Protein 7F5O (pdb70)

Radius of gyration: 40.48 Å; Cα contacts (8 Å, |Δi|>4): 1714; chains: 3; bounding box: 106×109×73 Å

GO terms:
  GO:0004725 protein tyrosine phosphatase activity (F, IDA)
  GO:0005783 endoplasmic reticulum (C, IDA)
  GO:0005515 protein binding (F, IPI)
  GO:0005793 endoplasmic reticulum-Golgi intermediate compartment (C, IDA)
  GO:0005886 plasma membrane (C, IDA)
  GO:0004725 protein tyrosine phosphatase activity (F, IMP)
  GO:0035335 peptidyl-tyrosine dephosphorylation (P, IMP)
  GO:0042059 negative regulation of epidermal growth factor receptor signaling pathway (P, IMP)
  GO:1902202 regulation of hepatocyte growth factor receptor signaling pathway (P, IMP)
  GO:1902206 negative regulation of interleukin-2-mediated signaling pathway (P, IMP)
  GO:0060336 negative regulation of type II interferon-mediated signaling pathway (P, IMP)
  GO:0060339 negative regulation of type I interferon-mediated signaling pathway (P, IMP)
  GO:0008285 negative regulation of cell population proliferation (P, IMP)
  GO:0005178 integrin binding (F, IPI)
  GO:0030971 receptor tyrosine kinase binding (F, IPI)
  GO:0019901 protein kinase binding (F, IPI)
  GO:0019905 syntaxin binding (F, IPI)
  GO:0004725 protein tyrosine phosphatase activity (F, EXP)
  GO:0004725 protein tyrosine phosphatase activity (F, TAS)
  GO:0005654 nucleoplasm (C, TAS)

Sequence (845 aa):
SNAMPTTIEREFEELDTQRRWQPLYLEIRNESHDYPHRVAKFPENRNRNRYRDVSPYDHSRVKLQNAENDYINASLVDIEEAQRSYILTQGPLPNTCCHFWLMVWQQKTKAVVMLNRIVEKESVKCAQYWPTDDQEMLFKETGFSVKLLSEDVKSYYTVHLLQLENINSGETRTISHFHYTTWPDFGVPESPASFLNFLFKVRESGSLNPDHGPAVIHCSAGIGRSGTFSLVDTCLVLMINIKQVLLNMRKYRMGLIQTPDQLRFSYMAIIEGAKIQKRWKELSKEDLSPAFDTTIEREFEELDTQRRWQPLYLEIRNESHDYPHRVAKFPENRNRNRYRDVSPYDHSRVKLQNAENDYINASLVDIEEAQRSYILTQGPLPNTCCHFWLMVWQQKTKAVVMLNRIVEKESVKCAQYWPTDDQEMLFKETGFSVKLLSEDVKSYYTVHLLQLENINSGETRTISHFHYTTWPDFGVPESPASFLNFLFKVRESGSLNPDHGPAVIHCSAGIGRSGTFSLVDTCLVLMDDINIKQVLLNMRKYRMGLIQTPDQLRFSYMAIIEGAPTTIEREFEELDTQRRWQPLYLEIRNESHDYPHRVAKFPENRNRNRYRDVSPYDHSRVKLQNAENDYINASLVDIEEAQRSYILTQGPLPNTCCHFWLMVWQQKTKAVVMLNRIVEKESVKCAQYWPTDDQEMLFKETGFSVKLLSEDVKSYYTVHLLQLENINSGETRTISHFHYTTWPDFGVPESPASFLNFLFKVRESGSLNPDHGPAVIHCSAGIGRSGTFSLVDTCLVLMINIKQVLLNMRKYRMGLIQTPDQLRFSYMAIIEGAKQKRWKELSKE

Structure (mmCIF, N/CA/C/O backbone):
data_7F5O
#
_entry.id   7F5O
#
_cell.length_a   55.094
_cell.length_b   68.187
_cell.length_c   72.683
_cell.angle_alpha   111.540
_cell.angle_beta   102.659
_cell.angle_gamma   92.337
#
_symmetry.space_group_name_H-M   'P 1'
#
loop_
_entity.id
_entity.type
_entity.pdbx_description
1 polymer 'Tyrosine-protein phosphatase non-receptor type 2'
2 non-polymer 'IODIDE ION'
3 water water
#
loop_
_atom_site.group_PDB
_atom_site.id
_atom_site.type_symbol
_atom_site.label_atom_id
_atom_site.label_alt_id
_atom_site.label_comp_id
_atom_site.label_asym_id
_atom_site.label_entity_id
_atom_site.label_seq_id
_atom_site.pdbx_PDB_ins_code
_atom_site.Cartn_x
_atom_site.Cartn_y
_atom_site.Cartn_z
_atom_site.occupancy
_atom_site.B_iso_or_equiv
_atom_site.auth_seq_id
_atom_site.auth_comp_id
_atom_site.auth_asym_id
_atom_site.auth_atom_id
_atom_site.pdbx_PDB_model_num
ATOM 1 N N . SER A 1 1 ? -9.466 -20.274 23.878 1.000 35.008 -2 SER A N 1
ATOM 2 C CA . SER A 1 1 ? -10.656 -19.759 23.123 1.000 31.441 -2 SER A CA 1
ATOM 3 C C . SER A 1 1 ? -11.713 -19.250 24.112 1.000 29.650 -2 SER A C 1
ATOM 4 O O . SER A 1 1 ? -11.947 -19.940 25.104 1.000 26.987 -2 SER A O 1
ATOM 7 N N . ASN A 1 2 ? -12.315 -18.092 23.819 1.000 28.362 -1 ASN A N 1
ATOM 8 C CA . ASN A 1 2 ? -13.388 -17.427 24.608 1.000 28.363 -1 ASN A CA 1
ATOM 9 C C . ASN A 1 2 ? -14.729 -17.571 23.884 1.000 25.191 -1 ASN A C 1
ATOM 10 O O . ASN A 1 2 ? -14.770 -17.400 22.622 1.000 23.655 -1 ASN A O 1
ATOM 15 N N . ALA A 1 3 ? -15.786 -17.864 24.640 1.000 22.686 0 ALA A N 1
ATOM 16 C CA . ALA A 1 3 ? -17.179 -17.814 24.160 1.000 24.256 0 ALA A CA 1
ATOM 17 C C . ALA A 1 3 ? -17.602 -16.353 23.978 1.000 27.518 0 ALA A C 1
ATOM 18 O O . ALA A 1 3 ? -18.358 -16.074 23.026 1.000 29.137 0 ALA A O 1
ATOM 20 N N . MET A 1 4 ? -17.130 -15.448 24.839 1.000 29.386 1 MET A N 1
ATOM 21 C CA . MET A 1 4 ? -17.557 -14.024 24.823 1.000 32.967 1 MET A CA 1
ATOM 22 C C . MET A 1 4 ? -17.097 -13.420 23.495 1.000 30.041 1 MET A C 1
ATOM 23 O O . MET A 1 4 ? -15.920 -13.503 23.171 1.000 26.843 1 MET A O 1
ATOM 28 N N . PRO A 1 5 ? -17.976 -12.777 22.696 1.000 35.111 2 PRO A N 1
ATOM 29 C CA . PRO A 1 5 ? -17.543 -12.194 21.420 1.000 34.530 2 PRO A CA 1
ATOM 30 C C . PRO A 1 5 ? -16.519 -11.094 21.720 1.000 31.495 2 PRO A C 1
ATOM 31 O O . PRO A 1 5 ? -16.677 -10.445 22.737 1.000 34.456 2 PRO A O 1
ATOM 35 N N . THR A 1 6 ? -15.505 -10.931 20.867 1.000 35.902 3 THR A N 1
ATOM 36 C CA . THR A 1 6 ? -14.462 -9.877 21.020 1.000 35.515 3 THR A CA 1
ATOM 37 C C . THR A 1 6 ? -15.159 -8.510 21.016 1.000 37.186 3 THR A C 1
ATOM 38 O O . THR A 1 6 ? -16.303 -8.413 20.511 1.000 33.392 3 THR A O 1
ATOM 42 N N . THR A 1 7 ? -14.496 -7.493 21.562 1.000 39.744 4 THR A N 1
ATOM 43 C CA . THR A 1 7 ? -14.933 -6.075 21.504 1.000 43.641 4 THR A CA 1
ATOM 44 C C . THR A 1 7 ? -15.235 -5.723 20.038 1.000 40.303 4 THR A C 1
ATOM 45 O O . THR A 1 7 ? -16.273 -5.094 19.789 1.000 45.056 4 THR A O 1
ATOM 49 N N . ILE A 1 8 ? -14.408 -6.190 19.097 1.000 40.175 5 ILE A N 1
ATOM 50 C CA . ILE A 1 8 ? -14.555 -5.911 17.635 1.000 40.835 5 ILE A CA 1
ATOM 51 C C . ILE A 1 8 ? -15.845 -6.569 17.101 1.000 38.600 5 ILE A C 1
ATOM 52 O O . ILE A 1 8 ? -16.636 -5.858 16.463 1.000 36.944 5 ILE A O 1
ATOM 57 N N . GLU A 1 9 ? -16.071 -7.864 17.346 1.000 34.343 6 GLU A N 1
ATOM 58 C CA . GLU A 1 9 ? -17.291 -8.571 16.862 1.000 34.937 6 GLU A CA 1
ATOM 59 C C . GLU A 1 9 ? -18.542 -7.915 17.453 1.000 31.441 6 GLU A C 1
ATOM 60 O O . GLU A 1 9 ? -19.563 -7.849 16.734 1.000 30.839 6 GLU A O 1
ATOM 66 N N . ARG A 1 10 ? -18.475 -7.466 18.711 1.000 31.783 7 ARG A N 1
ATOM 67 C CA . ARG A 1 10 ? -19.591 -6.772 19.413 1.000 35.733 7 ARG A CA 1
ATOM 68 C C . ARG A 1 10 ? -19.914 -5.478 18.653 1.000 34.951 7 ARG A C 1
ATOM 69 O O . ARG A 1 10 ? -21.096 -5.231 18.322 1.000 30.350 7 ARG A O 1
ATOM 77 N N . GLU A 1 11 ? -18.875 -4.681 18.400 1.000 35.013 8 GLU A N 1
ATOM 78 C CA . GLU A 1 11 ? -18.979 -3.391 17.668 1.000 33.951 8 GLU A CA 1
ATOM 79 C C . GLU A 1 11 ? -19.628 -3.647 16.304 1.000 32.299 8 GLU A C 1
ATOM 80 O O . GLU A 1 11 ? -20.611 -2.963 15.999 1.000 32.803 8 GLU A O 1
ATOM 86 N N . PHE A 1 12 ? -19.123 -4.619 15.538 1.000 31.124 9 PHE A N 1
ATOM 87 C CA . PHE A 1 12 ? -19.602 -4.931 14.168 1.000 31.402 9 PHE A CA 1
ATOM 88 C C . PHE A 1 12 ? -21.105 -5.221 14.207 1.000 35.714 9 PHE A C 1
ATOM 89 O O . PHE A 1 12 ? -21.837 -4.663 13.380 1.000 31.287 9 PHE A O 1
ATOM 97 N N . GLU A 1 13 ? -21.565 -6.049 15.152 1.000 36.421 10 GLU A N 1
ATOM 98 C CA . GLU A 1 13 ? -23.007 -6.409 15.234 1.000 35.621 10 GLU A CA 1
ATOM 99 C C . GLU A 1 13 ? -23.844 -5.148 15.475 1.000 29.353 10 GLU A C 1
ATOM 100 O O . GLU A 1 13 ? -24.821 -4.989 14.751 1.000 28.329 10 GLU A O 1
ATOM 106 N N . GLU A 1 14 ? -23.479 -4.290 16.432 1.000 31.250 11 GLU A N 1
ATOM 107 C CA . GLU A 1 14 ? -24.227 -3.043 16.741 1.000 35.519 11 GLU A CA 1
ATOM 108 C C . GLU A 1 14 ? -24.297 -2.197 15.460 1.000 34.312 11 GLU A C 1
ATOM 109 O O . GLU A 1 14 ? -25.407 -1.924 14.976 1.000 37.361 11 GLU A O 1
ATOM 115 N N . LEU A 1 15 ? -23.138 -1.905 14.870 1.000 32.092 12 LEU A N 1
ATOM 116 C CA . LEU A 1 15 ? -22.994 -0.964 13.728 1.000 29.471 12 LEU A CA 1
ATOM 117 C C . LEU A 1 15 ? -23.837 -1.471 12.559 1.000 29.041 12 LEU A C 1
ATOM 118 O O . LEU A 1 15 ? -24.511 -0.646 11.908 1.000 32.549 12 LEU A O 1
ATOM 123 N N . ASP A 1 16 ? -23.822 -2.779 12.289 1.000 32.655 13 ASP A N 1
ATOM 124 C CA . ASP A 1 16 ? -24.646 -3.389 11.211 1.000 32.738 13 ASP A CA 1
ATOM 125 C C . ASP A 1 16 ? -26.135 -3.182 11.533 1.000 39.465 13 ASP A C 1
ATOM 126 O O . ASP A 1 16 ? -26.832 -2.490 10.760 1.000 40.344 13 ASP A O 1
ATOM 131 N N . THR A 1 17 ? -26.614 -3.726 12.653 1.000 40.384 14 THR A N 1
ATOM 132 C CA . THR A 1 17 ? -28.064 -3.725 12.992 1.000 37.994 14 THR A CA 1
ATOM 133 C C . THR A 1 17 ? -28.528 -2.286 13.255 1.000 35.513 14 THR A C 1
ATOM 134 O O . THR A 1 17 ? -29.653 -1.976 12.850 1.000 40.767 14 THR A O 1
ATOM 138 N N . GLN A 1 18 ? -27.686 -1.412 13.820 1.000 35.306 15 GLN A N 1
ATOM 139 C CA . GLN A 1 18 ? -28.035 0.027 14.015 1.000 36.989 15 GLN A CA 1
ATOM 140 C C . GLN A 1 18 ? -27.643 0.884 12.791 1.000 38.114 15 GLN A C 1
ATOM 141 O O . GLN A 1 18 ? -27.872 2.112 12.851 1.000 35.205 15 GLN A O 1
ATOM 147 N N . ARG A 1 19 ? -27.066 0.292 11.733 1.000 36.366 16 ARG A N 1
ATOM 148 C CA . ARG A 1 19 ? -26.742 0.992 10.453 1.000 37.514 16 ARG A CA 1
ATOM 149 C C . ARG A 1 19 ? -25.920 2.262 10.722 1.000 31.573 16 ARG A C 1
ATOM 150 O O . ARG A 1 19 ? -26.293 3.298 10.164 1.000 33.914 16 ARG A O 1
ATOM 158 N N . ARG A 1 20 ? -24.844 2.193 11.516 1.000 28.031 17 ARG A N 1
ATOM 159 C CA . ARG A 1 20 ? -24.089 3.375 12.026 1.000 27.870 17 ARG A CA 1
ATOM 160 C C . ARG A 1 20 ? -22.701 3.509 11.346 1.000 22.872 17 ARG A C 1
ATOM 161 O O . ARG A 1 20 ? -21.843 4.268 11.898 1.000 20.910 17 ARG A O 1
ATOM 169 N N . TRP A 1 21 ? -22.480 2.871 10.190 1.000 23.156 18 TRP A N 1
ATOM 170 C CA . TRP A 1 21 ? -21.136 2.856 9.539 1.000 23.173 18 TRP A CA 1
ATOM 171 C C . TRP A 1 21 ? -20.787 4.266 9.047 1.000 23.913 18 TRP A C 1
ATOM 172 O O . TRP A 1 21 ? -19.657 4.699 9.301 1.000 22.025 18 TRP A O 1
ATOM 183 N N . GLN A 1 22 ? -21.752 4.969 8.443 1.000 25.588 19 GLN A N 1
ATOM 184 C CA . GLN A 1 22 ? -21.587 6.365 7.939 1.000 26.108 19 GLN A CA 1
ATOM 185 C C . GLN A 1 22 ? -21.347 7.292 9.122 1.000 24.527 19 GLN A C 1
ATOM 186 O O . GLN A 1 22 ? -20.357 8.020 9.159 1.000 20.345 19 GLN A O 1
ATOM 192 N N . PRO A 1 23 ? -22.193 7.298 10.180 1.000 26.575 20 PRO A N 1
ATOM 193 C CA . PRO A 1 23 ? -21.871 8.097 11.361 1.000 24.364 20 PRO A CA 1
ATOM 194 C C . PRO A 1 23 ? -20.522 7.780 12.030 1.000 21.609 20 PRO A C 1
ATOM 195 O O . PRO A 1 23 ? -19.855 8.689 12.459 1.000 20.361 20 PRO A O 1
ATOM 199 N N . LEU A 1 24 ? -20.112 6.516 12.096 1.000 21.954 21 LEU A N 1
ATOM 200 C CA . LEU A 1 24 ? -18.808 6.168 12.731 1.000 21.146 21 LEU A CA 1
ATOM 201 C C . LEU A 1 24 ? -17.678 6.773 11.873 1.000 19.932 21 LEU A C 1
ATOM 202 O O . LEU A 1 24 ? -16.718 7.315 12.444 1.000 20.013 21 LEU A O 1
ATOM 207 N N . TYR A 1 25 ? -17.803 6.663 10.553 1.000 18.562 22 TYR A N 1
ATOM 208 C CA . TYR A 1 25 ? -16.794 7.179 9.586 1.000 20.855 22 TYR A CA 1
ATOM 209 C C . TYR A 1 25 ? -16.678 8.698 9.763 1.000 20.551 22 TYR A C 1
ATOM 210 O O . TYR A 1 25 ? -15.555 9.220 9.841 1.000 21.944 22 TYR A O 1
ATOM 219 N N . LEU A 1 26 ? -17.817 9.395 9.875 1.000 21.716 23 LEU A N 1
ATOM 220 C CA . LEU A 1 26 ? -17.896 10.843 10.197 1.000 23.443 23 LEU A CA 1
ATOM 221 C C . LEU A 1 26 ? -17.112 11.149 11.477 1.000 23.118 23 LEU A C 1
ATOM 222 O O . LEU A 1 26 ? -16.381 12.142 11.512 1.000 21.428 23 LEU A O 1
ATOM 227 N N . GLU A 1 27 ? -17.300 10.364 12.534 1.000 23.447 24 GLU A N 1
ATOM 228 C CA . GLU A 1 27 ? -16.571 10.595 13.805 1.000 24.665 24 GLU A CA 1
ATOM 229 C C . GLU A 1 27 ? -15.057 10.545 13.569 1.000 22.382 24 GLU A C 1
ATOM 230 O O . GLU A 1 27 ? -14.366 11.439 14.070 1.000 23.629 24 GLU A O 1
ATOM 236 N N . ILE A 1 28 ? -14.589 9.507 12.874 1.000 22.317 25 ILE A N 1
ATOM 237 C CA . ILE A 1 28 ? -13.146 9.300 12.552 1.000 21.412 25 ILE A CA 1
ATOM 238 C C . ILE A 1 28 ? -12.625 10.522 11.779 1.000 20.310 25 ILE A C 1
ATOM 239 O O . ILE A 1 28 ? -11.553 11.042 12.135 1.000 19.524 25 ILE A O 1
ATOM 244 N N . ARG A 1 29 ? -13.351 11.001 10.765 1.000 23.224 26 ARG A N 1
ATOM 245 C CA . ARG A 1 29 ? -12.966 12.219 9.997 1.000 24.108 26 ARG A CA 1
ATOM 246 C C . ARG A 1 29 ? -12.810 13.419 10.948 1.000 24.187 26 ARG A C 1
ATOM 247 O O . ARG A 1 29 ? -11.784 14.117 10.851 1.000 23.098 26 ARG A O 1
ATOM 255 N N . ASN A 1 30 ? -13.798 13.688 11.816 1.000 26.678 27 ASN A N 1
ATOM 256 C CA . ASN A 1 30 ? -13.782 14.884 12.709 1.000 27.972 27 ASN A CA 1
ATOM 257 C C . ASN A 1 30 ? -12.753 14.734 13.844 1.000 26.253 27 ASN A C 1
ATOM 258 O O . ASN A 1 30 ? -12.243 15.748 14.280 1.000 25.382 27 ASN A O 1
ATOM 263 N N . GLU A 1 31 ? -12.475 13.518 14.308 1.000 25.243 28 GLU A N 1
ATOM 264 C CA . GLU A 1 31 ? -11.519 13.224 15.408 1.000 25.796 28 GLU A CA 1
ATOM 265 C C . GLU A 1 31 ? -10.096 13.073 14.857 1.000 24.566 28 GLU A C 1
ATOM 266 O O . GLU A 1 31 ? -9.177 12.920 15.675 1.000 23.263 28 GLU A O 1
ATOM 272 N N . SER A 1 32 ? -9.893 13.120 13.526 1.000 23.261 29 SER A N 1
ATOM 273 C CA . SER A 1 32 ? -8.553 12.957 12.908 1.000 21.058 29 SER A CA 1
ATOM 274 C C . SER A 1 32 ? -7.687 14.178 13.225 1.000 21.344 29 SER A C 1
ATOM 275 O O . SER A 1 32 ? -8.136 15.323 13.067 1.000 19.798 29 SER A O 1
ATOM 278 N N . HIS A 1 33 ? -6.467 13.937 13.682 1.000 22.990 30 HIS A N 1
ATOM 279 C CA . HIS A 1 33 ? -5.451 14.981 13.955 1.000 25.858 30 HIS A CA 1
ATOM 280 C C . HIS A 1 33 ? -5.009 15.635 12.644 1.000 27.661 30 HIS A C 1
ATOM 281 O O . HIS A 1 33 ? -4.979 14.944 11.605 1.000 29.917 30 HIS A O 1
ATOM 288 N N . ASP A 1 34 ? -4.718 16.929 12.689 1.000 26.427 31 ASP A N 1
ATOM 289 C CA . ASP A 1 34 ? -4.107 17.679 11.562 1.000 28.209 31 ASP A CA 1
ATOM 290 C C . ASP A 1 34 ? -2.674 18.058 11.948 1.000 26.488 31 ASP A C 1
ATOM 291 O O . ASP A 1 34 ? -2.459 18.500 13.099 1.000 27.721 31 ASP A O 1
ATOM 296 N N . TYR A 1 35 ? -1.722 17.842 11.044 1.000 22.991 32 TYR A N 1
ATOM 297 C CA . TYR A 1 35 ? -0.300 18.244 11.207 1.000 22.147 32 TYR A CA 1
ATOM 298 C C . TYR A 1 35 ? 0.150 19.033 9.991 1.000 21.273 32 TYR A C 1
ATOM 299 O O . TYR A 1 35 ? -0.366 18.865 8.898 1.000 19.383 32 TYR A O 1
ATOM 308 N N . PRO A 1 36 ? 1.174 19.894 10.131 1.000 21.209 33 PRO A N 1
ATOM 309 C CA . PRO A 1 36 ? 1.749 20.585 8.983 1.000 19.008 33 PRO A CA 1
ATOM 310 C C . PRO A 1 36 ? 2.241 19.664 7.842 1.000 16.504 33 PRO A C 1
ATOM 311 O O . PRO A 1 36 ? 2.753 18.571 8.084 1.000 16.198 33 PRO A O 1
ATOM 315 N N . HIS A 1 37 ? 2.035 20.148 6.622 1.000 15.282 34 HIS A N 1
ATOM 316 C CA . HIS A 1 37 ? 2.480 19.536 5.345 1.000 15.133 34 HIS A CA 1
ATOM 317 C C . HIS A 1 37 ? 3.027 20.648 4.467 1.000 13.716 34 HIS A C 1
ATOM 318 O O . HIS A 1 37 ? 2.691 20.751 3.272 1.000 12.873 34 HIS A O 1
ATOM 325 N N . ARG A 1 38 ? 3.904 21.492 5.041 1.000 14.216 35 ARG A N 1
ATOM 326 C CA . ARG A 1 38 ? 4.442 22.653 4.300 1.000 14.764 35 ARG A CA 1
ATOM 327 C C . ARG A 1 38 ? 5.311 22.193 3.129 1.000 12.492 35 ARG A C 1
ATOM 328 O O . ARG A 1 38 ? 5.317 22.830 2.085 1.000 11.309 35 ARG A O 1
ATOM 336 N N . VAL A 1 39 ? 6.108 21.149 3.314 1.000 11.821 36 VAL A N 1
ATOM 337 C CA . VAL A 1 39 ? 7.057 20.744 2.261 1.000 11.417 36 VAL A CA 1
ATOM 338 C C . VAL A 1 39 ? 6.241 20.317 1.047 1.000 10.353 36 VAL A C 1
ATOM 339 O O . VAL A 1 39 ? 6.555 20.712 -0.042 1.000 10.626 36 VAL A O 1
ATOM 343 N N . ALA A 1 40 ? 5.220 19.488 1.267 1.000 10.656 37 ALA A N 1
ATOM 344 C CA . ALA A 1 40 ? 4.357 19.036 0.154 1.000 9.843 37 ALA A CA 1
ATOM 345 C C . ALA A 1 40 ? 3.892 20.228 -0.698 1.000 10.582 37 ALA A C 1
ATOM 346 O O . ALA A 1 40 ? 3.693 20.061 -1.890 1.000 9.574 37 ALA A O 1
ATOM 348 N N . LYS A 1 41 ? 3.774 21.418 -0.103 1.000 10.956 38 LYS A N 1
ATOM 349 C CA . LYS A 1 41 ? 3.067 22.569 -0.717 1.000 12.530 38 LYS A CA 1
ATOM 350 C C . LYS A 1 41 ? 4.072 23.634 -1.206 1.000 12.360 38 LYS A C 1
ATOM 351 O O . LYS A 1 41 ? 3.600 24.630 -1.846 1.000 11.431 38 LYS A O 1
ATOM 357 N N . PHE A 1 42 ? 5.385 23.380 -1.102 1.000 13.714 39 PHE A N 1
ATOM 358 C CA . PHE A 1 42 ? 6.393 24.238 -1.786 1.000 13.824 39 PHE A CA 1
ATOM 359 C C . PHE A 1 42 ? 6.062 24.217 -3.268 1.000 13.635 39 PHE A C 1
ATOM 360 O O . PHE A 1 42 ? 5.739 23.155 -3.834 1.000 13.320 39 PHE A O 1
ATOM 368 N N . PRO A 1 43 ? 6.091 25.373 -3.965 1.000 13.047 40 PRO A N 1
ATOM 369 C CA . PRO A 1 43 ? 5.793 25.401 -5.390 1.000 12.805 40 PRO A CA 1
ATOM 370 C C . PRO A 1 43 ? 6.610 24.402 -6.233 1.000 13.227 40 PRO A C 1
ATOM 371 O O . PRO A 1 43 ? 6.128 23.892 -7.224 1.000 13.459 40 PRO A O 1
ATOM 375 N N . GLU A 1 44 ? 7.881 24.189 -5.893 1.000 11.866 41 GLU A N 1
ATOM 376 C CA . GLU A 1 44 ? 8.771 23.296 -6.679 1.000 12.705 41 GLU A CA 1
ATOM 377 C C . GLU A 1 44 ? 8.319 21.836 -6.537 1.000 11.127 41 GLU A C 1
ATOM 378 O O . GLU A 1 44 ? 8.795 21.030 -7.374 1.000 11.916 41 GLU A O 1
ATOM 384 N N . ASN A 1 45 ? 7.385 21.538 -5.620 1.000 11.107 42 ASN A N 1
ATOM 385 C CA . ASN A 1 45 ? 6.896 20.143 -5.421 1.000 10.433 42 ASN A CA 1
ATOM 386 C C . ASN A 1 45 ? 5.541 19.957 -6.093 1.000 10.871 42 ASN A C 1
ATOM 387 O O . ASN A 1 45 ? 5.010 18.835 -6.013 1.000 8.834 42 ASN A O 1
ATOM 392 N N . ARG A 1 46 ? 5.006 20.976 -6.759 1.000 11.526 43 ARG A N 1
ATOM 393 C CA . ARG A 1 46 ? 3.631 20.819 -7.323 1.000 13.290 43 ARG A CA 1
ATOM 394 C C . ARG A 1 46 ? 3.567 19.612 -8.248 1.000 11.968 43 ARG A C 1
ATOM 395 O O . ARG A 1 46 ? 2.575 18.844 -8.173 1.000 11.912 43 ARG A O 1
ATOM 403 N N . ASN A 1 47 ? 4.533 19.466 -9.146 1.000 10.827 44 ASN A N 1
ATOM 404 C CA . ASN A 1 47 ? 4.591 18.367 -10.138 1.000 11.245 44 ASN A CA 1
ATOM 405 C C . ASN A 1 47 ? 5.038 17.053 -9.465 1.000 8.876 44 ASN A C 1
ATOM 406 O O . ASN A 1 47 ? 5.117 16.096 -10.176 1.000 9.388 44 ASN A O 1
ATOM 411 N N . ARG A 1 48 ? 5.220 16.984 -8.146 1.000 8.130 45 ARG A N 1
ATOM 412 C CA . ARG A 1 48 ? 5.586 15.732 -7.424 1.000 7.234 45 ARG A CA 1
ATOM 413 C C . ARG A 1 48 ? 4.343 15.172 -6.718 1.000 6.648 45 ARG A C 1
ATOM 414 O O . ARG A 1 48 ? 4.403 14.070 -6.159 1.000 6.069 45 ARG A O 1
ATOM 422 N N . ASN A 1 49 ? 3.259 15.936 -6.733 1.000 5.889 46 ASN A N 1
ATOM 423 C CA . ASN A 1 49 ? 1.995 15.514 -6.087 1.000 6.332 46 ASN A CA 1
ATOM 424 C C . ASN A 1 49 ? 0.986 15.153 -7.174 1.000 5.502 46 ASN A C 1
ATOM 425 O O . ASN A 1 49 ? 0.720 15.970 -8.114 1.000 5.541 46 ASN A O 1
ATOM 430 N N . ARG A 1 50 ? 0.418 13.964 -7.070 1.000 4.625 47 ARG A N 1
ATOM 431 C CA . ARG A 1 50 ? -0.615 13.525 -8.021 1.000 4.837 47 ARG A CA 1
ATOM 432 C C . ARG A 1 50 ? -1.900 14.330 -7.777 1.000 4.663 47 ARG A C 1
ATOM 433 O O . ARG A 1 50 ? -2.509 14.740 -8.801 1.000 4.481 47 ARG A O 1
ATOM 441 N N . TYR A 1 51 ? -2.324 14.505 -6.533 1.000 4.581 48 TYR A N 1
ATOM 442 C CA . TYR A 1 51 ? -3.593 15.167 -6.136 1.000 4.993 48 TYR A CA 1
ATOM 443 C C . TYR A 1 51 ? -3.312 16.330 -5.178 1.000 5.708 48 TYR A C 1
ATOM 444 O O . TYR A 1 51 ? -2.499 16.211 -4.249 1.000 6.460 48 TYR A O 1
ATOM 453 N N . ARG A 1 52 ? -4.085 17.392 -5.309 1.000 6.306 49 ARG A N 1
ATOM 454 C CA . ARG A 1 52 ? -3.841 18.661 -4.589 1.000 6.651 49 ARG A CA 1
ATOM 455 C C . ARG A 1 52 ? -4.101 18.515 -3.099 1.000 7.265 49 ARG A C 1
ATOM 456 O O . ARG A 1 52 ? -3.445 19.240 -2.328 1.000 7.156 49 ARG A O 1
ATOM 464 N N . ASP A 1 53 ? -4.986 17.607 -2.648 1.000 6.946 50 ASP A N 1
ATOM 465 C CA . ASP A 1 53 ? -5.414 17.530 -1.233 1.000 7.416 50 ASP A CA 1
ATOM 466 C C . ASP A 1 53 ? -5.051 16.195 -0.599 1.000 7.176 50 ASP A C 1
ATOM 467 O O . ASP A 1 53 ? -5.575 15.886 0.450 1.000 8.223 50 ASP A O 1
ATOM 472 N N . VAL A 1 54 ? -4.087 15.477 -1.191 1.000 6.389 51 VAL A N 1
ATOM 473 C CA . VAL A 1 54 ? -3.413 14.349 -0.498 1.000 6.667 51 VAL A CA 1
ATOM 474 C C . VAL A 1 54 ? -1.911 14.658 -0.427 1.000 6.458 51 VAL A C 1
ATOM 475 O O . VAL A 1 54 ? -1.242 14.648 -1.479 1.000 5.677 51 VAL A O 1
ATOM 479 N N . SER A 1 55 ? -1.472 14.929 0.768 1.000 6.605 52 SER A N 1
ATOM 480 C CA . SER A 1 55 ? -0.068 15.337 1.043 1.000 7.431 52 SER A CA 1
ATOM 481 C C . SER A 1 55 ? 0.421 14.567 2.247 1.000 7.445 52 SER A C 1
ATOM 482 O O . SER A 1 55 ? -0.324 14.338 3.199 1.000 8.716 52 SER A O 1
ATOM 485 N N . PRO A 1 56 ? 1.738 14.252 2.294 1.000 7.692 53 PRO A N 1
ATOM 486 C CA . PRO A 1 56 ? 2.328 13.715 3.509 1.000 7.935 53 PRO A CA 1
ATOM 487 C C . PRO A 1 56 ? 2.586 14.815 4.545 1.000 7.980 53 PRO A C 1
ATOM 488 O O . PRO A 1 56 ? 2.873 15.925 4.148 1.000 8.562 53 PRO A O 1
ATOM 492 N N . TYR A 1 57 ? 2.441 14.467 5.804 1.000 9.978 54 TYR A N 1
ATOM 493 C CA . TYR A 1 57 ? 2.815 15.390 6.911 1.000 10.797 54 TYR A CA 1
ATOM 494 C C . TYR A 1 57 ? 4.328 15.574 6.879 1.000 12.360 54 TYR A C 1
ATOM 495 O O . TYR A 1 57 ? 5.039 14.645 6.584 1.000 10.934 54 TYR A O 1
ATOM 504 N N . ASP A 1 58 ? 4.793 16.754 7.263 1.000 12.448 55 ASP A N 1
ATOM 505 C CA . ASP A 1 58 ? 6.236 17.050 7.395 1.000 13.924 55 ASP A CA 1
ATOM 506 C C . ASP A 1 58 ? 6.885 16.059 8.364 1.000 13.317 55 ASP A C 1
ATOM 507 O O . ASP A 1 58 ? 7.996 15.601 8.036 1.000 15.741 55 ASP A O 1
ATOM 512 N N . HIS A 1 59 ? 6.215 15.732 9.461 1.000 13.992 56 HIS A N 1
ATOM 513 C CA . HIS A 1 59 ? 6.774 14.927 10.587 1.000 15.103 56 HIS A CA 1
ATOM 514 C C . HIS A 1 59 ? 7.037 13.477 10.173 1.000 15.803 56 HIS A C 1
ATOM 515 O O . HIS A 1 59 ? 7.987 12.896 10.694 1.000 17.522 56 HIS A O 1
ATOM 522 N N . SER A 1 60 ? 6.282 12.904 9.213 1.000 14.286 57 SER A N 1
ATOM 523 C CA . SER A 1 60 ? 6.365 11.465 8.858 1.000 13.969 57 SER A CA 1
ATOM 524 C C . SER A 1 60 ? 6.733 11.223 7.387 1.000 12.663 57 SER A C 1
ATOM 525 O O . SER A 1 60 ? 6.790 10.011 7.000 1.000 10.545 57 SER A O 1
ATOM 528 N N . ARG A 1 61 ? 6.992 12.277 6.607 1.000 11.263 58 ARG A N 1
ATOM 529 C CA . ARG A 1 61 ? 7.267 12.128 5.151 1.000 10.523 58 ARG A CA 1
ATOM 530 C C . ARG A 1 61 ? 8.596 11.384 4.992 1.000 11.007 58 ARG A C 1
ATOM 531 O O . ARG A 1 61 ? 9.542 11.573 5.825 1.000 9.848 58 ARG A O 1
ATOM 539 N N . VAL A 1 62 ? 8.682 10.566 3.965 1.000 9.994 59 VAL A N 1
ATOM 540 C CA . VAL A 1 62 ? 9.934 9.858 3.608 1.000 9.651 59 VAL A CA 1
ATOM 541 C C . VAL A 1 62 ? 10.782 10.831 2.818 1.000 10.285 59 VAL A C 1
ATOM 542 O O . VAL A 1 62 ? 10.296 11.439 1.847 1.000 9.911 59 VAL A O 1
ATOM 546 N N . LYS A 1 63 ? 12.038 10.990 3.251 1.000 10.178 60 LYS A N 1
ATOM 547 C CA . LYS A 1 63 ? 12.980 11.891 2.570 1.000 11.673 60 LYS A CA 1
ATOM 548 C C . LYS A 1 63 ? 13.843 11.093 1.614 1.000 10.726 60 LYS A C 1
ATOM 549 O O . LYS A 1 63 ? 14.357 10.027 2.004 1.000 12.823 60 LYS A O 1
ATOM 555 N N . LEU A 1 64 ? 14.045 11.616 0.427 1.000 11.274 61 LEU A N 1
ATOM 556 C CA . LEU A 1 64 ? 15.006 11.129 -0.563 1.000 10.944 61 LEU A CA 1
ATOM 557 C C . LEU A 1 64 ? 16.387 11.601 -0.094 1.000 13.881 61 LEU A C 1
ATOM 558 O O . LEU A 1 64 ? 16.698 12.831 -0.251 1.000 16.983 61 LEU A O 1
ATOM 563 N N . GLN A 1 65 ? 17.206 10.674 0.367 1.000 12.179 62 GLN A N 1
ATOM 564 C CA . GLN A 1 65 ? 18.538 11.033 0.910 1.000 13.566 62 GLN A CA 1
ATOM 565 C C . GLN A 1 65 ? 19.441 11.523 -0.228 1.000 12.821 62 GLN A C 1
ATOM 566 O O . GLN A 1 65 ? 19.486 10.928 -1.324 1.000 10.400 62 GLN A O 1
ATOM 572 N N . ASN A 1 66 ? 20.243 12.549 0.058 1.000 13.273 63 ASN A N 1
ATOM 573 C CA . ASN A 1 66 ? 21.343 12.995 -0.825 1.000 14.992 63 ASN A CA 1
ATOM 574 C C . ASN A 1 66 ? 20.783 13.617 -2.122 1.000 14.329 63 ASN A C 1
ATOM 575 O O . ASN A 1 66 ? 21.535 13.710 -3.054 1.000 13.736 63 ASN A O 1
ATOM 580 N N . ALA A 1 67 ? 19.537 14.094 -2.223 1.000 15.207 64 ALA A N 1
ATOM 581 C CA . ALA A 1 67 ? 19.025 14.642 -3.517 1.000 17.054 64 ALA A CA 1
ATOM 582 C C . ALA A 1 67 ? 18.942 16.168 -3.420 1.000 17.714 64 ALA A C 1
ATOM 583 O O . ALA A 1 67 ? 18.655 16.610 -2.309 1.000 15.203 64 ALA A O 1
ATOM 585 N N . GLU A 1 68 ? 19.141 16.938 -4.514 1.000 21.265 65 GLU A N 1
ATOM 586 C CA . GLU A 1 68 ? 18.926 18.419 -4.459 1.000 24.507 65 GLU A CA 1
ATOM 587 C C . GLU A 1 68 ? 17.513 18.713 -3.879 1.000 24.906 65 GLU A C 1
ATOM 588 O O . GLU A 1 68 ? 17.461 19.477 -2.910 1.000 27.055 65 GLU A O 1
ATOM 594 N N . ASN A 1 69 ? 16.425 18.046 -4.330 1.000 20.618 66 ASN A N 1
ATOM 595 C CA . ASN A 1 69 ? 15.045 18.159 -3.735 1.000 17.546 66 ASN A CA 1
ATOM 596 C C . ASN A 1 69 ? 14.646 16.817 -3.060 1.000 12.321 66 ASN A C 1
ATOM 597 O O . ASN A 1 69 ? 14.477 15.907 -3.782 1.000 13.981 66 ASN A O 1
ATOM 602 N N . ASP A 1 70 ? 14.532 16.732 -1.750 1.000 10.650 67 ASP A N 1
ATOM 603 C CA . ASP A 1 70 ? 14.368 15.431 -1.021 1.000 12.219 67 ASP A CA 1
ATOM 604 C C . ASP A 1 70 ? 12.891 14.980 -0.993 1.000 10.335 67 ASP A C 1
ATOM 605 O O . ASP A 1 70 ? 12.553 14.053 -0.211 1.000 10.902 67 ASP A O 1
ATOM 610 N N . TYR A 1 71 ? 12.026 15.670 -1.717 1.000 8.640 68 TYR A N 1
ATOM 611 C CA . TYR A 1 71 ? 10.555 15.458 -1.531 1.000 8.028 68 TYR A CA 1
ATOM 612 C C . TYR A 1 71 ? 10.007 14.334 -2.409 1.000 6.917 68 TYR A C 1
ATOM 613 O O . TYR A 1 71 ? 10.178 14.315 -3.619 1.000 7.089 68 TYR A O 1
ATOM 622 N N . ILE A 1 72 ? 9.250 13.449 -1.762 1.000 7.203 69 ILE A N 1
ATOM 623 C CA . ILE A 1 72 ? 8.367 12.431 -2.432 1.000 6.592 69 ILE A CA 1
ATOM 624 C C . ILE A 1 72 ? 7.055 12.376 -1.623 1.000 5.622 69 ILE A C 1
ATOM 625 O O . ILE A 1 72 ? 7.038 12.520 -0.380 1.000 5.403 69 ILE A O 1
ATOM 630 N N . ASN A 1 73 ? 5.932 12.205 -2.326 1.000 5.430 70 ASN A N 1
ATOM 631 C CA . ASN A 1 73 ? 4.618 12.037 -1.668 1.000 5.641 70 ASN A CA 1
ATOM 632 C C . ASN A 1 73 ? 4.563 10.623 -1.088 1.000 5.759 70 ASN A C 1
ATOM 633 O O . ASN A 1 73 ? 4.046 9.735 -1.731 1.000 5.121 70 ASN A O 1
ATOM 638 N N . ALA A 1 74 ? 5.138 10.428 0.091 1.000 5.704 71 ALA A N 1
ATOM 639 C CA . ALA A 1 74 ? 5.278 9.126 0.753 1.000 5.601 71 ALA A CA 1
ATOM 640 C C . ALA A 1 74 ? 5.373 9.380 2.248 1.000 6.280 71 ALA A C 1
ATOM 641 O O . ALA A 1 74 ? 6.029 10.343 2.638 1.000 6.024 71 ALA A O 1
ATOM 643 N N . SER A 1 75 ? 4.768 8.505 3.035 1.000 7.271 72 SER A N 1
ATOM 644 C CA . SER A 1 75 ? 4.668 8.655 4.504 1.000 8.019 72 SER A CA 1
ATOM 645 C C . SER A 1 75 ? 5.124 7.360 5.168 1.000 9.847 72 SER A C 1
ATOM 646 O O . SER A 1 75 ? 4.706 6.258 4.747 1.000 7.760 72 SER A O 1
ATOM 649 N N . LEU A 1 76 ? 5.957 7.495 6.212 1.000 10.704 73 LEU A N 1
ATOM 650 C CA . LEU A 1 76 ? 6.297 6.341 7.080 1.000 10.931 73 LEU A CA 1
ATOM 651 C C . LEU A 1 76 ? 5.241 6.205 8.163 1.000 11.728 73 LEU A C 1
ATOM 652 O O . LEU A 1 76 ? 5.086 7.148 8.992 1.000 12.272 73 LEU A O 1
ATOM 657 N N . VAL A 1 77 ? 4.483 5.127 8.063 1.000 11.642 74 VAL A N 1
ATOM 658 C CA . VAL A 1 77 ? 3.388 4.776 9.003 1.000 13.717 74 VAL A CA 1
ATOM 659 C C . VAL A 1 77 ? 3.961 3.742 9.985 1.000 15.462 74 VAL A C 1
ATOM 660 O O . VAL A 1 77 ? 4.182 2.592 9.603 1.000 14.840 74 VAL A O 1
ATOM 664 N N . ASP A 1 78 ? 4.202 4.194 11.217 1.000 20.681 75 ASP A N 1
ATOM 665 C CA . ASP A 1 78 ? 4.982 3.450 12.235 1.000 25.111 75 ASP A CA 1
ATOM 666 C C . ASP A 1 78 ? 4.019 3.003 13.350 1.000 25.226 75 ASP A C 1
ATOM 667 O O . ASP A 1 78 ? 3.421 3.876 14.000 1.000 27.566 75 ASP A O 1
ATOM 672 N N . ILE A 1 79 ? 3.818 1.700 13.534 1.000 24.877 76 ILE A N 1
ATOM 673 C CA . ILE A 1 79 ? 2.954 1.170 14.628 1.000 26.520 76 ILE A CA 1
ATOM 674 C C . ILE A 1 79 ? 3.860 0.320 15.543 1.000 30.641 76 ILE A C 1
ATOM 675 O O . ILE A 1 79 ? 3.796 -0.926 15.471 1.000 31.702 76 ILE A O 1
ATOM 680 N N . GLU A 1 80 ? 4.731 0.975 16.307 1.000 38.059 77 GLU A N 1
ATOM 681 C CA . GLU A 1 80 ? 5.683 0.310 17.250 1.000 44.606 77 GLU A CA 1
ATOM 682 C C . GLU A 1 80 ? 4.981 -0.846 17.977 1.000 45.400 77 GLU A C 1
ATOM 683 O O . GLU A 1 80 ? 5.495 -1.989 17.908 1.000 48.662 77 GLU A O 1
ATOM 689 N N . GLU A 1 81 ? 3.822 -0.562 18.586 1.000 44.825 78 GLU A N 1
ATOM 690 C CA . GLU A 1 81 ? 3.025 -1.516 19.411 1.000 44.408 78 GLU A CA 1
ATOM 691 C C . GLU A 1 81 ? 2.838 -2.840 18.653 1.000 41.089 78 GLU A C 1
ATOM 692 O O . GLU A 1 81 ? 2.753 -3.893 19.319 1.000 44.379 78 GLU A O 1
ATOM 698 N N . ALA A 1 82 ? 2.798 -2.811 17.312 1.000 32.548 79 ALA A N 1
ATOM 699 C CA . ALA A 1 82 ? 2.667 -4.002 16.442 1.000 29.347 79 ALA A CA 1
ATOM 700 C C . ALA A 1 82 ? 4.008 -4.426 15.825 1.000 27.134 79 ALA A C 1
ATOM 701 O O . ALA A 1 82 ? 4.008 -5.452 15.102 1.000 31.365 79 ALA A O 1
ATOM 703 N N . GLN A 1 83 ? 5.100 -3.679 16.028 1.000 28.482 80 GLN A N 1
ATOM 704 C CA . GLN A 1 83 ? 6.397 -3.946 15.335 1.000 33.020 80 GLN A CA 1
ATOM 705 C C . GLN A 1 83 ? 6.154 -3.945 13.811 1.000 29.712 80 GLN A C 1
ATOM 706 O O . GLN A 1 83 ? 6.753 -4.767 13.107 1.000 28.320 80 GLN A O 1
ATOM 712 N N . ARG A 1 84 ? 5.250 -3.081 13.331 1.000 26.902 81 ARG A N 1
ATOM 713 C CA . ARG A 1 84 ? 4.956 -2.896 11.880 1.000 24.571 81 ARG A CA 1
ATOM 714 C C . ARG A 1 84 ? 5.300 -1.449 11.511 1.000 20.933 81 ARG A C 1
ATOM 715 O O . ARG A 1 84 ? 4.980 -0.497 12.276 1.000 21.383 81 ARG A O 1
ATOM 723 N N . SER A 1 85 ? 5.997 -1.267 10.400 1.000 19.180 82 SER A N 1
ATOM 724 C CA . SER A 1 85 ? 5.966 0.028 9.689 1.000 17.195 82 SER A CA 1
ATOM 725 C C . SER A 1 85 ? 5.731 -0.233 8.215 1.000 14.250 82 SER A C 1
ATOM 726 O O . SER A 1 85 ? 6.028 -1.306 7.711 1.000 15.924 82 SER A O 1
ATOM 729 N N . TYR A 1 86 ? 5.104 0.749 7.580 1.000 12.408 83 TYR A N 1
ATOM 730 C CA . TYR A 1 86 ? 4.874 0.712 6.127 1.000 11.256 83 TYR A CA 1
ATOM 731 C C . TYR A 1 86 ? 5.230 2.095 5.589 1.000 9.555 83 TYR A C 1
ATOM 732 O O . TYR A 1 86 ? 5.090 3.078 6.296 1.000 9.548 83 TYR A O 1
ATOM 741 N N . ILE A 1 87 ? 5.600 2.143 4.332 1.000 7.544 84 ILE A N 1
ATOM 742 C CA . ILE A 1 87 ? 5.590 3.433 3.585 1.000 7.360 84 ILE A CA 1
ATOM 743 C C . ILE A 1 87 ? 4.325 3.408 2.715 1.000 6.487 84 ILE A C 1
ATOM 744 O O . ILE A 1 87 ? 4.154 2.495 1.907 1.000 7.534 84 ILE A O 1
ATOM 749 N N . LEU A 1 88 ? 3.472 4.387 2.894 1.000 6.236 85 LEU A N 1
ATOM 750 C CA . LEU A 1 88 ? 2.288 4.555 2.013 1.000 6.052 85 LEU A CA 1
ATOM 751 C C . LEU A 1 88 ? 2.557 5.712 1.090 1.000 5.539 85 LEU A C 1
ATOM 752 O O . LEU A 1 88 ? 3.062 6.763 1.571 1.000 6.365 85 LEU A O 1
ATOM 757 N N . THR A 1 89 ? 2.314 5.500 -0.178 1.000 4.775 86 THR A N 1
ATOM 758 C CA . THR A 1 89 ? 2.650 6.477 -1.237 1.000 4.901 86 THR A CA 1
ATOM 759 C C . THR A 1 89 ? 1.554 6.498 -2.286 1.000 4.339 86 THR A C 1
ATOM 760 O O . THR A 1 89 ? 0.752 5.572 -2.355 1.000 3.874 86 THR A O 1
ATOM 764 N N . GLN A 1 90 ? 1.548 7.559 -3.103 1.000 4.255 87 GLN A N 1
ATOM 765 C CA . GLN A 1 90 ? 0.681 7.715 -4.277 1.000 4.211 87 GLN A CA 1
ATOM 766 C C . GLN A 1 90 ? 1.215 6.815 -5.401 1.000 4.065 87 GLN A C 1
ATOM 767 O O . GLN A 1 90 ? 2.431 6.435 -5.399 1.000 4.187 87 GLN A O 1
ATOM 773 N N . GLY A 1 91 ? 0.370 6.573 -6.404 1.000 3.987 88 GLY A N 1
ATOM 774 C CA . GLY A 1 91 ? 0.815 5.968 -7.656 1.000 4.244 88 GLY A CA 1
ATOM 775 C C . GLY A 1 91 ? 1.865 6.894 -8.269 1.000 4.458 88 GLY A C 1
ATOM 776 O O . GLY A 1 91 ? 1.572 8.066 -8.404 1.000 4.163 88 GLY A O 1
ATOM 777 N N . PRO A 1 92 ? 3.103 6.415 -8.554 1.000 5.108 89 PRO A N 1
ATOM 778 C CA . PRO A 1 92 ? 4.133 7.298 -9.089 1.000 5.608 89 PRO A CA 1
ATOM 779 C C . PRO A 1 92 ? 3.660 7.971 -10.389 1.000 5.705 89 PRO A C 1
ATOM 780 O O . PRO A 1 92 ? 2.966 7.372 -11.185 1.000 5.767 89 PRO A O 1
ATOM 784 N N . LEU A 1 93 ? 4.073 9.220 -10.555 1.000 6.432 90 LEU A N 1
ATOM 785 C CA . LEU A 1 93 ? 3.911 10.020 -11.781 1.000 7.214 90 LEU A CA 1
ATOM 786 C C . LEU A 1 93 ? 5.040 9.675 -12.746 1.000 7.643 90 LEU A C 1
ATOM 787 O O . LEU A 1 93 ? 6.084 9.182 -12.324 1.000 7.469 90 LEU A O 1
ATOM 792 N N . PRO A 1 94 ? 4.900 10.034 -14.029 1.000 9.157 91 PRO A N 1
ATOM 793 C CA . PRO A 1 94 ? 5.934 9.724 -15.018 1.000 9.504 91 PRO A CA 1
ATOM 794 C C . PRO A 1 94 ? 7.284 10.312 -14.563 1.000 8.936 91 PRO A C 1
ATOM 795 O O . PRO A 1 94 ? 8.299 9.649 -14.773 1.000 10.157 91 PRO A O 1
ATOM 799 N N . ASN A 1 95 ? 7.256 11.469 -13.917 1.000 8.723 92 ASN A N 1
ATOM 800 C CA . ASN A 1 95 ? 8.440 12.237 -13.440 1.000 9.514 92 ASN A CA 1
ATOM 801 C C . ASN A 1 95 ? 8.905 11.761 -12.053 1.000 9.242 92 ASN A C 1
ATOM 802 O O . ASN A 1 95 ? 9.979 12.237 -11.577 1.000 9.077 92 ASN A O 1
ATOM 807 N N . THR A 1 96 ? 8.159 10.889 -11.348 1.000 7.359 93 THR A N 1
ATOM 808 C CA . THR A 1 96 ? 8.522 10.517 -9.958 1.000 7.141 93 THR A CA 1
ATOM 809 C C . THR A 1 96 ? 8.753 9.007 -9.830 1.000 6.977 93 THR A C 1
ATOM 810 O O . THR A 1 96 ? 9.123 8.601 -8.733 1.000 6.671 93 THR A O 1
ATOM 814 N N . CYS A 1 97 ? 8.631 8.239 -10.909 1.000 7.224 94 CYS A N 1
ATOM 815 C CA . CYS A 1 97 ? 9.030 6.809 -10.918 1.000 8.322 94 CYS A CA 1
ATOM 816 C C . CYS A 1 97 ? 10.500 6.693 -10.500 1.000 9.216 94 CYS A C 1
ATOM 817 O O . CYS A 1 97 ? 10.853 5.779 -9.746 1.000 8.602 94 CYS A O 1
ATOM 820 N N . CYS A 1 98 ? 11.354 7.583 -10.985 1.000 9.700 95 CYS A N 1
ATOM 821 C CA . CYS A 1 98 ? 12.787 7.588 -10.594 1.000 10.600 95 CYS A CA 1
ATOM 822 C C . CYS A 1 98 ? 12.931 7.785 -9.083 1.000 9.311 95 CYS A C 1
ATOM 823 O O . CYS A 1 98 ? 13.794 7.074 -8.470 1.000 9.424 95 CYS A O 1
ATOM 826 N N . HIS A 1 99 ? 12.143 8.670 -8.457 1.000 7.949 96 HIS A N 1
ATOM 827 C CA . HIS A 1 99 ? 12.152 8.960 -7.004 1.000 7.739 96 HIS A CA 1
ATOM 828 C C . HIS A 1 99 ? 11.609 7.761 -6.241 1.000 7.582 96 HIS A C 1
ATOM 829 O O . HIS A 1 99 ? 12.115 7.416 -5.158 1.000 7.057 96 HIS A O 1
ATOM 836 N N . PHE A 1 100 ? 10.574 7.125 -6.796 1.000 7.343 97 PHE A N 1
ATOM 837 C CA . PHE A 1 100 ? 9.981 5.931 -6.160 1.000 6.980 97 PHE A CA 1
ATOM 838 C C . PHE A 1 100 ? 11.045 4.851 -5.976 1.000 6.930 97 PHE A C 1
ATOM 839 O O . PHE A 1 100 ? 11.193 4.321 -4.884 1.000 7.116 97 PHE A O 1
ATOM 847 N N . TRP A 1 101 ? 11.783 4.540 -7.016 1.000 7.276 98 TRP A N 1
ATOM 848 C CA . TRP A 1 101 ? 12.787 3.455 -6.940 1.000 7.557 98 TRP A CA 1
ATOM 849 C C . TRP A 1 101 ? 13.990 3.894 -6.098 1.000 8.005 98 TRP A C 1
ATOM 850 O O . TRP A 1 101 ? 14.559 3.037 -5.414 1.000 8.955 98 TRP A O 1
ATOM 861 N N . LEU A 1 102 ? 14.332 5.171 -6.079 1.000 7.467 99 LEU A N 1
ATOM 862 C CA . LEU A 1 102 ? 15.399 5.634 -5.174 1.000 8.064 99 LEU A CA 1
ATOM 863 C C . LEU A 1 102 ? 14.983 5.398 -3.725 1.000 7.695 99 LEU A C 1
ATOM 864 O O . LEU A 1 102 ? 15.821 4.875 -2.912 1.000 7.389 99 LEU A O 1
ATOM 869 N N . MET A 1 103 ? 13.714 5.705 -3.418 1.000 7.389 100 MET A N 1
ATOM 870 C CA . MET A 1 103 ? 13.127 5.511 -2.079 1.000 7.795 100 MET A CA 1
ATOM 871 C C . MET A 1 103 ? 13.190 4.015 -1.718 1.000 8.130 100 MET A C 1
ATOM 872 O O . MET A 1 103 ? 13.663 3.663 -0.605 1.000 8.011 100 MET A O 1
ATOM 877 N N . VAL A 1 104 ? 12.685 3.137 -2.594 1.000 8.333 101 VAL A N 1
ATOM 878 C CA . VAL A 1 104 ? 12.698 1.657 -2.388 1.000 8.316 101 VAL A CA 1
ATOM 879 C C . VAL A 1 104 ? 14.126 1.229 -2.074 1.000 8.872 101 VAL A C 1
ATOM 880 O O . VAL A 1 104 ? 14.296 0.539 -1.067 1.000 9.176 101 VAL A O 1
ATOM 884 N N . TRP A 1 105 ? 15.094 1.694 -2.850 1.000 8.863 102 TRP A N 1
ATOM 885 C CA . TRP A 1 105 ? 16.522 1.353 -2.596 1.000 10.082 102 TRP A CA 1
ATOM 886 C C . TRP A 1 105 ? 16.949 1.835 -1.202 1.000 10.084 102 TRP A C 1
ATOM 887 O O . TRP A 1 105 ? 17.465 0.993 -0.378 1.000 10.406 102 TRP A O 1
ATOM 898 N N . GLN A 1 106 ? 16.737 3.114 -0.895 1.000 9.427 103 GLN A N 1
ATOM 899 C CA . GLN A 1 106 ? 17.298 3.739 0.315 1.000 9.534 103 GLN A CA 1
ATOM 900 C C . GLN A 1 106 ? 16.667 3.141 1.566 1.000 10.514 103 GLN A C 1
ATOM 901 O O . GLN A 1 106 ? 17.363 2.987 2.593 1.000 11.267 103 GLN A O 1
ATOM 907 N N . GLN A 1 107 ? 15.396 2.750 1.500 1.000 9.885 104 GLN A N 1
ATOM 908 C CA . GLN A 1 107 ? 14.661 2.290 2.691 1.000 10.436 104 GLN A CA 1
ATOM 909 C C . GLN A 1 107 ? 14.817 0.776 2.868 1.000 9.814 104 GLN A C 1
ATOM 910 O O . GLN A 1 107 ? 14.269 0.296 3.875 1.000 12.637 104 GLN A O 1
ATOM 916 N N . LYS A 1 108 ? 15.524 0.097 1.968 1.000 10.902 105 LYS A N 1
ATOM 917 C CA . LYS A 1 108 ? 15.811 -1.378 2.054 1.000 12.400 105 LYS A CA 1
ATOM 918 C C . LYS A 1 108 ? 14.496 -2.139 1.944 1.000 11.330 105 LYS A C 1
ATOM 919 O O . LYS A 1 108 ? 14.340 -3.257 2.540 1.000 11.323 105 LYS A O 1
ATOM 925 N N . THR A 1 109 ? 13.559 -1.575 1.192 1.000 9.595 106 THR A N 1
ATOM 926 C CA . THR A 1 109 ? 12.242 -2.193 0.973 1.000 9.978 106 THR A CA 1
ATOM 927 C C . THR A 1 109 ? 12.426 -3.499 0.202 1.000 10.689 106 THR A C 1
ATOM 928 O O . THR A 1 109 ? 13.193 -3.525 -0.732 1.000 11.918 106 THR A O 1
ATOM 932 N N . LYS A 1 110 ? 11.678 -4.542 0.565 1.000 11.318 107 LYS A N 1
ATOM 933 C CA . LYS A 1 110 ? 11.719 -5.825 -0.162 1.000 13.311 107 LYS A CA 1
ATOM 934 C C . LYS A 1 110 ? 10.426 -6.082 -0.921 1.000 11.365 107 LYS A C 1
ATOM 935 O O . LYS A 1 110 ? 10.481 -6.806 -1.903 1.000 12.389 107 LYS A O 1
ATOM 941 N N . ALA A 1 111 ? 9.323 -5.458 -0.526 1.000 10.574 108 ALA A N 1
ATOM 942 C CA . ALA A 1 111 ? 8.019 -5.637 -1.209 1.000 9.194 108 ALA A CA 1
ATOM 943 C C . ALA A 1 111 ? 7.383 -4.300 -1.547 1.000 7.869 108 ALA A C 1
ATOM 944 O O . ALA A 1 111 ? 7.397 -3.411 -0.727 1.000 6.672 108 ALA A O 1
ATOM 946 N N . VAL A 1 112 ? 6.808 -4.274 -2.744 1.000 6.768 109 VAL A N 1
ATOM 947 C CA . VAL A 1 112 ? 5.843 -3.225 -3.151 1.000 6.133 109 VAL A CA 1
ATOM 948 C C . VAL A 1 112 ? 4.478 -3.906 -3.241 1.000 5.900 109 VAL A C 1
ATOM 949 O O . VAL A 1 112 ? 4.365 -4.920 -3.916 1.000 6.352 109 VAL A O 1
ATOM 953 N N . VAL A 1 113 ? 3.486 -3.269 -2.675 1.000 5.690 110 VAL A N 1
ATOM 954 C CA . VAL A 1 113 ? 2.069 -3.727 -2.759 1.000 5.519 110 VAL A CA 1
ATOM 955 C C . VAL A 1 113 ? 1.321 -2.622 -3.504 1.000 5.103 110 VAL A C 1
ATOM 956 O O . VAL A 1 113 ? 1.249 -1.510 -2.953 1.000 5.489 110 VAL A O 1
ATOM 960 N N . MET A 1 114 ? 0.771 -2.971 -4.639 1.000 5.673 111 MET A N 1
ATOM 961 C CA . MET A 1 114 ? 0.057 -2.059 -5.532 1.000 5.343 111 MET A CA 1
ATOM 962 C C . MET A 1 114 ? -1.402 -2.516 -5.535 1.000 5.341 111 MET A C 1
ATOM 963 O O . MET A 1 114 ? -1.660 -3.699 -5.908 1.000 5.890 111 MET A O 1
ATOM 968 N N . LEU A 1 115 ? -2.308 -1.616 -5.180 1.000 5.189 112 LEU A N 1
ATOM 969 C CA . LEU A 1 115 ? -3.730 -1.988 -4.969 1.000 5.023 112 LEU A CA 1
ATOM 970 C C . LEU A 1 115 ? -4.638 -1.352 -6.029 1.000 5.068 112 LEU A C 1
ATOM 971 O O . LEU A 1 115 ? -5.883 -1.547 -5.919 1.000 5.141 112 LEU A O 1
ATOM 976 N N . ASN A 1 116 ? -4.057 -0.687 -7.014 1.000 5.074 113 ASN A N 1
ATOM 977 C CA . ASN A 1 116 ? -4.850 0.024 -8.053 1.000 5.120 113 ASN A CA 1
ATOM 978 C C . ASN A 1 116 ? -4.543 -0.542 -9.431 1.000 5.776 113 ASN A C 1
ATOM 979 O O . ASN A 1 116 ? -3.509 -1.204 -9.606 1.000 5.946 113 ASN A O 1
ATOM 984 N N . ARG A 1 117 ? -5.407 -0.230 -10.394 1.000 6.521 114 ARG A N 1
ATOM 985 C CA . ARG A 1 117 ? -5.140 -0.398 -11.822 1.000 7.509 114 ARG A CA 1
ATOM 986 C C . ARG A 1 117 ? -4.538 0.915 -12.351 1.000 7.248 114 ARG A C 1
ATOM 987 O O . ARG A 1 117 ? -4.767 2.006 -11.770 1.000 7.086 114 ARG A O 1
ATOM 995 N N . ILE A 1 118 ? -3.795 0.837 -13.432 1.000 7.978 115 ILE A N 1
ATOM 996 C CA . ILE A 1 118 ? -3.105 1.987 -14.049 1.000 8.785 115 ILE A CA 1
ATOM 997 C C . ILE A 1 118 ? -4.151 3.038 -14.466 1.000 8.915 115 ILE A C 1
ATOM 998 O O . ILE A 1 118 ? -3.890 4.237 -14.315 1.000 8.223 115 ILE A O 1
ATOM 1003 N N . VAL A 1 119 ? -5.220 2.605 -15.116 1.000 8.693 116 VAL A N 1
ATOM 1004 C CA . VAL A 1 119 ? -6.339 3.490 -15.536 1.000 9.427 116 VAL A CA 1
ATOM 1005 C C . VAL A 1 119 ? -7.580 2.975 -14.818 1.000 9.313 116 VAL A C 1
ATOM 1006 O O . VAL A 1 119 ? -7.824 1.757 -14.845 1.000 9.652 116 VAL A O 1
ATOM 1010 N N . GLU A 1 120 ? -8.297 3.880 -14.131 1.000 8.490 117 GLU A N 1
ATOM 1011 C CA . GLU A 1 120 ? -9.546 3.635 -13.378 1.000 9.079 117 GLU A CA 1
ATOM 1012 C C . GLU A 1 120 ? -10.553 4.700 -13.781 1.000 10.128 117 GLU A C 1
ATOM 1013 O O . GLU A 1 120 ? -10.239 5.895 -13.677 1.000 10.854 117 GLU A O 1
ATOM 1019 N N . LYS A 1 121 ? -11.714 4.233 -14.214 1.000 14.955 118 LYS A N 1
ATOM 1020 C CA . LYS A 1 121 ? -12.781 5.118 -14.747 1.000 17.537 118 LYS A CA 1
ATOM 1021 C C . LYS A 1 121 ? -12.178 6.123 -15.735 1.000 16.788 118 LYS A C 1
ATOM 1022 O O . LYS A 1 121 ? -12.367 7.347 -15.561 1.000 18.692 118 LYS A O 1
ATOM 1028 N N . GLU A 1 122 ? -11.415 5.623 -16.708 1.000 16.038 119 GLU A N 1
ATOM 1029 C CA . GLU A 1 122 ? -10.798 6.444 -17.790 1.000 18.213 119 GLU A CA 1
ATOM 1030 C C . GLU A 1 122 ? -9.816 7.508 -17.267 1.000 15.551 119 GLU A C 1
ATOM 1031 O O . GLU A 1 122 ? -9.481 8.438 -18.018 1.000 13.951 119 GLU A O 1
ATOM 1037 N N . SER A 1 123 ? -9.351 7.413 -16.021 1.000 13.188 120 SER A N 1
ATOM 1038 C CA . SER A 1 123 ? -8.353 8.363 -15.461 1.000 12.106 120 SER A CA 1
ATOM 1039 C C . SER A 1 123 ? -7.049 7.601 -15.172 1.000 9.921 120 SER A C 1
ATOM 1040 O O . SER A 1 123 ? -7.143 6.508 -14.606 1.000 9.476 120 SER A O 1
ATOM 1043 N N . VAL A 1 124 ? -5.913 8.096 -15.633 1.000 9.230 121 VAL A N 1
ATOM 1044 C CA . VAL A 1 124 ? -4.572 7.527 -15.322 1.000 8.477 121 VAL A CA 1
ATOM 1045 C C . VAL A 1 124 ? -4.335 7.765 -13.829 1.000 7.809 121 VAL A C 1
ATOM 1046 O O . VAL A 1 124 ? -4.347 8.916 -13.438 1.000 8.612 121 VAL A O 1
ATOM 1050 N N . LYS A 1 125 ? -4.060 6.698 -13.108 1.000 6.558 122 LYS A N 1
ATOM 1051 C CA . LYS A 1 125 ? -3.881 6.723 -11.645 1.000 6.582 122 LYS A CA 1
ATOM 1052 C C . LYS A 1 125 ? -2.432 6.462 -11.274 1.000 6.561 122 LYS A C 1
ATOM 1053 O O . LYS A 1 125 ? -2.089 6.651 -10.105 1.000 7.280 122 LYS A O 1
ATOM 1059 N N . CYS A 1 126 ? -1.611 6.002 -12.221 1.000 6.901 123 CYS A N 1
ATOM 1060 C CA . CYS A 1 126 ? -0.275 5.482 -11.894 1.000 7.135 123 CYS A CA 1
ATOM 1061 C C . CYS A 1 126 ? 0.523 5.375 -13.187 1.000 7.609 123 CYS A C 1
ATOM 1062 O O . CYS A 1 126 ? -0.058 4.973 -14.219 1.000 7.789 123 CYS A O 1
ATOM 1065 N N . ALA A 1 127 ? 1.786 5.721 -13.160 1.000 7.393 124 ALA A N 1
ATOM 1066 C CA . ALA A 1 127 ? 2.685 5.426 -14.301 1.000 8.757 124 ALA A CA 1
ATOM 1067 C C . ALA A 1 127 ? 3.055 3.925 -14.315 1.000 9.137 124 ALA A C 1
ATOM 1068 O O . ALA A 1 127 ? 3.022 3.266 -13.246 1.000 8.706 124 ALA A O 1
ATOM 1070 N N . GLN A 1 128 ? 3.398 3.382 -15.485 1.000 10.055 125 GLN A N 1
ATOM 1071 C CA . GLN A 1 128 ? 3.910 1.996 -15.609 1.000 9.632 125 GLN A CA 1
ATOM 1072 C C . GLN A 1 128 ? 5.377 2.013 -15.147 1.000 9.104 125 GLN A C 1
ATOM 1073 O O . GLN A 1 128 ? 6.267 2.260 -15.958 1.000 9.782 125 GLN A O 1
ATOM 1079 N N . TYR A 1 129 ? 5.609 1.891 -13.840 1.000 7.922 126 TYR A N 1
ATOM 1080 C CA . TYR A 1 129 ? 6.941 2.085 -13.219 1.000 7.144 126 TYR A CA 1
ATOM 1081 C C . TYR A 1 129 ? 7.723 0.766 -13.127 1.000 7.673 126 TYR A C 1
ATOM 1082 O O . TYR A 1 129 ? 8.861 0.739 -12.579 1.000 8.412 126 TYR A O 1
ATOM 1091 N N . TRP A 1 130 ? 7.179 -0.344 -13.603 1.000 8.627 127 TRP A N 1
ATOM 1092 C CA . TRP A 1 130 ? 7.936 -1.608 -13.727 1.000 8.938 127 TRP A CA 1
ATOM 1093 C C . TRP A 1 130 ? 7.728 -2.173 -15.128 1.000 10.736 127 TRP A C 1
ATOM 1094 O O . TRP A 1 130 ? 6.732 -1.903 -15.787 1.000 9.503 127 TRP A O 1
ATOM 1105 N N . PRO A 1 131 ? 8.654 -3.034 -15.614 1.000 12.316 128 PRO A N 1
ATOM 1106 C CA . PRO A 1 131 ? 8.505 -3.607 -16.950 1.000 14.102 128 PRO A CA 1
ATOM 1107 C C . PRO A 1 131 ? 7.348 -4.582 -17.133 1.000 15.638 128 PRO A C 1
ATOM 1108 O O . PRO A 1 131 ? 7.068 -5.290 -16.231 1.000 15.462 128 PRO A O 1
ATOM 1112 N N . THR A 1 132 ? 6.799 -4.634 -18.350 1.000 15.885 129 THR A N 1
ATOM 1113 C CA . THR A 1 132 ? 5.682 -5.526 -18.772 1.000 18.067 129 THR A CA 1
ATOM 1114 C C . THR A 1 132 ? 6.241 -6.668 -19.636 1.000 18.874 129 THR A C 1
ATOM 1115 O O . THR A 1 132 ? 5.475 -7.550 -20.038 1.000 20.504 129 THR A O 1
ATOM 1119 N N . ASP A 1 133 ? 7.523 -6.625 -19.950 1.000 19.742 130 ASP A N 1
ATOM 1120 C CA . ASP A 1 133 ? 8.151 -7.666 -20.798 1.000 20.060 130 ASP A CA 1
ATOM 1121 C C . ASP A 1 133 ? 9.624 -7.758 -20.407 1.000 21.700 130 ASP A C 1
ATOM 1122 O O . ASP A 1 133 ? 10.006 -7.232 -19.340 1.000 20.943 130 ASP A O 1
ATOM 1127 N N . ASP A 1 134 ? 10.436 -8.379 -21.257 1.000 23.407 131 ASP A N 1
ATOM 1128 C CA . ASP A 1 134 ? 11.849 -8.695 -20.942 1.000 24.869 131 ASP A CA 1
ATOM 1129 C C . ASP A 1 134 ? 12.717 -7.438 -21.085 1.000 23.163 131 ASP A C 1
ATOM 1130 O O . ASP A 1 134 ? 13.923 -7.536 -20.822 1.000 23.826 131 ASP A O 1
ATOM 1135 N N . GLN A 1 135 ? 12.153 -6.280 -21.441 1.000 21.411 132 GLN A N 1
ATOM 1136 C CA . GLN A 1 135 ? 12.945 -5.036 -21.606 1.000 22.214 132 GLN A CA 1
ATOM 1137 C C . GLN A 1 135 ? 13.273 -4.443 -20.236 1.000 24.571 132 GLN A C 1
ATOM 1138 O O . GLN A 1 135 ? 12.342 -4.333 -19.409 1.000 24.567 132 GLN A O 1
ATOM 1144 N N . GLU A 1 136 ? 14.547 -4.098 -20.038 1.000 24.557 133 GLU A N 1
ATOM 1145 C CA . GLU A 1 136 ? 15.096 -3.353 -18.875 1.000 24.505 133 GLU A CA 1
ATOM 1146 C C . GLU A 1 136 ? 14.466 -1.955 -18.861 1.000 24.043 133 GLU A C 1
ATOM 1147 O O . GLU A 1 136 ? 14.519 -1.272 -19.891 1.000 25.476 133 GLU A O 1
ATOM 1153 N N . MET A 1 137 ? 13.855 -1.552 -17.748 1.000 19.674 134 MET A N 1
ATOM 1154 C CA . MET A 1 137 ? 13.286 -0.186 -17.596 1.000 18.870 134 MET A CA 1
ATOM 1155 C C . MET A 1 137 ? 14.326 0.665 -16.867 1.000 17.646 134 MET A C 1
ATOM 1156 O O . MET A 1 137 ? 14.712 0.277 -15.755 1.000 16.485 134 MET A O 1
ATOM 1161 N N . LEU A 1 138 ? 14.769 1.745 -17.506 1.000 18.616 135 LEU A N 1
ATOM 1162 C CA . LEU A 1 138 ? 15.844 2.646 -17.018 1.000 20.396 135 LEU A CA 1
ATOM 1163 C C . LEU A 1 138 ? 15.212 3.885 -16.383 1.000 17.972 135 LEU A C 1
ATOM 1164 O O . LEU A 1 138 ? 14.246 4.430 -16.960 1.000 18.692 135 LEU A O 1
ATOM 1169 N N . PHE A 1 139 ? 15.747 4.290 -15.243 1.000 15.810 136 PHE A N 1
ATOM 1170 C CA . PHE A 1 139 ? 15.405 5.538 -14.532 1.000 14.597 136 PHE A CA 1
ATOM 1171 C C . PHE A 1 139 ? 16.705 6.328 -14.406 1.000 14.744 136 PHE A C 1
ATOM 1172 O O . PHE A 1 139 ? 17.363 6.301 -13.357 1.000 15.122 136 PHE A O 1
ATOM 1180 N N . LYS A 1 140 ? 17.055 7.004 -15.494 1.000 16.941 137 LYS A N 1
ATOM 1181 C CA . LYS A 1 140 ? 18.325 7.781 -15.636 1.000 18.734 137 LYS A CA 1
ATOM 1182 C C . LYS A 1 140 ? 18.446 8.867 -14.554 1.000 18.017 137 LYS A C 1
ATOM 1183 O O . LYS A 1 140 ? 19.579 9.142 -14.112 1.000 17.715 137 LYS A O 1
ATOM 1189 N N . GLU A 1 141 ? 17.339 9.484 -14.127 1.000 16.404 138 GLU A N 1
ATOM 1190 C CA . GLU A 1 141 ? 17.351 10.669 -13.244 1.000 16.021 138 GLU A CA 1
ATOM 1191 C C . GLU A 1 141 ? 17.939 10.269 -11.900 1.000 15.733 138 GLU A C 1
ATOM 1192 O O . GLU A 1 141 ? 18.576 11.118 -11.292 1.000 17.931 138 GLU A O 1
ATOM 1198 N N . THR A 1 142 ? 17.757 9.020 -11.460 1.000 13.492 139 THR A N 1
ATOM 1199 C CA . THR A 1 142 ? 18.207 8.549 -10.118 1.000 13.138 139 THR A CA 1
ATOM 1200 C C . THR A 1 142 ? 19.209 7.389 -10.225 1.000 12.390 139 THR A C 1
ATOM 1201 O O . THR A 1 142 ? 19.747 7.022 -9.186 1.000 13.263 139 THR A O 1
ATOM 1205 N N . GLY A 1 143 ? 19.432 6.848 -11.416 1.000 14.932 140 GLY A N 1
ATOM 1206 C CA . GLY A 1 143 ? 20.451 5.809 -11.672 1.000 15.128 140 GLY A CA 1
ATOM 1207 C C . GLY A 1 143 ? 19.976 4.438 -11.221 1.000 14.816 140 GLY A C 1
ATOM 1208 O O . GLY A 1 143 ? 20.712 3.755 -10.535 1.000 14.701 140 GLY A O 1
ATOM 1209 N N . PHE A 1 144 ? 18.736 4.074 -11.558 1.000 13.780 141 PHE A N 1
ATOM 1210 C CA . PHE A 1 144 ? 18.213 2.724 -11.291 1.000 13.133 141 PHE A CA 1
ATOM 1211 C C . PHE A 1 144 ? 17.706 2.126 -12.594 1.000 13.942 141 PHE A C 1
ATOM 1212 O O . PHE A 1 144 ? 17.274 2.838 -13.524 1.000 16.498 141 PHE A O 1
ATOM 1220 N N . SER A 1 145 ? 17.737 0.814 -12.644 1.000 14.823 142 SER A N 1
ATOM 1221 C CA . SER A 1 145 ? 17.020 0.049 -13.690 1.000 15.635 142 SER A CA 1
ATOM 1222 C C . SER A 1 145 ? 16.224 -1.081 -13.035 1.000 13.781 142 SER A C 1
ATOM 1223 O O . SER A 1 145 ? 16.575 -1.556 -11.945 1.000 14.786 142 SER A O 1
ATOM 1226 N N . VAL A 1 146 ? 15.132 -1.471 -13.674 1.000 12.952 143 VAL A N 1
ATOM 1227 C CA . VAL A 1 146 ? 14.267 -2.567 -13.163 1.000 12.725 143 VAL A CA 1
ATOM 1228 C C . VAL A 1 146 ? 14.066 -3.580 -14.288 1.000 13.291 143 VAL A C 1
ATOM 1229 O O . VAL A 1 146 ? 13.872 -3.147 -15.446 1.000 14.805 143 VAL A O 1
ATOM 1233 N N . LYS A 1 147 ? 14.234 -4.863 -13.953 1.000 13.873 144 LYS A N 1
ATOM 1234 C CA . LYS A 1 147 ? 13.986 -5.977 -14.899 1.000 16.421 144 LYS A CA 1
ATOM 1235 C C . LYS A 1 147 ? 12.856 -6.822 -14.317 1.000 14.381 144 LYS A C 1
ATOM 1236 O O . LYS A 1 147 ? 12.853 -7.069 -13.110 1.000 15.193 144 LYS A O 1
ATOM 1242 N N . LEU A 1 148 ? 11.961 -7.288 -15.170 1.000 14.500 145 LEU A N 1
ATOM 1243 C CA . LEU A 1 148 ? 10.946 -8.296 -14.787 1.000 15.684 145 LEU A CA 1
ATOM 1244 C C . LEU A 1 148 ? 11.620 -9.675 -14.871 1.000 17.493 145 LEU A C 1
ATOM 1245 O O . LEU A 1 148 ? 12.037 -10.046 -15.981 1.000 19.208 145 LEU A O 1
ATOM 1250 N N . LEU A 1 149 ? 11.734 -10.383 -13.760 1.000 18.254 146 LEU A N 1
ATOM 1251 C CA . LEU A 1 149 ? 12.434 -11.685 -13.685 1.000 20.063 146 LEU A CA 1
ATOM 1252 C C . LEU A 1 149 ? 11.449 -12.787 -14.048 1.000 22.890 146 LEU A C 1
ATOM 1253 O O . LEU A 1 149 ? 11.802 -13.678 -14.850 1.000 22.970 146 LEU A O 1
ATOM 1258 N N . SER A 1 150 ? 10.247 -12.705 -13.483 1.000 20.538 147 SER A N 1
ATOM 1259 C CA . SER A 1 150 ? 9.206 -13.744 -13.605 1.000 21.797 147 SER A CA 1
ATOM 1260 C C . SER A 1 150 ? 7.904 -13.152 -13.084 1.000 22.044 147 SER A C 1
ATOM 1261 O O . SER A 1 150 ? 7.949 -12.091 -12.419 1.000 19.773 147 SER A O 1
ATOM 1264 N N . GLU A 1 151 ? 6.778 -13.762 -13.415 1.000 22.328 148 GLU A N 1
ATOM 1265 C CA . GLU A 1 151 ? 5.506 -13.306 -12.839 1.000 22.505 148 GLU A CA 1
ATOM 1266 C C . GLU A 1 151 ? 4.623 -14.514 -12.573 1.000 21.928 148 GLU A C 1
ATOM 1267 O O . GLU A 1 151 ? 4.720 -15.495 -13.332 1.000 21.307 148 GLU A O 1
ATOM 1273 N N . ASP A 1 152 ? 3.871 -14.418 -11.483 1.000 21.491 149 ASP A N 1
ATOM 1274 C CA . ASP A 1 152 ? 2.880 -15.404 -10.984 1.000 21.014 149 ASP A CA 1
ATOM 1275 C C . ASP A 1 152 ? 1.512 -14.751 -11.190 1.000 20.705 149 ASP A C 1
ATOM 1276 O O . ASP A 1 152 ? 1.123 -13.920 -10.336 1.000 18.882 149 ASP A O 1
ATOM 1281 N N . VAL A 1 153 ? 0.821 -15.086 -12.282 1.000 18.978 150 VAL A N 1
ATOM 1282 C CA . VAL A 1 153 ? -0.480 -14.465 -12.669 1.000 18.491 150 VAL A CA 1
ATOM 1283 C C . VAL A 1 153 ? -1.617 -15.270 -12.047 1.000 19.495 150 VAL A C 1
ATOM 1284 O O . VAL A 1 153 ? -1.771 -16.460 -12.383 1.000 19.360 150 VAL A O 1
ATOM 1288 N N . LYS A 1 154 ? -2.355 -14.657 -11.123 1.000 16.739 151 LYS A N 1
ATOM 1289 C CA . LYS A 1 154 ? -3.588 -15.243 -10.539 1.000 18.609 151 LYS A CA 1
ATOM 1290 C C . LYS A 1 154 ? -4.780 -14.485 -11.133 1.000 17.114 151 LYS A C 1
ATOM 1291 O O . LYS A 1 154 ? -4.591 -13.550 -11.947 1.000 18.404 151 LYS A O 1
ATOM 1297 N N . SER A 1 155 ? -5.979 -14.955 -10.855 1.000 17.894 152 SER A N 1
ATOM 1298 C CA . SER A 1 155 ? -7.207 -14.433 -11.490 1.000 16.202 152 SER A CA 1
ATOM 1299 C C . SER A 1 155 ? -7.499 -12.990 -11.046 1.000 17.041 152 SER A C 1
ATOM 1300 O O . SER A 1 155 ? -8.232 -12.311 -11.745 1.000 18.098 152 SER A O 1
ATOM 1303 N N . TYR A 1 156 ? -7.027 -12.560 -9.884 1.000 15.541 153 TYR A N 1
ATOM 1304 C CA . TYR A 1 156 ? -7.347 -11.197 -9.380 1.000 14.350 153 TYR A CA 1
ATOM 1305 C C . TYR A 1 156 ? -6.119 -10.471 -8.841 1.000 14.545 153 TYR A C 1
ATOM 1306 O O . TYR A 1 156 ? -6.283 -9.352 -8.230 1.000 14.006 153 TYR A O 1
ATOM 1315 N N . TYR A 1 157 ? -4.968 -11.094 -8.981 1.000 12.594 154 TYR A N 1
ATOM 1316 C CA . TYR A 1 157 ? -3.679 -10.451 -8.625 1.000 13.720 154 TYR A CA 1
ATOM 1317 C C . TYR A 1 157 ? -2.561 -11.131 -9.397 1.000 15.516 154 TYR A C 1
ATOM 1318 O O . TYR A 1 157 ? -2.782 -12.244 -9.985 1.000 16.189 154 TYR A O 1
ATOM 1327 N N . THR A 1 158 ? -1.416 -10.431 -9.437 1.000 14.910 155 THR A N 1
ATOM 1328 C CA . THR A 1 158 ? -0.172 -10.891 -10.061 1.000 14.152 155 THR A CA 1
ATOM 1329 C C . THR A 1 158 ? 0.972 -10.617 -9.086 1.000 14.659 155 THR A C 1
ATOM 1330 O O . THR A 1 158 ? 0.953 -9.596 -8.379 1.000 14.522 155 THR A O 1
ATOM 1334 N N . VAL A 1 159 ? 1.892 -11.559 -8.943 1.000 13.925 156 VAL A N 1
ATOM 1335 C CA . VAL A 1 159 ? 3.173 -11.292 -8.230 1.000 13.443 156 VAL A CA 1
ATOM 1336 C C . VAL A 1 159 ? 4.240 -11.152 -9.310 1.000 14.288 156 VAL A C 1
ATOM 1337 O O . VAL A 1 159 ? 4.451 -12.104 -10.092 1.000 15.733 156 VAL A O 1
ATOM 1341 N N . HIS A 1 160 ? 4.868 -9.983 -9.392 1.000 13.359 157 HIS A N 1
ATOM 1342 C CA . HIS A 1 160 ? 5.992 -9.726 -10.312 1.000 13.082 157 HIS A CA 1
ATOM 1343 C C . HIS A 1 160 ? 7.255 -9.828 -9.478 1.000 13.329 157 HIS A C 1
ATOM 1344 O O . HIS A 1 160 ? 7.349 -9.215 -8.401 1.000 11.398 157 HIS A O 1
ATOM 1351 N N . LEU A 1 161 ? 8.198 -10.626 -9.941 1.000 14.081 158 LEU A N 1
ATOM 1352 C CA . LEU A 1 161 ? 9.522 -10.639 -9.293 1.000 14.507 158 LEU A CA 1
ATOM 1353 C C . LEU A 1 161 ? 10.435 -9.746 -10.108 1.000 13.512 158 LEU A C 1
ATOM 1354 O O . LEU A 1 161 ? 10.535 -9.948 -11.315 1.000 12.626 158 LEU A O 1
ATOM 1359 N N . LEU A 1 162 ? 10.931 -8.698 -9.468 1.000 11.925 159 LEU A N 1
ATOM 1360 C CA . LEU A 1 162 ? 11.683 -7.613 -10.127 1.000 11.527 159 LEU A CA 1
ATOM 1361 C C . LEU A 1 162 ? 13.122 -7.649 -9.622 1.000 12.219 159 LEU A C 1
ATOM 1362 O O . LEU A 1 162 ? 13.342 -7.938 -8.412 1.000 15.400 159 LEU A O 1
ATOM 1367 N N . GLN A 1 163 ? 14.046 -7.233 -10.463 1.000 12.439 160 GLN A N 1
ATOM 1368 C CA . GLN A 1 163 ? 15.454 -6.981 -10.086 1.000 11.989 160 GLN A CA 1
ATOM 1369 C C . GLN A 1 163 ? 15.676 -5.491 -10.173 1.000 11.745 160 GLN A C 1
ATOM 1370 O O . GLN A 1 163 ? 15.563 -4.918 -11.259 1.000 10.683 160 GLN A O 1
ATOM 1376 N N . LEU A 1 164 ? 15.917 -4.879 -9.031 1.000 12.325 161 LEU A N 1
ATOM 1377 C CA . LEU A 1 164 ? 16.239 -3.443 -9.000 1.000 12.007 161 LEU A CA 1
ATOM 1378 C C . LEU A 1 164 ? 17.775 -3.326 -8.976 1.000 13.185 161 LEU A C 1
ATOM 1379 O O . LEU A 1 164 ? 18.383 -3.884 -8.031 1.000 12.045 161 LEU A O 1
ATOM 1384 N N . GLU A 1 165 ? 18.348 -2.608 -9.938 1.000 13.819 162 GLU A N 1
ATOM 1385 C CA . GLU A 1 165 ? 19.813 -2.397 -10.014 1.000 15.966 162 GLU A CA 1
ATOM 1386 C C . GLU A 1 165 ? 20.135 -0.929 -9.752 1.000 15.397 162 GLU A C 1
ATOM 1387 O O . GLU A 1 165 ? 19.582 -0.064 -10.432 1.000 13.483 162 GLU A O 1
ATOM 1393 N N . ASN A 1 166 ? 20.963 -0.682 -8.735 1.000 16.149 163 ASN A N 1
ATOM 1394 C CA . ASN A 1 166 ? 21.642 0.610 -8.508 1.000 18.254 163 ASN A CA 1
ATOM 1395 C C . ASN A 1 166 ? 22.772 0.680 -9.544 1.000 19.554 163 ASN A C 1
ATOM 1396 O O . ASN A 1 166 ? 23.782 -0.070 -9.346 1.000 23.281 163 ASN A O 1
ATOM 1401 N N . ILE A 1 167 ? 22.583 1.426 -10.631 1.000 20.577 164 ILE A N 1
ATOM 1402 C CA . ILE A 1 167 ? 23.451 1.283 -11.830 1.000 24.672 164 ILE A CA 1
ATOM 1403 C C . ILE A 1 167 ? 24.815 1.918 -11.499 1.000 27.303 164 ILE A C 1
ATOM 1404 O O . ILE A 1 167 ? 25.768 1.645 -12.232 1.000 26.992 164 ILE A O 1
ATOM 1409 N N . ASN A 1 168 ? 24.891 2.749 -10.455 1.000 27.617 165 ASN A N 1
ATOM 1410 C CA . ASN A 1 168 ? 26.158 3.390 -10.014 1.000 29.187 165 ASN A CA 1
ATOM 1411 C C . ASN A 1 168 ? 26.997 2.373 -9.233 1.000 32.533 165 ASN A C 1
ATOM 1412 O O . ASN A 1 168 ? 28.182 2.209 -9.591 1.000 35.708 165 ASN A O 1
ATOM 1417 N N . SER A 1 169 ? 26.428 1.706 -8.224 1.000 29.989 166 SER A N 1
ATOM 1418 C CA . SER A 1 169 ? 27.150 0.728 -7.367 1.000 29.767 166 SER A CA 1
ATOM 1419 C C . SER A 1 169 ? 27.191 -0.655 -8.017 1.000 30.879 166 SER A C 1
ATOM 1420 O O . SER A 1 169 ? 27.951 -1.514 -7.535 1.000 32.771 166 SER A O 1
ATOM 1423 N N . GLY A 1 170 ? 26.410 -0.888 -9.068 1.000 28.901 167 GLY A N 1
ATOM 1424 C CA . GLY A 1 170 ? 26.264 -2.226 -9.672 1.000 26.567 167 GLY A CA 1
ATOM 1425 C C . GLY A 1 170 ? 25.497 -3.197 -8.783 1.000 24.929 167 GLY A C 1
ATOM 1426 O O . GLY A 1 170 ? 25.303 -4.371 -9.232 1.000 27.995 167 GLY A O 1
ATOM 1427 N N . GLU A 1 171 ? 25.054 -2.791 -7.574 1.000 23.080 168 GLU A N 1
ATOM 1428 C CA . GLU A 1 171 ? 24.371 -3.727 -6.651 1.000 21.708 168 GLU A CA 1
ATOM 1429 C C . GLU A 1 171 ? 22.944 -3.972 -7.175 1.000 19.626 168 GLU A C 1
ATOM 1430 O O . GLU A 1 171 ? 22.377 -3.042 -7.809 1.000 17.987 168 GLU A O 1
ATOM 1436 N N . THR A 1 172 ? 22.393 -5.145 -6.864 1.000 20.295 169 THR A N 1
ATOM 1437 C CA . THR A 1 172 ? 21.010 -5.561 -7.222 1.000 19.335 169 THR A CA 1
ATOM 1438 C C . THR A 1 172 ? 20.254 -6.064 -5.989 1.000 20.515 169 THR A C 1
ATOM 1439 O O . THR A 1 172 ? 20.850 -6.537 -5.007 1.000 18.396 169 THR A O 1
ATOM 1443 N N . ARG A 1 173 ? 18.935 -5.937 -6.015 1.000 17.901 170 ARG A N 1
ATOM 1444 C CA . ARG A 1 173 ? 18.045 -6.533 -5.001 1.000 18.289 170 ARG A CA 1
ATOM 1445 C C . ARG A 1 173 ? 16.802 -6.993 -5.710 1.000 17.065 170 ARG A C 1
ATOM 1446 O O . ARG A 1 173 ? 16.388 -6.319 -6.654 1.000 15.783 170 ARG A O 1
ATOM 1454 N N . THR A 1 174 ? 16.281 -8.133 -5.295 1.000 15.636 171 THR A N 1
ATOM 1455 C CA . THR A 1 174 ? 15.062 -8.671 -5.934 1.000 16.215 171 THR A CA 1
ATOM 1456 C C . THR A 1 174 ? 13.911 -8.126 -5.110 1.000 14.879 171 THR A C 1
ATOM 1457 O O . THR A 1 174 ? 14.002 -8.102 -3.849 1.000 14.755 171 THR A O 1
ATOM 1461 N N . ILE A 1 175 ? 12.919 -7.608 -5.808 1.000 12.365 172 ILE A N 1
ATOM 1462 C CA . ILE A 1 175 ? 11.768 -6.933 -5.159 1.000 11.957 172 ILE A CA 1
ATOM 1463 C C . ILE A 1 175 ? 10.523 -7.720 -5.536 1.000 10.267 172 ILE A C 1
ATOM 1464 O O . ILE A 1 175 ? 10.394 -8.030 -6.710 1.000 11.133 172 ILE A O 1
ATOM 1469 N N . SER A 1 176 ? 9.698 -8.075 -4.545 1.000 10.618 173 SER A N 1
ATOM 1470 C CA . SER A 1 176 ? 8.405 -8.728 -4.793 1.000 11.275 173 SER A CA 1
ATOM 1471 C C . SER A 1 176 ? 7.386 -7.606 -4.981 1.000 10.180 173 SER A C 1
ATOM 1472 O O . SER A 1 176 ? 7.234 -6.804 -4.021 1.000 11.215 173 SER A O 1
ATOM 1475 N N . HIS A 1 177 ? 6.713 -7.612 -6.124 1.000 9.809 174 HIS A N 1
ATOM 1476 C CA . HIS A 1 177 ? 5.682 -6.600 -6.501 1.000 8.948 174 HIS A CA 1
ATOM 1477 C C . HIS A 1 177 ? 4.323 -7.322 -6.549 1.000 8.524 174 HIS A C 1
ATOM 1478 O O . HIS A 1 177 ? 4.112 -8.130 -7.491 1.000 9.350 174 HIS A O 1
ATOM 1485 N N . PHE A 1 178 ? 3.510 -7.088 -5.541 1.000 8.594 175 PHE A N 1
ATOM 1486 C CA . PHE A 1 178 ? 2.197 -7.741 -5.334 1.000 8.626 175 PHE A CA 1
ATOM 1487 C C . PHE A 1 178 ? 1.120 -6.794 -5.855 1.000 8.372 175 PHE A C 1
ATOM 1488 O O . PHE A 1 178 ? 0.882 -5.764 -5.198 1.000 8.172 175 PHE A O 1
ATOM 1496 N N . HIS A 1 179 ? 0.568 -7.138 -6.998 1.000 7.770 176 HIS A N 1
ATOM 1497 C CA . HIS A 1 179 ? -0.380 -6.288 -7.754 1.000 7.494 176 HIS A CA 1
ATOM 1498 C C . HIS A 1 179 ? -1.773 -6.892 -7.618 1.000 7.924 176 HIS A C 1
ATOM 1499 O O . HIS A 1 179 ? -2.045 -7.891 -8.340 1.000 8.643 176 HIS A O 1
ATOM 1506 N N . TYR A 1 180 ? -2.625 -6.226 -6.844 1.000 7.695 177 TYR A N 1
ATOM 1507 C CA . TYR A 1 180 ? -4.078 -6.537 -6.703 1.000 8.778 177 TYR A CA 1
ATOM 1508 C C . TYR A 1 180 ? -4.789 -5.795 -7.835 1.000 9.475 177 TYR A C 1
ATOM 1509 O O . TYR A 1 180 ? -4.737 -4.556 -7.866 1.000 7.742 177 TYR A O 1
ATOM 1518 N N . THR A 1 181 ? -5.350 -6.528 -8.785 1.000 10.832 178 THR A N 1
ATOM 1519 C CA . THR A 1 181 ? -5.845 -5.945 -10.050 1.000 11.951 178 THR A CA 1
ATOM 1520 C C . THR A 1 181 ? -7.368 -5.786 -10.054 1.000 12.063 178 THR A C 1
ATOM 1521 O O . THR A 1 181 ? -7.864 -5.220 -11.037 1.000 15.789 178 THR A O 1
ATOM 1525 N N . THR A 1 182 ? -8.093 -6.220 -9.036 1.000 12.992 179 THR A N 1
ATOM 1526 C CA . THR A 1 182 ? -9.583 -6.166 -9.073 1.000 12.766 179 THR A CA 1
ATOM 1527 C C . THR A 1 182 ? -10.121 -5.391 -7.880 1.000 12.878 179 THR A C 1
ATOM 1528 O O . THR A 1 182 ? -11.296 -5.651 -7.467 1.000 17.927 179 THR A O 1
ATOM 1532 N N . TRP A 1 183 ? -9.351 -4.460 -7.310 1.000 10.599 180 TRP A N 1
ATOM 1533 C CA . TRP A 1 183 ? -9.868 -3.683 -6.168 1.000 8.887 180 TRP A CA 1
ATOM 1534 C C . TRP A 1 183 ? -10.263 -2.311 -6.697 1.000 9.767 180 TRP A C 1
ATOM 1535 O O . TRP A 1 183 ? -9.374 -1.491 -6.912 1.000 9.081 180 TRP A O 1
ATOM 1546 N N . PRO A 1 184 ? -11.566 -2.032 -6.844 1.000 9.171 181 PRO A N 1
ATOM 1547 C CA . PRO A 1 184 ? -12.032 -0.808 -7.509 1.000 9.773 181 PRO A CA 1
ATOM 1548 C C . PRO A 1 184 ? -11.635 0.446 -6.725 1.000 8.569 181 PRO A C 1
ATOM 1549 O O . PRO A 1 184 ? -11.536 0.435 -5.492 1.000 8.307 181 PRO A O 1
ATOM 1553 N N . ASP A 1 185 ? -11.412 1.531 -7.469 1.000 9.337 182 ASP A N 1
ATOM 1554 C CA . ASP A 1 185 ? -11.276 2.872 -6.859 1.000 10.075 182 ASP A CA 1
ATOM 1555 C C . ASP A 1 185 ? -12.521 3.134 -6.013 1.000 9.426 182 ASP A C 1
ATOM 1556 O O . ASP A 1 185 ? -13.666 2.843 -6.488 1.000 10.114 182 ASP A O 1
ATOM 1561 N N . PHE A 1 186 ? -12.306 3.620 -4.805 1.000 7.974 183 PHE A N 1
ATOM 1562 C CA . PHE A 1 186 ? -13.309 3.985 -3.795 1.000 8.090 183 PHE A CA 1
ATOM 1563 C C . PHE A 1 186 ? -14.186 2.760 -3.515 1.000 8.438 183 PHE A C 1
ATOM 1564 O O . PHE A 1 186 ? -15.257 2.944 -2.985 1.000 9.745 183 PHE A O 1
ATOM 1572 N N . GLY A 1 187 ? -13.617 1.566 -3.695 1.000 8.560 184 GLY A N 1
ATOM 1573 C CA . GLY A 1 187 ? -14.342 0.291 -3.549 1.000 8.712 184 GLY A CA 1
ATOM 1574 C C . GLY A 1 187 ? -13.687 -0.617 -2.540 1.000 8.944 184 GLY A C 1
ATOM 1575 O O . GLY A 1 187 ? -12.774 -0.179 -1.771 1.000 8.116 184 GLY A O 1
ATOM 1576 N N . VAL A 1 188 ? -14.213 -1.841 -2.489 1.000 9.279 185 VAL A N 1
ATOM 1577 C CA . VAL A 1 188 ? -13.747 -2.880 -1.523 1.000 9.475 185 VAL A CA 1
ATOM 1578 C C . VAL A 1 188 ? -13.419 -4.144 -2.299 1.000 9.102 185 VAL A C 1
ATOM 1579 O O . VAL A 1 188 ? -13.886 -4.341 -3.436 1.000 8.615 185 VAL A O 1
ATOM 1583 N N . PRO A 1 189 ? -12.562 -5.038 -1.737 1.000 9.425 186 PRO A N 1
ATOM 1584 C CA . PRO A 1 189 ? -12.266 -6.316 -2.368 1.000 10.446 186 PRO A CA 1
ATOM 1585 C C . PRO A 1 189 ? -13.551 -7.161 -2.472 1.000 11.811 186 PRO A C 1
ATOM 1586 O O . PRO A 1 189 ? -14.479 -6.816 -1.796 1.000 14.309 186 PRO A O 1
ATOM 1590 N N . GLU A 1 190 ? -13.526 -8.191 -3.307 1.000 14.602 187 GLU A N 1
ATOM 1591 C CA . GLU A 1 190 ? -14.711 -9.032 -3.655 1.000 18.310 187 GLU A CA 1
ATOM 1592 C C . GLU A 1 190 ? -15.226 -9.678 -2.368 1.000 17.012 187 GLU A C 1
ATOM 1593 O O . GLU A 1 190 ? -16.427 -9.853 -2.233 1.000 17.911 187 GLU A O 1
ATOM 1599 N N . SER A 1 191 ? -14.329 -10.049 -1.459 1.000 16.692 188 SER A N 1
ATOM 1600 C CA . SER A 1 191 ? -14.666 -10.719 -0.187 1.000 17.684 188 SER A CA 1
ATOM 1601 C C . SER A 1 191 ? -13.508 -10.644 0.780 1.000 17.367 188 SER A C 1
ATOM 1602 O O . SER A 1 191 ? -12.346 -10.454 0.394 1.000 15.727 188 SER A O 1
ATOM 1605 N N . PRO A 1 192 ? -13.796 -10.824 2.078 1.000 17.490 189 PRO A N 1
ATOM 1606 C CA . PRO A 1 192 ? -12.733 -11.013 3.067 1.000 18.535 189 PRO A CA 1
ATOM 1607 C C . PRO A 1 192 ? -11.704 -12.086 2.675 1.000 16.996 189 PRO A C 1
ATOM 1608 O O . PRO A 1 192 ? -10.500 -11.810 2.810 1.000 14.123 189 PRO A O 1
ATOM 1612 N N . ALA A 1 193 ? -12.146 -13.249 2.161 1.000 16.433 190 ALA A N 1
ATOM 1613 C CA . ALA A 1 193 ? -11.255 -14.345 1.687 1.000 17.100 190 ALA A CA 1
ATOM 1614 C C . ALA A 1 193 ? -10.275 -13.833 0.622 1.000 17.087 190 ALA A C 1
ATOM 1615 O O . ALA A 1 193 ? -9.083 -14.165 0.700 1.000 16.485 190 ALA A O 1
ATOM 1617 N N . SER A 1 194 ? -10.766 -13.075 -0.355 1.000 16.012 191 SER A N 1
ATOM 1618 C CA . SER A 1 194 ? -9.956 -12.601 -1.504 1.000 15.682 191 SER A CA 1
ATOM 1619 C C . SER A 1 194 ? -8.867 -11.671 -0.963 1.000 13.682 191 SER A C 1
ATOM 1620 O O . SER A 1 194 ? -7.719 -11.819 -1.342 1.000 12.777 191 SER A O 1
ATOM 1623 N N . PHE A 1 195 ? -9.221 -10.783 -0.055 1.000 13.070 192 PHE A N 1
ATOM 1624 C CA . PHE A 1 195 ? -8.270 -9.815 0.530 1.000 12.608 192 PHE A CA 1
ATOM 1625 C C . PHE A 1 195 ? -7.283 -10.581 1.404 1.000 13.618 192 PHE A C 1
ATOM 1626 O O . PHE A 1 195 ? -6.107 -10.348 1.297 1.000 11.789 192 PHE A O 1
ATOM 1634 N N . LEU A 1 196 ? -7.781 -11.503 2.245 1.000 13.084 193 LEU A N 1
ATOM 1635 C CA . LEU A 1 196 ? -6.906 -12.227 3.220 1.000 15.129 193 LEU A CA 1
ATOM 1636 C C . LEU A 1 196 ? -5.979 -13.199 2.469 1.000 13.709 193 LEU A C 1
ATOM 1637 O O . LEU A 1 196 ? -4.787 -13.303 2.805 1.000 16.024 193 LEU A O 1
ATOM 1642 N N . ASN A 1 197 ? -6.463 -13.889 1.457 1.000 13.905 194 ASN A N 1
ATOM 1643 C CA . ASN A 1 197 ? -5.612 -14.751 0.612 1.000 12.970 194 ASN A CA 1
ATOM 1644 C C . ASN A 1 197 ? -4.418 -13.890 0.145 1.000 14.588 194 ASN A C 1
ATOM 1645 O O . ASN A 1 197 ? -3.268 -14.314 0.302 1.000 14.981 194 ASN A O 1
ATOM 1650 N N . PHE A 1 198 ? -4.685 -12.647 -0.274 1.000 12.130 195 PHE A N 1
ATOM 1651 C CA . PHE A 1 198 ? -3.636 -11.714 -0.804 1.000 10.450 195 PHE A CA 1
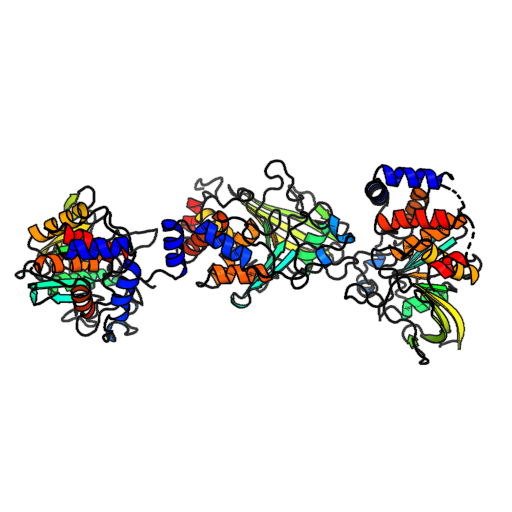ATOM 1652 C C . PHE A 1 198 ? -2.657 -11.282 0.302 1.000 9.753 195 PHE A C 1
ATOM 1653 O O . PHE A 1 198 ? -1.375 -11.389 0.086 1.000 13.987 195 PHE A O 1
ATOM 1661 N N . LEU A 1 199 ? -3.149 -10.793 1.427 1.000 10.954 196 LEU A N 1
ATOM 1662 C CA . LEU A 1 199 ? -2.358 -10.269 2.551 1.000 11.513 196 LEU A CA 1
ATOM 1663 C C . LEU A 1 199 ? -1.431 -11.388 3.034 1.000 13.150 196 LEU A C 1
ATOM 1664 O O . LEU A 1 199 ? -0.236 -11.176 3.184 1.000 12.519 196 LEU A O 1
ATOM 1669 N N . PHE A 1 200 ? -1.955 -12.603 3.150 1.000 15.592 197 PHE A N 1
ATOM 1670 C CA . PHE A 1 200 ? -1.121 -13.735 3.651 1.000 16.349 197 PHE A CA 1
ATOM 1671 C C . PHE A 1 200 ? -0.122 -14.178 2.571 1.000 16.242 197 PHE A C 1
ATOM 1672 O O . PHE A 1 200 ? 0.961 -14.637 2.917 1.000 18.691 197 PHE A O 1
ATOM 1680 N N . LYS A 1 201 ? -0.382 -13.970 1.288 1.000 17.564 198 LYS A N 1
ATOM 1681 C CA . LYS A 1 201 ? 0.616 -14.210 0.216 1.000 18.402 198 LYS A CA 1
ATOM 1682 C C . LYS A 1 201 ? 1.763 -13.217 0.423 1.000 19.607 198 LYS A C 1
ATOM 1683 O O . LYS A 1 201 ? 2.957 -13.610 0.261 1.000 18.610 198 LYS A O 1
ATOM 1689 N N . VAL A 1 202 ? 1.426 -11.968 0.788 1.000 16.426 199 VAL A N 1
ATOM 1690 C CA . VAL A 1 202 ? 2.461 -10.935 1.061 1.000 15.783 199 VAL A CA 1
ATOM 1691 C C . VAL A 1 202 ? 3.231 -11.356 2.315 1.000 16.607 199 VAL A C 1
ATOM 1692 O O . VAL A 1 202 ? 4.463 -11.415 2.281 1.000 18.899 199 VAL A O 1
ATOM 1696 N N . ARG A 1 203 ? 2.524 -11.639 3.392 1.000 18.033 200 ARG A N 1
ATOM 1697 C CA . ARG A 1 203 ? 3.149 -12.073 4.663 1.000 21.474 200 ARG A CA 1
ATOM 1698 C C . ARG A 1 203 ? 4.092 -13.267 4.466 1.000 22.197 200 ARG A C 1
ATOM 1699 O O . ARG A 1 203 ? 5.153 -13.237 5.097 1.000 22.186 200 ARG A O 1
ATOM 1707 N N . GLU A 1 204 ? 3.706 -14.253 3.644 1.000 28.295 201 GLU A N 1
ATOM 1708 C CA . GLU A 1 204 ? 4.359 -15.589 3.483 1.000 29.457 201 GLU A CA 1
ATOM 1709 C C . GLU A 1 204 ? 5.667 -15.427 2.708 1.000 31.598 201 GLU A C 1
ATOM 1710 O O . GLU A 1 204 ? 6.468 -16.386 2.671 1.000 31.286 201 GLU A O 1
ATOM 1716 N N . SER A 1 205 ? 5.867 -14.266 2.085 1.000 28.206 202 SER A N 1
ATOM 1717 C CA . SER A 1 205 ? 7.121 -13.898 1.387 1.000 28.334 202 SER A CA 1
ATOM 1718 C C . SER A 1 205 ? 8.179 -13.393 2.387 1.000 27.982 202 SER A C 1
ATOM 1719 O O . SER A 1 205 ? 9.331 -13.316 1.973 1.000 37.180 202 SER A O 1
ATOM 1722 N N . GLY A 1 206 ? 7.800 -12.937 3.592 1.000 29.742 203 GLY A N 1
ATOM 1723 C CA . GLY A 1 206 ? 8.698 -12.332 4.608 1.000 30.302 203 GLY A CA 1
ATOM 1724 C C . GLY A 1 206 ? 8.845 -10.807 4.498 1.000 33.349 203 GLY A C 1
ATOM 1725 O O . GLY A 1 206 ? 9.440 -10.173 5.403 1.000 31.205 203 GLY A O 1
ATOM 1726 N N . SER A 1 207 ? 8.299 -10.191 3.445 1.000 29.894 204 SER A N 1
ATOM 1727 C CA . SER A 1 207 ? 8.557 -8.766 3.118 1.000 28.418 204 SER A CA 1
ATOM 1728 C C . SER A 1 207 ? 8.034 -7.808 4.210 1.000 29.366 204 SER A C 1
ATOM 1729 O O . SER A 1 207 ? 8.398 -6.589 4.174 1.000 30.130 204 SER A O 1
ATOM 1732 N N . LEU A 1 208 ? 7.168 -8.252 5.122 1.000 26.864 205 LEU A N 1
ATOM 1733 C CA . LEU A 1 208 ? 6.588 -7.369 6.172 1.000 27.845 205 LEU A CA 1
ATOM 1734 C C . LEU A 1 208 ? 7.342 -7.568 7.505 1.000 29.542 205 LEU A C 1
ATOM 1735 O O . LEU A 1 208 ? 7.024 -6.843 8.493 1.000 28.519 205 LEU A O 1
ATOM 1740 N N . ASN A 1 209 ? 8.324 -8.470 7.520 1.000 31.933 206 ASN A N 1
ATOM 1741 C CA . ASN A 1 209 ? 9.108 -8.846 8.732 1.000 39.058 206 ASN A CA 1
ATOM 1742 C C . ASN A 1 209 ? 10.243 -7.841 8.957 1.000 41.495 206 ASN A C 1
ATOM 1743 O O . ASN A 1 209 ? 10.743 -7.221 8.013 1.000 36.405 206 ASN A O 1
ATOM 1748 N N . PRO A 1 210 ? 10.728 -7.704 10.214 1.000 42.773 207 PRO A N 1
ATOM 1749 C CA . PRO A 1 210 ? 11.541 -6.556 10.618 1.000 40.922 207 PRO A CA 1
ATOM 1750 C C . PRO A 1 210 ? 12.999 -6.612 10.135 1.000 40.345 207 PRO A C 1
ATOM 1751 O O . PRO A 1 210 ? 13.670 -5.611 10.212 1.000 43.402 207 PRO A O 1
ATOM 1755 N N . ASP A 1 211 ? 13.446 -7.762 9.631 1.000 39.185 208 ASP A N 1
ATOM 1756 C CA . ASP A 1 211 ? 14.774 -7.924 8.973 1.000 43.690 208 ASP A CA 1
ATOM 1757 C C . ASP A 1 211 ? 14.843 -7.085 7.685 1.000 41.393 208 ASP A C 1
ATOM 1758 O O . ASP A 1 211 ? 15.965 -6.911 7.150 1.000 40.635 208 ASP A O 1
ATOM 1763 N N . HIS A 1 212 ? 13.698 -6.611 7.174 1.000 33.106 209 HIS A N 1
ATOM 1764 C CA . HIS A 1 212 ? 13.637 -5.792 5.934 1.000 28.392 209 HIS A CA 1
ATOM 1765 C C . HIS A 1 212 ? 13.188 -4.370 6.264 1.000 20.396 209 HIS A C 1
ATOM 1766 O O . HIS A 1 212 ? 12.564 -4.122 7.307 1.000 19.850 209 HIS A O 1
ATOM 1773 N N . GLY A 1 213 ? 13.500 -3.440 5.369 1.000 18.514 210 GLY A N 1
ATOM 1774 C CA . GLY A 1 213 ? 12.925 -2.098 5.473 1.000 15.553 210 GLY A CA 1
ATOM 1775 C C . GLY A 1 213 ? 11.411 -2.199 5.351 1.000 14.793 210 GLY A C 1
ATOM 1776 O O . GLY A 1 213 ? 10.872 -3.282 5.158 1.000 15.464 210 GLY A O 1
ATOM 1777 N N . PRO A 1 214 ? 10.702 -1.071 5.491 1.000 12.942 211 PRO A N 1
ATOM 1778 C CA . PRO A 1 214 ? 9.243 -1.068 5.377 1.000 12.029 211 PRO A CA 1
ATOM 1779 C C . PRO A 1 214 ? 8.807 -1.451 3.958 1.000 10.418 211 PRO A C 1
ATOM 1780 O O . PRO A 1 214 ? 9.378 -0.947 3.008 1.000 10.651 211 PRO A O 1
ATOM 1784 N N . ALA A 1 215 ? 7.723 -2.237 3.847 1.000 9.028 212 ALA A N 1
ATOM 1785 C CA . ALA A 1 215 ? 7.023 -2.461 2.573 1.000 8.167 212 ALA A CA 1
ATOM 1786 C C . ALA A 1 215 ? 6.466 -1.113 2.095 1.000 7.420 212 ALA A C 1
ATOM 1787 O O . ALA A 1 215 ? 6.052 -0.289 2.926 1.000 6.958 212 ALA A O 1
ATOM 1789 N N . VAL A 1 216 ? 6.496 -0.906 0.796 1.000 6.919 213 VAL A N 1
ATOM 1790 C CA . VAL A 1 216 ? 5.857 0.271 0.129 1.000 7.029 213 VAL A CA 1
ATOM 1791 C C . VAL A 1 216 ? 4.471 -0.175 -0.327 1.000 6.929 213 VAL A C 1
ATOM 1792 O O . VAL A 1 216 ? 4.409 -1.148 -1.130 1.000 8.037 213 VAL A O 1
ATOM 1796 N N . ILE A 1 217 ? 3.450 0.455 0.221 1.000 6.517 214 ILE A N 1
ATOM 1797 C CA . ILE A 1 217 ? 2.023 0.206 -0.106 1.000 6.288 214 ILE A CA 1
ATOM 1798 C C . ILE A 1 217 ? 1.555 1.405 -0.920 1.000 5.436 214 ILE A C 1
ATOM 1799 O O . ILE A 1 217 ? 1.713 2.525 -0.438 1.000 4.521 214 ILE A O 1
ATOM 1804 N N . HIS A 1 218 ? 0.999 1.157 -2.094 1.000 4.520 215 HIS A N 1
ATOM 1805 C CA . HIS A 1 218 ? 0.337 2.268 -2.803 1.000 4.564 215 HIS A CA 1
ATOM 1806 C C . HIS A 1 218 ? -0.950 1.838 -3.477 1.000 4.340 215 HIS A C 1
ATOM 1807 O O . HIS A 1 218 ? -1.143 0.674 -3.797 1.000 4.118 215 HIS A O 1
ATOM 1814 N N . CYS A 1 219 ? -1.726 2.858 -3.813 1.000 4.294 216 CYS A N 1
ATOM 1815 C CA . CYS A 1 219 ? -2.845 2.759 -4.729 1.000 4.533 216 CYS A CA 1
ATOM 1816 C C . CYS A 1 219 ? -2.790 3.977 -5.637 1.000 4.415 216 CYS A C 1
ATOM 1817 O O . CYS A 1 219 ? -1.682 4.290 -6.179 1.000 4.013 216 CYS A O 1
ATOM 1820 N N . SER A 1 220 ? -3.914 4.623 -5.834 1.000 4.497 217 SER A N 1
ATOM 1821 C CA . SER A 1 220 ? -3.963 5.895 -6.578 1.000 4.346 217 SER A CA 1
ATOM 1822 C C . SER A 1 220 ? -3.412 7.022 -5.680 1.000 4.311 217 SER A C 1
ATOM 1823 O O . SER A 1 220 ? -2.298 7.497 -5.961 1.000 4.384 217 SER A O 1
ATOM 1826 N N . ALA A 1 221 ? -4.108 7.414 -4.611 1.000 4.328 218 ALA A N 1
ATOM 1827 C CA . ALA A 1 221 ? -3.633 8.508 -3.721 1.000 4.324 218 ALA A CA 1
ATOM 1828 C C . ALA A 1 221 ? -2.804 7.987 -2.534 1.000 4.727 218 ALA A C 1
ATOM 1829 O O . ALA A 1 221 ? -2.179 8.789 -1.819 1.000 4.909 218 ALA A O 1
ATOM 1831 N N . GLY A 1 222 ? -2.836 6.682 -2.276 1.000 4.644 219 GLY A N 1
ATOM 1832 C CA . GLY A 1 222 ? -2.066 6.055 -1.205 1.000 5.094 219 GLY A CA 1
ATOM 1833 C C . GLY A 1 222 ? -2.756 6.237 0.140 1.000 5.629 219 GLY A C 1
ATOM 1834 O O . GLY A 1 222 ? -2.040 6.234 1.158 1.000 6.888 219 GLY A O 1
ATOM 1835 N N . ILE A 1 223 ? -4.085 6.315 0.174 1.000 6.159 220 ILE A N 1
ATOM 1836 C CA . ILE A 1 223 ? -4.830 6.492 1.460 1.000 6.863 220 ILE A CA 1
ATOM 1837 C C . ILE A 1 223 ? -6.039 5.557 1.582 1.000 7.404 220 ILE A C 1
ATOM 1838 O O . ILE A 1 223 ? -6.281 5.133 2.673 1.000 7.409 220 ILE A O 1
ATOM 1843 N N . GLY A 1 224 ? -6.809 5.303 0.526 1.000 6.813 221 GLY A N 1
ATOM 1844 C CA . GLY A 1 224 ? -8.084 4.544 0.617 1.000 6.363 221 GLY A CA 1
ATOM 1845 C C . GLY A 1 224 ? -7.816 3.053 0.713 1.000 5.926 221 GLY A C 1
ATOM 1846 O O . GLY A 1 224 ? -7.830 2.448 1.828 1.000 7.606 221 GLY A O 1
ATOM 1847 N N . ARG A 1 225 ? -7.503 2.429 -0.404 1.000 5.588 222 ARG A N 1
ATOM 1848 C CA . ARG A 1 225 ? -7.129 1.007 -0.478 1.000 5.415 222 ARG A CA 1
ATOM 1849 C C . ARG A 1 225 ? -5.836 0.768 0.339 1.000 5.690 222 ARG A C 1
ATOM 1850 O O . ARG A 1 225 ? -5.746 -0.252 1.098 1.000 6.232 222 ARG A O 1
ATOM 1858 N N . SER A 1 226 ? -4.834 1.632 0.220 1.000 5.486 223 SER A N 1
ATOM 1859 C CA . SER A 1 226 ? -3.559 1.440 0.964 1.000 5.703 223 SER A CA 1
ATOM 1860 C C . SER A 1 226 ? -3.864 1.469 2.465 1.000 6.359 223 SER A C 1
ATOM 1861 O O . SER A 1 226 ? -3.247 0.710 3.251 1.000 6.989 223 SER A O 1
ATOM 1864 N N . GLY A 1 227 ? -4.760 2.340 2.871 1.000 7.391 224 GLY A N 1
ATOM 1865 C CA . GLY A 1 227 ? -5.071 2.463 4.311 1.000 8.668 224 GLY A CA 1
ATOM 1866 C C . GLY A 1 227 ? -5.833 1.234 4.777 1.000 9.608 224 GLY A C 1
ATOM 1867 O O . GLY A 1 227 ? -5.592 0.769 5.951 1.000 10.832 224 GLY A O 1
ATOM 1868 N N . THR A 1 228 ? -6.705 0.685 3.930 1.000 9.791 225 THR A N 1
ATOM 1869 C CA . THR A 1 228 ? -7.477 -0.543 4.257 1.000 10.400 225 THR A CA 1
ATOM 1870 C C . THR A 1 228 ? -6.482 -1.674 4.527 1.000 11.658 225 THR A C 1
ATOM 1871 O O . THR A 1 228 ? -6.571 -2.310 5.613 1.000 12.588 225 THR A O 1
ATOM 1875 N N . PHE A 1 229 ? -5.580 -1.917 3.571 1.000 9.336 226 PHE A N 1
ATOM 1876 C CA . PHE A 1 229 ? -4.574 -2.998 3.605 1.000 10.883 226 PHE A CA 1
ATOM 1877 C C . PHE A 1 229 ? -3.777 -2.885 4.920 1.000 11.458 226 PHE A C 1
ATOM 1878 O O . PHE A 1 229 ? -3.673 -3.902 5.649 1.000 11.290 226 PHE A O 1
ATOM 1886 N N . SER A 1 230 ? -3.260 -1.700 5.232 1.000 11.858 227 SER A N 1
ATOM 1887 C CA . SER A 1 230 ? -2.349 -1.473 6.380 1.000 13.123 227 SER A CA 1
ATOM 1888 C C . SER A 1 230 ? -3.150 -1.641 7.669 1.000 14.745 227 SER A C 1
ATOM 1889 O O . SER A 1 230 ? -2.618 -2.304 8.602 1.000 14.857 227 SER A O 1
ATOM 1892 N N . LEU A 1 231 ? -4.359 -1.071 7.734 1.000 13.978 228 LEU A N 1
ATOM 1893 C CA . LEU A 1 231 ? -5.228 -1.137 8.950 1.000 15.948 228 LEU A CA 1
ATOM 1894 C C . LEU A 1 231 ? -5.477 -2.618 9.269 1.000 15.473 228 LEU A C 1
ATOM 1895 O O . LEU A 1 231 ? -5.224 -3.024 10.480 1.000 17.237 228 LEU A O 1
ATOM 1900 N N . VAL A 1 232 ? -5.904 -3.408 8.285 1.000 14.695 229 VAL A N 1
ATOM 1901 C CA . VAL A 1 232 ? -6.222 -4.857 8.489 1.000 15.974 229 VAL A CA 1
ATOM 1902 C C . VAL A 1 232 ? -4.958 -5.583 8.946 1.000 17.581 229 VAL A C 1
ATOM 1903 O O . VAL A 1 232 ? -5.029 -6.388 9.939 1.000 16.298 229 VAL A O 1
ATOM 1907 N N . ASP A 1 233 ? -3.835 -5.345 8.263 1.000 16.945 230 ASP A N 1
ATOM 1908 C CA . ASP A 1 233 ? -2.590 -6.074 8.610 1.000 19.020 230 ASP A CA 1
ATOM 1909 C C . ASP A 1 233 ? -2.179 -5.697 10.033 1.000 20.089 230 ASP A C 1
ATOM 1910 O O . ASP A 1 233 ? -1.882 -6.645 10.852 1.000 21.474 230 ASP A O 1
ATOM 1915 N N . THR A 1 234 ? -2.216 -4.412 10.363 1.000 18.608 231 THR A N 1
ATOM 1916 C CA . THR A 1 234 ? -1.786 -3.903 11.691 1.000 20.656 231 THR A CA 1
ATOM 1917 C C . THR A 1 234 ? -2.693 -4.494 12.783 1.000 23.494 231 THR A C 1
ATOM 1918 O O . THR A 1 234 ? -2.152 -4.979 13.832 1.000 22.577 231 THR A O 1
ATOM 1922 N N . CYS A 1 235 ? -4.001 -4.550 12.550 1.000 20.790 232 CYS A N 1
ATOM 1923 C CA . CYS A 1 235 ? -4.940 -5.055 13.594 1.000 24.062 232 CYS A CA 1
ATOM 1924 C C . CYS A 1 235 ? -4.747 -6.561 13.811 1.000 24.226 232 CYS A C 1
ATOM 1925 O O . CYS A 1 235 ? -4.845 -6.980 14.989 1.000 25.249 232 CYS A O 1
ATOM 1928 N N . LEU A 1 236 ? -4.533 -7.344 12.751 1.000 23.168 233 LEU A N 1
ATOM 1929 C CA . LEU A 1 236 ? -4.299 -8.809 12.811 1.000 25.663 233 LEU A CA 1
ATOM 1930 C C . LEU A 1 236 ? -3.047 -9.051 13.656 1.000 30.088 233 LEU A C 1
ATOM 1931 O O . LEU A 1 236 ? -3.109 -9.926 14.557 1.000 33.764 233 LEU A O 1
ATOM 1936 N N . VAL A 1 237 ? -1.985 -8.273 13.428 1.000 28.881 234 VAL A N 1
ATOM 1937 C CA . VAL A 1 237 ? -0.726 -8.369 14.230 1.000 31.514 234 VAL A CA 1
ATOM 1938 C C . VAL A 1 237 ? -1.061 -8.092 15.696 1.000 35.180 234 VAL A C 1
ATOM 1939 O O . VAL A 1 237 ? -0.701 -8.946 16.536 1.000 37.778 234 VAL A O 1
ATOM 1943 N N . LEU A 1 238 ? -1.724 -6.970 16.000 1.000 33.495 235 LEU A N 1
ATOM 1944 C CA . LEU A 1 238 ? -2.081 -6.591 17.396 1.000 35.879 235 LEU A CA 1
ATOM 1945 C C . LEU A 1 238 ? -2.922 -7.706 18.037 1.000 36.146 235 LEU A C 1
ATOM 1946 O O . LEU A 1 238 ? -2.744 -7.940 19.249 1.000 42.369 235 LEU A O 1
ATOM 1951 N N . MET A 1 239 ? -3.777 -8.396 17.274 1.000 39.941 236 MET A N 1
ATOM 1952 C CA . MET A 1 239 ? -4.573 -9.555 17.770 1.000 44.754 236 MET A CA 1
ATOM 1953 C C . MET A 1 239 ? -3.668 -10.791 17.863 1.000 46.637 236 MET A C 1
ATOM 1954 O O . MET A 1 239 ? -3.975 -11.631 18.739 1.000 46.382 236 MET A O 1
ATOM 1959 N N . ILE A 1 245 ? -8.822 -5.112 20.986 1.000 40.617 242 ILE A N 1
ATOM 1960 C CA . ILE A 1 245 ? -8.267 -3.977 20.186 1.000 39.988 242 ILE A CA 1
ATOM 1961 C C . ILE A 1 245 ? -9.391 -2.989 19.866 1.000 35.050 242 ILE A C 1
ATOM 1962 O O . ILE A 1 245 ? -10.522 -3.442 19.602 1.000 35.059 242 ILE A O 1
ATOM 1967 N N . ASN A 1 246 ? -9.077 -1.695 19.917 1.000 32.262 243 ASN A N 1
ATOM 1968 C CA . ASN A 1 246 ? -9.977 -0.587 19.499 1.000 31.110 243 ASN A CA 1
ATOM 1969 C C . ASN A 1 246 ? -9.637 -0.189 18.046 1.000 24.907 243 ASN A C 1
ATOM 1970 O O . ASN A 1 246 ? -8.713 0.571 17.861 1.000 23.898 243 ASN A O 1
ATOM 1975 N N . ILE A 1 247 ? -10.366 -0.704 17.063 1.000 26.603 244 ILE A N 1
ATOM 1976 C CA . ILE A 1 247 ? -10.057 -0.447 15.620 1.000 25.496 244 ILE A CA 1
ATOM 1977 C C . ILE A 1 247 ? -10.158 1.062 15.362 1.000 24.628 244 ILE A C 1
ATOM 1978 O O . ILE A 1 247 ? -9.250 1.622 14.721 1.000 25.253 244 ILE A O 1
ATOM 1983 N N . LYS A 1 248 ? -11.188 1.727 15.873 1.000 22.681 245 LYS A N 1
ATOM 1984 C CA . LYS A 1 248 ? -11.323 3.193 15.696 1.000 23.006 245 LYS A CA 1
ATOM 1985 C C . LYS A 1 248 ? -10.071 3.932 16.186 1.000 24.699 245 LYS A C 1
ATOM 1986 O O . LYS A 1 248 ? -9.635 4.885 15.518 1.000 21.368 245 LYS A O 1
ATOM 1992 N N . GLN A 1 249 ? -9.520 3.560 17.338 1.000 23.921 246 GLN A N 1
ATOM 1993 C CA . GLN A 1 249 ? -8.312 4.208 17.892 1.000 25.794 246 GLN A CA 1
ATOM 1994 C C . GLN A 1 249 ? -7.082 3.858 17.042 1.000 20.278 246 GLN A C 1
ATOM 1995 O O . GLN A 1 249 ? -6.214 4.727 16.896 1.000 20.715 246 GLN A O 1
ATOM 2001 N N . VAL A 1 250 ? -6.966 2.606 16.597 1.000 20.618 247 VAL A N 1
ATOM 2002 C CA . VAL A 1 250 ? -5.821 2.126 15.766 1.000 20.212 247 VAL A CA 1
ATOM 2003 C C . VAL A 1 250 ? -5.831 2.976 14.491 1.000 19.922 247 VAL A C 1
ATOM 2004 O O . VAL A 1 250 ? -4.805 3.550 14.168 1.000 19.658 247 VAL A O 1
ATOM 2008 N N . LEU A 1 251 ? -6.999 3.140 13.878 1.000 18.789 248 LEU A N 1
ATOM 2009 C CA . LEU A 1 251 ? -7.085 3.926 12.616 1.000 17.153 248 LEU A CA 1
ATOM 2010 C C . LEU A 1 251 ? -6.701 5.380 12.899 1.000 16.752 248 LEU A C 1
ATOM 2011 O O . LEU A 1 251 ? -5.919 5.963 12.133 1.000 16.000 248 LEU A O 1
ATOM 2016 N N . LEU A 1 252 ? -7.203 5.989 13.978 1.000 17.994 249 LEU A N 1
ATOM 2017 C CA . LEU A 1 252 ? -6.867 7.404 14.270 1.000 18.021 249 LEU A CA 1
ATOM 2018 C C . LEU A 1 252 ? -5.365 7.545 14.532 1.000 17.209 249 LEU A C 1
ATOM 2019 O O . LEU A 1 252 ? -4.756 8.553 14.127 1.000 17.074 249 LEU A O 1
ATOM 2024 N N . ASN A 1 253 ? -4.755 6.572 15.202 1.000 18.517 250 ASN A N 1
ATOM 2025 C CA . ASN A 1 253 ? -3.290 6.594 15.418 1.000 20.186 250 ASN A CA 1
ATOM 2026 C C . ASN A 1 253 ? -2.572 6.494 14.066 1.000 16.834 250 ASN A C 1
ATOM 2027 O O . ASN A 1 253 ? -1.593 7.202 13.892 1.000 21.382 250 ASN A O 1
ATOM 2032 N N . MET A 1 254 ? -3.000 5.601 13.182 1.000 19.532 251 MET A N 1
ATOM 2033 C CA . MET A 1 254 ? -2.315 5.434 11.864 1.000 17.419 251 MET A CA 1
ATOM 2034 C C . MET A 1 254 ? -2.481 6.713 11.039 1.000 15.837 251 MET A C 1
ATOM 2035 O O . MET A 1 254 ? -1.535 7.119 10.316 1.000 13.897 251 MET A O 1
ATOM 2040 N N . ARG A 1 255 ? -3.613 7.383 11.173 1.000 14.421 252 ARG A N 1
ATOM 2041 C CA . ARG A 1 255 ? -3.872 8.662 10.465 1.000 14.704 252 ARG A CA 1
ATOM 2042 C C . ARG A 1 255 ? -2.978 9.802 10.948 1.000 13.805 252 ARG A C 1
ATOM 2043 O O . ARG A 1 255 ? -2.851 10.785 10.239 1.000 15.451 252 ARG A O 1
ATOM 2051 N N . LYS A 1 256 ? -2.396 9.711 12.148 1.000 15.093 253 LYS A N 1
ATOM 2052 C CA . LYS A 1 256 ? -1.383 10.684 12.604 1.000 15.551 253 LYS A CA 1
ATOM 2053 C C . LYS A 1 256 ? -0.163 10.678 11.667 1.000 14.052 253 LYS A C 1
ATOM 2054 O O . LYS A 1 256 ? 0.508 11.693 11.582 1.000 13.709 253 LYS A O 1
ATOM 2060 N N . TYR A 1 257 ? 0.081 9.573 10.957 1.000 13.973 254 TYR A N 1
ATOM 2061 C CA . TYR A 1 257 ? 1.293 9.378 10.118 1.000 13.301 254 TYR A CA 1
ATOM 2062 C C . TYR A 1 257 ? 0.977 9.682 8.648 1.000 11.260 254 TYR A C 1
ATOM 2063 O O . TYR A 1 257 ? 1.860 10.110 7.913 1.000 12.358 254 TYR A O 1
ATOM 2072 N N . ARG A 1 258 ? -0.271 9.478 8.237 1.000 9.796 255 ARG A N 1
ATOM 2073 C CA . ARG A 1 258 ? -0.716 9.836 6.860 1.000 8.651 255 ARG A CA 1
ATOM 2074 C C . ARG A 1 258 ? -2.221 10.134 6.867 1.000 8.257 255 ARG A C 1
ATOM 2075 O O . ARG A 1 258 ? -3.010 9.270 7.309 1.000 9.556 255 ARG A O 1
ATOM 2083 N N . MET A 1 259 ? -2.575 11.306 6.351 1.000 8.811 256 MET A N 1
ATOM 2084 C CA . MET A 1 259 ? -3.955 11.849 6.299 1.000 9.375 256 MET A CA 1
ATOM 2085 C C . MET A 1 259 ? -4.908 10.891 5.563 1.000 8.793 256 MET A C 1
ATOM 2086 O O . MET A 1 259 ? -4.505 10.221 4.603 1.000 7.971 256 MET A O 1
ATOM 2091 N N . GLY A 1 260 ? -6.137 10.758 6.040 1.000 8.722 257 GLY A N 1
ATOM 2092 C CA . GLY A 1 260 ? -7.242 10.228 5.218 1.000 9.002 257 GLY A CA 1
ATOM 2093 C C . GLY A 1 260 ? -7.253 8.721 5.034 1.000 9.085 257 GLY A C 1
ATOM 2094 O O . GLY A 1 260 ? -8.011 8.267 4.178 1.000 9.389 257 GLY A O 1
ATOM 2095 N N . LEU A 1 261 ? -6.484 7.920 5.775 1.000 8.257 258 LEU A N 1
ATOM 2096 C CA . LEU A 1 261 ? -6.497 6.447 5.651 1.000 9.292 258 LEU A CA 1
ATOM 2097 C C . LEU A 1 261 ? -7.909 5.901 5.835 1.000 9.748 258 LEU A C 1
ATOM 2098 O O . LEU A 1 261 ? -8.567 6.259 6.832 1.000 10.217 258 LEU A O 1
ATOM 2103 N N . ILE A 1 262 ? -8.361 5.153 4.827 1.000 8.832 259 ILE A N 1
ATOM 2104 C CA . ILE A 1 262 ? -9.751 4.671 4.658 1.000 10.233 259 ILE A CA 1
ATOM 2105 C C . ILE A 1 262 ? -10.593 5.832 4.155 1.000 9.390 259 ILE A C 1
ATOM 2106 O O . ILE A 1 262 ? -10.789 6.776 4.900 1.000 10.851 259 ILE A O 1
ATOM 2111 N N . GLN A 1 263 ? -11.118 5.700 2.958 1.000 9.348 260 GLN A N 1
ATOM 2112 C CA . GLN A 1 263 ? -11.770 6.807 2.228 1.000 10.603 260 GLN A CA 1
ATOM 2113 C C . GLN A 1 263 ? -13.284 6.642 2.172 1.000 11.303 260 GLN A C 1
ATOM 2114 O O . GLN A 1 263 ? -13.912 7.538 1.640 1.000 11.779 260 GLN A O 1
ATOM 2120 N N . THR A 1 264 ? -13.859 5.528 2.626 1.000 11.722 261 THR A N 1
ATOM 2121 C CA . THR A 1 264 ? -15.348 5.336 2.542 1.000 11.805 261 THR A CA 1
ATOM 2122 C C . THR A 1 264 ? -15.830 4.531 3.735 1.000 12.689 261 THR A C 1
ATOM 2123 O O . THR A 1 264 ? -15.099 3.727 4.293 1.000 12.339 261 THR A O 1
ATOM 2127 N N . PRO A 1 265 ? -17.095 4.726 4.148 1.000 13.126 262 PRO A N 1
ATOM 2128 C CA . PRO A 1 265 ? -17.689 3.874 5.180 1.000 13.244 262 PRO A CA 1
ATOM 2129 C C . PRO A 1 265 ? -17.619 2.375 4.867 1.000 14.422 262 PRO A C 1
ATOM 2130 O O . PRO A 1 265 ? -17.350 1.592 5.836 1.000 13.604 262 PRO A O 1
ATOM 2134 N N . ASP A 1 266 ? -17.836 1.983 3.607 1.000 12.690 263 ASP A N 1
ATOM 2135 C CA . ASP A 1 266 ? -17.743 0.574 3.158 1.000 15.598 263 ASP A CA 1
ATOM 2136 C C . ASP A 1 266 ? -16.312 0.037 3.327 1.000 13.119 263 ASP A C 1
ATOM 2137 O O . ASP A 1 266 ? -16.150 -1.149 3.717 1.000 13.746 263 ASP A O 1
ATOM 2142 N N . GLN A 1 267 ? -15.271 0.819 3.011 1.000 11.552 264 GLN A N 1
ATOM 2143 C CA . GLN A 1 267 ? -13.876 0.399 3.326 1.000 11.096 264 GLN A CA 1
ATOM 2144 C C . GLN A 1 267 ? -13.699 0.156 4.830 1.000 10.778 264 GLN A C 1
ATOM 2145 O O . GLN A 1 267 ? -12.979 -0.791 5.159 1.000 11.527 264 GLN A O 1
ATOM 2151 N N . LEU A 1 268 ? -14.294 0.971 5.697 1.000 11.863 265 LEU A N 1
ATOM 2152 C CA . LEU A 1 268 ? -14.190 0.774 7.171 1.000 14.261 265 LEU A CA 1
ATOM 2153 C C . LEU A 1 268 ? -14.913 -0.508 7.579 1.000 14.191 265 LEU A C 1
ATOM 2154 O O . LEU A 1 268 ? -14.306 -1.323 8.343 1.000 14.624 265 LEU A O 1
ATOM 2159 N N . ARG A 1 269 ? -16.131 -0.690 7.092 1.000 15.605 266 ARG A N 1
ATOM 2160 C CA . ARG A 1 269 ? -16.892 -1.951 7.349 1.000 16.031 266 ARG A CA 1
ATOM 2161 C C . ARG A 1 269 ? -16.091 -3.160 6.815 1.000 16.320 266 ARG A C 1
ATOM 2162 O O . ARG A 1 269 ? -15.978 -4.190 7.522 1.000 15.291 266 ARG A O 1
ATOM 2170 N N . PHE A 1 270 ? -15.573 -3.086 5.590 1.000 13.380 267 PHE A N 1
ATOM 2171 C CA . PHE A 1 270 ? -14.750 -4.171 5.031 1.000 14.651 267 PHE A CA 1
ATOM 2172 C C . PHE A 1 270 ? -13.572 -4.489 5.983 1.000 15.265 267 PHE A C 1
ATOM 2173 O O . PHE A 1 270 ? -13.293 -5.703 6.208 1.000 13.455 267 PHE A O 1
ATOM 2181 N N . SER A 1 271 ? -12.893 -3.456 6.499 1.000 14.554 268 SER A N 1
ATOM 2182 C CA . SER A 1 271 ? -11.732 -3.596 7.413 1.000 15.316 268 SER A CA 1
ATOM 2183 C C . SER A 1 271 ? -12.158 -4.431 8.639 1.000 17.753 268 SER A C 1
ATOM 2184 O O . SER A 1 271 ? -11.432 -5.352 9.042 1.000 17.036 268 SER A O 1
ATOM 2187 N N . TYR A 1 272 ? -13.305 -4.101 9.220 1.000 20.714 269 TYR A N 1
ATOM 2188 C CA . TYR A 1 272 ? -13.880 -4.887 10.347 1.000 20.215 269 TYR A CA 1
ATOM 2189 C C . TYR A 1 272 ? -14.008 -6.338 9.926 1.000 19.933 269 TYR A C 1
ATOM 2190 O O . TYR A 1 272 ? -13.483 -7.187 10.679 1.000 21.943 269 TYR A O 1
ATOM 2199 N N . MET A 1 273 ? -14.676 -6.607 8.805 1.000 20.426 270 MET A N 1
ATOM 2200 C CA . MET A 1 273 ? -15.017 -7.978 8.343 1.000 20.736 270 MET A CA 1
ATOM 2201 C C . MET A 1 273 ? -13.724 -8.786 8.090 1.000 23.211 270 MET A C 1
ATOM 2202 O O . MET A 1 273 ? -13.643 -9.977 8.479 1.000 19.344 270 MET A O 1
ATOM 2207 N N . ALA A 1 274 ? -12.724 -8.174 7.448 1.000 17.733 271 ALA A N 1
ATOM 2208 C CA . ALA A 1 274 ? -11.430 -8.821 7.144 1.000 17.411 271 ALA A CA 1
ATOM 2209 C C . ALA A 1 274 ? -10.691 -9.175 8.439 1.000 17.697 271 ALA A C 1
ATOM 2210 O O . ALA A 1 274 ? -10.038 -10.252 8.506 1.000 20.655 271 ALA A O 1
ATOM 2212 N N . ILE A 1 275 ? -10.746 -8.299 9.422 1.000 17.226 272 ILE A N 1
ATOM 2213 C CA . ILE A 1 275 ? -10.016 -8.477 10.705 1.000 20.440 272 ILE A CA 1
ATOM 2214 C C . ILE A 1 275 ? -10.684 -9.662 11.424 1.000 21.619 272 ILE A C 1
ATOM 2215 O O . ILE A 1 275 ? -9.954 -10.540 11.892 1.000 20.562 272 ILE A O 1
ATOM 2220 N N . ILE A 1 276 ? -12.021 -9.705 11.444 1.000 24.038 273 ILE A N 1
ATOM 2221 C CA . ILE A 1 276 ? -12.803 -10.792 12.118 1.000 23.328 273 ILE A CA 1
ATOM 2222 C C . ILE A 1 276 ? -12.587 -12.131 11.400 1.000 25.344 273 ILE A C 1
ATOM 2223 O O . ILE A 1 276 ? -12.404 -13.173 12.098 1.000 29.069 273 ILE A O 1
ATOM 2228 N N . GLU A 1 277 ? -12.546 -12.154 10.075 1.000 22.551 274 GLU A N 1
ATOM 2229 C CA . GLU A 1 277 ? -12.231 -13.391 9.324 1.000 24.352 274 GLU A CA 1
ATOM 2230 C C . GLU A 1 277 ? -10.757 -13.744 9.590 1.000 25.706 274 GLU A C 1
ATOM 2231 O O . GLU A 1 277 ? -10.498 -14.900 10.008 1.000 28.001 274 GLU A O 1
ATOM 2237 N N . GLY A 1 278 ? -9.829 -12.785 9.436 1.000 22.569 275 GLY A N 1
ATOM 2238 C CA . GLY A 1 278 ? -8.375 -12.996 9.606 1.000 23.335 275 GLY A CA 1
ATOM 2239 C C . GLY A 1 278 ? -8.006 -13.505 10.994 1.000 26.223 275 GLY A C 1
ATOM 2240 O O . GLY A 1 278 ? -7.164 -14.402 11.062 1.000 27.024 275 GLY A O 1
ATOM 2241 N N . ALA A 1 279 ? -8.645 -12.987 12.051 1.000 30.675 276 ALA A N 1
ATOM 2242 C CA . ALA A 1 279 ? -8.322 -13.236 13.482 1.000 32.640 276 ALA A CA 1
ATOM 2243 C C . ALA A 1 279 ? -8.520 -14.712 13.859 1.000 34.829 276 ALA A C 1
ATOM 2244 O O . ALA A 1 279 ? -8.021 -15.106 14.925 1.000 37.876 276 ALA A O 1
ATOM 2246 N N . LYS A 1 280 ? -9.181 -15.507 13.014 1.000 36.484 277 LYS A N 1
ATOM 2247 C CA . LYS A 1 280 ? -9.334 -16.978 13.181 1.000 39.290 277 LYS A CA 1
ATOM 2248 C C . LYS A 1 280 ? -8.010 -17.692 12.862 1.000 42.799 277 LYS A C 1
ATOM 2249 O O . LYS A 1 280 ? -7.344 -17.289 11.877 1.000 42.644 277 LYS A O 1
ATOM 2255 N N . ILE A 1 288 ? -7.431 -22.974 7.191 1.000 24.939 285 ILE A N 1
ATOM 2256 C CA . ILE A 1 288 ? -8.286 -21.791 6.861 1.000 28.805 285 ILE A CA 1
ATOM 2257 C C . ILE A 1 288 ? -7.694 -21.004 5.680 1.000 25.768 285 ILE A C 1
ATOM 2258 O O . ILE A 1 288 ? -8.479 -20.476 4.906 1.000 26.728 285 ILE A O 1
ATOM 2263 N N . GLN A 1 289 ? -6.373 -20.940 5.521 1.000 25.130 286 GLN A N 1
ATOM 2264 C CA . GLN A 1 289 ? -5.753 -20.250 4.361 1.000 24.146 286 GLN A CA 1
ATOM 2265 C C . GLN A 1 289 ? -6.095 -21.078 3.131 1.000 25.136 286 GLN A C 1
ATOM 2266 O O . GLN A 1 289 ? -6.215 -20.515 2.038 1.000 20.685 286 GLN A O 1
ATOM 2272 N N . LYS A 1 290 ? -6.329 -22.388 3.294 1.000 20.079 287 LYS A N 1
ATOM 2273 C CA . LYS A 1 290 ? -6.747 -23.167 2.110 1.000 20.791 287 LYS A CA 1
ATOM 2274 C C . LYS A 1 290 ? -8.187 -22.806 1.759 1.000 17.512 287 LYS A C 1
ATOM 2275 O O . LYS A 1 290 ? -8.514 -22.918 0.588 1.000 18.889 287 LYS A O 1
ATOM 2281 N N . ARG A 1 291 ? -9.040 -22.432 2.710 1.000 18.519 288 ARG A N 1
ATOM 2282 C CA . ARG A 1 291 ? -10.445 -22.030 2.396 1.000 16.759 288 ARG A CA 1
ATOM 2283 C C . ARG A 1 291 ? -10.418 -20.694 1.617 1.000 15.724 288 ARG A C 1
ATOM 2284 O O . ARG A 1 291 ? -11.046 -20.558 0.585 1.000 15.686 288 ARG A O 1
ATOM 2292 N N . TRP A 1 292 ? -9.622 -19.760 2.097 1.000 17.726 289 TRP A N 1
ATOM 2293 C CA . TRP A 1 292 ? -9.436 -18.433 1.423 1.000 16.786 289 TRP A CA 1
ATOM 2294 C C . TRP A 1 292 ? -8.977 -18.621 -0.017 1.000 19.385 289 TRP A C 1
ATOM 2295 O O . TRP A 1 292 ? -9.488 -17.920 -0.917 1.000 18.000 289 TRP A O 1
ATOM 2306 N N . LYS A 1 293 ? -8.026 -19.533 -0.240 1.000 19.085 290 LYS A N 1
ATOM 2307 C CA . LYS A 1 293 ? -7.407 -19.712 -1.557 1.000 20.783 290 LYS A CA 1
ATOM 2308 C C . LYS A 1 293 ? -8.486 -20.224 -2.504 1.000 19.344 290 LYS A C 1
ATOM 2309 O O . LYS A 1 293 ? -8.594 -19.699 -3.624 1.000 20.597 290 LYS A O 1
ATOM 2315 N N . GLU A 1 294 ? -9.263 -21.234 -2.078 1.000 17.984 291 GLU A N 1
ATOM 2316 C CA . GLU A 1 294 ? -10.303 -21.808 -2.975 1.000 18.565 291 GLU A CA 1
ATOM 2317 C C . GLU A 1 294 ? -11.399 -20.758 -3.183 1.000 16.086 291 GLU A C 1
ATOM 2318 O O . GLU A 1 294 ? -11.755 -20.518 -4.376 1.000 18.319 291 GLU A O 1
ATOM 2324 N N . LEU A 1 295 ? -11.868 -20.128 -2.115 1.000 17.402 292 LEU A N 1
ATOM 2325 C CA . LEU A 1 295 ? -13.000 -19.145 -2.157 1.000 18.654 292 LEU A CA 1
ATOM 2326 C C . LEU A 1 295 ? -12.606 -17.922 -2.999 1.000 19.534 292 LEU A C 1
ATOM 2327 O O . LEU A 1 295 ? -13.476 -17.418 -3.721 1.000 18.848 292 LEU A O 1
ATOM 2332 N N . SER A 1 296 ? -11.310 -17.561 -3.038 1.000 19.040 293 SER A N 1
ATOM 2333 C CA . SER A 1 296 ? -10.754 -16.442 -3.835 1.000 17.754 293 SER A CA 1
ATOM 2334 C C . SER A 1 296 ? -10.736 -16.791 -5.316 1.000 19.011 293 SER A C 1
ATOM 2335 O O . SER A 1 296 ? -10.684 -15.858 -6.121 1.000 18.391 293 SER A O 1
ATOM 2338 N N . LYS A 1 297 ? -10.798 -18.093 -5.672 1.000 20.006 294 LYS A N 1
ATOM 2339 C CA . LYS A 1 297 ? -10.694 -18.580 -7.064 1.000 21.157 294 LYS A CA 1
ATOM 2340 C C . LYS A 1 297 ? -9.436 -17.956 -7.692 1.000 19.444 294 LYS A C 1
ATOM 2341 O O . LYS A 1 297 ? -9.450 -17.629 -8.898 1.000 19.069 294 LYS A O 1
ATOM 2347 N N . GLU A 1 298 ? -8.338 -17.937 -6.927 1.000 21.212 295 GLU A N 1
ATOM 2348 C CA . GLU A 1 298 ? -7.065 -17.327 -7.377 1.000 21.738 295 GLU A CA 1
ATOM 2349 C C . GLU A 1 298 ? -6.528 -18.079 -8.598 1.000 22.120 295 GLU A C 1
ATOM 2350 O O . GLU A 1 298 ? -5.944 -17.450 -9.489 1.000 18.553 295 GLU A O 1
ATOM 2356 N N . ASP A 1 299 ? -6.767 -19.394 -8.701 1.000 22.577 296 ASP A N 1
ATOM 2357 C CA . ASP A 1 299 ? -6.030 -20.231 -9.675 1.000 24.101 296 ASP A CA 1
ATOM 2358 C C . ASP A 1 299 ? -6.676 -20.107 -11.064 1.000 25.357 296 ASP A C 1
ATOM 2359 O O . ASP A 1 299 ? -7.873 -20.455 -11.197 1.000 27.211 296 ASP A O 1
ATOM 2364 N N . LEU A 1 300 ? -5.883 -19.716 -12.073 1.000 26.976 297 LEU A N 1
ATOM 2365 C CA . LEU A 1 300 ? -6.310 -19.593 -13.498 1.000 29.694 297 LEU A CA 1
ATOM 2366 C C . LEU A 1 300 ? -6.415 -20.972 -14.159 1.000 27.198 297 LEU A C 1
ATOM 2367 O O . LEU A 1 300 ? -7.197 -21.084 -15.118 1.000 28.434 297 LEU A O 1
ATOM 2372 N N . SER A 1 301 ? -5.643 -21.957 -13.685 1.000 27.283 298 SER A N 1
ATOM 2373 C CA . SER A 1 301 ? -5.643 -23.357 -14.185 1.000 29.030 298 SER A CA 1
ATOM 2374 C C . SER A 1 301 ? -5.766 -24.305 -12.998 1.000 27.398 298 SER A C 1
ATOM 2375 O O . SER A 1 301 ? -4.811 -24.987 -12.632 1.000 30.015 298 SER A O 1
ATOM 2378 N N . PRO A 1 302 ? -6.960 -24.385 -12.380 1.000 25.927 299 PRO A N 1
ATOM 2379 C CA . PRO A 1 302 ? -7.144 -25.187 -11.166 1.000 22.603 299 PRO A CA 1
ATOM 2380 C C . PRO A 1 302 ? -7.140 -26.701 -11.436 1.000 21.924 299 PRO A C 1
ATOM 2381 O O . PRO A 1 302 ? -7.199 -27.442 -10.479 1.000 18.871 299 PRO A O 1
ATOM 2385 N N . ALA A 1 303 ? -7.020 -27.118 -12.700 1.000 20.416 300 ALA A N 1
ATOM 2386 C CA . ALA A 1 303 ? -6.974 -28.549 -13.076 1.000 20.532 300 ALA A CA 1
ATOM 2387 C C . ALA A 1 303 ? -5.829 -29.248 -12.340 1.000 21.498 300 ALA A C 1
ATOM 2388 O O . ALA A 1 303 ? -4.715 -28.744 -12.306 1.000 22.182 300 ALA A O 1
ATOM 2390 N N . PHE A 1 304 ? -6.115 -30.395 -11.731 1.000 21.300 301 PHE A N 1
ATOM 2391 C CA . PHE A 1 304 ? -5.111 -31.275 -11.109 1.000 23.121 301 PHE A CA 1
ATOM 2392 C C . PHE A 1 304 ? -4.266 -31.906 -12.216 1.000 25.737 301 PHE A C 1
ATOM 2393 O O . PHE A 1 304 ? -4.838 -32.318 -13.235 1.000 30.148 301 PHE A O 1
ATOM 2401 N N . ASP A 1 305 ? -2.960 -31.966 -11.981 1.000 30.608 302 ASP A N 1
ATOM 2402 C CA . ASP A 1 305 ? -1.906 -32.378 -12.948 1.000 37.821 302 ASP A CA 1
ATOM 2403 C C . ASP A 1 305 ? -2.419 -33.553 -13.791 1.000 40.556 302 ASP A C 1
ATOM 2404 O O . ASP A 1 305 ? -1.679 -34.337 -14.412 1.000 43.289 302 ASP A O 1
ATOM 2409 N N . THR B 1 6 ? -51.509 -8.861 30.805 1.000 52.066 3 THR B N 1
ATOM 2410 C CA . THR B 1 6 ? -50.770 -9.349 32.007 1.000 48.362 3 THR B CA 1
ATOM 2411 C C . THR B 1 6 ? -49.678 -8.339 32.360 1.000 46.738 3 THR B C 1
ATOM 2412 O O . THR B 1 6 ? -49.450 -7.404 31.552 1.000 46.539 3 THR B O 1
ATOM 2416 N N . THR B 1 7 ? -49.016 -8.555 33.503 1.000 45.286 4 THR B N 1
ATOM 2417 C CA . THR B 1 7 ? -47.965 -7.663 34.072 1.000 43.589 4 THR B CA 1
ATOM 2418 C C . THR B 1 7 ? -46.634 -7.905 33.346 1.000 41.653 4 THR B C 1
ATOM 2419 O O . THR B 1 7 ? -45.811 -6.960 33.316 1.000 41.320 4 THR B O 1
ATOM 2423 N N . ILE B 1 8 ? -46.424 -9.108 32.791 1.000 43.132 5 ILE B N 1
ATOM 2424 C CA . ILE B 1 8 ? -45.235 -9.432 31.940 1.000 41.443 5 ILE B CA 1
ATOM 2425 C C . ILE B 1 8 ? -45.360 -8.581 30.665 1.000 37.705 5 ILE B C 1
ATOM 2426 O O . ILE B 1 8 ? -44.391 -7.889 30.306 1.000 34.150 5 ILE B O 1
ATOM 2431 N N . GLU B 1 9 ? -46.544 -8.585 30.047 1.000 41.364 6 GLU B N 1
ATOM 2432 C CA . GLU B 1 9 ? -46.851 -7.797 28.821 1.000 41.930 6 GLU B CA 1
ATOM 2433 C C . GLU B 1 9 ? -46.519 -6.318 29.051 1.000 41.278 6 GLU B C 1
ATOM 2434 O O . GLU B 1 9 ? -45.845 -5.752 28.176 1.000 41.318 6 GLU B O 1
ATOM 2440 N N . ARG B 1 10 ? -46.909 -5.747 30.202 1.000 44.866 7 ARG B N 1
ATOM 2441 C CA . ARG B 1 10 ? -46.679 -4.313 30.551 1.000 45.966 7 ARG B CA 1
ATOM 2442 C C . ARG B 1 10 ? -45.171 -4.034 30.649 1.000 41.092 7 ARG B C 1
ATOM 2443 O O . ARG B 1 10 ? -44.707 -3.044 30.028 1.000 42.534 7 ARG B O 1
ATOM 2451 N N . GLU B 1 11 ? -44.427 -4.845 31.414 1.000 38.077 8 GLU B N 1
ATOM 2452 C CA . GLU B 1 11 ? -42.951 -4.713 31.540 1.000 36.192 8 GLU B CA 1
ATOM 2453 C C . GLU B 1 11 ? -42.323 -4.733 30.142 1.000 31.125 8 GLU B C 1
ATOM 2454 O O . GLU B 1 11 ? -41.449 -3.874 29.868 1.000 33.455 8 GLU B O 1
ATOM 2460 N N . PHE B 1 12 ? -42.723 -5.693 29.301 1.000 32.002 9 PHE B N 1
ATOM 2461 C CA . PHE B 1 12 ? -42.186 -5.875 27.923 1.000 32.376 9 PHE B CA 1
ATOM 2462 C C . PHE B 1 12 ? -42.481 -4.594 27.120 1.000 32.108 9 PHE B C 1
ATOM 2463 O O . PHE B 1 12 ? -41.532 -3.941 26.591 1.000 30.871 9 PHE B O 1
ATOM 2471 N N . GLU B 1 13 ? -43.744 -4.165 27.132 1.000 34.093 10 GLU B N 1
ATOM 2472 C CA . GLU B 1 13 ? -44.162 -2.895 26.460 1.000 36.713 10 GLU B CA 1
ATOM 2473 C C . GLU B 1 13 ? -43.304 -1.734 26.991 1.000 34.681 10 GLU B C 1
ATOM 2474 O O . GLU B 1 13 ? -42.784 -0.980 26.166 1.000 32.096 10 GLU B O 1
ATOM 2480 N N . GLU B 1 14 ? -43.107 -1.624 28.312 1.000 38.871 11 GLU B N 1
ATOM 2481 C CA . GLU B 1 14 ? -42.278 -0.553 28.943 1.000 38.665 11 GLU B CA 1
ATOM 2482 C C . GLU B 1 14 ? -40.813 -0.692 28.520 1.000 37.206 11 GLU B C 1
ATOM 2483 O O . GLU B 1 14 ? -40.144 0.338 28.302 1.000 35.888 11 GLU B O 1
ATOM 2489 N N . LEU B 1 15 ? -40.292 -1.921 28.513 1.000 36.038 12 LEU B N 1
ATOM 2490 C CA . LEU B 1 15 ? -38.866 -2.192 28.202 1.000 34.052 12 LEU B CA 1
ATOM 2491 C C . LEU B 1 15 ? -38.611 -1.805 26.742 1.000 34.461 12 LEU B C 1
ATOM 2492 O O . LEU B 1 15 ? -37.599 -1.128 26.477 1.000 36.651 12 LEU B O 1
ATOM 2497 N N . ASP B 1 16 ? -39.543 -2.167 25.855 1.000 39.209 13 ASP B N 1
ATOM 2498 C CA . ASP B 1 16 ? -39.470 -1.914 24.388 1.000 41.136 13 ASP B CA 1
ATOM 2499 C C . ASP B 1 16 ? -39.527 -0.412 24.106 1.000 40.639 13 ASP B C 1
ATOM 2500 O O . ASP B 1 16 ? -38.670 0.069 23.342 1.000 42.034 13 ASP B O 1
ATOM 2505 N N . THR B 1 17 ? -40.485 0.293 24.714 1.000 43.743 14 THR B N 1
ATOM 2506 C CA . THR B 1 17 ? -40.778 1.722 24.412 1.000 47.752 14 THR B CA 1
ATOM 2507 C C . THR B 1 17 ? -39.644 2.595 24.977 1.000 50.253 14 THR B C 1
ATOM 2508 O O . THR B 1 17 ? -39.246 3.550 24.271 1.000 53.046 14 THR B O 1
ATOM 2512 N N . GLN B 1 18 ? -39.097 2.258 26.155 1.000 51.483 15 GLN B N 1
ATOM 2513 C CA . GLN B 1 18 ? -38.007 3.035 26.815 1.000 50.016 15 GLN B CA 1
ATOM 2514 C C . GLN B 1 18 ? -36.620 2.535 26.376 1.000 48.777 15 GLN B C 1
ATOM 2515 O O . GLN B 1 18 ? -35.626 3.079 26.901 1.000 45.298 15 GLN B O 1
ATOM 2521 N N . ARG B 1 19 ? -36.543 1.574 25.440 1.000 47.786 16 ARG B N 1
ATOM 2522 C CA . ARG B 1 19 ? -35.278 0.984 24.904 1.000 49.922 16 ARG B CA 1
ATOM 2523 C C . ARG B 1 19 ? -34.346 0.582 26.062 1.000 44.965 16 ARG B C 1
ATOM 2524 O O . ARG B 1 19 ? -33.167 1.007 26.057 1.000 46.592 16 ARG B O 1
ATOM 2532 N N . ARG B 1 20 ? -34.845 -0.239 26.993 1.000 44.363 17 ARG B N 1
ATOM 2533 C CA . ARG B 1 20 ? -34.175 -0.556 28.292 1.000 41.814 17 ARG B CA 1
ATOM 2534 C C . ARG B 1 20 ? -33.691 -2.017 28.359 1.000 37.486 17 ARG B C 1
ATOM 2535 O O . ARG B 1 20 ? -33.405 -2.489 29.471 1.000 32.660 17 ARG B O 1
ATOM 2543 N N . TRP B 1 21 ? -33.561 -2.720 27.234 1.000 32.958 18 TRP B N 1
ATOM 2544 C CA . TRP B 1 21 ? -33.127 -4.144 27.265 1.000 31.369 18 TRP B CA 1
ATOM 2545 C C . TRP B 1 21 ? -31.649 -4.231 27.631 1.000 31.351 18 TRP B C 1
ATOM 2546 O O . TRP B 1 21 ? -31.327 -5.085 28.472 1.000 35.142 18 TRP B O 1
ATOM 2557 N N . GLN B 1 22 ? -30.805 -3.387 27.040 1.000 35.030 19 GLN B N 1
ATOM 2558 C CA . GLN B 1 22 ? -29.330 -3.399 27.245 1.000 38.273 19 GLN B CA 1
ATOM 2559 C C . GLN B 1 22 ? -28.979 -2.970 28.676 1.000 39.822 19 GLN B C 1
ATOM 2560 O O . GLN B 1 22 ? -28.096 -3.576 29.286 1.000 35.983 19 GLN B O 1
ATOM 2566 N N . PRO B 1 23 ? -29.571 -1.881 29.233 1.000 38.758 20 PRO B N 1
ATOM 2567 C CA . PRO B 1 23 ? -29.471 -1.607 30.675 1.000 37.034 20 PRO B CA 1
ATOM 2568 C C . PRO B 1 23 ? -30.033 -2.688 31.620 1.000 31.257 20 PRO B C 1
ATOM 2569 O O . PRO B 1 23 ? -29.419 -2.888 32.647 1.000 33.371 20 PRO B O 1
ATOM 2573 N N . LEU B 1 24 ? -31.155 -3.338 31.299 1.000 27.968 21 LEU B N 1
ATOM 2574 C CA . LEU B 1 24 ? -31.724 -4.444 32.120 1.000 29.882 21 LEU B CA 1
ATOM 2575 C C . LEU B 1 24 ? -30.741 -5.627 32.102 1.000 32.549 21 LEU B C 1
ATOM 2576 O O . LEU B 1 24 ? -30.469 -6.216 33.202 1.000 25.887 21 LEU B O 1
ATOM 2581 N N . TYR B 1 25 ? -30.213 -5.948 30.916 1.000 28.375 22 TYR B N 1
ATOM 2582 C CA . TYR B 1 25 ? -29.244 -7.058 30.747 1.000 30.322 22 TYR B CA 1
ATOM 2583 C C . TYR B 1 25 ? -27.994 -6.745 31.556 1.000 32.793 22 TYR B C 1
ATOM 2584 O O . TYR B 1 25 ? -27.474 -7.682 32.202 1.000 30.703 22 TYR B O 1
ATOM 2593 N N . LEU B 1 26 ? -27.539 -5.485 31.515 1.000 33.267 23 LEU B N 1
ATOM 2594 C CA . LEU B 1 26 ? -26.361 -5.012 32.284 1.000 36.184 23 LEU B CA 1
ATOM 2595 C C . LEU B 1 26 ? -26.627 -5.206 33.781 1.000 36.166 23 LEU B C 1
ATOM 2596 O O . LEU B 1 26 ? -25.673 -5.586 34.497 1.000 38.833 23 LEU B O 1
ATOM 2601 N N . GLU B 1 27 ? -27.871 -5.003 34.230 1.000 33.812 24 GLU B N 1
ATOM 2602 C CA . GLU B 1 27 ? -28.240 -5.112 35.669 1.000 34.013 24 GLU B CA 1
ATOM 2603 C C . GLU B 1 27 ? -28.024 -6.560 36.115 1.000 35.675 24 GLU B C 1
ATOM 2604 O O . GLU B 1 27 ? -27.284 -6.758 37.103 1.000 31.847 24 GLU B O 1
ATOM 2610 N N . ILE B 1 28 ? -28.627 -7.501 35.377 1.000 31.798 25 ILE B N 1
ATOM 2611 C CA . ILE B 1 28 ? -28.520 -8.981 35.555 1.000 31.587 25 ILE B CA 1
ATOM 2612 C C . ILE B 1 28 ? -27.038 -9.355 35.667 1.000 32.987 25 ILE B C 1
ATOM 2613 O O . ILE B 1 28 ? -26.689 -10.006 36.680 1.000 29.488 25 ILE B O 1
ATOM 2618 N N . ARG B 1 29 ? -26.200 -8.940 34.704 1.000 32.583 26 ARG B N 1
ATOM 2619 C CA . ARG B 1 29 ? -24.733 -9.234 34.689 1.000 35.955 26 ARG B CA 1
ATOM 2620 C C . ARG B 1 29 ? -24.088 -8.677 35.965 1.000 38.802 26 ARG B C 1
ATOM 2621 O O . ARG B 1 29 ? -23.336 -9.417 36.640 1.000 37.344 26 ARG B O 1
ATOM 2629 N N . ASN B 1 30 ? -24.378 -7.421 36.292 1.000 35.152 27 ASN B N 1
ATOM 2630 C CA . ASN B 1 30 ? -23.769 -6.735 37.457 1.000 35.085 27 ASN B CA 1
ATOM 2631 C C . ASN B 1 30 ? -24.159 -7.474 38.745 1.000 31.022 27 ASN B C 1
ATOM 2632 O O . ASN B 1 30 ? -23.311 -7.539 39.636 1.000 34.429 27 ASN B O 1
ATOM 2637 N N . GLU B 1 31 ? -25.373 -8.020 38.829 1.000 28.846 28 GLU B N 1
ATOM 2638 C CA . GLU B 1 31 ? -25.970 -8.592 40.069 1.000 29.931 28 GLU B CA 1
ATOM 2639 C C . GLU B 1 31 ? -25.737 -10.109 40.183 1.000 26.530 28 GLU B C 1
ATOM 2640 O O . GLU B 1 31 ? -26.069 -10.657 41.237 1.000 22.552 28 GLU B O 1
ATOM 2646 N N . SER B 1 32 ? -25.228 -10.775 39.139 1.000 25.309 29 SER B N 1
ATOM 2647 C CA . SER B 1 32 ? -24.906 -12.232 39.151 1.000 24.963 29 SER B CA 1
ATOM 2648 C C . SER B 1 32 ? -23.801 -12.545 40.173 1.000 24.727 29 SER B C 1
ATOM 2649 O O . SER B 1 32 ? -22.716 -11.941 40.092 1.000 29.464 29 SER B O 1
ATOM 2652 N N . HIS B 1 33 ? -24.031 -13.512 41.055 1.000 30.887 30 HIS B N 1
ATOM 2653 C CA . HIS B 1 33 ? -23.068 -13.926 42.113 1.000 33.079 30 HIS B CA 1
ATOM 2654 C C . HIS B 1 33 ? -21.935 -14.722 41.455 1.000 29.763 30 HIS B C 1
ATOM 2655 O O . HIS B 1 33 ? -22.238 -15.501 40.563 1.000 29.131 30 HIS B O 1
ATOM 2662 N N . ASP B 1 34 ? -20.680 -14.494 41.832 1.000 30.988 31 ASP B N 1
ATOM 2663 C CA . ASP B 1 34 ? -19.537 -15.328 41.373 1.000 30.115 31 ASP B CA 1
ATOM 2664 C C . ASP B 1 34 ? -19.347 -16.437 42.418 1.000 25.695 31 ASP B C 1
ATOM 2665 O O . ASP B 1 34 ? -19.535 -16.177 43.623 1.000 25.027 31 ASP B O 1
ATOM 2670 N N . TYR B 1 35 ? -19.199 -17.679 41.975 1.000 19.564 32 TYR B N 1
ATOM 2671 C CA . TYR B 1 35 ? -18.978 -18.852 42.858 1.000 16.474 32 TYR B CA 1
ATOM 2672 C C . TYR B 1 35 ? -17.650 -19.434 42.412 1.000 16.717 32 TYR B C 1
ATOM 2673 O O . TYR B 1 35 ? -17.296 -19.308 41.232 1.000 14.302 32 TYR B O 1
ATOM 2682 N N . PRO B 1 36 ? -16.933 -20.146 43.302 1.000 13.585 33 PRO B N 1
ATOM 2683 C CA . PRO B 1 36 ? -15.720 -20.837 42.920 1.000 12.833 33 PRO B CA 1
ATOM 2684 C C . PRO B 1 36 ? -15.912 -21.831 41.758 1.000 12.431 33 PRO B C 1
ATOM 2685 O O . PRO B 1 36 ? -16.904 -22.545 41.721 1.000 11.324 33 PRO B O 1
ATOM 2689 N N . HIS B 1 37 ? -14.896 -21.903 40.917 1.000 13.346 34 HIS B N 1
ATOM 2690 C CA . HIS B 1 37 ? -14.772 -22.898 39.818 1.000 14.812 34 HIS B CA 1
ATOM 2691 C C . HIS B 1 37 ? -13.318 -23.364 39.722 1.000 15.901 34 HIS B C 1
ATOM 2692 O O . HIS B 1 37 ? -12.702 -23.265 38.629 1.000 15.234 34 HIS B O 1
ATOM 2699 N N . ARG B 1 38 ? -12.754 -23.849 40.830 1.000 14.973 35 ARG B N 1
ATOM 2700 C CA . ARG B 1 38 ? -11.316 -24.222 40.909 1.000 16.438 35 ARG B CA 1
ATOM 2701 C C . ARG B 1 38 ? -11.080 -25.469 40.040 1.000 14.153 35 ARG B C 1
ATOM 2702 O O . ARG B 1 38 ? -10.058 -25.499 39.369 1.000 14.709 35 ARG B O 1
ATOM 2710 N N . VAL B 1 39 ? -11.983 -26.441 40.065 1.000 13.885 36 VAL B N 1
ATOM 2711 C CA . VAL B 1 39 ? -11.798 -27.744 39.350 1.000 14.794 36 VAL B CA 1
ATOM 2712 C C . VAL B 1 39 ? -11.697 -27.451 37.855 1.000 14.468 36 VAL B C 1
ATOM 2713 O O . VAL B 1 39 ? -10.764 -28.005 37.211 1.000 15.124 36 VAL B O 1
ATOM 2717 N N . ALA B 1 40 ? -12.550 -26.573 37.337 1.000 14.508 37 ALA B N 1
ATOM 2718 C CA . ALA B 1 40 ? -12.568 -26.225 35.894 1.000 14.056 37 ALA B CA 1
ATOM 2719 C C . ALA B 1 40 ? -11.200 -25.671 35.471 1.000 16.937 37 ALA B C 1
ATOM 2720 O O . ALA B 1 40 ? -10.797 -25.881 34.310 1.000 15.544 37 ALA B O 1
ATOM 2722 N N . LYS B 1 41 ? -10.473 -25.033 36.394 1.000 17.359 38 LYS B N 1
ATOM 2723 C CA . LYS B 1 41 ? -9.227 -24.289 36.119 1.000 17.345 38 LYS B CA 1
ATOM 2724 C C . LYS B 1 41 ? -7.970 -25.119 36.399 1.000 17.711 38 LYS B C 1
ATOM 2725 O O . LYS B 1 41 ? -6.871 -24.579 36.155 1.000 20.064 38 LYS B O 1
ATOM 2731 N N . PHE B 1 42 ? -8.090 -26.365 36.849 1.000 18.466 39 PHE B N 1
ATOM 2732 C CA . PHE B 1 42 ? -6.931 -27.270 37.048 1.000 19.010 39 PHE B CA 1
ATOM 2733 C C . PHE B 1 42 ? -6.239 -27.406 35.692 1.000 22.390 39 PHE B C 1
ATOM 2734 O O . PHE B 1 42 ? -6.906 -27.727 34.710 1.000 19.455 39 PHE B O 1
ATOM 2742 N N . PRO B 1 43 ? -4.913 -27.158 35.578 1.000 24.595 40 PRO B N 1
ATOM 2743 C CA . PRO B 1 43 ? -4.219 -27.276 34.296 1.000 25.653 40 PRO B CA 1
ATOM 2744 C C . PRO B 1 43 ? -4.616 -28.552 33.535 1.000 25.746 40 PRO B C 1
ATOM 2745 O O . PRO B 1 43 ? -4.739 -28.467 32.304 1.000 24.176 40 PRO B O 1
ATOM 2749 N N . GLU B 1 44 ? -4.871 -29.656 34.252 1.000 22.322 41 GLU B N 1
ATOM 2750 C CA . GLU B 1 44 ? -5.151 -30.983 33.641 1.000 23.868 41 GLU B CA 1
ATOM 2751 C C . GLU B 1 44 ? -6.514 -30.968 32.937 1.000 22.967 41 GLU B C 1
ATOM 2752 O O . GLU B 1 44 ? -6.806 -31.927 32.205 1.000 21.780 41 GLU B O 1
ATOM 2758 N N . ASN B 1 45 ? -7.326 -29.932 33.140 1.000 18.850 42 ASN B N 1
ATOM 2759 C CA . ASN B 1 45 ? -8.709 -29.905 32.602 1.000 17.556 42 ASN B CA 1
ATOM 2760 C C . ASN B 1 45 ? -8.793 -28.878 31.482 1.000 18.003 42 ASN B C 1
ATOM 2761 O O . ASN B 1 45 ? -9.914 -28.647 31.009 1.000 18.316 42 ASN B O 1
ATOM 2766 N N . ARG B 1 46 ? -7.661 -28.300 31.055 1.000 18.447 43 ARG B N 1
ATOM 2767 C CA . ARG B 1 46 ? -7.632 -27.249 30.014 1.000 21.867 43 ARG B CA 1
ATOM 2768 C C . ARG B 1 46 ? -8.243 -27.848 28.737 1.000 20.519 43 ARG B C 1
ATOM 2769 O O . ARG B 1 46 ? -9.019 -27.141 28.034 1.000 20.662 43 ARG B O 1
ATOM 2777 N N . ASN B 1 47 ? -7.924 -29.110 28.454 1.000 18.168 44 ASN B N 1
ATOM 2778 C CA . ASN B 1 47 ? -8.346 -29.780 27.195 1.000 18.089 44 ASN B CA 1
ATOM 2779 C C . ASN B 1 47 ? -9.770 -30.340 27.351 1.000 16.970 44 ASN B C 1
ATOM 2780 O O . ASN B 1 47 ? -10.285 -30.883 26.361 1.000 16.127 44 ASN B O 1
ATOM 2785 N N . ARG B 1 48 ? -10.437 -30.132 28.497 1.000 15.079 45 ARG B N 1
ATOM 2786 C CA . ARG B 1 48 ? -11.833 -30.574 28.721 1.000 13.853 45 ARG B CA 1
ATOM 2787 C C . ARG B 1 48 ? -12.794 -29.393 28.615 1.000 13.529 45 ARG B C 1
ATOM 2788 O O . ARG B 1 48 ? -14.011 -29.645 28.663 1.000 12.987 45 ARG B O 1
ATOM 2796 N N . ASN B 1 49 ? -12.266 -28.172 28.480 1.000 12.743 46 ASN B N 1
ATOM 2797 C CA . ASN B 1 49 ? -13.073 -26.937 28.383 1.000 12.712 46 ASN B CA 1
ATOM 2798 C C . ASN B 1 49 ? -12.990 -26.405 26.948 1.000 12.181 46 ASN B C 1
ATOM 2799 O O . ASN B 1 49 ? -11.882 -26.121 26.448 1.000 13.363 46 ASN B O 1
ATOM 2804 N N . ARG B 1 50 ? -14.145 -26.242 26.324 1.000 12.222 47 ARG B N 1
ATOM 2805 C CA . ARG B 1 50 ? -14.239 -25.633 24.983 1.000 12.279 47 ARG B CA 1
ATOM 2806 C C . ARG B 1 50 ? -13.773 -24.182 25.074 1.000 14.093 47 ARG B C 1
ATOM 2807 O O . ARG B 1 50 ? -12.973 -23.743 24.226 1.000 14.603 47 ARG B O 1
ATOM 2815 N N . TYR B 1 51 ? -14.262 -23.440 26.072 1.000 14.091 48 TYR B N 1
ATOM 2816 C CA . TYR B 1 51 ? -13.996 -21.988 26.218 1.000 15.474 48 TYR B CA 1
ATOM 2817 C C . TYR B 1 51 ? -13.396 -21.703 27.601 1.000 17.074 48 TYR B C 1
ATOM 2818 O O . TYR B 1 51 ? -13.918 -22.199 28.597 1.000 15.803 48 TYR B O 1
ATOM 2827 N N . ARG B 1 52 ? -12.332 -20.902 27.630 1.000 19.111 49 ARG B N 1
ATOM 2828 C CA . ARG B 1 52 ? -11.625 -20.476 28.862 1.000 21.030 49 ARG B CA 1
ATOM 2829 C C . ARG B 1 52 ? -12.539 -19.641 29.771 1.000 19.599 49 ARG B C 1
ATOM 2830 O O . ARG B 1 52 ? -12.250 -19.634 30.996 1.000 20.538 49 ARG B O 1
ATOM 2838 N N . ASP B 1 53 ? -13.558 -18.950 29.241 1.000 17.672 50 ASP B N 1
ATOM 2839 C CA . ASP B 1 53 ? -14.407 -17.997 30.016 1.000 17.914 50 ASP B CA 1
ATOM 2840 C C . ASP B 1 53 ? -15.740 -18.638 30.408 1.000 16.980 50 ASP B C 1
ATOM 2841 O O . ASP B 1 53 ? -16.628 -17.925 30.955 1.000 16.877 50 ASP B O 1
ATOM 2846 N N . VAL B 1 54 ? -15.929 -19.929 30.134 1.000 15.538 51 VAL B N 1
ATOM 2847 C CA . VAL B 1 54 ? -17.183 -20.629 30.499 1.000 15.489 51 VAL B CA 1
ATOM 2848 C C . VAL B 1 54 ? -16.786 -21.877 31.275 1.000 14.982 51 VAL B C 1
ATOM 2849 O O . VAL B 1 54 ? -16.246 -22.811 30.660 1.000 15.634 51 VAL B O 1
ATOM 2853 N N . SER B 1 55 ? -17.057 -21.865 32.587 1.000 14.028 52 SER B N 1
ATOM 2854 C CA . SER B 1 55 ? -16.663 -22.920 33.565 1.000 14.749 52 SER B CA 1
ATOM 2855 C C . SER B 1 55 ? -17.842 -23.242 34.479 1.000 13.060 52 SER B C 1
ATOM 2856 O O . SER B 1 55 ? -18.574 -22.326 34.877 1.000 12.498 52 SER B O 1
ATOM 2859 N N . PRO B 1 56 ? -18.062 -24.521 34.844 1.000 12.123 53 PRO B N 1
ATOM 2860 C CA . PRO B 1 56 ? -19.055 -24.867 35.852 1.000 11.751 53 PRO B CA 1
ATOM 2861 C C . PRO B 1 56 ? -18.493 -24.462 37.221 1.000 11.237 53 PRO B C 1
ATOM 2862 O O . PRO B 1 56 ? -17.320 -24.481 37.409 1.000 11.459 53 PRO B O 1
ATOM 2866 N N . TYR B 1 57 ? -19.361 -24.021 38.105 1.000 11.326 54 TYR B N 1
ATOM 2867 C CA . TYR B 1 57 ? -19.013 -23.817 39.532 1.000 11.099 54 TYR B CA 1
ATOM 2868 C C . TYR B 1 57 ? -18.776 -25.170 40.203 1.000 11.685 54 TYR B C 1
ATOM 2869 O O . TYR B 1 57 ? -19.469 -26.152 39.894 1.000 12.555 54 TYR B O 1
ATOM 2878 N N . ASP B 1 58 ? -17.893 -25.185 41.195 1.000 12.592 55 ASP B N 1
ATOM 2879 C CA . ASP B 1 58 ? -17.648 -26.404 42.019 1.000 12.760 55 ASP B CA 1
ATOM 2880 C C . ASP B 1 58 ? -18.954 -26.940 42.599 1.000 12.214 55 ASP B C 1
ATOM 2881 O O . ASP B 1 58 ? -19.188 -28.195 42.599 1.000 11.409 55 ASP B O 1
ATOM 2886 N N . HIS B 1 59 ? -19.816 -26.080 43.172 1.000 12.122 56 HIS B N 1
ATOM 2887 C CA . HIS B 1 59 ? -20.965 -26.548 43.972 1.000 12.650 56 HIS B CA 1
ATOM 2888 C C . HIS B 1 59 ? -22.004 -27.257 43.122 1.000 14.043 56 HIS B C 1
ATOM 2889 O O . HIS B 1 59 ? -22.735 -28.095 43.680 1.000 15.934 56 HIS B O 1
ATOM 2896 N N . SER B 1 60 ? -22.082 -26.942 41.808 1.000 11.758 57 SER B N 1
ATOM 2897 C CA . SER B 1 60 ? -23.168 -27.423 40.938 1.000 11.958 57 SER B CA 1
ATOM 2898 C C . SER B 1 60 ? -22.602 -28.277 39.797 1.000 11.315 57 SER B C 1
ATOM 2899 O O . SER B 1 60 ? -23.393 -28.731 39.009 1.000 12.720 57 SER B O 1
ATOM 2902 N N . ARG B 1 61 ? -21.304 -28.501 39.726 1.000 11.358 58 ARG B N 1
ATOM 2903 C CA . ARG B 1 61 ? -20.747 -29.198 38.527 1.000 11.472 58 ARG B CA 1
ATOM 2904 C C . ARG B 1 61 ? -21.223 -30.655 38.566 1.000 12.971 58 ARG B C 1
ATOM 2905 O O . ARG B 1 61 ? -21.412 -31.234 39.681 1.000 12.020 58 ARG B O 1
ATOM 2913 N N . VAL B 1 62 ? -21.458 -31.267 37.398 1.000 12.477 59 VAL B N 1
ATOM 2914 C CA . VAL B 1 62 ? -21.784 -32.717 37.375 1.000 12.889 59 VAL B CA 1
ATOM 2915 C C . VAL B 1 62 ? -20.470 -33.487 37.433 1.000 12.946 59 VAL B C 1
ATOM 2916 O O . VAL B 1 62 ? -19.610 -33.283 36.597 1.000 13.112 59 VAL B O 1
ATOM 2920 N N . LYS B 1 63 ? -20.312 -34.363 38.417 1.000 14.804 60 LYS B N 1
ATOM 2921 C CA . LYS B 1 63 ? -19.088 -35.192 38.533 1.000 16.232 60 LYS B CA 1
ATOM 2922 C C . LYS B 1 63 ? -19.270 -36.498 37.755 1.000 15.447 60 LYS B C 1
ATOM 2923 O O . LYS B 1 63 ? -20.347 -37.110 37.834 1.000 16.156 60 LYS B O 1
ATOM 2929 N N . LEU B 1 64 ? -18.218 -36.919 37.069 1.000 15.293 61 LEU B N 1
ATOM 2930 C CA . LEU B 1 64 ? -18.165 -38.299 36.525 1.000 16.872 61 LEU B CA 1
ATOM 2931 C C . LEU B 1 64 ? -17.839 -39.270 37.669 1.000 18.346 61 LEU B C 1
ATOM 2932 O O . LEU B 1 64 ? -16.702 -39.213 38.156 1.000 20.651 61 LEU B O 1
ATOM 2937 N N . GLN B 1 65 ? -18.777 -40.132 38.044 1.000 21.912 62 GLN B N 1
ATOM 2938 C CA . GLN B 1 65 ? -18.607 -41.078 39.187 1.000 26.639 62 GLN B CA 1
ATOM 2939 C C . GLN B 1 65 ? -17.609 -42.180 38.801 1.000 29.011 62 GLN B C 1
ATOM 2940 O O . GLN B 1 65 ? -17.605 -42.641 37.634 1.000 26.050 62 GLN B O 1
ATOM 2946 N N . ASN B 1 66 ? -16.792 -42.606 39.765 1.000 33.083 63 ASN B N 1
ATOM 2947 C CA . ASN B 1 66 ? -15.905 -43.794 39.630 1.000 33.622 63 ASN B CA 1
ATOM 2948 C C . ASN B 1 66 ? -14.995 -43.607 38.417 1.000 36.174 63 ASN B C 1
ATOM 2949 O O . ASN B 1 66 ? -14.786 -44.605 37.688 1.000 37.882 63 ASN B O 1
ATOM 2954 N N . ALA B 1 67 ? -14.496 -42.379 38.226 1.000 32.728 64 ALA B N 1
ATOM 2955 C CA . ALA B 1 67 ? -13.529 -41.986 37.181 1.000 30.662 64 ALA B CA 1
ATOM 2956 C C . ALA B 1 67 ? -12.301 -41.382 37.854 1.000 30.436 64 ALA B C 1
ATOM 2957 O O . ALA B 1 67 ? -12.471 -40.628 38.833 1.000 28.983 64 ALA B O 1
ATOM 2959 N N . GLU B 1 68 ? -11.122 -41.653 37.298 1.000 31.232 65 GLU B N 1
ATOM 2960 C CA . GLU B 1 68 ? -9.825 -41.093 37.758 1.000 32.668 65 GLU B CA 1
ATOM 2961 C C . GLU B 1 68 ? -9.934 -39.568 37.736 1.000 27.357 65 GLU B C 1
ATOM 2962 O O . GLU B 1 68 ? -9.659 -38.942 38.764 1.000 24.957 65 GLU B O 1
ATOM 2968 N N . ASN B 1 69 ? -10.309 -38.991 36.587 1.000 23.708 66 ASN B N 1
ATOM 2969 C CA . ASN B 1 69 ? -10.616 -37.545 36.480 1.000 19.653 66 ASN B CA 1
ATOM 2970 C C . ASN B 1 69 ? -12.131 -37.388 36.404 1.000 19.250 66 ASN B C 1
ATOM 2971 O O . ASN B 1 69 ? -12.676 -37.736 35.339 1.000 20.549 66 ASN B O 1
ATOM 2976 N N . ASP B 1 70 ? -12.762 -36.809 37.436 1.000 15.954 67 ASP B N 1
ATOM 2977 C CA . ASP B 1 70 ? -14.239 -36.701 37.518 1.000 15.867 67 ASP B CA 1
ATOM 2978 C C . ASP B 1 70 ? -14.770 -35.441 36.822 1.000 13.814 67 ASP B C 1
ATOM 2979 O O . ASP B 1 70 ? -15.963 -35.191 36.960 1.000 14.080 67 ASP B O 1
ATOM 2984 N N . TYR B 1 71 ? -13.948 -34.704 36.080 1.000 13.845 68 TYR B N 1
ATOM 2985 C CA . TYR B 1 71 ? -14.358 -33.401 35.514 1.000 12.932 68 TYR B CA 1
ATOM 2986 C C . TYR B 1 71 ? -15.036 -33.498 34.126 1.000 12.803 68 TYR B C 1
ATOM 2987 O O . TYR B 1 71 ? -14.458 -34.017 33.186 1.000 15.301 68 TYR B O 1
ATOM 2996 N N . ILE B 1 72 ? -16.215 -32.912 34.015 1.000 11.176 69 ILE B N 1
ATOM 2997 C CA . ILE B 1 72 ? -16.835 -32.505 32.728 1.000 10.951 69 ILE B CA 1
ATOM 2998 C C . ILE B 1 72 ? -17.346 -31.074 32.866 1.000 10.507 69 ILE B C 1
ATOM 2999 O O . ILE B 1 72 ? -17.729 -30.650 33.986 1.000 10.465 69 ILE B O 1
ATOM 3004 N N . ASN B 1 73 ? -17.262 -30.301 31.803 1.000 10.000 70 ASN B N 1
ATOM 3005 C CA . ASN B 1 73 ? -17.801 -28.923 31.798 1.000 9.938 70 ASN B CA 1
ATOM 3006 C C . ASN B 1 73 ? -19.338 -29.032 31.685 1.000 10.221 70 ASN B C 1
ATOM 3007 O O . ASN B 1 73 ? -19.916 -28.892 30.576 1.000 9.756 70 ASN B O 1
ATOM 3012 N N . ALA B 1 74 ? -20.018 -29.223 32.819 1.000 8.908 71 ALA B N 1
ATOM 3013 C CA . ALA B 1 74 ? -21.466 -29.487 32.907 1.000 8.729 71 ALA B CA 1
ATOM 3014 C C . ALA B 1 74 ? -21.973 -29.081 34.297 1.000 9.232 71 ALA B C 1
ATOM 3015 O O . ALA B 1 74 ? -21.269 -29.351 35.275 1.000 9.989 71 ALA B O 1
ATOM 3017 N N . SER B 1 75 ? -23.140 -28.470 34.344 1.000 8.730 72 SER B N 1
ATOM 3018 C CA . SER B 1 75 ? -23.719 -27.911 35.593 1.000 9.762 72 SER B CA 1
ATOM 3019 C C . SER B 1 75 ? -25.090 -28.526 35.810 1.000 10.373 72 SER B C 1
ATOM 3020 O O . SER B 1 75 ? -25.882 -28.563 34.881 1.000 10.933 72 SER B O 1
ATOM 3023 N N . LEU B 1 76 ? -25.437 -28.879 37.045 1.000 11.595 73 LEU B N 1
ATOM 3024 C CA . LEU B 1 76 ? -26.823 -29.263 37.357 1.000 13.667 73 LEU B CA 1
ATOM 3025 C C . LEU B 1 76 ? -27.562 -28.001 37.801 1.000 15.254 73 LEU B C 1
ATOM 3026 O O . LEU B 1 76 ? -27.255 -27.458 38.876 1.000 15.100 73 LEU B O 1
ATOM 3031 N N . VAL B 1 77 ? -28.501 -27.545 36.986 1.000 16.240 74 VAL B N 1
ATOM 3032 C CA . VAL B 1 77 ? -29.307 -26.337 37.281 1.000 16.847 74 VAL B CA 1
ATOM 3033 C C . VAL B 1 77 ? -30.591 -26.855 37.904 1.000 19.391 74 VAL B C 1
ATOM 3034 O O . VAL B 1 77 ? -31.400 -27.519 37.218 1.000 18.359 74 VAL B O 1
ATOM 3038 N N . ASP B 1 78 ? -30.725 -26.643 39.219 1.000 24.153 75 ASP B N 1
ATOM 3039 C CA . ASP B 1 78 ? -31.835 -27.209 40.014 1.000 29.261 75 ASP B CA 1
ATOM 3040 C C . ASP B 1 78 ? -32.750 -26.051 40.420 1.000 29.937 75 ASP B C 1
ATOM 3041 O O . ASP B 1 78 ? -32.235 -25.039 40.947 1.000 32.721 75 ASP B O 1
ATOM 3046 N N . ILE B 1 79 ? -34.029 -26.169 40.067 1.000 29.012 76 ILE B N 1
ATOM 3047 C CA . ILE B 1 79 ? -35.117 -25.255 40.510 1.000 31.624 76 ILE B CA 1
ATOM 3048 C C . ILE B 1 79 ? -36.131 -26.133 41.260 1.000 31.327 76 ILE B C 1
ATOM 3049 O O . ILE B 1 79 ? -37.074 -26.670 40.645 1.000 27.700 76 ILE B O 1
ATOM 3054 N N . GLU B 1 80 ? -35.837 -26.346 42.545 1.000 35.673 77 GLU B N 1
ATOM 3055 C CA . GLU B 1 80 ? -36.694 -27.007 43.565 1.000 40.472 77 GLU B CA 1
ATOM 3056 C C . GLU B 1 80 ? -38.167 -26.643 43.335 1.000 38.222 77 GLU B C 1
ATOM 3057 O O . GLU B 1 80 ? -39.004 -27.564 43.141 1.000 34.821 77 GLU B O 1
ATOM 3063 N N . GLU B 1 81 ? -38.474 -25.346 43.334 1.000 37.049 78 GLU B N 1
ATOM 3064 C CA . GLU B 1 81 ? -39.874 -24.835 43.359 1.000 41.252 78 GLU B CA 1
ATOM 3065 C C . GLU B 1 81 ? -40.606 -25.139 42.045 1.000 39.763 78 GLU B C 1
ATOM 3066 O O . GLU B 1 81 ? -41.832 -25.056 42.061 1.000 41.558 78 GLU B O 1
ATOM 3072 N N . ALA B 1 82 ? -39.907 -25.493 40.955 1.000 41.105 79 ALA B N 1
ATOM 3073 C CA . ALA B 1 82 ? -40.532 -25.870 39.662 1.000 37.281 79 ALA B CA 1
ATOM 3074 C C . ALA B 1 82 ? -40.487 -27.388 39.459 1.000 35.426 79 ALA B C 1
ATOM 3075 O O . ALA B 1 82 ? -40.987 -27.854 38.418 1.000 34.180 79 ALA B O 1
ATOM 3077 N N . GLN B 1 83 ? -39.893 -28.132 40.399 1.000 32.768 80 GLN B N 1
ATOM 3078 C CA . GLN B 1 83 ? -39.533 -29.574 40.261 1.000 32.117 80 GLN B CA 1
ATOM 3079 C C . GLN B 1 83 ? -38.896 -29.797 38.873 1.000 27.307 80 GLN B C 1
ATOM 3080 O O . GLN B 1 83 ? -39.097 -30.861 38.280 1.000 27.899 80 GLN B O 1
ATOM 3086 N N . ARG B 1 84 ? -38.089 -28.840 38.412 1.000 26.341 81 ARG B N 1
ATOM 3087 C CA . ARG B 1 84 ? -37.257 -29.005 37.186 1.000 25.055 81 ARG B CA 1
ATOM 3088 C C . ARG B 1 84 ? -35.785 -29.094 37.577 1.000 21.239 81 ARG B C 1
ATOM 3089 O O . ARG B 1 84 ? -35.310 -28.272 38.415 1.000 20.617 81 ARG B O 1
ATOM 3097 N N . SER B 1 85 ? -35.063 -30.023 36.952 1.000 21.507 82 SER B N 1
ATOM 3098 C CA . SER B 1 85 ? -33.584 -29.949 36.954 1.000 20.708 82 SER B CA 1
ATOM 3099 C C . SER B 1 85 ? -33.116 -30.182 35.524 1.000 18.515 82 SER B C 1
ATOM 3100 O O . SER B 1 85 ? -33.746 -30.977 34.822 1.000 21.524 82 SER B O 1
ATOM 3103 N N . TYR B 1 86 ? -32.089 -29.453 35.120 1.000 16.096 83 TYR B N 1
ATOM 3104 C CA . TYR B 1 86 ? -31.436 -29.647 33.802 1.000 15.800 83 TYR B CA 1
ATOM 3105 C C . TYR B 1 86 ? -29.947 -29.824 34.023 1.000 14.382 83 TYR B C 1
ATOM 3106 O O . TYR B 1 86 ? -29.395 -29.257 34.966 1.000 15.647 83 TYR B O 1
ATOM 3115 N N . ILE B 1 87 ? -29.287 -30.559 33.126 1.000 12.387 84 ILE B N 1
ATOM 3116 C CA . ILE B 1 87 ? -27.810 -30.470 33.033 1.000 11.620 84 ILE B CA 1
ATOM 3117 C C . ILE B 1 87 ? -27.524 -29.549 31.857 1.000 11.247 84 ILE B C 1
ATOM 3118 O O . ILE B 1 87 ? -27.983 -29.858 30.763 1.000 13.436 84 ILE B O 1
ATOM 3123 N N . LEU B 1 88 ? -26.866 -28.439 32.098 1.000 9.710 85 LEU B N 1
ATOM 3124 C CA . LEU B 1 88 ? -26.393 -27.538 31.015 1.000 10.339 85 LEU B CA 1
ATOM 3125 C C . LEU B 1 88 ? -24.912 -27.818 30.799 1.000 10.279 85 LEU B C 1
ATOM 3126 O O . LEU B 1 88 ? -24.135 -27.762 31.731 1.000 9.647 85 LEU B O 1
ATOM 3131 N N . THR B 1 89 ? -24.513 -28.047 29.538 1.000 8.741 86 THR B N 1
ATOM 3132 C CA . THR B 1 89 ? -23.147 -28.479 29.197 1.000 9.094 86 THR B CA 1
ATOM 3133 C C . THR B 1 89 ? -22.758 -27.838 27.859 1.000 9.097 86 THR B C 1
ATOM 3134 O O . THR B 1 89 ? -23.633 -27.297 27.149 1.000 8.777 86 THR B O 1
ATOM 3138 N N . GLN B 1 90 ? -21.454 -27.763 27.654 1.000 9.797 87 GLN B N 1
ATOM 3139 C CA . GLN B 1 90 ? -20.793 -27.246 26.436 1.000 9.513 87 GLN B CA 1
ATOM 3140 C C . GLN B 1 90 ? -21.012 -28.307 25.348 1.000 9.224 87 GLN B C 1
ATOM 3141 O O . GLN B 1 90 ? -21.323 -29.477 25.684 1.000 8.746 87 GLN B O 1
ATOM 3147 N N . GLY B 1 91 ? -20.912 -27.928 24.089 1.000 9.583 88 GLY B N 1
ATOM 3148 C CA . GLY B 1 91 ? -20.818 -28.931 23.026 1.000 9.093 88 GLY B CA 1
ATOM 3149 C C . GLY B 1 91 ? -19.583 -29.789 23.263 1.000 8.999 88 GLY B C 1
ATOM 3150 O O . GLY B 1 91 ? -18.468 -29.265 23.390 1.000 9.543 88 GLY B O 1
ATOM 3151 N N . PRO B 1 92 ? -19.688 -31.141 23.364 1.000 9.046 89 PRO B N 1
ATOM 3152 C CA . PRO B 1 92 ? -18.500 -31.921 23.663 1.000 9.265 89 PRO B CA 1
ATOM 3153 C C . PRO B 1 92 ? -17.410 -31.791 22.592 1.000 9.394 89 PRO B C 1
ATOM 3154 O O . PRO B 1 92 ? -17.730 -31.525 21.461 1.000 8.950 89 PRO B O 1
ATOM 3158 N N . LEU B 1 93 ? -16.175 -31.801 23.075 1.000 10.152 90 LEU B N 1
ATOM 3159 C CA . LEU B 1 93 ? -14.924 -31.854 22.286 1.000 11.382 90 LEU B CA 1
ATOM 3160 C C . LEU B 1 93 ? -14.683 -33.301 21.869 1.000 10.681 90 LEU B C 1
ATOM 3161 O O . LEU B 1 93 ? -15.173 -34.232 22.501 1.000 10.987 90 LEU B O 1
ATOM 3166 N N . PRO B 1 94 ? -13.892 -33.537 20.801 1.000 11.863 91 PRO B N 1
ATOM 3167 C CA . PRO B 1 94 ? -13.633 -34.911 20.382 1.000 12.504 91 PRO B CA 1
ATOM 3168 C C . PRO B 1 94 ? -13.197 -35.805 21.559 1.000 13.229 91 PRO B C 1
ATOM 3169 O O . PRO B 1 94 ? -13.681 -36.893 21.689 1.000 14.769 91 PRO B O 1
ATOM 3173 N N . ASN B 1 95 ? -12.359 -35.293 22.470 1.000 12.283 92 ASN B N 1
ATOM 3174 C CA . ASN B 1 95 ? -11.840 -36.068 23.616 1.000 13.438 92 ASN B CA 1
ATOM 3175 C C . ASN B 1 95 ? -12.818 -36.111 24.799 1.000 13.377 92 ASN B C 1
ATOM 3176 O O . ASN B 1 95 ? -12.504 -36.817 25.789 1.000 14.028 92 ASN B O 1
ATOM 3181 N N . THR B 1 96 ? -13.901 -35.339 24.796 1.000 11.554 93 THR B N 1
ATOM 3182 C CA . THR B 1 96 ? -14.864 -35.378 25.914 1.000 11.057 93 THR B CA 1
ATOM 3183 C C . THR B 1 96 ? -16.164 -36.050 25.500 1.000 12.076 93 THR B C 1
ATOM 3184 O O . THR B 1 96 ? -17.052 -36.150 26.330 1.000 11.823 93 THR B O 1
ATOM 3188 N N . CYS B 1 97 ? -16.333 -36.503 24.251 1.000 12.295 94 CYS B N 1
ATOM 3189 C CA . CYS B 1 97 ? -17.593 -37.173 23.862 1.000 11.029 94 CYS B CA 1
ATOM 3190 C C . CYS B 1 97 ? -17.810 -38.398 24.773 1.000 10.250 94 CYS B C 1
ATOM 3191 O O . CYS B 1 97 ? -18.968 -38.727 25.150 1.000 9.080 94 CYS B O 1
ATOM 3194 N N . CYS B 1 98 ? -16.733 -39.104 25.101 1.000 10.542 95 CYS B N 1
ATOM 3195 C CA . CYS B 1 98 ? -16.801 -40.299 25.968 1.000 12.462 95 CYS B CA 1
ATOM 3196 C C . CYS B 1 98 ? -17.365 -39.903 27.333 1.000 12.212 95 CYS B C 1
ATOM 3197 O O . CYS B 1 98 ? -18.125 -40.654 27.905 1.000 14.120 95 CYS B O 1
ATOM 3200 N N . HIS B 1 99 ? -16.950 -38.737 27.826 1.000 12.136 96 HIS B N 1
ATOM 3201 C CA . HIS B 1 99 ? -17.367 -38.251 29.161 1.000 11.174 96 HIS B CA 1
ATOM 3202 C C . HIS B 1 99 ? -18.821 -37.850 29.122 1.000 10.548 96 HIS B C 1
ATOM 3203 O O . HIS B 1 99 ? -19.572 -38.136 30.082 1.000 10.364 96 HIS B O 1
ATOM 3210 N N . PHE B 1 100 ? -19.212 -37.215 28.022 1.000 9.300 97 PHE B N 1
ATOM 3211 C CA . PHE B 1 100 ? -20.599 -36.781 27.786 1.000 9.405 97 PHE B CA 1
ATOM 3212 C C . PHE B 1 100 ? -21.531 -37.984 27.893 1.000 9.852 97 PHE B C 1
ATOM 3213 O O . PHE B 1 100 ? -22.514 -37.890 28.631 1.000 9.858 97 PHE B O 1
ATOM 3221 N N . TRP B 1 101 ? -21.224 -39.102 27.215 1.000 10.483 98 TRP B N 1
ATOM 3222 C CA . TRP B 1 101 ? -22.128 -40.276 27.221 1.000 11.166 98 TRP B CA 1
ATOM 3223 C C . TRP B 1 101 ? -22.069 -40.998 28.580 1.000 11.921 98 TRP B C 1
ATOM 3224 O O . TRP B 1 101 ? -23.125 -41.484 29.022 1.000 12.112 98 TRP B O 1
ATOM 3235 N N . LEU B 1 102 ? -20.914 -40.995 29.236 1.000 13.773 99 LEU B N 1
ATOM 3236 C CA . LEU B 1 102 ? -20.759 -41.547 30.616 1.000 14.035 99 LEU B CA 1
ATOM 3237 C C . LEU B 1 102 ? -21.718 -40.765 31.525 1.000 13.952 99 LEU B C 1
ATOM 3238 O O . LEU B 1 102 ? -22.528 -41.388 32.233 1.000 14.270 99 LEU B O 1
ATOM 3243 N N . MET B 1 103 ? -21.717 -39.432 31.410 1.000 13.920 100 MET B N 1
ATOM 3244 C CA . MET B 1 103 ? -22.598 -38.563 32.222 1.000 13.330 100 MET B CA 1
ATOM 3245 C C . MET B 1 103 ? -24.066 -38.868 31.907 1.000 13.057 100 MET B C 1
ATOM 3246 O O . MET B 1 103 ? -24.843 -39.075 32.839 1.000 15.065 100 MET B O 1
ATOM 3251 N N . VAL B 1 104 ? -24.456 -38.941 30.624 1.000 11.405 101 VAL B N 1
ATOM 3252 C CA . VAL B 1 104 ? -25.859 -39.254 30.240 1.000 12.436 101 VAL B CA 1
ATOM 3253 C C . VAL B 1 104 ? -26.265 -40.567 30.920 1.000 13.462 101 VAL B C 1
ATOM 3254 O O . VAL B 1 104 ? -27.402 -40.636 31.445 1.000 15.199 101 VAL B O 1
ATOM 3258 N N . TRP B 1 105 ? -25.382 -41.564 30.887 1.000 14.696 102 TRP B N 1
ATOM 3259 C CA . TRP B 1 105 ? -25.652 -42.912 31.456 1.000 16.404 102 TRP B CA 1
ATOM 3260 C C . TRP B 1 105 ? -25.864 -42.788 32.971 1.000 16.762 102 TRP B C 1
ATOM 3261 O O . TRP B 1 105 ? -26.938 -43.182 33.461 1.000 17.450 102 TRP B O 1
ATOM 3272 N N . GLN B 1 106 ? -24.877 -42.246 33.654 1.000 15.906 103 GLN B N 1
ATOM 3273 C CA . GLN B 1 106 ? -24.867 -42.168 35.144 1.000 16.239 103 GLN B CA 1
ATOM 3274 C C . GLN B 1 106 ? -26.077 -41.379 35.621 1.000 18.763 103 GLN B C 1
ATOM 3275 O O . GLN B 1 106 ? -26.580 -41.706 36.749 1.000 18.242 103 GLN B O 1
ATOM 3281 N N . GLN B 1 107 ? -26.495 -40.331 34.883 1.000 16.311 104 GLN B N 1
ATOM 3282 C CA . GLN B 1 107 ? -27.495 -39.352 35.396 1.000 17.628 104 GLN B CA 1
ATOM 3283 C C . GLN B 1 107 ? -28.905 -39.799 35.010 1.000 18.845 104 GLN B C 1
ATOM 3284 O O . GLN B 1 107 ? -29.826 -39.096 35.405 1.000 19.453 104 GLN B O 1
ATOM 3290 N N . LYS B 1 108 ? -29.035 -40.917 34.282 1.000 20.200 105 LYS B N 1
ATOM 3291 C CA . LYS B 1 108 ? -30.329 -41.515 33.849 1.000 22.257 105 LYS B CA 1
ATOM 3292 C C . LYS B 1 108 ? -31.113 -40.532 32.989 1.000 19.945 105 LYS B C 1
ATOM 3293 O O . LYS B 1 108 ? -32.346 -40.593 32.931 1.000 22.259 105 LYS B O 1
ATOM 3299 N N . THR B 1 109 ? -30.390 -39.680 32.281 1.000 17.756 106 THR B N 1
ATOM 3300 C CA . THR B 1 109 ? -30.936 -38.755 31.270 1.000 17.254 106 THR B CA 1
ATOM 3301 C C . THR B 1 109 ? -31.723 -39.525 30.204 1.000 16.848 106 THR B C 1
ATOM 3302 O O . THR B 1 109 ? -31.224 -40.540 29.736 1.000 18.592 106 THR B O 1
ATOM 3306 N N . LYS B 1 110 ? -32.882 -39.018 29.795 1.000 17.344 107 LYS B N 1
ATOM 3307 C CA . LYS B 1 110 ? -33.652 -39.631 28.682 1.000 19.034 107 LYS B CA 1
ATOM 3308 C C . LYS B 1 110 ? -33.458 -38.797 27.415 1.000 17.712 107 LYS B C 1
ATOM 3309 O O . LYS B 1 110 ? -33.613 -39.353 26.314 1.000 19.538 107 LYS B O 1
ATOM 3315 N N . ALA B 1 111 ? -33.287 -37.484 27.546 1.000 17.643 108 ALA B N 1
ATOM 3316 C CA . ALA B 1 111 ? -33.275 -36.578 26.376 1.000 16.473 108 ALA B CA 1
ATOM 3317 C C . ALA B 1 111 ? -32.021 -35.726 26.382 1.000 16.095 108 ALA B C 1
ATOM 3318 O O . ALA B 1 111 ? -31.659 -35.173 27.428 1.000 14.205 108 ALA B O 1
ATOM 3320 N N . VAL B 1 112 ? -31.484 -35.510 25.182 1.000 14.279 109 VAL B N 1
ATOM 3321 C CA . VAL B 1 112 ? -30.469 -34.458 24.914 1.000 13.724 109 VAL B CA 1
ATOM 3322 C C . VAL B 1 112 ? -31.128 -33.401 24.038 1.000 13.774 109 VAL B C 1
ATOM 3323 O O . VAL B 1 112 ? -31.760 -33.776 23.045 1.000 13.031 109 VAL B O 1
ATOM 3327 N N . VAL B 1 113 ? -30.994 -32.125 24.424 1.000 12.007 110 VAL B N 1
ATOM 3328 C CA . VAL B 1 113 ? -31.506 -30.954 23.676 1.000 12.531 110 VAL B CA 1
ATOM 3329 C C . VAL B 1 113 ? -30.305 -30.201 23.154 1.000 12.245 110 VAL B C 1
ATOM 3330 O O . VAL B 1 113 ? -29.537 -29.690 23.938 1.000 11.081 110 VAL B O 1
ATOM 3334 N N . MET B 1 114 ? -30.119 -30.245 21.840 1.000 11.578 111 MET B N 1
ATOM 3335 C CA . MET B 1 114 ? -28.993 -29.582 21.178 1.000 11.066 111 MET B CA 1
ATOM 3336 C C . MET B 1 114 ? -29.538 -28.370 20.418 1.000 11.104 111 MET B C 1
ATOM 3337 O O . MET B 1 114 ? -30.438 -28.521 19.546 1.000 11.287 111 MET B O 1
ATOM 3342 N N . LEU B 1 115 ? -29.031 -27.190 20.719 1.000 11.604 112 LEU B N 1
ATOM 3343 C CA . LEU B 1 115 ? -29.614 -25.929 20.213 1.000 11.701 112 LEU B CA 1
ATOM 3344 C C . LEU B 1 115 ? -28.704 -25.311 19.161 1.000 12.459 112 LEU B C 1
ATOM 3345 O O . LEU B 1 115 ? -29.014 -24.187 18.717 1.000 13.897 112 LEU B O 1
ATOM 3350 N N . ASN B 1 116 ? -27.624 -26.000 18.762 1.000 11.597 113 ASN B N 1
ATOM 3351 C CA . ASN B 1 116 ? -26.596 -25.403 17.872 1.000 12.421 113 ASN B CA 1
ATOM 3352 C C . ASN B 1 116 ? -26.438 -26.358 16.682 1.000 10.715 113 ASN B C 1
ATOM 3353 O O . ASN B 1 116 ? -26.742 -27.531 16.821 1.000 10.189 113 ASN B O 1
ATOM 3358 N N . ARG B 1 117 ? -25.904 -25.838 15.591 1.000 12.285 114 ARG B N 1
ATOM 3359 C CA . ARG B 1 117 ? -25.325 -26.648 14.497 1.000 12.299 114 ARG B CA 1
ATOM 3360 C C . ARG B 1 117 ? -23.916 -27.044 14.879 1.000 10.195 114 ARG B C 1
ATOM 3361 O O . ARG B 1 117 ? -23.200 -26.305 15.580 1.000 10.102 114 ARG B O 1
ATOM 3369 N N . ILE B 1 118 ? -23.426 -28.122 14.295 1.000 9.862 115 ILE B N 1
ATOM 3370 C CA . ILE B 1 118 ? -22.017 -28.517 14.505 1.000 10.226 115 ILE B CA 1
ATOM 3371 C C . ILE B 1 118 ? -21.071 -27.389 14.071 1.000 10.574 115 ILE B C 1
ATOM 3372 O O . ILE B 1 118 ? -20.001 -27.240 14.708 1.000 10.536 115 ILE B O 1
ATOM 3377 N N . VAL B 1 119 ? -21.360 -26.771 12.918 1.000 10.654 116 VAL B N 1
ATOM 3378 C CA . VAL B 1 119 ? -20.589 -25.627 12.348 1.000 11.720 116 VAL B CA 1
ATOM 3379 C C . VAL B 1 119 ? -21.495 -24.406 12.259 1.000 11.011 116 VAL B C 1
ATOM 3380 O O . VAL B 1 119 ? -22.544 -24.511 11.646 1.000 9.880 116 VAL B O 1
ATOM 3384 N N . GLU B 1 120 ? -21.026 -23.281 12.819 1.000 12.687 117 GLU B N 1
ATOM 3385 C CA . GLU B 1 120 ? -21.669 -21.938 12.754 1.000 14.344 117 GLU B CA 1
ATOM 3386 C C . GLU B 1 120 ? -20.583 -20.911 12.380 1.000 14.848 117 GLU B C 1
ATOM 3387 O O . GLU B 1 120 ? -19.570 -20.878 13.037 1.000 15.174 117 GLU B O 1
ATOM 3393 N N . LYS B 1 121 ? -20.817 -20.142 11.326 1.000 17.040 118 LYS B N 1
ATOM 3394 C CA . LYS B 1 121 ? -19.894 -19.091 10.792 1.000 19.766 118 LYS B CA 1
ATOM 3395 C C . LYS B 1 121 ? -18.481 -19.663 10.684 1.000 18.543 118 LYS B C 1
ATOM 3396 O O . LYS B 1 121 ? -17.504 -19.085 11.276 1.000 15.538 118 LYS B O 1
ATOM 3402 N N . GLU B 1 122 ? -18.375 -20.837 10.027 1.000 16.855 119 GLU B N 1
ATOM 3403 C CA . GLU B 1 122 ? -17.080 -21.480 9.680 1.000 18.043 119 GLU B CA 1
ATOM 3404 C C . GLU B 1 122 ? -16.280 -21.867 10.929 1.000 19.162 119 GLU B C 1
ATOM 3405 O O . GLU B 1 122 ? -15.048 -22.053 10.850 1.000 20.976 119 GLU B O 1
ATOM 3411 N N . SER B 1 123 ? -16.932 -22.017 12.071 1.000 18.092 120 SER B N 1
ATOM 3412 C CA . SER B 1 123 ? -16.239 -22.447 13.301 1.000 17.530 120 SER B CA 1
ATOM 3413 C C . SER B 1 123 ? -16.970 -23.674 13.848 1.000 13.642 120 SER B C 1
ATOM 3414 O O . SER B 1 123 ? -18.195 -23.642 13.891 1.000 14.768 120 SER B O 1
ATOM 3417 N N . VAL B 1 124 ? -16.232 -24.720 14.217 1.000 13.469 121 VAL B N 1
ATOM 3418 C CA . VAL B 1 124 ? -16.817 -25.947 14.814 1.000 11.876 121 VAL B CA 1
ATOM 3419 C C . VAL B 1 124 ? -17.226 -25.612 16.253 1.000 12.132 121 VAL B C 1
ATOM 3420 O O . VAL B 1 124 ? -16.358 -25.136 17.013 1.000 13.656 121 VAL B O 1
ATOM 3424 N N . LYS B 1 125 ? -18.504 -25.817 16.576 1.000 11.531 122 LYS B N 1
ATOM 3425 C CA . LYS B 1 125 ? -19.122 -25.473 17.875 1.000 12.243 122 LYS B CA 1
ATOM 3426 C C . LYS B 1 125 ? -19.286 -26.708 18.746 1.000 11.249 122 LYS B C 1
ATOM 3427 O O . LYS B 1 125 ? -19.583 -26.573 19.942 1.000 9.939 122 LYS B O 1
ATOM 3433 N N . CYS B 1 126 ? -19.130 -27.911 18.179 1.000 10.453 123 CYS B N 1
ATOM 3434 C CA . CYS B 1 126 ? -19.512 -29.157 18.845 1.000 9.760 123 CYS B CA 1
ATOM 3435 C C . CYS B 1 126 ? -18.914 -30.296 18.052 1.000 10.394 123 CYS B C 1
ATOM 3436 O O . CYS B 1 126 ? -18.948 -30.168 16.792 1.000 11.012 123 CYS B O 1
ATOM 3439 N N . ALA B 1 127 ? -18.382 -31.326 18.707 1.000 9.777 124 ALA B N 1
ATOM 3440 C CA . ALA B 1 127 ? -17.943 -32.555 17.996 1.000 9.865 124 ALA B CA 1
ATOM 3441 C C . ALA B 1 127 ? -19.167 -33.368 17.536 1.000 9.752 124 ALA B C 1
ATOM 3442 O O . ALA B 1 127 ? -20.247 -33.252 18.084 1.000 9.191 124 ALA B O 1
ATOM 3444 N N . GLN B 1 128 ? -19.012 -34.167 16.467 1.000 8.545 125 GLN B N 1
ATOM 3445 C CA . GLN B 1 128 ? -20.082 -35.089 16.045 1.000 8.655 125 GLN B CA 1
ATOM 3446 C C . GLN B 1 128 ? -20.139 -36.290 17.002 1.000 9.356 125 GLN B C 1
ATOM 3447 O O . GLN B 1 128 ? -19.434 -37.277 16.815 1.000 9.312 125 GLN B O 1
ATOM 3453 N N . TYR B 1 129 ? -20.941 -36.183 18.060 1.000 9.184 126 TYR B N 1
ATOM 3454 C CA . TYR B 1 129 ? -20.934 -37.108 19.204 1.000 9.234 126 TYR B CA 1
ATOM 3455 C C . TYR B 1 129 ? -22.005 -38.190 19.052 1.000 9.315 126 TYR B C 1
ATOM 3456 O O . TYR B 1 129 ? -22.067 -39.078 19.946 1.000 8.816 126 TYR B O 1
ATOM 3465 N N . TRP B 1 130 ? -22.764 -38.184 17.955 1.000 10.037 127 TRP B N 1
ATOM 3466 C CA . TRP B 1 130 ? -23.723 -39.250 17.611 1.000 9.528 127 TRP B CA 1
ATOM 3467 C C . TRP B 1 130 ? -23.497 -39.597 16.142 1.000 9.883 127 TRP B C 1
ATOM 3468 O O . TRP B 1 130 ? -23.129 -38.728 15.355 1.000 9.828 127 TRP B O 1
ATOM 3479 N N . PRO B 1 131 ? -23.798 -40.831 15.733 1.000 10.471 128 PRO B N 1
ATOM 3480 C CA . PRO B 1 131 ? -23.695 -41.187 14.321 1.000 10.555 128 PRO B CA 1
ATOM 3481 C C . PRO B 1 131 ? -24.858 -40.676 13.466 1.000 10.507 128 PRO B C 1
ATOM 3482 O O . PRO B 1 131 ? -26.034 -40.764 13.865 1.000 9.620 128 PRO B O 1
ATOM 3486 N N . THR B 1 132 ? -24.516 -40.218 12.255 1.000 9.488 129 THR B N 1
ATOM 3487 C CA . THR B 1 132 ? -25.458 -39.692 11.257 1.000 9.882 129 THR B CA 1
ATOM 3488 C C . THR B 1 132 ? -25.959 -40.861 10.384 1.000 9.597 129 THR B C 1
ATOM 3489 O O . THR B 1 132 ? -27.001 -40.722 9.769 1.000 10.761 129 THR B O 1
ATOM 3493 N N . ASP B 1 133 ? -25.256 -41.981 10.368 1.000 10.034 130 ASP B N 1
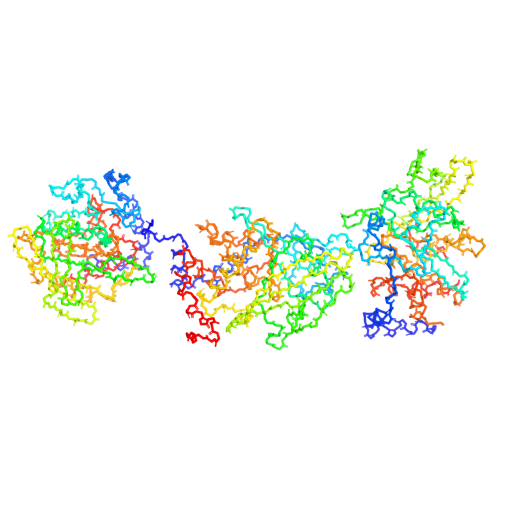ATOM 3494 C CA . ASP B 1 133 ? -25.642 -43.108 9.478 1.000 10.153 130 ASP B CA 1
ATOM 3495 C C . ASP B 1 133 ? -25.848 -44.368 10.328 1.000 11.345 130 ASP B C 1
ATOM 3496 O O . ASP B 1 133 ? -26.168 -44.248 11.534 1.000 12.121 130 ASP B O 1
ATOM 3501 N N . ASP B 1 134 ? -25.624 -45.550 9.760 1.000 12.092 131 ASP B N 1
ATOM 3502 C CA . ASP B 1 134 ? -25.868 -46.838 10.458 1.000 13.786 131 ASP B CA 1
ATOM 3503 C C . ASP B 1 134 ? -24.608 -47.389 11.112 1.000 14.918 131 ASP B C 1
ATOM 3504 O O . ASP B 1 134 ? -24.650 -48.542 11.556 1.000 17.628 131 ASP B O 1
ATOM 3509 N N . GLN B 1 135 ? -23.522 -46.628 11.234 1.000 13.885 132 GLN B N 1
ATOM 3510 C CA . GLN B 1 135 ? -22.290 -47.194 11.805 1.000 14.251 132 GLN B CA 1
ATOM 3511 C C . GLN B 1 135 ? -22.357 -46.957 13.313 1.000 15.131 132 GLN B C 1
ATOM 3512 O O . GLN B 1 135 ? -22.825 -45.886 13.709 1.000 16.071 132 GLN B O 1
ATOM 3518 N N . GLU B 1 136 ? -21.945 -47.940 14.094 1.000 17.715 133 GLU B N 1
ATOM 3519 C CA . GLU B 1 136 ? -21.874 -47.804 15.571 1.000 17.624 133 GLU B CA 1
ATOM 3520 C C . GLU B 1 136 ? -20.746 -46.826 15.890 1.000 16.823 133 GLU B C 1
ATOM 3521 O O . GLU B 1 136 ? -19.664 -46.996 15.356 1.000 15.825 133 GLU B O 1
ATOM 3527 N N . MET B 1 137 ? -20.994 -45.839 16.750 1.000 17.198 134 MET B N 1
ATOM 3528 C CA . MET B 1 137 ? -19.952 -44.917 17.243 1.000 16.568 134 MET B CA 1
ATOM 3529 C C . MET B 1 137 ? -19.484 -45.447 18.597 1.000 16.265 134 MET B C 1
ATOM 3530 O O . MET B 1 137 ? -20.329 -45.530 19.463 1.000 14.373 134 MET B O 1
ATOM 3535 N N . LEU B 1 138 ? -18.188 -45.761 18.733 1.000 17.588 135 LEU B N 1
ATOM 3536 C CA . LEU B 1 138 ? -17.522 -46.378 19.920 1.000 20.396 135 LEU B CA 1
ATOM 3537 C C . LEU B 1 138 ? -16.804 -45.294 20.730 1.000 18.820 135 LEU B C 1
ATOM 3538 O O . LEU B 1 138 ? -16.032 -44.511 20.131 1.000 18.249 135 LEU B O 1
ATOM 3543 N N . PHE B 1 139 ? -17.064 -45.256 22.036 1.000 19.471 136 PHE B N 1
ATOM 3544 C CA . PHE B 1 139 ? -16.351 -44.395 23.004 1.000 17.210 136 PHE B CA 1
ATOM 3545 C C . PHE B 1 139 ? -15.595 -45.317 23.960 1.000 19.087 136 PHE B C 1
ATOM 3546 O O . PHE B 1 139 ? -16.136 -45.681 25.009 1.000 18.899 136 PHE B O 1
ATOM 3554 N N . LYS B 1 140 ? -14.408 -45.748 23.540 1.000 21.342 137 LYS B N 1
ATOM 3555 C CA . LYS B 1 140 ? -13.642 -46.844 24.200 1.000 23.039 137 LYS B CA 1
ATOM 3556 C C . LYS B 1 140 ? -13.162 -46.371 25.575 1.000 21.709 137 LYS B C 1
ATOM 3557 O O . LYS B 1 140 ? -13.065 -47.216 26.455 1.000 20.399 137 LYS B O 1
ATOM 3563 N N . GLU B 1 141 ? -12.945 -45.071 25.758 1.000 22.151 138 GLU B N 1
ATOM 3564 C CA . GLU B 1 141 ? -12.362 -44.480 26.992 1.000 22.836 138 GLU B CA 1
ATOM 3565 C C . GLU B 1 141 ? -13.317 -44.709 28.170 1.000 22.858 138 GLU B C 1
ATOM 3566 O O . GLU B 1 141 ? -12.843 -44.932 29.297 1.000 23.832 138 GLU B O 1
ATOM 3572 N N . THR B 1 142 ? -14.626 -44.678 27.931 1.000 19.659 139 THR B N 1
ATOM 3573 C CA . THR B 1 142 ? -15.653 -44.834 28.986 1.000 19.029 139 THR B CA 1
ATOM 3574 C C . THR B 1 142 ? -16.500 -46.077 28.767 1.000 19.370 139 THR B C 1
ATOM 3575 O O . THR B 1 142 ? -17.283 -46.399 29.669 1.000 19.150 139 THR B O 1
ATOM 3579 N N . GLY B 1 143 ? -16.384 -46.749 27.615 1.000 19.736 140 GLY B N 1
ATOM 3580 C CA . GLY B 1 143 ? -17.094 -48.026 27.384 1.000 19.800 140 GLY B CA 1
ATOM 3581 C C . GLY B 1 143 ? -18.557 -47.851 27.004 1.000 20.768 140 GLY B C 1
ATOM 3582 O O . GLY B 1 143 ? -19.458 -48.545 27.590 1.000 21.385 140 GLY B O 1
ATOM 3583 N N . PHE B 1 144 ? -18.828 -46.959 26.052 1.000 19.024 141 PHE B N 1
ATOM 3584 C CA . PHE B 1 144 ? -20.194 -46.716 25.530 1.000 17.053 141 PHE B CA 1
ATOM 3585 C C . PHE B 1 144 ? -20.173 -46.829 24.018 1.000 16.451 141 PHE B C 1
ATOM 3586 O O . PHE B 1 144 ? -19.161 -46.498 23.433 1.000 15.516 141 PHE B O 1
ATOM 3594 N N . SER B 1 145 ? -21.274 -47.264 23.437 1.000 16.879 142 SER B N 1
ATOM 3595 C CA . SER B 1 145 ? -21.489 -47.154 21.979 1.000 18.194 142 SER B CA 1
ATOM 3596 C C . SER B 1 145 ? -22.825 -46.463 21.767 1.000 17.322 142 SER B C 1
ATOM 3597 O O . SER B 1 145 ? -23.678 -46.495 22.679 1.000 17.713 142 SER B O 1
ATOM 3600 N N . VAL B 1 146 ? -22.963 -45.793 20.630 1.000 15.282 143 VAL B N 1
ATOM 3601 C CA . VAL B 1 146 ? -24.204 -45.088 20.240 1.000 13.902 143 VAL B CA 1
ATOM 3602 C C . VAL B 1 146 ? -24.527 -45.499 18.808 1.000 14.278 143 VAL B C 1
ATOM 3603 O O . VAL B 1 146 ? -23.618 -45.512 17.978 1.000 14.026 143 VAL B O 1
ATOM 3607 N N . LYS B 1 147 ? -25.784 -45.839 18.560 1.000 15.869 144 LYS B N 1
ATOM 3608 C CA . LYS B 1 147 ? -26.317 -46.209 17.234 1.000 16.662 144 LYS B CA 1
ATOM 3609 C C . LYS B 1 147 ? -27.505 -45.309 16.924 1.000 16.025 144 LYS B C 1
ATOM 3610 O O . LYS B 1 147 ? -28.287 -44.969 17.859 1.000 16.918 144 LYS B O 1
ATOM 3616 N N . LEU B 1 148 ? -27.637 -44.892 15.672 1.000 13.579 145 LEU B N 1
ATOM 3617 C CA . LEU B 1 148 ? -28.835 -44.159 15.215 1.000 14.527 145 LEU B CA 1
ATOM 3618 C C . LEU B 1 148 ? -29.966 -45.173 14.959 1.000 15.572 145 LEU B C 1
ATOM 3619 O O . LEU B 1 148 ? -29.775 -46.049 14.138 1.000 16.693 145 LEU B O 1
ATOM 3624 N N . LEU B 1 149 ? -31.117 -45.015 15.610 1.000 16.558 146 LEU B N 1
ATOM 3625 C CA . LEU B 1 149 ? -32.295 -45.906 15.394 1.000 17.437 146 LEU B CA 1
ATOM 3626 C C . LEU B 1 149 ? -33.202 -45.308 14.326 1.000 17.981 146 LEU B C 1
ATOM 3627 O O . LEU B 1 149 ? -33.646 -46.057 13.447 1.000 18.334 146 LEU B O 1
ATOM 3632 N N . SER B 1 150 ? -33.458 -44.005 14.404 1.000 16.828 147 SER B N 1
ATOM 3633 C CA . SER B 1 150 ? -34.357 -43.281 13.489 1.000 17.608 147 SER B CA 1
ATOM 3634 C C . SER B 1 150 ? -34.159 -41.787 13.665 1.000 17.491 147 SER B C 1
ATOM 3635 O O . SER B 1 150 ? -33.479 -41.360 14.623 1.000 15.493 147 SER B O 1
ATOM 3638 N N . GLU B 1 151 ? -34.763 -41.051 12.743 1.000 18.406 148 GLU B N 1
ATOM 3639 C CA . GLU B 1 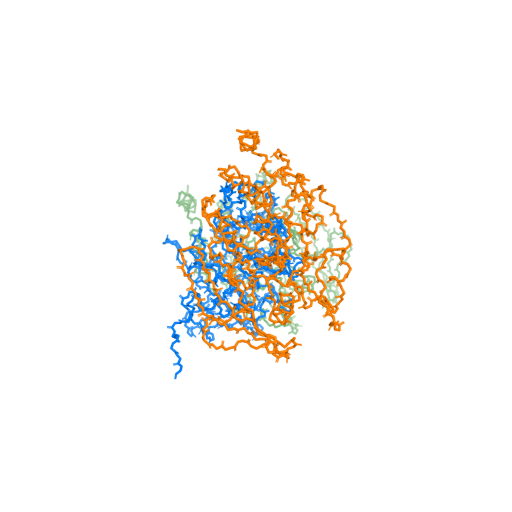151 ? -34.669 -39.600 12.546 1.000 21.215 148 GLU B CA 1
ATOM 3640 C C . GLU B 1 151 ? -36.100 -39.185 12.273 1.000 24.134 148 GLU B C 1
ATOM 3641 O O . GLU B 1 151 ? -36.745 -39.883 11.460 1.000 25.141 148 GLU B O 1
ATOM 3647 N N . ASP B 1 152 ? -36.554 -38.082 12.842 1.000 22.289 149 ASP B N 1
ATOM 3648 C CA . ASP B 1 152 ? -37.776 -37.416 12.345 1.000 24.904 149 ASP B CA 1
ATOM 3649 C C . ASP B 1 152 ? -37.367 -35.991 12.008 1.000 23.416 149 ASP B C 1
ATOM 3650 O O . ASP B 1 152 ? -37.007 -35.235 12.927 1.000 21.494 149 ASP B O 1
ATOM 3655 N N . VAL B 1 153 ? -37.342 -35.659 10.733 1.000 21.780 150 VAL B N 1
ATOM 3656 C CA . VAL B 1 153 ? -36.794 -34.366 10.268 1.000 21.123 150 VAL B CA 1
ATOM 3657 C C . VAL B 1 153 ? -37.964 -33.421 10.048 1.000 24.127 150 VAL B C 1
ATOM 3658 O O . VAL B 1 153 ? -38.816 -33.751 9.226 1.000 23.528 150 VAL B O 1
ATOM 3662 N N . LYS B 1 154 ? -37.968 -32.294 10.754 1.000 22.667 151 LYS B N 1
ATOM 3663 C CA . LYS B 1 154 ? -38.924 -31.185 10.531 1.000 24.795 151 LYS B CA 1
ATOM 3664 C C . LYS B 1 154 ? -38.154 -30.008 9.949 1.000 24.790 151 LYS B C 1
ATOM 3665 O O . LYS B 1 154 ? -36.926 -30.127 9.749 1.000 27.588 151 LYS B O 1
ATOM 3671 N N . SER B 1 155 ? -38.866 -28.921 9.657 1.000 26.003 152 SER B N 1
ATOM 3672 C CA . SER B 1 155 ? -38.360 -27.800 8.841 1.000 26.711 152 SER B CA 1
ATOM 3673 C C . SER B 1 155 ? -37.254 -27.079 9.598 1.000 25.641 152 SER B C 1
ATOM 3674 O O . SER B 1 155 ? -36.332 -26.618 8.945 1.000 31.661 152 SER B O 1
ATOM 3677 N N . TYR B 1 156 ? -37.314 -27.044 10.923 1.000 25.523 153 TYR B N 1
ATOM 3678 C CA . TYR B 1 156 ? -36.346 -26.259 11.727 1.000 27.327 153 TYR B CA 1
ATOM 3679 C C . TYR B 1 156 ? -35.806 -27.056 12.927 1.000 24.103 153 TYR B C 1
ATOM 3680 O O . TYR B 1 156 ? -34.998 -26.516 13.680 1.000 26.633 153 TYR B O 1
ATOM 3689 N N . TYR B 1 157 ? -36.168 -28.318 13.055 1.000 20.783 154 TYR B N 1
ATOM 3690 C CA . TYR B 1 157 ? -35.576 -29.219 14.067 1.000 20.841 154 TYR B CA 1
ATOM 3691 C C . TYR B 1 157 ? -35.698 -30.663 13.598 1.000 19.671 154 TYR B C 1
ATOM 3692 O O . TYR B 1 157 ? -36.504 -30.985 12.709 1.000 20.880 154 TYR B O 1
ATOM 3701 N N . THR B 1 158 ? -34.793 -31.492 14.107 1.000 15.711 155 THR B N 1
ATOM 3702 C CA . THR B 1 158 ? -34.805 -32.937 13.867 1.000 16.775 155 THR B CA 1
ATOM 3703 C C . THR B 1 158 ? -34.797 -33.641 15.203 1.000 16.589 155 THR B C 1
ATOM 3704 O O . THR B 1 158 ? -34.061 -33.212 16.089 1.000 17.941 155 THR B O 1
ATOM 3708 N N . VAL B 1 159 ? -35.531 -34.739 15.305 1.000 16.046 156 VAL B N 1
ATOM 3709 C CA . VAL B 1 159 ? -35.411 -35.644 16.470 1.000 16.761 156 VAL B CA 1
ATOM 3710 C C . VAL B 1 159 ? -34.710 -36.923 16.018 1.000 17.461 156 VAL B C 1
ATOM 3711 O O . VAL B 1 159 ? -35.269 -37.645 15.147 1.000 20.492 156 VAL B O 1
ATOM 3715 N N . HIS B 1 160 ? -33.568 -37.236 16.633 1.000 15.240 157 HIS B N 1
ATOM 3716 C CA . HIS B 1 160 ? -32.883 -38.542 16.481 1.000 15.076 157 HIS B CA 1
ATOM 3717 C C . HIS B 1 160 ? -33.209 -39.458 17.670 1.000 16.650 157 HIS B C 1
ATOM 3718 O O . HIS B 1 160 ? -32.966 -39.083 18.827 1.000 16.120 157 HIS B O 1
ATOM 3725 N N . LEU B 1 161 ? -33.568 -40.696 17.389 1.000 15.098 158 LEU B N 1
ATOM 3726 C CA . LEU B 1 161 ? -33.609 -41.730 18.439 1.000 15.395 158 LEU B CA 1
ATOM 3727 C C . LEU B 1 161 ? -32.286 -42.481 18.420 1.000 15.108 158 LEU B C 1
ATOM 3728 O O . LEU B 1 161 ? -31.930 -43.021 17.350 1.000 16.262 158 LEU B O 1
ATOM 3733 N N . LEU B 1 162 ? -31.564 -42.456 19.528 1.000 13.664 159 LEU B N 1
ATOM 3734 C CA . LEU B 1 162 ? -30.214 -43.036 19.659 1.000 14.452 159 LEU B CA 1
ATOM 3735 C C . LEU B 1 162 ? -30.277 -44.201 20.643 1.000 18.301 159 LEU B C 1
ATOM 3736 O O . LEU B 1 162 ? -30.924 -44.023 21.745 1.000 18.909 159 LEU B O 1
ATOM 3741 N N . GLN B 1 163 ? -29.553 -45.279 20.336 1.000 17.782 160 GLN B N 1
ATOM 3742 C CA . GLN B 1 163 ? -29.376 -46.413 21.265 1.000 19.114 160 GLN B CA 1
ATOM 3743 C C . GLN B 1 163 ? -28.020 -46.267 21.934 1.000 18.340 160 GLN B C 1
ATOM 3744 O O . GLN B 1 163 ? -26.981 -46.318 21.257 1.000 17.027 160 GLN B O 1
ATOM 3750 N N . LEU B 1 164 ? -28.049 -46.017 23.240 1.000 16.811 161 LEU B N 1
ATOM 3751 C CA . LEU B 1 164 ? -26.826 -45.873 24.047 1.000 17.859 161 LEU B CA 1
ATOM 3752 C C . LEU B 1 164 ? -26.622 -47.219 24.736 1.000 18.411 161 LEU B C 1
ATOM 3753 O O . LEU B 1 164 ? -27.572 -47.640 25.411 1.000 19.011 161 LEU B O 1
ATOM 3758 N N . GLU B 1 165 ? -25.478 -47.860 24.525 1.000 18.650 162 GLU B N 1
ATOM 3759 C CA . GLU B 1 165 ? -25.126 -49.167 25.139 1.000 20.768 162 GLU B CA 1
ATOM 3760 C C . GLU B 1 165 ? -23.934 -49.015 26.083 1.000 22.391 162 GLU B C 1
ATOM 3761 O O . GLU B 1 165 ? -22.866 -48.542 25.653 1.000 22.010 162 GLU B O 1
ATOM 3767 N N . ASN B 1 166 ? -24.138 -49.416 27.332 1.000 23.041 163 ASN B N 1
ATOM 3768 C CA . ASN B 1 166 ? -23.066 -49.699 28.301 1.000 25.375 163 ASN B CA 1
ATOM 3769 C C . ASN B 1 166 ? -22.411 -51.012 27.869 1.000 27.732 163 ASN B C 1
ATOM 3770 O O . ASN B 1 166 ? -23.062 -52.060 28.053 1.000 29.197 163 ASN B O 1
ATOM 3775 N N . ILE B 1 167 ? -21.224 -50.983 27.259 1.000 30.877 164 ILE B N 1
ATOM 3776 C CA . ILE B 1 167 ? -20.694 -52.203 26.581 1.000 37.452 164 ILE B CA 1
ATOM 3777 C C . ILE B 1 167 ? -20.130 -53.158 27.641 1.000 39.823 164 ILE B C 1
ATOM 3778 O O . ILE B 1 167 ? -20.033 -54.359 27.341 1.000 41.534 164 ILE B O 1
ATOM 3783 N N . ASN B 1 168 ? -19.826 -52.663 28.845 1.000 40.320 165 ASN B N 1
ATOM 3784 C CA . ASN B 1 168 ? -19.397 -53.509 29.987 1.000 45.172 165 ASN B CA 1
ATOM 3785 C C . ASN B 1 168 ? -20.584 -54.398 30.396 1.000 46.043 165 ASN B C 1
ATOM 3786 O O . ASN B 1 168 ? -20.449 -55.631 30.305 1.000 48.687 165 ASN B O 1
ATOM 3791 N N . SER B 1 169 ? -21.716 -53.791 30.769 1.000 45.959 166 SER B N 1
ATOM 3792 C CA . SER B 1 169 ? -22.937 -54.473 31.278 1.000 41.202 166 SER B CA 1
ATOM 3793 C C . SER B 1 169 ? -23.769 -55.099 30.150 1.000 40.129 166 SER B C 1
ATOM 3794 O O . SER B 1 169 ? -24.503 -56.062 30.432 1.000 45.246 166 SER B O 1
ATOM 3797 N N . GLY B 1 170 ? -23.704 -54.558 28.933 1.000 36.576 167 GLY B N 1
ATOM 3798 C CA . GLY B 1 170 ? -24.609 -54.918 27.823 1.000 32.817 167 GLY B CA 1
ATOM 3799 C C . GLY B 1 170 ? -25.974 -54.243 27.900 1.000 31.136 167 GLY B C 1
ATOM 3800 O O . GLY B 1 170 ? -26.772 -54.466 26.981 1.000 32.403 167 GLY B O 1
ATOM 3801 N N . GLU B 1 171 ? -26.256 -53.426 28.924 1.000 28.679 168 GLU B N 1
ATOM 3802 C CA . GLU B 1 171 ? -27.556 -52.710 29.041 1.000 28.567 168 GLU B CA 1
ATOM 3803 C C . GLU B 1 171 ? -27.596 -51.614 27.971 1.000 25.760 168 GLU B C 1
ATOM 3804 O O . GLU B 1 171 ? -26.507 -51.041 27.677 1.000 24.466 168 GLU B O 1
ATOM 3810 N N . THR B 1 172 ? -28.780 -51.372 27.416 1.000 25.685 169 THR B N 1
ATOM 3811 C CA . THR B 1 172 ? -29.063 -50.376 26.344 1.000 27.599 169 THR B CA 1
ATOM 3812 C C . THR B 1 172 ? -30.194 -49.447 26.791 1.000 28.977 169 THR B C 1
ATOM 3813 O O . THR B 1 172 ? -31.129 -49.927 27.502 1.000 27.072 169 THR B O 1
ATOM 3817 N N . ARG B 1 173 ? -30.134 -48.171 26.398 1.000 25.425 170 ARG B N 1
ATOM 3818 C CA . ARG B 1 173 ? -31.220 -47.193 26.656 1.000 23.836 170 ARG B CA 1
ATOM 3819 C C . ARG B 1 173 ? -31.433 -46.386 25.381 1.000 22.638 170 ARG B C 1
ATOM 3820 O O . ARG B 1 173 ? -30.427 -46.075 24.716 1.000 21.030 170 ARG B O 1
ATOM 3828 N N . THR B 1 174 ? -32.686 -46.080 25.065 1.000 21.005 171 THR B N 1
ATOM 3829 C CA . THR B 1 174 ? -33.077 -45.138 23.986 1.000 21.697 171 THR B CA 1
ATOM 3830 C C . THR B 1 174 ? -33.000 -43.702 24.514 1.000 21.984 171 THR B C 1
ATOM 3831 O O . THR B 1 174 ? -33.680 -43.378 25.508 1.000 18.364 171 THR B O 1
ATOM 3835 N N . ILE B 1 175 ? -32.174 -42.863 23.879 1.000 17.351 172 ILE B N 1
ATOM 3836 C CA . ILE B 1 175 ? -32.050 -41.418 24.200 1.000 17.725 172 ILE B CA 1
ATOM 3837 C C . ILE B 1 175 ? -32.718 -40.642 23.074 1.000 17.645 172 ILE B C 1
ATOM 3838 O O . ILE B 1 175 ? -32.394 -40.941 21.883 1.000 15.196 172 ILE B O 1
ATOM 3843 N N . SER B 1 176 ? -33.599 -39.704 23.410 1.000 16.774 173 SER B N 1
ATOM 3844 C CA . SER B 1 176 ? -34.224 -38.787 22.437 1.000 16.948 173 SER B CA 1
ATOM 3845 C C . SER B 1 176 ? -33.293 -37.590 22.304 1.000 16.004 173 SER B C 1
ATOM 3846 O O . SER B 1 176 ? -33.025 -36.897 23.314 1.000 16.041 173 SER B O 1
ATOM 3849 N N . HIS B 1 177 ? -32.784 -37.385 21.105 1.000 13.579 174 HIS B N 1
ATOM 3850 C CA . HIS B 1 177 ? -31.873 -36.265 20.774 1.000 13.655 174 HIS B CA 1
ATOM 3851 C C . HIS B 1 177 ? -32.670 -35.239 19.976 1.000 14.477 174 HIS B C 1
ATOM 3852 O O . HIS B 1 177 ? -33.065 -35.498 18.796 1.000 14.448 174 HIS B O 1
ATOM 3859 N N . PHE B 1 178 ? -33.041 -34.157 20.633 1.000 14.257 175 PHE B N 1
ATOM 3860 C CA . PHE B 1 178 ? -33.856 -33.067 20.070 1.000 14.096 175 PHE B CA 1
ATOM 3861 C C . PHE B 1 178 ? -32.911 -31.980 19.565 1.000 15.014 175 PHE B C 1
ATOM 3862 O O . PHE B 1 178 ? -32.292 -31.310 20.401 1.000 13.235 175 PHE B O 1
ATOM 3870 N N . HIS B 1 179 ? -32.801 -31.846 18.236 1.000 13.437 176 HIS B N 1
ATOM 3871 C CA . HIS B 1 179 ? -31.804 -30.987 17.543 1.000 13.579 176 HIS B CA 1
ATOM 3872 C C . HIS B 1 179 ? -32.518 -29.820 16.883 1.000 15.657 176 HIS B C 1
ATOM 3873 O O . HIS B 1 179 ? -33.147 -30.026 15.822 1.000 15.961 176 HIS B O 1
ATOM 3880 N N . TYR B 1 180 ? -32.431 -28.651 17.498 1.000 15.487 177 TYR B N 1
ATOM 3881 C CA . TYR B 1 180 ? -32.900 -27.378 16.950 1.000 17.291 177 TYR B CA 1
ATOM 3882 C C . TYR B 1 180 ? -31.817 -26.898 15.995 1.000 17.035 177 TYR B C 1
ATOM 3883 O O . TYR B 1 180 ? -30.716 -26.535 16.445 1.000 13.789 177 TYR B O 1
ATOM 3892 N N . THR B 1 181 ? -32.118 -26.909 14.692 1.000 17.934 178 THR B N 1
ATOM 3893 C CA . THR B 1 181 ? -31.097 -26.729 13.632 1.000 19.844 178 THR B CA 1
ATOM 3894 C C . THR B 1 181 ? -31.123 -25.334 13.007 1.000 21.656 178 THR B C 1
ATOM 3895 O O . THR B 1 181 ? -30.275 -25.117 12.126 1.000 22.973 178 THR B O 1
ATOM 3899 N N . THR B 1 182 ? -31.982 -24.408 13.452 1.000 21.284 179 THR B N 1
ATOM 3900 C CA . THR B 1 182 ? -32.173 -23.076 12.805 1.000 23.584 179 THR B CA 1
ATOM 3901 C C . THR B 1 182 ? -32.059 -21.930 13.826 1.000 25.771 179 THR B C 1
ATOM 3902 O O . THR B 1 182 ? -32.596 -20.847 13.525 1.000 28.939 179 THR B O 1
ATOM 3906 N N . TRP B 1 183 ? -31.354 -22.136 14.952 1.000 21.175 180 TRP B N 1
ATOM 3907 C CA . TRP B 1 183 ? -31.156 -21.134 16.034 1.000 23.096 180 TRP B CA 1
ATOM 3908 C C . TRP B 1 183 ? -29.724 -20.631 16.032 1.000 24.071 180 TRP B C 1
ATOM 3909 O O . TRP B 1 183 ? -28.845 -21.289 16.578 1.000 24.235 180 TRP B O 1
ATOM 3920 N N . PRO B 1 184 ? -29.439 -19.449 15.439 1.000 25.559 181 PRO B N 1
ATOM 3921 C CA . PRO B 1 184 ? -28.056 -18.985 15.283 1.000 27.823 181 PRO B CA 1
ATOM 3922 C C . PRO B 1 184 ? -27.316 -18.746 16.612 1.000 29.428 181 PRO B C 1
ATOM 3923 O O . PRO B 1 184 ? -27.987 -18.499 17.625 1.000 28.581 181 PRO B O 1
ATOM 3927 N N . ASP B 1 185 ? -25.976 -18.830 16.568 1.000 28.726 182 ASP B N 1
ATOM 3928 C CA . ASP B 1 185 ? -25.028 -18.423 17.646 1.000 29.639 182 ASP B CA 1
ATOM 3929 C C . ASP B 1 185 ? -25.289 -16.961 18.059 1.000 29.815 182 ASP B C 1
ATOM 3930 O O . ASP B 1 185 ? -25.413 -16.100 17.160 1.000 25.706 182 ASP B O 1
ATOM 3935 N N . PHE B 1 186 ? -25.389 -16.705 19.376 1.000 33.482 183 PHE B N 1
ATOM 3936 C CA . PHE B 1 186 ? -25.642 -15.382 20.023 1.000 33.759 183 PHE B CA 1
ATOM 3937 C C . PHE B 1 186 ? -26.959 -14.768 19.553 1.000 31.764 183 PHE B C 1
ATOM 3938 O O . PHE B 1 186 ? -27.168 -13.546 19.789 1.000 32.239 183 PHE B O 1
ATOM 3946 N N . GLY B 1 187 ? -27.839 -15.586 18.977 1.000 27.661 184 GLY B N 1
ATOM 3947 C CA . GLY B 1 187 ? -29.035 -15.103 18.268 1.000 27.164 184 GLY B CA 1
ATOM 3948 C C . GLY B 1 187 ? -30.306 -15.652 18.883 1.000 27.232 184 GLY B C 1
ATOM 3949 O O . GLY B 1 187 ? -30.275 -16.230 20.015 1.000 27.323 184 GLY B O 1
ATOM 3950 N N . VAL B 1 188 ? -31.405 -15.499 18.161 1.000 29.380 185 VAL B N 1
ATOM 3951 C CA . VAL B 1 188 ? -32.753 -15.850 18.668 1.000 30.316 185 VAL B CA 1
ATOM 3952 C C . VAL B 1 188 ? -33.438 -16.748 17.651 1.000 29.332 185 VAL B C 1
ATOM 3953 O O . VAL B 1 188 ? -33.068 -16.771 16.476 1.000 26.263 185 VAL B O 1
ATOM 3957 N N . PRO B 1 189 ? -34.463 -17.500 18.094 1.000 26.716 186 PRO B N 1
ATOM 3958 C CA . PRO B 1 189 ? -35.323 -18.264 17.195 1.000 28.872 186 PRO B CA 1
ATOM 3959 C C . PRO B 1 189 ? -36.144 -17.309 16.315 1.000 29.177 186 PRO B C 1
ATOM 3960 O O . PRO B 1 189 ? -36.222 -16.136 16.649 1.000 28.837 186 PRO B O 1
ATOM 3964 N N . GLU B 1 190 ? -36.708 -17.828 15.222 1.000 33.775 187 GLU B N 1
ATOM 3965 C CA . GLU B 1 190 ? -37.478 -17.028 14.223 1.000 36.618 187 GLU B CA 1
ATOM 3966 C C . GLU B 1 190 ? -38.687 -16.377 14.911 1.000 37.205 187 GLU B C 1
ATOM 3967 O O . GLU B 1 190 ? -38.993 -15.194 14.614 1.000 39.432 187 GLU B O 1
ATOM 3973 N N . SER B 1 191 ? -39.325 -17.092 15.841 1.000 38.566 188 SER B N 1
ATOM 3974 C CA . SER B 1 191 ? -40.539 -16.610 16.547 1.000 38.091 188 SER B CA 1
ATOM 3975 C C . SER B 1 191 ? -40.769 -17.377 17.842 1.000 37.374 188 SER B C 1
ATOM 3976 O O . SER B 1 191 ? -40.347 -18.519 18.007 1.000 39.116 188 SER B O 1
ATOM 3979 N N . PRO B 1 192 ? -41.501 -16.768 18.791 1.000 36.716 189 PRO B N 1
ATOM 3980 C CA . PRO B 1 192 ? -42.093 -17.524 19.892 1.000 35.860 189 PRO B CA 1
ATOM 3981 C C . PRO B 1 192 ? -42.634 -18.904 19.460 1.000 36.235 189 PRO B C 1
ATOM 3982 O O . PRO B 1 192 ? -42.167 -19.890 19.984 1.000 36.818 189 PRO B O 1
ATOM 3986 N N . ALA B 1 193 ? -43.561 -18.973 18.496 1.000 33.556 190 ALA B N 1
ATOM 3987 C CA . ALA B 1 193 ? -44.214 -20.239 18.063 1.000 32.968 190 ALA B CA 1
ATOM 3988 C C . ALA B 1 193 ? -43.162 -21.309 17.709 1.000 28.729 190 ALA B C 1
ATOM 3989 O O . ALA B 1 193 ? -43.321 -22.449 18.169 1.000 29.966 190 ALA B O 1
ATOM 3991 N N . SER B 1 194 ? -42.122 -20.954 16.951 1.000 29.391 191 SER B N 1
ATOM 3992 C CA . SER B 1 194 ? -41.041 -21.874 16.503 1.000 29.123 191 SER B CA 1
ATOM 3993 C C . SER B 1 194 ? -40.386 -22.502 17.740 1.000 28.539 191 SER B C 1
ATOM 3994 O O . SER B 1 194 ? -40.365 -23.750 17.874 1.000 26.853 191 SER B O 1
ATOM 3997 N N . PHE B 1 195 ? -39.909 -21.646 18.635 1.000 27.546 192 PHE B N 1
ATOM 3998 C CA . PHE B 1 195 ? -39.278 -22.039 19.920 1.000 29.781 192 PHE B CA 1
ATOM 3999 C C . PHE B 1 195 ? -40.228 -22.914 20.754 1.000 27.069 192 PHE B C 1
ATOM 4000 O O . PHE B 1 195 ? -39.797 -24.003 21.172 1.000 26.279 192 PHE B O 1
ATOM 4008 N N . LEU B 1 196 ? -41.453 -22.436 21.016 1.000 30.376 193 LEU B N 1
ATOM 4009 C CA . LEU B 1 196 ? -42.447 -23.071 21.923 1.000 32.379 193 LEU B CA 1
ATOM 4010 C C . LEU B 1 196 ? -42.870 -24.416 21.333 1.000 30.403 193 LEU B C 1
ATOM 4011 O O . LEU B 1 196 ? -43.070 -25.379 22.097 1.000 28.821 193 LEU B O 1
ATOM 4016 N N . ASN B 1 197 ? -43.035 -24.485 20.006 1.000 28.554 194 ASN B N 1
ATOM 4017 C CA . ASN B 1 197 ? -43.387 -25.761 19.342 1.000 28.173 194 ASN B CA 1
ATOM 4018 C C . ASN B 1 197 ? -42.314 -26.797 19.707 1.000 24.666 194 ASN B C 1
ATOM 4019 O O . ASN B 1 197 ? -42.666 -27.951 20.047 1.000 22.645 194 ASN B O 1
ATOM 4024 N N . PHE B 1 198 ? -41.037 -26.409 19.616 1.000 23.172 195 PHE B N 1
ATOM 4025 C CA . PHE B 1 198 ? -39.898 -27.305 19.951 1.000 20.751 195 PHE B CA 1
ATOM 4026 C C . PHE B 1 198 ? -39.918 -27.653 21.448 1.000 20.561 195 PHE B C 1
ATOM 4027 O O . PHE B 1 198 ? -39.857 -28.837 21.784 1.000 19.271 195 PHE B O 1
ATOM 4035 N N . LEU B 1 199 ? -40.056 -26.653 22.319 1.000 22.247 196 LEU B N 1
ATOM 4036 C CA . LEU B 1 199 ? -40.098 -26.875 23.801 1.000 23.240 196 LEU B CA 1
ATOM 4037 C C . LEU B 1 199 ? -41.218 -27.868 24.150 1.000 23.452 196 LEU B C 1
ATOM 4038 O O . LEU B 1 199 ? -40.980 -28.807 24.950 1.000 21.583 196 LEU B O 1
ATOM 4043 N N . PHE B 1 200 ? -42.415 -27.671 23.590 1.000 26.630 197 PHE B N 1
ATOM 4044 C CA . PHE B 1 200 ? -43.581 -28.540 23.899 1.000 29.118 197 PHE B CA 1
ATOM 4045 C C . PHE B 1 200 ? -43.364 -29.952 23.338 1.000 32.225 197 PHE B C 1
ATOM 4046 O O . PHE B 1 200 ? -43.874 -30.912 23.973 1.000 30.780 197 PHE B O 1
ATOM 4054 N N . LYS B 1 201 ? -42.633 -30.084 22.221 1.000 26.760 198 LYS B N 1
ATOM 4055 C CA . LYS B 1 201 ? -42.214 -31.399 21.666 1.000 28.157 198 LYS B CA 1
ATOM 4056 C C . LYS B 1 201 ? -41.373 -32.132 22.716 1.000 23.480 198 LYS B C 1
ATOM 4057 O O . LYS B 1 201 ? -41.652 -33.302 22.987 1.000 25.781 198 LYS B O 1
ATOM 4063 N N . VAL B 1 202 ? -40.368 -31.500 23.309 1.000 23.128 199 VAL B N 1
ATOM 4064 C CA . VAL B 1 202 ? -39.531 -32.278 24.270 1.000 24.893 199 VAL B CA 1
ATOM 4065 C C . VAL B 1 202 ? -40.331 -32.494 25.565 1.000 23.942 199 VAL B C 1
ATOM 4066 O O . VAL B 1 202 ? -40.244 -33.592 26.115 1.000 27.774 199 VAL B O 1
ATOM 4070 N N . ARG B 1 203 ? -41.165 -31.548 25.980 1.000 25.086 200 ARG B N 1
ATOM 4071 C CA . ARG B 1 203 ? -42.056 -31.751 27.163 1.000 28.192 200 ARG B CA 1
ATOM 4072 C C . ARG B 1 203 ? -42.996 -32.943 26.952 1.000 30.411 200 ARG B C 1
ATOM 4073 O O . ARG B 1 203 ? -43.104 -33.769 27.867 1.000 28.783 200 ARG B O 1
ATOM 4081 N N . GLU B 1 204 ? -43.645 -33.026 25.787 1.000 33.298 201 GLU B N 1
ATOM 4082 C CA . GLU B 1 204 ? -44.598 -34.114 25.430 1.000 38.370 201 GLU B CA 1
ATOM 4083 C C . GLU B 1 204 ? -43.903 -35.474 25.581 1.000 37.475 201 GLU B C 1
ATOM 4084 O O . GLU B 1 204 ? -44.588 -36.451 25.888 1.000 39.549 201 GLU B O 1
ATOM 4090 N N . SER B 1 205 ? -42.585 -35.542 25.363 1.000 38.022 202 SER B N 1
ATOM 4091 C CA . SER B 1 205 ? -41.794 -36.802 25.387 1.000 35.361 202 SER B CA 1
ATOM 4092 C C . SER B 1 205 ? -41.680 -37.341 26.817 1.000 33.764 202 SER B C 1
ATOM 4093 O O . SER B 1 205 ? -41.368 -38.554 26.976 1.000 32.051 202 SER B O 1
ATOM 4096 N N . GLY B 1 206 ? -41.880 -36.471 27.813 1.000 35.167 203 GLY B N 1
ATOM 4097 C CA . GLY B 1 206 ? -41.770 -36.808 29.248 1.000 34.596 203 GLY B CA 1
ATOM 4098 C C . GLY B 1 206 ? -40.342 -36.720 29.769 1.000 34.198 203 GLY B C 1
ATOM 4099 O O . GLY B 1 206 ? -40.134 -37.022 30.973 1.000 33.263 203 GLY B O 1
ATOM 4100 N N . SER B 1 207 ? -39.392 -36.262 28.938 1.000 32.593 204 SER B N 1
ATOM 4101 C CA . SER B 1 207 ? -37.939 -36.257 29.251 1.000 28.213 204 SER B CA 1
ATOM 4102 C C . SER B 1 207 ? -37.592 -35.193 30.300 1.000 31.881 204 SER B C 1
ATOM 4103 O O . SER B 1 207 ? -36.453 -35.240 30.833 1.000 32.794 204 SER B O 1
ATOM 4106 N N . LEU B 1 208 ? -38.509 -34.265 30.591 1.000 29.194 205 LEU B N 1
ATOM 4107 C CA . LEU B 1 208 ? -38.304 -33.211 31.614 1.000 29.021 205 LEU B CA 1
ATOM 4108 C C . LEU B 1 208 ? -38.980 -33.619 32.934 1.000 31.525 205 LEU B C 1
ATOM 4109 O O . LEU B 1 208 ? -38.760 -32.918 33.924 1.000 36.484 205 LEU B O 1
ATOM 4114 N N . ASN B 1 209 ? -39.696 -34.743 32.961 1.000 33.399 206 ASN B N 1
ATOM 4115 C CA . ASN B 1 209 ? -40.459 -35.203 34.160 1.000 37.079 206 ASN B CA 1
ATOM 4116 C C . ASN B 1 209 ? -39.497 -35.699 35.246 1.000 37.903 206 ASN B C 1
ATOM 4117 O O . ASN B 1 209 ? -38.375 -36.132 34.964 1.000 33.543 206 ASN B O 1
ATOM 4122 N N . PRO B 1 210 ? -39.903 -35.635 36.540 1.000 41.834 207 PRO B N 1
ATOM 4123 C CA . PRO B 1 210 ? -39.056 -36.083 37.652 1.000 44.519 207 PRO B CA 1
ATOM 4124 C C . PRO B 1 210 ? -38.635 -37.564 37.692 1.000 41.353 207 PRO B C 1
ATOM 4125 O O . PRO B 1 210 ? -37.642 -37.840 38.327 1.000 41.407 207 PRO B O 1
ATOM 4129 N N . ASP B 1 211 ? -39.353 -38.471 37.024 1.000 42.692 208 ASP B N 1
ATOM 4130 C CA . ASP B 1 211 ? -39.046 -39.931 37.042 1.000 46.439 208 ASP B CA 1
ATOM 4131 C C . ASP B 1 211 ? -37.741 -40.212 36.271 1.000 47.037 208 ASP B C 1
ATOM 4132 O O . ASP B 1 211 ? -37.045 -41.197 36.621 1.000 47.764 208 ASP B O 1
ATOM 4137 N N . HIS B 1 212 ? -37.410 -39.390 35.266 1.000 41.707 209 HIS B N 1
ATOM 4138 C CA . HIS B 1 212 ? -36.149 -39.497 34.483 1.000 33.668 209 HIS B CA 1
ATOM 4139 C C . HIS B 1 212 ? -35.068 -38.634 35.122 1.000 31.824 209 HIS B C 1
ATOM 4140 O O . HIS B 1 212 ? -35.403 -37.636 35.818 1.000 28.452 209 HIS B O 1
ATOM 4147 N N . GLY B 1 213 ? -33.812 -38.996 34.860 1.000 26.291 210 GLY B N 1
ATOM 4148 C CA . GLY B 1 213 ? -32.647 -38.140 35.124 1.000 24.121 210 GLY B CA 1
ATOM 4149 C C . GLY B 1 213 ? -32.850 -36.798 34.439 1.000 20.825 210 GLY B C 1
ATOM 4150 O O . GLY B 1 213 ? -33.790 -36.649 33.660 1.000 19.351 210 GLY B O 1
ATOM 4151 N N . PRO B 1 214 ? -32.028 -35.787 34.771 1.000 18.036 211 PRO B N 1
ATOM 4152 C CA . PRO B 1 214 ? -32.162 -34.460 34.180 1.000 18.763 211 PRO B CA 1
ATOM 4153 C C . PRO B 1 214 ? -31.860 -34.567 32.675 1.000 18.221 211 PRO B C 1
ATOM 4154 O O . PRO B 1 214 ? -30.954 -35.245 32.318 1.000 18.004 211 PRO B O 1
ATOM 4158 N N . ALA B 1 215 ? -32.635 -33.869 31.864 1.000 17.351 212 ALA B N 1
ATOM 4159 C CA . ALA B 1 215 ? -32.341 -33.638 30.438 1.000 15.623 212 ALA B CA 1
ATOM 4160 C C . ALA B 1 215 ? -31.016 -32.903 30.337 1.000 15.124 212 ALA B C 1
ATOM 4161 O O . ALA B 1 215 ? -30.721 -32.017 31.180 1.000 15.321 212 ALA B O 1
ATOM 4163 N N . VAL B 1 216 ? -30.215 -33.255 29.331 1.000 14.189 213 VAL B N 1
ATOM 4164 C CA . VAL B 1 216 ? -28.929 -32.560 29.083 1.000 13.689 213 VAL B CA 1
ATOM 4165 C C . VAL B 1 216 ? -29.217 -31.545 27.973 1.000 15.906 213 VAL B C 1
ATOM 4166 O O . VAL B 1 216 ? -29.726 -31.956 26.892 1.000 16.511 213 VAL B O 1
ATOM 4170 N N . ILE B 1 217 ? -28.957 -30.283 28.247 1.000 13.868 214 ILE B N 1
ATOM 4171 C CA . ILE B 1 217 ? -29.182 -29.135 27.319 1.000 13.645 214 ILE B CA 1
ATOM 4172 C C . ILE B 1 217 ? -27.809 -28.596 26.938 1.000 13.056 214 ILE B C 1
ATOM 4173 O O . ILE B 1 217 ? -26.986 -28.280 27.809 1.000 11.397 214 ILE B O 1
ATOM 4178 N N . HIS B 1 218 ? -27.524 -28.452 25.648 1.000 11.104 215 HIS B N 1
ATOM 4179 C CA . HIS B 1 218 ? -26.277 -27.806 25.236 1.000 11.101 215 HIS B CA 1
ATOM 4180 C C . HIS B 1 218 ? -26.481 -27.017 23.950 1.000 10.871 215 HIS B C 1
ATOM 4181 O O . HIS B 1 218 ? -27.392 -27.318 23.149 1.000 9.802 215 HIS B O 1
ATOM 4188 N N . CYS B 1 219 ? -25.627 -26.038 23.831 1.000 11.997 216 CYS B N 1
ATOM 4189 C CA . CYS B 1 219 ? -25.315 -25.312 22.595 1.000 13.260 216 CYS B CA 1
ATOM 4190 C C . CYS B 1 219 ? -23.808 -25.445 22.400 1.000 13.499 216 CYS B C 1
ATOM 4191 O O . CYS B 1 219 ? -23.296 -26.581 22.526 1.000 15.298 216 CYS B O 1
ATOM 4194 N N . SER B 1 220 ? -23.151 -24.349 22.048 1.000 14.708 217 SER B N 1
ATOM 4195 C CA . SER B 1 220 ? -21.684 -24.155 21.978 1.000 16.882 217 SER B CA 1
ATOM 4196 C C . SER B 1 220 ? -21.078 -24.213 23.396 1.000 15.500 217 SER B C 1
ATOM 4197 O O . SER B 1 220 ? -20.357 -25.141 23.781 1.000 12.319 217 SER B O 1
ATOM 4200 N N . ALA B 1 221 ? -21.420 -23.216 24.188 1.000 15.901 218 ALA B N 1
ATOM 4201 C CA . ALA B 1 221 ? -20.831 -23.011 25.535 1.000 15.041 218 ALA B CA 1
ATOM 4202 C C . ALA B 1 221 ? -21.790 -23.528 26.607 1.000 14.350 218 ALA B C 1
ATOM 4203 O O . ALA B 1 221 ? -21.298 -23.785 27.708 1.000 15.210 218 ALA B O 1
ATOM 4205 N N . GLY B 1 222 ? -23.051 -23.787 26.260 1.000 13.224 219 GLY B N 1
ATOM 4206 C CA . GLY B 1 222 ? -24.102 -24.248 27.187 1.000 13.400 219 GLY B CA 1
ATOM 4207 C C . GLY B 1 222 ? -24.541 -23.145 28.143 1.000 14.016 219 GLY B C 1
ATOM 4208 O O . GLY B 1 222 ? -24.910 -23.514 29.277 1.000 13.608 219 GLY B O 1
ATOM 4209 N N . ILE B 1 223 ? -24.615 -21.879 27.702 1.000 14.411 220 ILE B N 1
ATOM 4210 C CA . ILE B 1 223 ? -25.144 -20.760 28.588 1.000 13.902 220 ILE B CA 1
ATOM 4211 C C . ILE B 1 223 ? -26.123 -19.844 27.865 1.000 15.492 220 ILE B C 1
ATOM 4212 O O . ILE B 1 223 ? -27.064 -19.359 28.512 1.000 17.154 220 ILE B O 1
ATOM 4217 N N . GLY B 1 224 ? -25.931 -19.515 26.577 1.000 15.251 221 GLY B N 1
ATOM 4218 C CA . GLY B 1 224 ? -26.793 -18.510 25.932 1.000 15.560 221 GLY B CA 1
ATOM 4219 C C . GLY B 1 224 ? -28.076 -19.131 25.433 1.000 14.803 221 GLY B C 1
ATOM 4220 O O . GLY B 1 224 ? -29.159 -18.957 26.036 1.000 14.916 221 GLY B O 1
ATOM 4221 N N . ARG B 1 225 ? -28.022 -19.867 24.324 1.000 13.637 222 ARG B N 1
ATOM 4222 C CA . ARG B 1 225 ? -29.221 -20.595 23.876 1.000 13.117 222 ARG B CA 1
ATOM 4223 C C . ARG B 1 225 ? -29.688 -21.580 24.947 1.000 14.352 222 ARG B C 1
ATOM 4224 O O . ARG B 1 225 ? -30.911 -21.727 25.137 1.000 14.486 222 ARG B O 1
ATOM 4232 N N . SER B 1 226 ? -28.774 -22.293 25.597 1.000 14.130 223 SER B N 1
ATOM 4233 C CA . SER B 1 226 ? -29.151 -23.293 26.633 1.000 13.721 223 SER B CA 1
ATOM 4234 C C . SER B 1 226 ? -29.883 -22.580 27.768 1.000 12.999 223 SER B C 1
ATOM 4235 O O . SER B 1 226 ? -30.836 -23.142 28.250 1.000 13.258 223 SER B O 1
ATOM 4238 N N . GLY B 1 227 ? -29.427 -21.395 28.123 1.000 12.910 224 GLY B N 1
ATOM 4239 C CA . GLY B 1 227 ? -30.056 -20.626 29.214 1.000 14.761 224 GLY B CA 1
ATOM 4240 C C . GLY B 1 227 ? -31.429 -20.146 28.793 1.000 15.682 224 GLY B C 1
ATOM 4241 O O . GLY B 1 227 ? -32.338 -20.150 29.617 1.000 16.046 224 GLY B O 1
ATOM 4242 N N . THR B 1 228 ? -31.608 -19.811 27.508 1.000 15.313 225 THR B N 1
ATOM 4243 C CA . THR B 1 228 ? -32.893 -19.321 26.974 1.000 14.948 225 THR B CA 1
ATOM 4244 C C . THR B 1 228 ? -33.915 -20.444 27.062 1.000 14.653 225 THR B C 1
ATOM 4245 O O . THR B 1 228 ? -35.045 -20.253 27.551 1.000 17.417 225 THR B O 1
ATOM 4249 N N . PHE B 1 229 ? -33.551 -21.642 26.623 1.000 15.347 226 PHE B N 1
ATOM 4250 C CA . PHE B 1 229 ? -34.437 -22.801 26.687 1.000 15.854 226 PHE B CA 1
ATOM 4251 C C . PHE B 1 229 ? -34.890 -23.051 28.139 1.000 16.905 226 PHE B C 1
ATOM 4252 O O . PHE B 1 229 ? -36.087 -23.253 28.384 1.000 17.059 226 PHE B O 1
ATOM 4260 N N . SER B 1 230 ? -33.923 -23.141 29.046 1.000 17.600 227 SER B N 1
ATOM 4261 C CA . SER B 1 230 ? -34.139 -23.452 30.477 1.000 19.279 227 SER B CA 1
ATOM 4262 C C . SER B 1 230 ? -34.959 -22.330 31.129 1.000 17.484 227 SER B C 1
ATOM 4263 O O . SER B 1 230 ? -35.929 -22.684 31.791 1.000 17.211 227 SER B O 1
ATOM 4266 N N . LEU B 1 231 ? -34.612 -21.062 30.894 1.000 17.164 228 LEU B N 1
ATOM 4267 C CA . LEU B 1 231 ? -35.294 -19.885 31.508 1.000 18.564 228 LEU B CA 1
ATOM 4268 C C . LEU B 1 231 ? -36.757 -19.864 31.059 1.000 21.024 228 LEU B C 1
ATOM 4269 O O . LEU B 1 231 ? -37.684 -19.783 31.919 1.000 19.880 228 LEU B O 1
ATOM 4274 N N . VAL B 1 232 ? -37.004 -20.006 29.762 1.000 20.301 229 VAL B N 1
ATOM 4275 C CA . VAL B 1 232 ? -38.401 -19.954 29.257 1.000 19.963 229 VAL B CA 1
ATOM 4276 C C . VAL B 1 232 ? -39.148 -21.142 29.863 1.000 19.884 229 VAL B C 1
ATOM 4277 O O . VAL B 1 232 ? -40.242 -20.921 30.464 1.000 20.952 229 VAL B O 1
ATOM 4281 N N . ASP B 1 233 ? -38.563 -22.338 29.853 1.000 19.138 230 ASP B N 1
ATOM 4282 C CA . ASP B 1 233 ? -39.255 -23.566 30.338 1.000 20.160 230 ASP B CA 1
ATOM 4283 C C . ASP B 1 233 ? -39.543 -23.447 31.850 1.000 21.279 230 ASP B C 1
ATOM 4284 O O . ASP B 1 233 ? -40.683 -23.766 32.279 1.000 25.136 230 ASP B O 1
ATOM 4289 N N . THR B 1 234 ? -38.547 -23.059 32.630 1.000 21.869 231 THR B N 1
ATOM 4290 C CA . THR B 1 234 ? -38.725 -22.923 34.100 1.000 21.872 231 THR B CA 1
ATOM 4291 C C . THR B 1 234 ? -39.805 -21.856 34.326 1.000 22.487 231 THR B C 1
ATOM 4292 O O . THR B 1 234 ? -40.777 -22.157 35.062 1.000 25.525 231 THR B O 1
ATOM 4296 N N . CYS B 1 235 ? -39.646 -20.679 33.714 1.000 24.720 232 CYS B N 1
ATOM 4297 C CA . CYS B 1 235 ? -40.521 -19.504 34.007 1.000 25.109 232 CYS B CA 1
ATOM 4298 C C . CYS B 1 235 ? -41.973 -19.865 33.700 1.000 25.973 232 CYS B C 1
ATOM 4299 O O . CYS B 1 235 ? -42.867 -19.377 34.463 1.000 28.593 232 CYS B O 1
ATOM 4302 N N . LEU B 1 236 ? -42.202 -20.709 32.677 1.000 27.515 233 LEU B N 1
ATOM 4303 C CA . LEU B 1 236 ? -43.543 -21.178 32.215 1.000 31.161 233 LEU B CA 1
ATOM 4304 C C . LEU B 1 236 ? -44.164 -22.160 33.224 1.000 35.377 233 LEU B C 1
ATOM 4305 O O . LEU B 1 236 ? -45.396 -22.063 33.459 1.000 35.179 233 LEU B O 1
ATOM 4310 N N . VAL B 1 237 ? -43.375 -23.079 33.790 1.000 33.037 234 VAL B N 1
ATOM 4311 C CA . VAL B 1 237 ? -43.850 -24.049 34.826 1.000 35.821 234 VAL B CA 1
ATOM 4312 C C . VAL B 1 237 ? -44.062 -23.310 36.164 1.000 34.555 234 VAL B C 1
ATOM 4313 O O . VAL B 1 237 ? -44.945 -23.759 36.920 1.000 35.085 234 VAL B O 1
ATOM 4317 N N . LEU B 1 238 ? -43.327 -22.233 36.471 1.000 33.395 235 LEU B N 1
ATOM 4318 C CA . LEU B 1 238 ? -43.537 -21.450 37.729 1.000 33.820 235 LEU B CA 1
ATOM 4319 C C . LEU B 1 238 ? -44.908 -20.746 37.699 1.000 42.158 235 LEU B C 1
ATOM 4320 O O . LEU B 1 238 ? -45.457 -20.479 38.810 1.000 38.125 235 LEU B O 1
ATOM 4325 N N . MET B 1 239 ? -45.460 -20.452 36.513 1.000 41.749 236 MET B N 1
ATOM 4326 C CA . MET B 1 239 ? -46.719 -19.662 36.361 1.000 46.343 236 MET B CA 1
ATOM 4327 C C . MET B 1 239 ? -47.958 -20.558 36.496 1.000 41.932 236 MET B C 1
ATOM 4328 O O . MET B 1 239 ? -47.939 -21.662 35.919 1.000 45.495 236 MET B O 1
ATOM 4333 N N . ASP B 1 243 ? -47.544 -18.723 40.408 1.000 46.682 240 ASP B N 1
ATOM 4334 C CA . ASP B 1 243 ? -48.297 -17.635 39.723 1.000 48.993 240 ASP B CA 1
ATOM 4335 C C . ASP B 1 243 ? -47.329 -16.579 39.160 1.000 46.592 240 ASP B C 1
ATOM 4336 O O . ASP B 1 243 ? -46.948 -16.726 37.998 1.000 42.722 240 ASP B O 1
ATOM 4341 N N . ASP B 1 244 ? -46.971 -15.538 39.925 1.000 39.904 241 ASP B N 1
ATOM 4342 C CA . ASP B 1 244 ? -46.287 -14.334 39.372 1.000 40.531 241 ASP B CA 1
ATOM 4343 C C . ASP B 1 244 ? -44.773 -14.448 39.559 1.000 37.177 241 ASP B C 1
ATOM 4344 O O . ASP B 1 244 ? -44.368 -14.941 40.629 1.000 36.587 241 ASP B O 1
ATOM 4349 N N . ILE B 1 245 ? -43.976 -13.926 38.615 1.000 33.808 242 ILE B N 1
ATOM 4350 C CA . ILE B 1 245 ? -42.494 -14.109 38.606 1.000 34.191 242 ILE B CA 1
ATOM 4351 C C . ILE B 1 245 ? -41.780 -12.821 38.151 1.000 30.307 242 ILE B C 1
ATOM 4352 O O . ILE B 1 245 ? -42.367 -12.049 37.345 1.000 32.120 242 ILE B O 1
ATOM 4357 N N . ASN B 1 246 ? -40.596 -12.546 38.717 1.000 28.311 243 ASN B N 1
ATOM 4358 C CA . ASN B 1 246 ? -39.646 -11.466 38.313 1.000 30.131 243 ASN B CA 1
ATOM 4359 C C . ASN B 1 246 ? -38.530 -12.123 37.480 1.000 33.373 243 ASN B C 1
ATOM 4360 O O . ASN B 1 246 ? -37.628 -12.770 38.069 1.000 32.449 243 ASN B O 1
ATOM 4365 N N . ILE B 1 247 ? -38.610 -12.014 36.148 1.000 30.890 244 ILE B N 1
ATOM 4366 C CA . ILE B 1 247 ? -37.783 -12.842 35.226 1.000 26.159 244 ILE B CA 1
ATOM 4367 C C . ILE B 1 247 ? -36.314 -12.550 35.515 1.000 26.737 244 ILE B C 1
ATOM 4368 O O . ILE B 1 247 ? -35.491 -13.514 35.442 1.000 24.530 244 ILE B O 1
ATOM 4373 N N . LYS B 1 248 ? -35.985 -11.296 35.830 1.000 24.628 245 LYS B N 1
ATOM 4374 C CA . LYS B 1 248 ? -34.643 -10.896 36.305 1.000 29.268 245 LYS B CA 1
ATOM 4375 C C . LYS B 1 248 ? -34.244 -11.824 37.462 1.000 29.302 245 LYS B C 1
ATOM 4376 O O . LYS B 1 248 ? -33.152 -12.409 37.406 1.000 25.013 245 LYS B O 1
ATOM 4382 N N . GLN B 1 249 ? -35.116 -11.955 38.464 1.000 29.249 246 GLN B N 1
ATOM 4383 C CA . GLN B 1 249 ? -34.855 -12.750 39.698 1.000 29.035 246 GLN B CA 1
ATOM 4384 C C . GLN B 1 249 ? -34.635 -14.218 39.342 1.000 27.722 246 GLN B C 1
ATOM 4385 O O . GLN B 1 249 ? -33.601 -14.727 39.771 1.000 25.748 246 GLN B O 1
ATOM 4391 N N . VAL B 1 250 ? -35.587 -14.834 38.615 1.000 26.228 247 VAL B N 1
ATOM 4392 C CA . VAL B 1 250 ? -35.575 -16.270 38.195 1.000 25.220 247 VAL B CA 1
ATOM 4393 C C . VAL B 1 250 ? -34.277 -16.549 37.440 1.000 21.577 247 VAL B C 1
ATOM 4394 O O . VAL B 1 250 ? -33.669 -17.572 37.739 1.000 18.362 247 VAL B O 1
ATOM 4398 N N . LEU B 1 251 ? -33.876 -15.671 36.531 1.000 23.203 248 LEU B N 1
ATOM 4399 C CA . LEU B 1 251 ? -32.621 -15.863 35.759 1.000 22.505 248 LEU B CA 1
ATOM 4400 C C . LEU B 1 251 ? -31.427 -15.729 36.715 1.000 21.663 248 LEU B C 1
ATOM 4401 O O . LEU B 1 251 ? -30.484 -16.545 36.660 1.000 20.627 248 LEU B O 1
ATOM 4406 N N . LEU B 1 252 ? -31.462 -14.759 37.624 1.000 19.220 249 LEU B N 1
ATOM 4407 C CA . LEU B 1 252 ? -30.372 -14.598 38.611 1.000 18.811 249 LEU B CA 1
ATOM 4408 C C . LEU B 1 252 ? -30.252 -15.865 39.474 1.000 17.476 249 LEU B C 1
ATOM 4409 O O . LEU B 1 252 ? -29.088 -16.237 39.771 1.000 17.783 249 LEU B O 1
ATOM 4414 N N . ASN B 1 253 ? -31.366 -16.458 39.901 1.000 17.106 250 ASN B N 1
ATOM 4415 C CA . ASN B 1 253 ? -31.410 -17.726 40.685 1.000 17.171 250 ASN B CA 1
ATOM 4416 C C . ASN B 1 253 ? -30.795 -18.851 39.826 1.000 17.081 250 ASN B C 1
ATOM 4417 O O . ASN B 1 253 ? -29.951 -19.588 40.307 1.000 15.442 250 ASN B O 1
ATOM 4422 N N . MET B 1 254 ? -31.147 -18.918 38.543 1.000 15.282 251 MET B N 1
ATOM 4423 C CA . MET B 1 254 ? -30.610 -19.994 37.666 1.000 15.003 251 MET B CA 1
ATOM 4424 C C . MET B 1 254 ? -29.104 -19.831 37.478 1.000 14.079 251 MET B C 1
ATOM 4425 O O . MET B 1 254 ? -28.399 -20.875 37.444 1.000 12.887 251 MET B O 1
ATOM 4430 N N . ARG B 1 255 ? -28.627 -18.589 37.379 1.000 12.752 252 ARG B N 1
ATOM 4431 C CA . ARG B 1 255 ? -27.206 -18.216 37.223 1.000 13.519 252 ARG B CA 1
ATOM 4432 C C . ARG B 1 255 ? -26.363 -18.607 38.445 1.000 12.852 252 ARG B C 1
ATOM 4433 O O . ARG B 1 255 ? -25.159 -18.585 38.306 1.000 15.690 252 ARG B O 1
ATOM 4441 N N . LYS B 1 256 ? -26.983 -18.856 39.603 1.000 14.352 253 LYS B N 1
ATOM 4442 C CA . LYS B 1 256 ? -26.271 -19.380 40.796 1.000 14.769 253 LYS B CA 1
ATOM 4443 C C . LYS B 1 256 ? -25.733 -20.780 40.486 1.000 14.714 253 LYS B C 1
ATOM 4444 O O . LYS B 1 256 ? -24.759 -21.194 41.159 1.000 13.105 253 LYS B O 1
ATOM 4450 N N . TYR B 1 257 ? -26.294 -21.434 39.459 1.000 14.466 254 TYR B N 1
ATOM 4451 C CA . TYR B 1 257 ? -25.992 -22.847 39.133 1.000 14.583 254 TYR B CA 1
ATOM 4452 C C . TYR B 1 257 ? -25.064 -22.924 37.915 1.000 14.303 254 TYR B C 1
ATOM 4453 O O . TYR B 1 257 ? -24.225 -23.809 37.900 1.000 13.262 254 TYR B O 1
ATOM 4462 N N . ARG B 1 258 ? -25.136 -21.964 36.990 1.000 13.507 255 ARG B N 1
ATOM 4463 C CA . ARG B 1 258 ? -24.184 -21.913 35.858 1.000 13.053 255 ARG B CA 1
ATOM 4464 C C . ARG B 1 258 ? -24.031 -20.474 35.400 1.000 12.654 255 ARG B C 1
ATOM 4465 O O . ARG B 1 258 ? -25.066 -19.838 35.188 1.000 13.446 255 ARG B O 1
ATOM 4473 N N . MET B 1 259 ? -22.795 -20.024 35.269 1.000 12.690 256 MET B N 1
ATOM 4474 C CA . MET B 1 259 ? -22.427 -18.621 34.929 1.000 14.069 256 MET B CA 1
ATOM 4475 C C . MET B 1 259 ? -22.990 -18.245 33.561 1.000 15.284 256 MET B C 1
ATOM 4476 O O . MET B 1 259 ? -23.065 -19.128 32.693 1.000 15.320 256 MET B O 1
ATOM 4481 N N . GLY B 1 260 ? -23.502 -17.010 33.452 1.000 15.485 257 GLY B N 1
ATOM 4482 C CA . GLY B 1 260 ? -23.658 -16.344 32.144 1.000 14.259 257 GLY B CA 1
ATOM 4483 C C . GLY B 1 260 ? -24.862 -16.817 31.368 1.000 14.650 257 GLY B C 1
ATOM 4484 O O . GLY B 1 260 ? -24.920 -16.482 30.145 1.000 16.265 257 GLY B O 1
ATOM 4485 N N . LEU B 1 261 ? -25.829 -17.491 32.000 1.000 14.250 258 LEU B N 1
ATOM 4486 C CA . LEU B 1 261 ? -27.067 -17.956 31.331 1.000 14.883 258 LEU B CA 1
ATOM 4487 C C . LEU B 1 261 ? -27.746 -16.731 30.694 1.000 18.026 258 LEU B C 1
ATOM 4488 O O . LEU B 1 261 ? -28.096 -15.796 31.421 1.000 15.682 258 LEU B O 1
ATOM 4493 N N . ILE B 1 262 ? -27.909 -16.757 29.370 1.000 15.834 259 ILE B N 1
ATOM 4494 C CA . ILE B 1 262 ? -28.485 -15.651 28.538 1.000 18.421 259 ILE B CA 1
ATOM 4495 C C . ILE B 1 262 ? -27.345 -14.712 28.189 1.000 20.295 259 ILE B C 1
ATOM 4496 O O . ILE B 1 262 ? -26.777 -14.106 29.107 1.000 20.705 259 ILE B O 1
ATOM 4501 N N . GLN B 1 263 ? -26.972 -14.662 26.908 1.000 20.775 260 GLN B N 1
ATOM 4502 C CA . GLN B 1 263 ? -25.679 -14.073 26.488 1.000 24.991 260 GLN B CA 1
ATOM 4503 C C . GLN B 1 263 ? -25.839 -12.667 25.886 1.000 23.225 260 GLN B C 1
ATOM 4504 O O . GLN B 1 263 ? -24.813 -11.980 25.801 1.000 23.556 260 GLN B O 1
ATOM 4510 N N . THR B 1 264 ? -27.054 -12.266 25.518 1.000 23.052 261 THR B N 1
ATOM 4511 C CA . THR B 1 264 ? -27.327 -10.985 24.800 1.000 21.769 261 THR B CA 1
ATOM 4512 C C . THR B 1 264 ? -28.643 -10.382 25.263 1.000 22.588 261 THR B C 1
ATOM 4513 O O . THR B 1 264 ? -29.561 -11.112 25.621 1.000 22.398 261 THR B O 1
ATOM 4517 N N . PRO B 1 265 ? -28.800 -9.037 25.239 1.000 23.286 262 PRO B N 1
ATOM 4518 C CA . PRO B 1 265 ? -30.098 -8.437 25.549 1.000 24.267 262 PRO B CA 1
ATOM 4519 C C . PRO B 1 265 ? -31.239 -8.990 24.691 1.000 23.818 262 PRO B C 1
ATOM 4520 O O . PRO B 1 265 ? -32.351 -9.104 25.162 1.000 24.005 262 PRO B O 1
ATOM 4524 N N . ASP B 1 266 ? -30.950 -9.357 23.441 1.000 26.973 263 ASP B N 1
ATOM 4525 C CA . ASP B 1 266 ? -31.992 -9.883 22.531 1.000 27.703 263 ASP B CA 1
ATOM 4526 C C . ASP B 1 266 ? -32.443 -11.271 22.990 1.000 23.859 263 ASP B C 1
ATOM 4527 O O . ASP B 1 266 ? -33.642 -11.556 22.917 1.000 25.013 263 ASP B O 1
ATOM 4532 N N . GLN B 1 267 ? -31.544 -12.098 23.513 1.000 24.090 264 GLN B N 1
ATOM 4533 C CA . GLN B 1 267 ? -31.950 -13.402 24.118 1.000 22.326 264 GLN B CA 1
ATOM 4534 C C . GLN B 1 267 ? -32.866 -13.151 25.322 1.000 20.282 264 GLN B C 1
ATOM 4535 O O . GLN B 1 267 ? -33.853 -13.889 25.475 1.000 20.875 264 GLN B O 1
ATOM 4541 N N . LEU B 1 268 ? -32.558 -12.123 26.114 1.000 23.519 265 LEU B N 1
ATOM 4542 C CA . LEU B 1 268 ? -33.421 -11.693 27.255 1.000 23.952 265 LEU B CA 1
ATOM 4543 C C . LEU B 1 268 ? -34.782 -11.253 26.703 1.000 22.310 265 LEU B C 1
ATOM 4544 O O . LEU B 1 268 ? -35.806 -11.815 27.115 1.000 23.665 265 LEU B O 1
ATOM 4549 N N . ARG B 1 269 ? -34.794 -10.367 25.698 1.000 23.406 266 ARG B N 1
ATOM 4550 C CA . ARG B 1 269 ? -36.060 -9.934 25.043 1.000 24.938 266 ARG B CA 1
ATOM 4551 C C . ARG B 1 269 ? -36.824 -11.155 24.522 1.000 24.874 266 ARG B C 1
ATOM 4552 O O . ARG B 1 269 ? -38.034 -11.281 24.819 1.000 25.068 266 ARG B O 1
ATOM 4560 N N . PHE B 1 270 ? -36.165 -12.062 23.798 1.000 24.022 267 PHE B N 1
ATOM 4561 C CA . PHE B 1 270 ? -36.847 -13.245 23.227 1.000 24.753 267 PHE B CA 1
ATOM 4562 C C . PHE B 1 270 ? -37.414 -14.108 24.357 1.000 23.358 267 PHE B C 1
ATOM 4563 O O . PHE B 1 270 ? -38.549 -14.625 24.252 1.000 21.254 267 PHE B O 1
ATOM 4571 N N . SER B 1 271 ? -36.682 -14.286 25.459 1.000 22.783 268 SER B N 1
ATOM 4572 C CA . SER B 1 271 ? -37.229 -15.148 26.548 1.000 23.162 268 SER B CA 1
ATOM 4573 C C . SER B 1 271 ? -38.571 -14.567 27.039 1.000 21.334 268 SER B C 1
ATOM 4574 O O . SER B 1 271 ? -39.542 -15.333 27.166 1.000 20.658 268 SER B O 1
ATOM 4577 N N . TYR B 1 272 ? -38.649 -13.252 27.207 1.000 24.090 269 TYR B N 1
ATOM 4578 C CA . TYR B 1 272 ? -39.913 -12.556 27.581 1.000 27.161 269 TYR B CA 1
ATOM 4579 C C . TYR B 1 272 ? -40.990 -12.908 26.549 1.000 27.317 269 TYR B C 1
ATOM 4580 O O . TYR B 1 272 ? -42.058 -13.479 26.871 1.000 26.362 269 TYR B O 1
ATOM 4589 N N . MET B 1 273 ? -40.697 -12.619 25.285 1.000 30.763 270 MET B N 1
ATOM 4590 C CA . MET B 1 273 ? -41.687 -12.849 24.204 1.000 31.556 270 MET B CA 1
ATOM 4591 C C . MET B 1 273 ? -42.249 -14.263 24.337 1.000 28.236 270 MET B C 1
ATOM 4592 O O . MET B 1 273 ? -43.466 -14.414 24.343 1.000 32.612 270 MET B O 1
ATOM 4597 N N . ALA B 1 274 ? -41.361 -15.252 24.446 1.000 27.989 271 ALA B N 1
ATOM 4598 C CA . ALA B 1 274 ? -41.650 -16.701 24.495 1.000 27.286 271 ALA B CA 1
ATOM 4599 C C . ALA B 1 274 ? -42.486 -17.070 25.729 1.000 27.273 271 ALA B C 1
ATOM 4600 O O . ALA B 1 274 ? -43.372 -17.941 25.617 1.000 26.826 271 ALA B O 1
ATOM 4602 N N . ILE B 1 275 ? -42.154 -16.493 26.887 1.000 29.206 272 ILE B N 1
ATOM 4603 C CA . ILE B 1 275 ? -42.924 -16.675 28.153 1.000 29.828 272 ILE B CA 1
ATOM 4604 C C . ILE B 1 275 ? -44.292 -16.004 27.953 1.000 30.799 272 ILE B C 1
ATOM 4605 O O . ILE B 1 275 ? -45.282 -16.681 28.192 1.000 26.961 272 ILE B O 1
ATOM 4610 N N . ILE B 1 276 ? -44.316 -14.763 27.439 1.000 35.783 273 ILE B N 1
ATOM 4611 C CA . ILE B 1 276 ? -45.575 -14.009 27.132 1.000 40.799 273 ILE B CA 1
ATOM 4612 C C . ILE B 1 276 ? -46.511 -14.953 26.375 1.000 41.815 273 ILE B C 1
ATOM 4613 O O . ILE B 1 276 ? -47.601 -15.238 26.904 1.000 40.729 273 ILE B O 1
ATOM 4618 N N . GLU B 1 277 ? -46.060 -15.452 25.214 1.000 42.301 274 GLU B N 1
ATOM 4619 C CA . GLU B 1 277 ? -46.854 -16.324 24.298 1.000 45.917 274 GLU B CA 1
ATOM 4620 C C . GLU B 1 277 ? -47.090 -17.694 24.951 1.000 39.942 274 GLU B C 1
ATOM 4621 O O . GLU B 1 277 ? -48.179 -18.241 24.770 1.000 31.651 274 GLU B O 1
ATOM 4627 N N . GLY B 1 278 ? -46.124 -18.240 25.701 1.000 41.609 275 GLY B N 1
ATOM 4628 C CA . GLY B 1 278 ? -46.384 -19.425 26.543 1.000 41.471 275 GLY B CA 1
ATOM 4629 C C . GLY B 1 278 ? -47.531 -19.142 27.501 1.000 42.894 275 GLY B C 1
ATOM 4630 O O . GLY B 1 278 ? -47.295 -18.442 28.500 1.000 43.445 275 GLY B O 1
ATOM 4631 N N . ALA B 1 279 ? -48.742 -19.594 27.141 1.000 51.642 276 ALA B N 1
ATOM 4632 C CA . ALA B 1 279 ? -50.057 -19.190 27.708 1.000 46.329 276 ALA B CA 1
ATOM 4633 C C . ALA B 1 279 ? -51.177 -19.639 26.765 1.000 45.482 276 ALA B C 1
ATOM 4634 O O . ALA B 1 279 ? -51.818 -20.663 26.999 1.000 44.614 276 ALA B O 1
ATOM 4636 N N . PRO C 1 5 ? 9.064 49.494 -27.418 1.000 48.546 2 PRO C N 1
ATOM 4637 C CA . PRO C 1 5 ? 8.729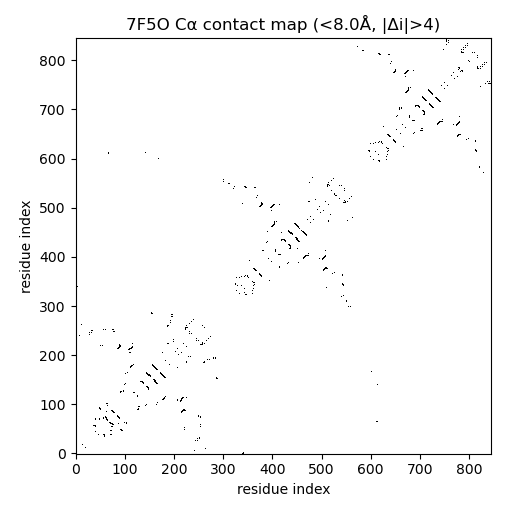 48.112 -26.997 1.000 50.887 2 PRO C CA 1
ATOM 4638 C C . PRO C 1 5 ? 9.647 47.097 -27.710 1.000 49.729 2 PRO C C 1
ATOM 4639 O O . PRO C 1 5 ? 9.324 46.677 -28.825 1.000 45.967 2 PRO C O 1
ATOM 4643 N N . THR C 1 6 ? 10.762 46.725 -27.061 1.000 45.982 3 THR C N 1
ATOM 4644 C CA . THR C 1 6 ? 11.890 45.960 -27.676 1.000 42.016 3 THR C CA 1
ATOM 4645 C C . THR C 1 6 ? 11.438 44.524 -27.986 1.000 40.541 3 THR C C 1
ATOM 4646 O O . THR C 1 6 ? 10.434 44.070 -27.409 1.000 35.781 3 THR C O 1
ATOM 4650 N N . THR C 1 7 ? 12.183 43.823 -28.843 1.000 38.456 4 THR C N 1
ATOM 4651 C CA . THR C 1 7 ? 11.890 42.435 -29.284 1.000 39.252 4 THR C CA 1
ATOM 4652 C C . THR C 1 7 ? 11.594 41.545 -28.063 1.000 36.821 4 THR C C 1
ATOM 4653 O O . THR C 1 7 ? 10.503 40.951 -28.012 1.000 37.330 4 THR C O 1
ATOM 4657 N N . ILE C 1 8 ? 12.506 41.481 -27.082 1.000 40.527 5 ILE C N 1
ATOM 4658 C CA . ILE C 1 8 ? 12.399 40.542 -25.920 1.000 38.127 5 ILE C CA 1
ATOM 4659 C C . ILE C 1 8 ? 11.164 40.930 -25.096 1.000 37.617 5 ILE C C 1
ATOM 4660 O O . ILE C 1 8 ? 10.440 40.014 -24.641 1.000 36.697 5 ILE C O 1
ATOM 4665 N N . GLU C 1 9 ? 10.928 42.238 -24.916 1.000 37.528 6 GLU C N 1
ATOM 4666 C CA . GLU C 1 9 ? 9.724 42.789 -24.236 1.000 37.027 6 GLU C CA 1
ATOM 4667 C C . GLU C 1 9 ? 8.459 42.172 -24.854 1.000 36.308 6 GLU C C 1
ATOM 4668 O O . GLU C 1 9 ? 7.559 41.766 -24.071 1.000 35.083 6 GLU C O 1
ATOM 4674 N N . ARG C 1 10 ? 8.399 42.056 -26.187 1.000 42.596 7 ARG C N 1
ATOM 4675 C CA . ARG C 1 10 ? 7.221 41.505 -26.927 1.000 42.994 7 ARG C CA 1
ATOM 4676 C C . ARG C 1 10 ? 7.110 39.993 -26.696 1.000 40.212 7 ARG C C 1
ATOM 4677 O O . ARG C 1 10 ? 5.970 39.516 -26.499 1.000 40.328 7 ARG C O 1
ATOM 4685 N N . GLU C 1 11 ? 8.234 39.264 -26.737 1.000 40.768 8 GLU C N 1
ATOM 4686 C CA . GLU C 1 11 ? 8.297 37.830 -26.326 1.000 37.402 8 GLU C CA 1
ATOM 4687 C C . GLU C 1 11 ? 7.747 37.730 -24.908 1.000 32.425 8 GLU C C 1
ATOM 4688 O O . GLU C 1 11 ? 6.813 36.949 -24.696 1.000 32.873 8 GLU C O 1
ATOM 4694 N N . PHE C 1 12 ? 8.284 38.528 -23.978 1.000 32.468 9 PHE C N 1
ATOM 4695 C CA . PHE C 1 12 ? 7.862 38.525 -22.552 1.000 32.101 9 PHE C CA 1
ATOM 4696 C C . PHE C 1 12 ? 6.345 38.758 -22.456 1.000 31.240 9 PHE C C 1
ATOM 4697 O O . PHE C 1 12 ? 5.685 38.043 -21.701 1.000 30.384 9 PHE C O 1
ATOM 4705 N N . GLU C 1 13 ? 5.807 39.730 -23.204 1.000 37.449 10 GLU C N 1
ATOM 4706 C CA . GLU C 1 13 ? 4.344 40.031 -23.240 1.000 41.833 10 GLU C CA 1
ATOM 4707 C C . GLU C 1 13 ? 3.561 38.750 -23.600 1.000 39.689 10 GLU C C 1
ATOM 4708 O O . GLU C 1 13 ? 2.581 38.425 -22.895 1.000 34.175 10 GLU C O 1
ATOM 4714 N N . GLU C 1 14 ? 4.020 38.022 -24.620 1.000 38.541 11 GLU C N 1
ATOM 4715 C CA . GLU C 1 14 ? 3.338 36.839 -25.219 1.000 39.608 11 GLU C CA 1
ATOM 4716 C C . GLU C 1 14 ? 3.379 35.618 -24.280 1.000 38.521 11 GLU C C 1
ATOM 4717 O O . GLU C 1 14 ? 2.340 34.896 -24.145 1.000 35.385 11 GLU C O 1
ATOM 4723 N N . LEU C 1 15 ? 4.539 35.337 -23.671 1.000 34.461 12 LEU C N 1
ATOM 4724 C CA . LEU C 1 15 ? 4.659 34.204 -22.720 1.000 31.546 12 LEU C CA 1
ATOM 4725 C C . LEU C 1 15 ? 3.674 34.438 -21.573 1.000 27.585 12 LEU C C 1
ATOM 4726 O O . LEU C 1 15 ? 3.076 33.464 -21.107 1.000 26.580 12 LEU C O 1
ATOM 4731 N N . ASP C 1 16 ? 3.512 35.683 -21.117 1.000 30.662 13 ASP C N 1
ATOM 4732 C CA . ASP C 1 16 ? 2.646 35.986 -19.945 1.000 35.288 13 ASP C CA 1
ATOM 4733 C C . ASP C 1 16 ? 1.183 35.750 -20.315 1.000 36.571 13 ASP C C 1
ATOM 4734 O O . ASP C 1 16 ? 0.474 35.082 -19.542 1.000 35.670 13 ASP C O 1
ATOM 4739 N N . THR C 1 17 ? 0.747 36.321 -21.434 1.000 41.382 14 THR C N 1
ATOM 4740 C CA . THR C 1 17 ? -0.681 36.321 -21.856 1.000 42.237 14 THR C CA 1
ATOM 4741 C C . THR C 1 17 ? -1.117 34.877 -22.143 1.000 41.656 14 THR C C 1
ATOM 4742 O O . THR C 1 17 ? -2.217 34.512 -21.693 1.000 43.633 14 THR C O 1
ATOM 4746 N N . GLN C 1 18 ? -0.269 34.072 -22.797 1.000 43.199 15 GLN C N 1
ATOM 4747 C CA . GLN C 1 18 ? -0.571 32.662 -23.180 1.000 40.675 15 GLN C CA 1
ATOM 4748 C C . GLN C 1 18 ? -0.283 31.680 -22.030 1.000 38.265 15 GLN C C 1
ATOM 4749 O O . GLN C 1 18 ? -0.647 30.520 -22.182 1.000 32.975 15 GLN C O 1
ATOM 4755 N N . ARG C 1 19 ? 0.297 32.123 -20.907 1.000 38.753 16 ARG C N 1
ATOM 4756 C CA . ARG C 1 19 ? 0.670 31.255 -19.753 1.000 42.086 16 ARG C CA 1
ATOM 4757 C C . ARG C 1 19 ? 1.573 30.139 -20.280 1.000 36.680 16 ARG C C 1
ATOM 4758 O O . ARG C 1 19 ? 1.231 28.958 -20.106 1.000 34.270 16 ARG C O 1
ATOM 4766 N N . ARG C 1 20 ? 2.682 30.538 -20.905 1.000 33.066 17 ARG C N 1
ATOM 4767 C CA . ARG C 1 20 ? 3.559 29.652 -21.705 1.000 34.989 17 ARG C CA 1
ATOM 4768 C C . ARG C 1 20 ? 4.922 29.449 -21.013 1.000 31.019 17 ARG C C 1
ATOM 4769 O O . ARG C 1 20 ? 5.793 28.866 -21.665 1.000 28.505 17 ARG C O 1
ATOM 4777 N N . TRP C 1 21 ? 5.091 29.854 -19.744 1.000 31.727 18 TRP C N 1
ATOM 4778 C CA . TRP C 1 21 ? 6.377 29.695 -18.990 1.000 29.111 18 TRP C CA 1
ATOM 4779 C C . TRP C 1 21 ? 6.679 28.220 -18.706 1.000 29.024 18 TRP C C 1
ATOM 4780 O O . TRP C 1 21 ? 7.820 27.773 -19.000 1.000 24.913 18 TRP C O 1
ATOM 4791 N N . GLN C 1 22 ? 5.705 27.500 -18.156 1.000 29.980 19 GLN C N 1
ATOM 4792 C CA . GLN C 1 22 ? 5.811 26.050 -17.849 1.000 31.637 19 GLN C CA 1
ATOM 4793 C C . GLN C 1 22 ? 6.064 25.292 -19.149 1.000 31.294 19 GLN C C 1
ATOM 4794 O O . GLN C 1 22 ? 7.030 24.533 -19.241 1.000 28.494 19 GLN C O 1
ATOM 4800 N N . PRO C 1 23 ? 5.256 25.491 -20.218 1.000 30.279 20 PRO C N 1
ATOM 4801 C CA . PRO C 1 23 ? 5.571 24.935 -21.544 1.000 29.381 20 PRO C CA 1
ATOM 4802 C C . PRO C 1 23 ? 6.966 25.250 -22.127 1.000 26.155 20 PRO C C 1
ATOM 4803 O O . PRO C 1 23 ? 7.635 24.334 -22.611 1.000 30.141 20 PRO C O 1
ATOM 4807 N N . LEU C 1 24 ? 7.427 26.495 -22.052 1.000 25.999 21 LEU C N 1
ATOM 4808 C CA . LEU C 1 24 ? 8.753 26.911 -22.580 1.000 23.792 21 LEU C CA 1
ATOM 4809 C C . LEU C 1 24 ? 9.847 26.222 -21.761 1.000 21.938 21 LEU C C 1
ATOM 4810 O O . LEU C 1 24 ? 10.878 25.818 -22.351 1.000 22.992 21 LEU C O 1
ATOM 4815 N N . TYR C 1 25 ? 9.647 26.134 -20.451 1.000 21.124 22 TYR C N 1
ATOM 4816 C CA . TYR C 1 25 ? 10.621 25.491 -19.533 1.000 23.153 22 TYR C CA 1
ATOM 4817 C C . TYR C 1 25 ? 10.697 23.989 -19.871 1.000 23.074 22 TYR C C 1
ATOM 4818 O O . TYR C 1 25 ? 11.827 23.451 -19.957 1.000 25.665 22 TYR C O 1
ATOM 4827 N N . LEU C 1 26 ? 9.558 23.343 -20.138 1.000 24.031 23 LEU C N 1
ATOM 4828 C CA . LEU C 1 26 ? 9.497 21.900 -20.496 1.000 25.360 23 LEU C CA 1
ATOM 4829 C C . LEU C 1 26 ? 10.246 21.676 -21.813 1.000 26.042 23 LEU C C 1
ATOM 4830 O O . LEU C 1 26 ? 10.889 20.601 -21.959 1.000 29.599 23 LEU C O 1
ATOM 4835 N N . GLU C 1 27 ? 10.160 22.632 -22.742 1.000 27.779 24 GLU C N 1
ATOM 4836 C CA . GLU C 1 27 ? 10.893 22.579 -24.035 1.000 27.701 24 GLU C CA 1
ATOM 4837 C C . GLU C 1 27 ? 12.381 22.497 -23.688 1.000 29.294 24 GLU C C 1
ATOM 4838 O O . GLU C 1 27 ? 13.075 21.577 -24.182 1.000 24.322 24 GLU C O 1
ATOM 4844 N N . ILE C 1 28 ? 12.840 23.453 -22.873 1.000 25.115 25 ILE C N 1
ATOM 4845 C CA . ILE C 1 28 ? 14.275 23.586 -22.506 1.000 22.545 25 ILE C CA 1
ATOM 4846 C C . ILE C 1 28 ? 14.714 22.244 -21.895 1.000 21.643 25 ILE C C 1
ATOM 4847 O O . ILE C 1 28 ? 15.723 21.704 -22.374 1.000 23.407 25 ILE C O 1
ATOM 4852 N N . ARG C 1 29 ? 13.966 21.715 -20.925 1.000 22.375 26 ARG C N 1
ATOM 4853 C CA . ARG C 1 29 ? 14.224 20.386 -20.308 1.000 23.975 26 ARG C CA 1
ATOM 4854 C C . ARG C 1 29 ? 14.387 19.325 -21.410 1.000 25.843 26 ARG C C 1
ATOM 4855 O O . ARG C 1 29 ? 15.393 18.578 -21.401 1.000 21.951 26 ARG C O 1
ATOM 4863 N N . ASN C 1 30 ? 13.459 19.251 -22.361 1.000 24.296 27 ASN C N 1
ATOM 4864 C CA . ASN C 1 30 ? 13.448 18.147 -23.359 1.000 26.093 27 ASN C CA 1
ATOM 4865 C C . ASN C 1 30 ? 14.549 18.321 -24.406 1.000 25.460 27 ASN C C 1
ATOM 4866 O O . ASN C 1 30 ? 14.929 17.285 -24.995 1.000 26.392 27 ASN C O 1
ATOM 4871 N N . GLU C 1 31 ? 14.996 19.555 -24.677 1.000 24.030 28 GLU C N 1
ATOM 4872 C CA . GLU C 1 31 ? 16.035 19.865 -25.683 1.000 24.110 28 GLU C CA 1
ATOM 4873 C C . GLU C 1 31 ? 17.430 19.904 -25.051 1.000 23.604 28 GLU C C 1
ATOM 4874 O O . GLU C 1 31 ? 18.395 20.112 -25.823 1.000 23.574 28 GLU C O 1
ATOM 4880 N N . SER C 1 32 ? 17.525 19.805 -23.716 1.000 24.272 29 SER C N 1
ATOM 4881 C CA . SER C 1 32 ? 18.813 19.688 -22.977 1.000 25.191 29 SER C CA 1
ATOM 4882 C C . SER C 1 32 ? 19.299 18.264 -23.213 1.000 28.553 29 SER C C 1
ATOM 4883 O O . SER C 1 32 ? 18.438 17.375 -23.332 1.000 33.975 29 SER C O 1
ATOM 4886 N N . HIS C 1 33 ? 20.599 18.007 -23.257 1.000 32.617 30 HIS C N 1
ATOM 4887 C CA . HIS C 1 33 ? 21.050 16.613 -23.487 1.000 33.714 30 HIS C CA 1
ATOM 4888 C C . HIS C 1 33 ? 22.049 16.217 -22.417 1.000 28.513 30 HIS C C 1
ATOM 4889 O O . HIS C 1 33 ? 22.840 17.068 -21.996 1.000 32.390 30 HIS C O 1
ATOM 4896 N N . ASP C 1 34 ? 21.937 14.966 -21.992 1.000 25.491 31 ASP C N 1
ATOM 4897 C CA . ASP C 1 34 ? 22.727 14.357 -20.905 1.000 28.132 31 ASP C CA 1
ATOM 4898 C C . ASP C 1 34 ? 24.060 13.889 -21.497 1.000 24.619 31 ASP C C 1
ATOM 4899 O O . ASP C 1 34 ? 24.120 12.860 -22.206 1.000 26.159 31 ASP C O 1
ATOM 4904 N N . TYR C 1 35 ? 25.102 14.647 -21.219 1.000 18.166 32 TYR C N 1
ATOM 4905 C CA . TYR C 1 35 ? 26.494 14.272 -21.519 1.000 15.150 32 TYR C CA 1
ATOM 4906 C C . TYR C 1 35 ? 27.019 13.365 -20.420 1.000 14.900 32 TYR C C 1
ATOM 4907 O O . TYR C 1 35 ? 26.485 13.347 -19.303 1.000 15.298 32 TYR C O 1
ATOM 4916 N N . PRO C 1 36 ? 28.032 12.520 -20.698 1.000 14.437 33 PRO C N 1
ATOM 4917 C CA . PRO C 1 36 ? 28.592 11.652 -19.680 1.000 14.895 33 PRO C CA 1
ATOM 4918 C C . PRO C 1 36 ? 29.105 12.453 -18.463 1.000 12.758 33 PRO C C 1
ATOM 4919 O O . PRO C 1 36 ? 29.590 13.558 -18.673 1.000 12.365 33 PRO C O 1
ATOM 4923 N N . HIS C 1 37 ? 28.987 11.844 -17.299 1.000 11.509 34 HIS C N 1
ATOM 4924 C CA . HIS C 1 37 ? 29.541 12.322 -16.006 1.000 11.408 34 HIS C CA 1
ATOM 4925 C C . HIS C 1 37 ? 30.138 11.127 -15.248 1.000 10.883 34 HIS C C 1
ATOM 4926 O O . HIS C 1 37 ? 29.817 10.891 -14.069 1.000 11.058 34 HIS C O 1
ATOM 4933 N N . ARG C 1 38 ? 30.972 10.340 -15.910 1.000 12.513 35 ARG C N 1
ATOM 4934 C CA . ARG C 1 38 ? 31.518 9.098 -15.319 1.000 13.873 35 ARG C CA 1
ATOM 4935 C C . ARG C 1 38 ? 32.444 9.438 -14.145 1.000 11.006 35 ARG C C 1
ATOM 4936 O O . ARG C 1 38 ? 32.458 8.693 -13.183 1.000 9.066 35 ARG C O 1
ATOM 4944 N N . VAL C 1 39 ? 33.280 10.482 -14.254 1.000 9.031 36 VAL C N 1
ATOM 4945 C CA . VAL C 1 39 ? 34.265 10.708 -13.149 1.000 8.134 36 VAL C CA 1
ATOM 4946 C C . VAL C 1 39 ? 33.530 10.996 -11.842 1.000 7.217 36 VAL C C 1
ATOM 4947 O O . VAL C 1 39 ? 33.909 10.475 -10.778 1.000 5.919 36 VAL C O 1
ATOM 4951 N N . ALA C 1 40 ? 32.468 11.794 -11.932 1.000 6.858 37 ALA C N 1
ATOM 4952 C CA . ALA C 1 40 ? 31.651 12.179 -10.777 1.000 6.958 37 ALA C CA 1
ATOM 4953 C C . ALA C 1 40 ? 31.156 10.906 -10.072 1.000 6.858 37 ALA C C 1
ATOM 4954 O O . ALA C 1 40 ? 30.934 10.957 -8.904 1.000 6.681 37 ALA C O 1
ATOM 4956 N N . LYS C 1 41 ? 30.945 9.809 -10.815 1.000 7.801 38 LYS C N 1
ATOM 4957 C CA . LYS C 1 41 ? 30.387 8.556 -10.252 1.000 9.277 38 LYS C CA 1
ATOM 4958 C C . LYS C 1 41 ? 31.437 7.536 -9.802 1.000 8.382 38 LYS C C 1
ATOM 4959 O O . LYS C 1 41 ? 31.058 6.519 -9.215 1.000 9.549 38 LYS C O 1
ATOM 4965 N N . PHE C 1 42 ? 32.738 7.820 -9.869 1.000 8.441 39 PHE C N 1
ATOM 4966 C CA . PHE C 1 42 ? 33.752 6.923 -9.288 1.000 8.888 39 PHE C CA 1
ATOM 4967 C C . PHE C 1 42 ? 33.462 6.774 -7.810 1.000 8.571 39 PHE C C 1
ATOM 4968 O O . PHE C 1 42 ? 33.157 7.735 -7.121 1.000 8.542 39 PHE C O 1
ATOM 4976 N N . PRO C 1 43 ? 33.592 5.580 -7.215 1.000 8.718 40 PRO C N 1
ATOM 4977 C CA . PRO C 1 43 ? 33.357 5.454 -5.787 1.000 8.679 40 PRO C CA 1
ATOM 4978 C C . PRO C 1 43 ? 34.165 6.422 -4.900 1.000 8.890 40 PRO C C 1
ATOM 4979 O O . PRO C 1 43 ? 33.665 6.827 -3.836 1.000 8.803 40 PRO C O 1
ATOM 4983 N N . GLU C 1 44 ? 35.410 6.699 -5.263 1.000 9.667 41 GLU C N 1
ATOM 4984 C CA . GLU C 1 44 ? 36.266 7.589 -4.436 1.000 10.044 41 GLU C CA 1
ATOM 4985 C C . GLU C 1 44 ? 35.729 9.033 -4.502 1.000 9.348 41 GLU C C 1
ATOM 4986 O O . GLU C 1 44 ? 36.196 9.820 -3.675 1.000 10.973 41 GLU C O 1
ATOM 4992 N N . ASN C 1 45 ? 34.797 9.370 -5.399 1.000 7.453 42 ASN C N 1
ATOM 4993 C CA . ASN C 1 45 ? 34.248 10.744 -5.509 1.000 7.146 42 ASN C CA 1
ATOM 4994 C C . ASN C 1 45 ? 32.923 10.842 -4.768 1.000 8.049 42 ASN C C 1
ATOM 4995 O O . ASN C 1 45 ? 32.380 11.949 -4.665 1.000 7.117 42 ASN C O 1
ATOM 5000 N N . ARG C 1 46 ? 32.384 9.733 -4.214 1.000 8.952 43 ARG C N 1
ATOM 5001 C CA . ARG C 1 46 ? 31.032 9.855 -3.595 1.000 10.261 43 ARG C CA 1
ATOM 5002 C C . ARG C 1 46 ? 30.985 10.975 -2.542 1.000 8.983 43 ARG C C 1
ATOM 5003 O O . ARG C 1 46 ? 29.969 11.734 -2.497 1.000 9.136 43 ARG C O 1
ATOM 5011 N N . ASN C 1 47 ? 32.008 11.107 -1.719 1.000 8.171 44 ASN C N 1
ATOM 5012 C CA . ASN C 1 47 ? 32.017 12.059 -0.591 1.000 8.093 44 ASN C CA 1
ATOM 5013 C C . ASN C 1 47 ? 32.467 13.432 -1.094 1.000 6.240 44 ASN C C 1
ATOM 5014 O O . ASN C 1 47 ? 32.503 14.334 -0.286 1.000 6.786 44 ASN C O 1
ATOM 5019 N N . ARG C 1 48 ? 32.628 13.586 -2.393 1.000 5.180 45 ARG C N 1
ATOM 5020 C CA . ARG C 1 48 ? 32.976 14.941 -2.980 1.000 4.642 45 ARG C CA 1
ATOM 5021 C C . ARG C 1 48 ? 31.743 15.591 -3.590 1.000 4.496 45 ARG C C 1
ATOM 5022 O O . ARG C 1 48 ? 31.830 16.718 -4.085 1.000 4.007 45 ARG C O 1
ATOM 5030 N N . ASN C 1 49 ? 30.636 14.845 -3.695 1.000 4.418 46 ASN C N 1
ATOM 5031 C CA . ASN C 1 49 ? 29.372 15.302 -4.296 1.000 4.691 46 ASN C CA 1
ATOM 5032 C C . ASN C 1 49 ? 28.370 15.600 -3.183 1.000 4.597 46 ASN C C 1
ATOM 5033 O O . ASN C 1 49 ? 28.090 14.724 -2.352 1.000 4.943 46 ASN C O 1
ATOM 5038 N N . ARG C 1 50 ? 27.812 16.782 -3.175 1.000 5.034 47 ARG C N 1
ATOM 5039 C CA . ARG C 1 50 ? 26.755 17.154 -2.209 1.000 5.341 47 ARG C CA 1
ATOM 5040 C C . ARG C 1 50 ? 25.463 16.396 -2.529 1.000 5.953 47 ARG C C 1
ATOM 5041 O O . ARG C 1 50 ? 24.827 15.890 -1.570 1.000 6.162 47 ARG C O 1
ATOM 5049 N N . TYR C 1 51 ? 25.128 16.322 -3.799 1.000 6.048 48 TYR C N 1
ATOM 5050 C CA . TYR C 1 51 ? 23.866 15.716 -4.272 1.000 7.165 48 TYR C CA 1
ATOM 5051 C C . TYR C 1 51 ? 24.165 14.627 -5.296 1.000 7.860 48 TYR C C 1
ATOM 5052 O O . TYR C 1 51 ? 24.906 14.848 -6.258 1.000 8.001 48 TYR C O 1
ATOM 5061 N N . ARG C 1 52 ? 23.465 13.493 -5.131 1.000 9.360 49 ARG C N 1
ATOM 5062 C CA . ARG C 1 52 ? 23.692 12.288 -5.958 1.000 10.702 49 ARG C CA 1
ATOM 5063 C C . ARG C 1 52 ? 23.290 12.607 -7.397 1.000 11.130 49 ARG C C 1
ATOM 5064 O O . ARG C 1 52 ? 23.795 11.920 -8.314 1.000 14.336 49 ARG C O 1
ATOM 5072 N N . ASP C 1 53 ? 22.387 13.557 -7.631 1.000 10.072 50 ASP C N 1
ATOM 5073 C CA . ASP C 1 53 ? 21.816 13.803 -8.976 1.000 10.845 50 ASP C CA 1
ATOM 5074 C C . ASP C 1 53 ? 22.359 15.066 -9.600 1.000 9.279 50 ASP C C 1
ATOM 5075 O O . ASP C 1 53 ? 21.838 15.510 -10.680 1.000 10.647 50 ASP C O 1
ATOM 5080 N N . VAL C 1 54 ? 23.377 15.662 -8.990 1.000 8.372 51 VAL C N 1
ATOM 5081 C CA . VAL C 1 54 ? 23.943 16.897 -9.586 1.000 7.562 51 VAL C CA 1
ATOM 5082 C C . VAL C 1 54 ? 25.458 16.692 -9.734 1.000 6.793 51 VAL C C 1
ATOM 5083 O O . VAL C 1 54 ? 26.139 16.474 -8.746 1.000 6.579 51 VAL C O 1
ATOM 5087 N N . SER C 1 55 ? 25.874 16.503 -10.978 1.000 6.278 52 SER C N 1
ATOM 5088 C CA . SER C 1 55 ? 27.269 16.139 -11.352 1.000 6.283 52 SER C CA 1
ATOM 5089 C C . SER C 1 55 ? 27.759 16.990 -12.512 1.000 6.378 52 SER C C 1
ATOM 5090 O O . SER C 1 55 ? 26.977 17.378 -13.388 1.000 6.666 52 SER C O 1
ATOM 5093 N N . PRO C 1 56 ? 29.076 17.299 -12.534 1.000 5.528 53 PRO C N 1
ATOM 5094 C CA . PRO C 1 56 ? 29.675 17.977 -13.684 1.000 5.720 53 PRO C CA 1
ATOM 5095 C C . PRO C 1 56 ? 29.847 16.992 -14.839 1.000 5.922 53 PRO C C 1
ATOM 5096 O O . PRO C 1 56 ? 30.160 15.837 -14.603 1.000 6.437 53 PRO C O 1
ATOM 5100 N N . TYR C 1 57 ? 29.645 17.455 -16.056 1.000 5.928 54 TYR C N 1
ATOM 5101 C CA . TYR C 1 57 ? 29.985 16.643 -17.247 1.000 6.716 54 TYR C CA 1
ATOM 5102 C C . TYR C 1 57 ? 31.495 16.459 -17.338 1.000 6.984 54 TYR C C 1
ATOM 5103 O O . TYR C 1 57 ? 32.261 17.371 -17.011 1.000 6.694 54 TYR C O 1
ATOM 5112 N N . ASP C 1 58 ? 31.918 15.274 -17.776 1.000 7.135 55 ASP C N 1
ATOM 5113 C CA . ASP C 1 58 ? 33.344 14.951 -17.984 1.000 8.231 55 ASP C CA 1
ATOM 5114 C C . ASP C 1 58 ? 34.002 15.995 -18.899 1.000 7.630 55 ASP C C 1
ATOM 5115 O O . ASP C 1 58 ? 35.165 16.440 -18.587 1.000 8.390 55 ASP C O 1
ATOM 5120 N N . HIS C 1 59 ? 33.357 16.434 -19.978 1.000 8.157 56 HIS C N 1
ATOM 5121 C CA . HIS C 1 59 ? 34.040 17.302 -20.960 1.000 9.309 56 HIS C CA 1
ATOM 5122 C C . HIS C 1 59 ? 34.324 18.692 -20.398 1.000 9.704 56 HIS C C 1
ATOM 5123 O O . HIS C 1 59 ? 35.273 19.317 -20.853 1.000 11.876 56 HIS C O 1
ATOM 5130 N N . SER C 1 60 ? 33.533 19.192 -19.444 1.000 8.489 57 SER C N 1
ATOM 5131 C CA . SER C 1 60 ? 33.614 20.594 -18.983 1.000 8.214 57 SER C CA 1
ATOM 5132 C C . SER C 1 60 ? 34.026 20.671 -17.509 1.000 6.815 57 SER C C 1
ATOM 5133 O O . SER C 1 60 ? 34.067 21.777 -17.008 1.000 7.618 57 SER C O 1
ATOM 5136 N N . ARG C 1 61 ? 34.319 19.553 -16.851 1.000 6.642 58 ARG C N 1
ATOM 5137 C CA . ARG C 1 61 ? 34.601 19.578 -15.395 1.000 5.867 58 ARG C CA 1
ATOM 5138 C C . ARG C 1 61 ? 35.950 20.257 -15.142 1.000 5.664 58 ARG C C 1
ATOM 5139 O O . ARG C 1 61 ? 36.862 20.165 -15.975 1.000 5.447 58 ARG C O 1
ATOM 5147 N N . VAL C 1 62 ? 36.027 20.975 -14.030 1.000 5.594 59 VAL C N 1
ATOM 5148 C CA . VAL C 1 62 ? 37.273 21.677 -13.653 1.000 5.292 59 VAL C CA 1
ATOM 5149 C C . VAL C 1 62 ? 38.158 20.645 -12.960 1.000 5.399 59 VAL C C 1
ATOM 5150 O O . VAL C 1 62 ? 37.691 19.925 -12.043 1.000 5.793 59 VAL C O 1
ATOM 5154 N N . LYS C 1 63 ? 39.422 20.533 -13.360 1.000 5.575 60 LYS C N 1
ATOM 5155 C CA . LYS C 1 63 ? 40.322 19.525 -12.788 1.000 6.218 60 LYS C CA 1
ATOM 5156 C C . LYS C 1 63 ? 41.260 20.193 -11.777 1.000 5.911 60 LYS C C 1
ATOM 5157 O O . LYS C 1 63 ? 41.789 21.266 -12.072 1.000 5.528 60 LYS C O 1
ATOM 5163 N N . LEU C 1 64 ? 41.438 19.564 -10.628 1.000 5.633 61 LEU C N 1
ATOM 5164 C CA . LEU C 1 64 ? 42.444 19.996 -9.650 1.000 5.913 61 LEU C CA 1
ATOM 5165 C C . LEU C 1 64 ? 43.792 19.561 -10.215 1.000 7.139 61 LEU C C 1
ATOM 5166 O O . LEU C 1 64 ? 43.965 18.356 -10.496 1.000 8.436 61 LEU C O 1
ATOM 5171 N N . GLN C 1 65 ? 44.708 20.490 -10.439 1.000 6.443 62 GLN C N 1
ATOM 5172 C CA . GLN C 1 65 ? 46.021 20.152 -11.041 1.000 7.081 62 GLN C CA 1
ATOM 5173 C C . GLN C 1 65 ? 46.991 19.587 -10.007 1.000 6.539 62 GLN C C 1
ATOM 5174 O O . GLN C 1 65 ? 46.981 20.014 -8.857 1.000 5.278 62 GLN C O 1
ATOM 5180 N N . ASN C 1 66 ? 47.845 18.671 -10.453 1.000 7.126 63 ASN C N 1
ATOM 5181 C CA . ASN C 1 66 ? 48.941 18.083 -9.642 1.000 8.282 63 ASN C CA 1
ATOM 5182 C C . ASN C 1 66 ? 48.384 17.281 -8.456 1.000 7.108 63 ASN C C 1
ATOM 5183 O O . ASN C 1 66 ? 49.035 17.159 -7.390 1.000 7.141 63 ASN C O 1
ATOM 5188 N N . ALA C 1 67 ? 47.161 16.777 -8.576 1.000 6.643 64 ALA C N 1
ATOM 5189 C CA . ALA C 1 67 ? 46.458 16.036 -7.510 1.000 6.746 64 ALA C CA 1
ATOM 5190 C C . ALA C 1 67 ? 46.147 14.642 -8.050 1.000 6.515 64 ALA C C 1
ATOM 5191 O O . ALA C 1 67 ? 45.815 14.516 -9.294 1.000 6.330 64 ALA C O 1
ATOM 5193 N N . GLU C 1 68 ? 46.277 13.615 -7.218 1.000 6.119 65 GLU C N 1
ATOM 5194 C CA . GLU C 1 68 ? 46.072 12.241 -7.719 1.000 6.754 65 GLU C CA 1
ATOM 5195 C C . GLU C 1 68 ? 44.592 12.102 -8.062 1.000 6.111 65 GLU C C 1
ATOM 5196 O O . GLU C 1 68 ? 44.268 11.522 -9.114 1.000 6.702 65 GLU C O 1
ATOM 5202 N N . ASN C 1 69 ? 43.735 12.569 -7.169 1.000 6.333 66 ASN C N 1
ATOM 5203 C CA . ASN C 1 69 ? 42.275 12.618 -7.415 1.000 5.990 66 ASN C CA 1
ATOM 5204 C C . ASN C 1 69 ? 41.995 14.068 -7.804 1.000 5.465 66 ASN C C 1
ATOM 5205 O O . ASN C 1 69 ? 41.962 14.950 -6.914 1.000 6.484 66 ASN C O 1
ATOM 5210 N N . ASP C 1 70 ? 41.820 14.284 -9.092 1.000 5.340 67 ASP C N 1
ATOM 5211 C CA . ASP C 1 70 ? 41.656 15.654 -9.636 1.000 5.120 67 ASP C CA 1
ATOM 5212 C C . ASP C 1 70 ? 40.194 16.119 -9.602 1.000 4.377 67 ASP C C 1
ATOM 5213 O O . ASP C 1 70 ? 39.882 17.173 -10.178 1.000 3.841 67 ASP C O 1
ATOM 5218 N N . TYR C 1 71 ? 39.337 15.411 -8.900 1.000 3.661 68 TYR C N 1
ATOM 5219 C CA . TYR C 1 71 ? 37.899 15.687 -9.031 1.000 3.328 68 TYR C CA 1
ATOM 5220 C C . TYR C 1 71 ? 37.382 16.738 -8.058 1.000 3.015 68 TYR C C 1
ATOM 5221 O O . TYR C 1 71 ? 37.541 16.607 -6.886 1.000 2.785 68 TYR C O 1
ATOM 5230 N N . ILE C 1 72 ? 36.630 17.694 -8.628 1.000 3.087 69 ILE C N 1
ATOM 5231 C CA . ILE C 1 72 ? 35.761 18.598 -7.827 1.000 3.144 69 ILE C CA 1
ATOM 5232 C C . ILE C 1 72 ? 34.446 18.722 -8.601 1.000 3.216 69 ILE C C 1
ATOM 5233 O O . ILE C 1 72 ? 34.445 18.660 -9.852 1.000 3.044 69 ILE C O 1
ATOM 5238 N N . ASN C 1 73 ? 33.342 18.876 -7.883 1.000 3.412 70 ASN C N 1
ATOM 5239 C CA . ASN C 1 73 ? 32.009 19.053 -8.481 1.000 3.677 70 ASN C CA 1
ATOM 5240 C C . ASN C 1 73 ? 31.926 20.519 -8.929 1.000 3.684 70 ASN C C 1
ATOM 5241 O O . ASN C 1 73 ? 31.392 21.372 -8.193 1.000 3.447 70 ASN C O 1
ATOM 5246 N N . ALA C 1 74 ? 32.472 20.786 -10.096 1.000 3.541 71 ALA C N 1
ATOM 5247 C CA . ALA C 1 74 ? 32.607 22.129 -10.694 1.000 3.683 71 ALA C CA 1
ATOM 5248 C C . ALA C 1 74 ? 32.722 22.008 -12.203 1.000 4.107 71 ALA C C 1
ATOM 5249 O O . ALA C 1 74 ? 33.435 21.165 -12.676 1.000 4.456 71 ALA C O 1
ATOM 5251 N N . SER C 1 75 ? 32.121 22.943 -12.916 1.000 4.881 72 SER C N 1
ATOM 5252 C CA . SER C 1 75 ? 32.032 22.948 -14.385 1.000 5.259 72 SER C CA 1
ATOM 5253 C C . SER C 1 75 ? 32.551 24.275 -14.925 1.000 5.973 72 SER C C 1
ATOM 5254 O O . SER C 1 75 ? 32.098 25.320 -14.450 1.000 5.669 72 SER C O 1
ATOM 5257 N N . LEU C 1 76 ? 33.352 24.259 -15.973 1.000 7.039 73 LEU C N 1
ATOM 5258 C CA . LEU C 1 76 ? 33.758 25.494 -16.673 1.000 8.304 73 LEU C CA 1
ATOM 5259 C C . LEU C 1 76 ? 32.716 25.812 -17.753 1.000 9.374 73 LEU C C 1
ATOM 5260 O O . LEU C 1 76 ? 32.552 24.981 -18.713 1.000 9.398 73 LEU C O 1
ATOM 5265 N N . VAL C 1 77 ? 31.990 26.922 -17.568 1.000 10.282 74 VAL C N 1
ATOM 5266 C CA . VAL C 1 77 ? 30.873 27.336 -18.456 1.000 11.716 74 VAL C CA 1
ATOM 5267 C C . VAL C 1 77 ? 31.446 28.489 -19.300 1.000 13.336 74 VAL C C 1
ATOM 5268 O O . VAL C 1 77 ? 31.754 29.544 -18.738 1.000 12.419 74 VAL C O 1
ATOM 5272 N N . ASP C 1 78 ? 31.645 28.257 -20.595 1.000 16.230 75 ASP C N 1
ATOM 5273 C CA . ASP C 1 78 ? 32.431 29.124 -21.510 1.000 23.088 75 ASP C CA 1
ATOM 5274 C C . ASP C 1 78 ? 31.489 29.655 -22.582 1.000 23.677 75 ASP C C 1
ATOM 5275 O O . ASP C 1 78 ? 30.909 28.808 -23.277 1.000 24.660 75 ASP C O 1
ATOM 5280 N N . ILE C 1 79 ? 31.312 30.968 -22.668 1.000 24.751 76 ILE C N 1
ATOM 5281 C CA . ILE C 1 79 ? 30.507 31.589 -23.758 1.000 27.239 76 ILE C CA 1
ATOM 5282 C C . ILE C 1 79 ? 31.436 32.512 -24.544 1.000 26.042 76 ILE C C 1
ATOM 5283 O O . ILE C 1 79 ? 31.517 33.690 -24.221 1.000 22.691 76 ILE C O 1
ATOM 5288 N N . GLU C 1 80 ? 32.089 31.956 -25.565 1.000 30.181 77 GLU C N 1
ATOM 5289 C CA . GLU C 1 80 ? 33.120 32.648 -26.382 1.000 32.921 77 GLU C CA 1
ATOM 5290 C C . GLU C 1 80 ? 32.528 33.956 -26.920 1.000 32.226 77 GLU C C 1
ATOM 5291 O O . GLU C 1 80 ? 33.226 34.995 -26.839 1.000 30.089 77 GLU C O 1
ATOM 5297 N N . GLU C 1 81 ? 31.271 33.928 -27.383 1.000 31.203 78 GLU C N 1
ATOM 5298 C CA . GLU C 1 81 ? 30.640 35.095 -28.071 1.000 32.543 78 GLU C CA 1
ATOM 5299 C C . GLU C 1 81 ? 30.507 36.255 -27.073 1.000 32.279 78 GLU C C 1
ATOM 5300 O O . GLU C 1 81 ? 30.515 37.401 -27.527 1.000 31.799 78 GLU C O 1
ATOM 5306 N N . ALA C 1 82 ? 30.402 35.982 -25.764 1.000 27.522 79 ALA C N 1
ATOM 5307 C CA . ALA C 1 82 ? 30.318 37.016 -24.708 1.000 27.113 79 ALA C CA 1
ATOM 5308 C C . ALA C 1 82 ? 31.701 37.273 -24.107 1.000 26.477 79 ALA C C 1
ATOM 5309 O O . ALA C 1 82 ? 31.796 38.136 -23.222 1.000 27.155 79 ALA C O 1
ATOM 5311 N N . GLN C 1 83 ? 32.719 36.551 -24.578 1.000 27.410 80 GLN C N 1
ATOM 5312 C CA . GLN C 1 83 ? 34.058 36.491 -23.936 1.000 29.046 80 GLN C CA 1
ATOM 5313 C C . GLN C 1 83 ? 33.834 36.333 -22.431 1.000 26.620 80 GLN C C 1
ATOM 5314 O O . GLN C 1 83 ? 34.538 36.963 -21.642 1.000 24.559 80 GLN C O 1
ATOM 5320 N N . ARG C 1 84 ? 32.842 35.529 -22.053 1.000 24.269 81 ARG C N 1
ATOM 5321 C CA . ARG C 1 84 ? 32.558 35.245 -20.630 1.000 20.994 81 ARG C CA 1
ATOM 5322 C C . ARG C 1 84 ? 32.924 33.778 -20.383 1.000 19.390 81 ARG C C 1
ATOM 5323 O O . ARG C 1 84 ? 32.637 32.952 -21.244 1.000 17.514 81 ARG C O 1
ATOM 5331 N N . SER C 1 85 ? 33.551 33.485 -19.244 1.000 17.745 82 SER C N 1
ATOM 5332 C CA . SER C 1 85 ? 33.545 32.109 -18.696 1.000 15.877 82 SER C CA 1
ATOM 5333 C C . SER C 1 85 ? 33.355 32.153 -17.181 1.000 13.317 82 SER C C 1
ATOM 5334 O O . SER C 1 85 ? 33.786 33.108 -16.502 1.000 12.887 82 SER C O 1
ATOM 5337 N N . TYR C 1 86 ? 32.752 31.106 -16.661 1.000 10.843 83 TYR C N 1
ATOM 5338 C CA . TYR C 1 86 ? 32.411 31.031 -15.231 1.000 10.348 83 TYR C CA 1
ATOM 5339 C C . TYR C 1 86 ? 32.745 29.611 -14.796 1.000 8.654 83 TYR C C 1
ATOM 5340 O O . TYR C 1 86 ? 32.693 28.722 -15.649 1.000 8.324 83 TYR C O 1
ATOM 5349 N N . ILE C 1 87 ? 33.060 29.438 -13.530 1.000 7.428 84 ILE C N 1
ATOM 5350 C CA . ILE C 1 87 ? 33.055 28.087 -12.943 1.000 6.999 84 ILE C CA 1
ATOM 5351 C C . ILE C 1 87 ? 31.797 28.042 -12.085 1.000 6.279 84 ILE C C 1
ATOM 5352 O O . ILE C 1 87 ? 31.671 28.844 -11.123 1.000 5.668 84 ILE C O 1
ATOM 5357 N N . LEU C 1 88 ? 30.895 27.136 -12.398 1.000 5.651 85 LEU C N 1
ATOM 5358 C CA . LEU C 1 88 ? 29.714 26.879 -11.554 1.000 5.514 85 LEU C CA 1
ATOM 5359 C C . LEU C 1 88 ? 29.961 25.615 -10.715 1.000 4.799 85 LEU C C 1
ATOM 5360 O O . LEU C 1 88 ? 30.364 24.601 -11.265 1.000 4.470 85 LEU C O 1
ATOM 5365 N N . THR C 1 89 ? 29.753 25.713 -9.404 1.000 4.303 86 THR C N 1
ATOM 5366 C CA . THR C 1 89 ? 30.126 24.623 -8.477 1.000 4.439 86 THR C CA 1
ATOM 5367 C C . THR C 1 89 ? 29.054 24.529 -7.394 1.000 4.317 86 THR C C 1
ATOM 5368 O O . THR C 1 89 ? 28.262 25.489 -7.226 1.000 4.192 86 THR C O 1
ATOM 5372 N N . GLN C 1 90 ? 28.984 23.379 -6.749 1.000 4.404 87 GLN C N 1
ATOM 5373 C CA . GLN C 1 90 ? 28.161 23.150 -5.549 1.000 4.269 87 GLN C CA 1
ATOM 5374 C C . GLN C 1 90 ? 28.694 23.985 -4.379 1.000 4.033 87 GLN C C 1
ATOM 5375 O O . GLN C 1 90 ? 29.866 24.386 -4.350 1.000 3.944 87 GLN C O 1
ATOM 5381 N N . GLY C 1 91 ? 27.852 24.198 -3.394 1.000 4.310 88 GLY C N 1
ATOM 5382 C CA . GLY C 1 91 ? 28.348 24.695 -2.111 1.000 4.414 88 GLY C CA 1
ATOM 5383 C C . GLY C 1 91 ? 29.317 23.693 -1.518 1.000 4.535 88 GLY C C 1
ATOM 5384 O O . GLY C 1 91 ? 29.010 22.516 -1.381 1.000 4.499 88 GLY C O 1
ATOM 5385 N N . PRO C 1 92 ? 30.579 24.063 -1.238 1.000 4.947 89 PRO C N 1
ATOM 5386 C CA . PRO C 1 92 ? 31.554 23.065 -0.820 1.000 5.213 89 PRO C CA 1
ATOM 5387 C C . PRO C 1 92 ? 31.117 22.358 0.468 1.000 5.270 89 PRO C C 1
ATOM 5388 O O . PRO C 1 92 ? 30.425 22.916 1.290 1.000 5.025 89 PRO C O 1
ATOM 5392 N N . LEU C 1 93 ? 31.452 21.104 0.551 1.000 5.493 90 LEU C N 1
ATOM 5393 C CA . LEU C 1 93 ? 31.276 20.243 1.734 1.000 6.440 90 LEU C CA 1
ATOM 5394 C C . LEU C 1 93 ? 32.452 20.485 2.678 1.000 6.867 90 LEU C C 1
ATOM 5395 O O . LEU C 1 93 ? 33.530 20.969 2.288 1.000 5.815 90 LEU C O 1
ATOM 5400 N N . PRO C 1 94 ? 32.323 20.113 3.966 1.000 7.507 91 PRO C N 1
ATOM 5401 C CA . PRO C 1 94 ? 33.450 20.278 4.891 1.000 7.603 91 PRO C CA 1
ATOM 5402 C C . PRO C 1 94 ? 34.752 19.643 4.387 1.000 7.760 91 PRO C C 1
ATOM 5403 O O . PRO C 1 94 ? 35.788 20.311 4.512 1.000 9.635 91 PRO C O 1
ATOM 5407 N N . ASN C 1 95 ? 34.676 18.495 3.705 1.000 7.304 92 ASN C N 1
ATOM 5408 C CA . ASN C 1 95 ? 35.865 17.770 3.202 1.000 6.970 92 ASN C CA 1
ATOM 5409 C C . ASN C 1 95 ? 36.291 18.289 1.823 1.000 5.887 92 ASN C C 1
ATOM 5410 O O . ASN C 1 95 ? 37.375 17.804 1.351 1.000 6.314 92 ASN C O 1
ATOM 5415 N N . THR C 1 96 ? 35.524 19.175 1.188 1.000 4.657 93 THR C N 1
ATOM 5416 C CA . THR C 1 96 ? 35.889 19.683 -0.151 1.000 4.576 93 THR C CA 1
ATOM 5417 C C . THR C 1 96 ? 36.194 21.176 -0.103 1.000 4.366 93 THR C C 1
ATOM 5418 O O . THR C 1 96 ? 36.567 21.716 -1.149 1.000 4.315 93 THR C O 1
ATOM 5422 N N . CYS C 1 97 ? 36.086 21.841 1.035 1.000 4.432 94 CYS C N 1
ATOM 5423 C CA . CYS C 1 97 ? 36.563 23.257 1.118 1.000 4.731 94 CYS C CA 1
ATOM 5424 C C . CYS C 1 97 ? 38.027 23.401 0.658 1.000 4.570 94 CYS C C 1
ATOM 5425 O O . CYS C 1 97 ? 38.370 24.431 0.014 1.000 4.214 94 CYS C O 1
ATOM 5428 N N . CYS C 1 98 ? 38.881 22.488 1.063 1.000 4.402 95 CYS C N 1
ATOM 5429 C CA . CYS C 1 98 ? 40.317 22.499 0.707 1.000 4.294 95 CYS C CA 1
ATOM 5430 C C . CYS C 1 98 ? 40.408 22.453 -0.830 1.000 3.795 95 CYS C C 1
ATOM 5431 O O . CYS C 1 98 ? 41.214 23.184 -1.467 1.000 3.370 95 CYS C O 1
ATOM 5434 N N . HIS C 1 99 ? 39.582 21.655 -1.480 1.000 3.206 96 HIS C N 1
ATOM 5435 C CA . HIS C 1 99 ? 39.595 21.552 -2.963 1.000 3.056 96 HIS C CA 1
ATOM 5436 C C . HIS C 1 99 ? 39.088 22.847 -3.600 1.000 2.983 96 HIS C C 1
ATOM 5437 O O . HIS C 1 99 ? 39.572 23.247 -4.701 1.000 2.973 96 HIS C O 1
ATOM 5444 N N . PHE C 1 100 ? 38.036 23.425 -3.022 1.000 2.955 97 PHE C N 1
ATOM 5445 C CA . PHE C 1 100 ? 37.404 24.639 -3.554 1.000 2.986 97 PHE C CA 1
ATOM 5446 C C . PHE C 1 100 ? 38.474 25.714 -3.593 1.000 2.808 97 PHE C C 1
ATOM 5447 O O . PHE C 1 100 ? 38.619 26.406 -4.642 1.000 2.771 97 PHE C O 1
ATOM 5455 N N . TRP C 1 101 ? 39.198 25.891 -2.503 1.000 2.912 98 TRP C N 1
ATOM 5456 C CA . TRP C 1 101 ? 40.201 27.004 -2.486 1.000 2.879 98 TRP C CA 1
ATOM 5457 C C . TRP C 1 101 ? 41.377 26.658 -3.407 1.000 3.025 98 TRP C C 1
ATOM 5458 O O . TRP C 1 101 ? 41.972 27.568 -3.975 1.000 2.818 98 TRP C O 1
ATOM 5469 N N . LEU C 1 102 ? 41.761 25.398 -3.522 1.000 3.002 99 LEU C N 1
ATOM 5470 C CA . LEU C 1 102 ? 42.834 25.027 -4.478 1.000 2.950 99 LEU C CA 1
ATOM 5471 C C . LEU C 1 102 ? 42.365 25.409 -5.863 1.000 3.099 99 LEU C C 1
ATOM 5472 O O . LEU C 1 102 ? 43.176 25.872 -6.644 1.000 3.223 99 LEU C O 1
ATOM 5477 N N . MET C 1 103 ? 41.106 25.136 -6.194 1.000 3.124 100 MET C N 1
ATOM 5478 C CA . MET C 1 103 ? 40.542 25.489 -7.501 1.000 3.338 100 MET C CA 1
ATOM 5479 C C . MET C 1 103 ? 40.624 27.007 -7.705 1.000 3.435 100 MET C C 1
ATOM 5480 O O . MET C 1 103 ? 41.102 27.418 -8.758 1.000 3.534 100 MET C O 1
ATOM 5485 N N . VAL C 1 104 ? 40.140 27.787 -6.751 1.000 3.287 101 VAL C N 1
ATOM 5486 C CA . VAL C 1 104 ? 40.219 29.271 -6.859 1.000 3.346 101 VAL C CA 1
ATOM 5487 C C . VAL C 1 104 ? 41.675 29.644 -7.165 1.000 3.585 101 VAL C C 1
ATOM 5488 O O . VAL C 1 104 ? 41.873 30.479 -8.061 1.000 3.671 101 VAL C O 1
ATOM 5492 N N . TRP C 1 105 ? 42.613 29.067 -6.481 1.000 3.887 102 TRP C N 1
ATOM 5493 C CA . TRP C 1 105 ? 44.038 29.431 -6.644 1.000 4.432 102 TRP C CA 1
ATOM 5494 C C . TRP C 1 105 ? 44.517 29.044 -8.043 1.000 4.638 102 TRP C C 1
ATOM 5495 O O . TRP C 1 105 ? 44.971 29.918 -8.810 1.000 4.802 102 TRP C O 1
ATOM 5506 N N . GLN C 1 106 ? 44.268 27.815 -8.453 1.000 4.385 103 GLN C N 1
ATOM 5507 C CA . GLN C 1 106 ? 44.809 27.320 -9.731 1.000 4.677 103 GLN C CA 1
ATOM 5508 C C . GLN C 1 106 ? 44.171 28.044 -10.921 1.000 5.177 103 GLN C C 1
ATOM 5509 O O . GLN C 1 106 ? 44.895 28.196 -11.946 1.000 5.802 103 GLN C O 1
ATOM 5515 N N . GLN C 1 107 ? 42.891 28.381 -10.840 1.000 5.233 104 GLN C N 1
ATOM 5516 C CA . GLN C 1 107 ? 42.130 28.958 -11.961 1.000 5.928 104 GLN C CA 1
ATOM 5517 C C . GLN C 1 107 ? 42.352 30.475 -11.976 1.000 6.307 104 GLN C C 1
ATOM 5518 O O . GLN C 1 107 ? 41.856 31.049 -12.932 1.000 6.260 104 GLN C O 1
ATOM 5524 N N . LYS C 1 108 ? 43.106 31.034 -11.006 1.000 7.232 105 LYS C N 1
ATOM 5525 C CA . LYS C 1 108 ? 43.361 32.512 -10.956 1.000 7.844 105 LYS C CA 1
ATOM 5526 C C . LYS C 1 108 ? 42.040 33.292 -10.891 1.000 7.295 105 LYS C C 1
ATOM 5527 O O . LYS C 1 108 ? 41.939 34.509 -11.334 1.000 7.782 105 LYS C O 1
ATOM 5533 N N . THR C 1 109 ? 41.047 32.679 -10.272 1.000 6.594 106 THR C N 1
ATOM 5534 C CA . THR C 1 109 ? 39.755 33.293 -9.904 1.000 6.646 106 THR C CA 1
ATOM 5535 C C . THR C 1 109 ? 39.987 34.548 -9.037 1.000 6.386 106 THR C C 1
ATOM 5536 O O . THR C 1 109 ? 40.767 34.494 -8.098 1.000 5.963 106 THR C O 1
ATOM 5540 N N . LYS C 1 110 ? 39.283 35.644 -9.319 1.000 6.678 107 LYS C N 1
ATOM 5541 C CA . LYS C 1 110 ? 39.363 36.884 -8.491 1.000 7.972 107 LYS C CA 1
ATOM 5542 C C . LYS C 1 110 ? 38.128 37.036 -7.603 1.000 7.487 107 LYS C C 1
ATOM 5543 O O . LYS C 1 110 ? 38.191 37.694 -6.561 1.000 8.150 107 LYS C O 1
ATOM 5549 N N . ALA C 1 111 ? 37.005 36.437 -7.981 1.000 7.937 108 ALA C N 1
ATOM 5550 C CA . ALA C 1 111 ? 35.746 36.597 -7.255 1.000 7.948 108 ALA C CA 1
ATOM 5551 C C . ALA C 1 111 ? 35.032 35.255 -7.079 1.000 7.114 108 ALA C C 1
ATOM 5552 O O . ALA C 1 111 ? 35.019 34.442 -7.991 1.000 6.479 108 ALA C O 1
ATOM 5554 N N . VAL C 1 112 ? 34.464 35.117 -5.906 1.000 6.749 109 VAL C N 1
ATOM 5555 C CA . VAL C 1 112 ? 33.425 34.089 -5.637 1.000 6.683 109 VAL C CA 1
ATOM 5556 C C . VAL C 1 112 ? 32.083 34.792 -5.510 1.000 7.352 109 VAL C C 1
ATOM 5557 O O . VAL C 1 112 ? 31.968 35.752 -4.713 1.000 7.429 109 VAL C O 1
ATOM 5561 N N . VAL C 1 113 ? 31.097 34.272 -6.219 1.000 6.887 110 VAL C N 1
ATOM 5562 C CA . VAL C 1 113 ? 29.688 34.744 -6.127 1.000 7.048 110 VAL C CA 1
ATOM 5563 C C . VAL C 1 113 ? 28.896 33.634 -5.458 1.000 7.087 110 VAL C C 1
ATOM 5564 O O . VAL C 1 113 ? 28.834 32.555 -6.026 1.000 7.132 110 VAL C O 1
ATOM 5568 N N . MET C 1 114 ? 28.380 33.919 -4.270 1.000 6.934 111 MET C N 1
ATOM 5569 C CA . MET C 1 114 ? 27.604 32.949 -3.484 1.000 7.831 111 MET C CA 1
ATOM 5570 C C . MET C 1 114 ? 26.137 33.413 -3.486 1.000 8.128 111 MET C C 1
ATOM 5571 O O . MET C 1 114 ? 25.868 34.524 -3.028 1.000 7.445 111 MET C O 1
ATOM 5576 N N . LEU C 1 115 ? 25.201 32.544 -3.850 1.000 7.972 112 LEU C N 1
ATOM 5577 C CA . LEU C 1 115 ? 23.782 32.956 -4.019 1.000 8.341 112 LEU C CA 1
ATOM 5578 C C . LEU C 1 115 ? 22.828 32.257 -3.050 1.000 8.443 112 LEU C C 1
ATOM 5579 O O . LEU C 1 115 ? 21.586 32.489 -3.170 1.000 9.491 112 LEU C O 1
ATOM 5584 N N . ASN C 1 116 ? 23.341 31.542 -2.065 1.000 8.103 113 ASN C N 1
ATOM 5585 C CA . ASN C 1 116 ? 22.612 30.702 -1.115 1.000 8.268 113 ASN C CA 1
ATOM 5586 C C . ASN C 1 116 ? 22.946 31.195 0.274 1.000 9.409 113 ASN C C 1
ATOM 5587 O O . ASN C 1 116 ? 24.015 31.890 0.450 1.000 9.748 113 ASN C O 1
ATOM 5592 N N . ARG C 1 117 ? 22.123 30.823 1.235 1.000 10.372 114 ARG C N 1
ATOM 5593 C CA . ARG C 1 117 ? 22.489 30.808 2.658 1.000 10.828 114 ARG C CA 1
ATOM 5594 C C . ARG C 1 117 ? 23.080 29.447 3.034 1.000 10.055 114 ARG C C 1
ATOM 5595 O O . ARG C 1 117 ? 22.818 28.448 2.353 1.000 9.923 114 ARG C O 1
ATOM 5603 N N . ILE C 1 118 ? 23.798 29.393 4.143 1.000 10.181 115 ILE C N 1
ATOM 5604 C CA . ILE C 1 118 ? 24.421 28.167 4.699 1.000 11.343 115 ILE C CA 1
ATOM 5605 C C . ILE C 1 118 ? 23.306 27.179 5.031 1.000 11.724 115 ILE C C 1
ATOM 5606 O O . ILE C 1 118 ? 23.446 25.996 4.724 1.000 12.516 115 ILE C O 1
ATOM 5611 N N . VAL C 1 119 ? 22.243 27.681 5.654 1.000 12.455 116 VAL C N 1
ATOM 5612 C CA . VAL C 1 119 ? 21.061 26.874 6.059 1.000 11.606 116 VAL C CA 1
ATOM 5613 C C . VAL C 1 119 ? 19.860 27.367 5.255 1.000 11.843 116 VAL C C 1
ATOM 5614 O O . VAL C 1 119 ? 19.536 28.615 5.263 1.000 11.674 116 VAL C O 1
ATOM 5618 N N . GLU C 1 120 ? 19.169 26.433 4.581 1.000 11.558 117 GLU C N 1
ATOM 5619 C CA . GLU C 1 120 ? 17.919 26.723 3.842 1.000 12.174 117 GLU C CA 1
ATOM 5620 C C . GLU C 1 120 ? 16.957 25.537 4.061 1.000 13.409 117 GLU C C 1
ATOM 5621 O O . GLU C 1 120 ? 17.387 24.394 4.000 1.000 11.397 117 GLU C O 1
ATOM 5627 N N . LYS C 1 121 ? 15.688 25.855 4.347 1.000 17.899 118 LYS C N 1
ATOM 5628 C CA . LYS C 1 121 ? 14.580 24.843 4.368 1.000 19.659 118 LYS C CA 1
ATOM 5629 C C . LYS C 1 121 ? 15.023 23.675 5.245 1.000 19.729 118 LYS C C 1
ATOM 5630 O O . LYS C 1 121 ? 14.923 22.516 4.816 1.000 20.455 118 LYS C O 1
ATOM 5636 N N . GLU C 1 122 ? 15.611 23.977 6.409 1.000 19.373 119 GLU C N 1
ATOM 5637 C CA . GLU C 1 122 ? 15.966 22.978 7.449 1.000 21.499 119 GLU C CA 1
ATOM 5638 C C . GLU C 1 122 ? 17.119 22.078 7.003 1.000 20.421 119 GLU C C 1
ATOM 5639 O O . GLU C 1 122 ? 17.323 21.020 7.625 1.000 22.123 119 GLU C O 1
ATOM 5645 N N . SER C 1 123 ? 17.911 22.465 6.004 1.000 16.701 120 SER C N 1
ATOM 5646 C CA . SER C 1 123 ? 19.153 21.702 5.747 1.000 16.001 120 SER C CA 1
ATOM 5647 C C . SER C 1 123 ? 20.316 22.664 5.497 1.000 12.365 120 SER C C 1
ATOM 5648 O O . SER C 1 123 ? 20.075 23.842 5.136 1.000 11.335 120 SER C O 1
ATOM 5651 N N . VAL C 1 124 ? 21.494 22.143 5.776 1.000 12.058 121 VAL C N 1
ATOM 5652 C CA . VAL C 1 124 ? 22.788 22.829 5.477 1.000 12.009 121 VAL C CA 1
ATOM 5653 C C . VAL C 1 124 ? 23.028 22.621 3.972 1.000 12.279 121 VAL C C 1
ATOM 5654 O O . VAL C 1 124 ? 22.950 21.454 3.526 1.000 14.720 121 VAL C O 1
ATOM 5658 N N . LYS C 1 125 ? 23.255 23.702 3.248 1.000 9.339 122 LYS C N 1
ATOM 5659 C CA . LYS C 1 125 ? 23.436 23.710 1.776 1.000 9.666 122 LYS C CA 1
ATOM 5660 C C . LYS C 1 125 ? 24.893 23.982 1.398 1.000 8.968 122 LYS C C 1
ATOM 5661 O O . LYS C 1 125 ? 25.206 23.888 0.220 1.000 9.819 122 LYS C O 1
ATOM 5667 N N . CYS C 1 126 ? 25.705 24.353 2.371 1.000 8.471 123 CYS C N 1
ATOM 5668 C CA . CYS C 1 126 ? 27.079 24.835 2.077 1.000 7.807 123 CYS C CA 1
ATOM 5669 C C . CYS C 1 126 ? 27.864 24.855 3.362 1.000 7.730 123 CYS C C 1
ATOM 5670 O O . CYS C 1 126 ? 27.252 25.266 4.360 1.000 9.177 123 CYS C O 1
ATOM 5673 N N . ALA C 1 127 ? 29.146 24.478 3.322 1.000 7.439 124 ALA C N 1
ATOM 5674 C CA . ALA C 1 127 ? 30.038 24.563 4.481 1.000 6.936 124 ALA C CA 1
ATOM 5675 C C . ALA C 1 127 ? 30.387 26.031 4.690 1.000 6.828 124 ALA C C 1
ATOM 5676 O O . ALA C 1 127 ? 30.370 26.811 3.758 1.000 6.548 124 ALA C O 1
ATOM 5678 N N . GLN C 1 128 ? 30.686 26.386 5.937 1.000 6.483 125 GLN C N 1
ATOM 5679 C CA . GLN C 1 128 ? 31.251 27.726 6.265 1.000 5.968 125 GLN C CA 1
ATOM 5680 C C . GLN C 1 128 ? 32.726 27.766 5.822 1.000 5.831 125 GLN C C 1
ATOM 5681 O O . GLN C 1 128 ? 33.592 27.439 6.608 1.000 6.383 125 GLN C O 1
ATOM 5687 N N . TYR C 1 129 ? 32.971 28.109 4.557 1.000 5.277 126 TYR C N 1
ATOM 5688 C CA . TYR C 1 129 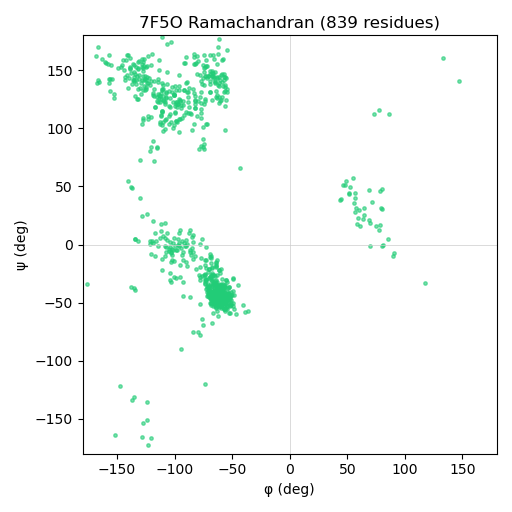? 34.269 27.885 3.882 1.000 4.773 126 TYR C CA 1
ATOM 5689 C C . TYR C 1 129 ? 35.100 29.165 3.940 1.000 4.737 126 TYR C C 1
ATOM 5690 O O . TYR C 1 129 ? 36.214 29.149 3.441 1.000 4.484 126 TYR C O 1
ATOM 5699 N N . TRP C 1 130 ? 34.620 30.200 4.637 1.000 5.077 127 TRP C N 1
ATOM 5700 C CA . TRP C 1 130 ? 35.431 31.424 4.857 1.000 5.028 127 TRP C CA 1
ATOM 5701 C C . TRP C 1 130 ? 35.182 31.825 6.302 1.000 5.851 127 TRP C C 1
ATOM 5702 O O . TRP C 1 130 ? 34.117 31.489 6.822 1.000 5.649 127 TRP C O 1
ATOM 5713 N N . PRO C 1 131 ? 36.149 32.489 6.938 1.000 6.264 128 PRO C N 1
ATOM 5714 C CA . PRO C 1 131 ? 35.975 32.937 8.327 1.000 7.037 128 PRO C CA 1
ATOM 5715 C C . PRO C 1 131 ? 35.072 34.166 8.448 1.000 7.424 128 PRO C C 1
ATOM 5716 O O . PRO C 1 131 ? 35.135 35.078 7.666 1.000 6.447 128 PRO C O 1
ATOM 5720 N N . THR C 1 132 ? 34.211 34.134 9.462 1.000 7.493 129 THR C N 1
ATOM 5721 C CA . THR C 1 132 ? 33.237 35.203 9.743 1.000 8.608 129 THR C CA 1
ATOM 5722 C C . THR C 1 132 ? 33.867 36.222 10.693 1.000 9.050 129 THR C C 1
ATOM 5723 O O . THR C 1 132 ? 33.318 37.316 10.768 1.000 9.371 129 THR C O 1
ATOM 5727 N N . ASP C 1 133 ? 34.972 35.890 11.332 1.000 9.869 130 ASP C N 1
ATOM 5728 C CA . ASP C 1 133 ? 35.613 36.770 12.339 1.000 11.379 130 ASP C CA 1
ATOM 5729 C C . ASP C 1 133 ? 37.079 36.934 11.939 1.000 12.486 130 ASP C C 1
ATOM 5730 O O . ASP C 1 133 ? 37.373 36.779 10.753 1.000 12.260 130 ASP C O 1
ATOM 5735 N N . ASP C 1 134 ? 37.963 37.194 12.899 1.000 12.853 131 ASP C N 1
ATOM 5736 C CA . ASP C 1 134 ? 39.380 37.527 12.638 1.000 14.918 131 ASP C CA 1
ATOM 5737 C C . ASP C 1 134 ? 40.285 36.307 12.755 1.000 13.921 131 ASP C C 1
ATOM 5738 O O . ASP C 1 134 ? 41.528 36.511 12.719 1.000 14.199 131 ASP C O 1
ATOM 5743 N N . GLN C 1 135 ? 39.737 35.084 12.871 1.000 12.235 132 GLN C N 1
ATOM 5744 C CA . GLN C 1 135 ? 40.553 33.864 13.055 1.000 11.358 132 GLN C CA 1
ATOM 5745 C C . GLN C 1 135 ? 40.950 33.342 11.673 1.000 11.638 132 GLN C C 1
ATOM 5746 O O . GLN C 1 135 ? 40.055 33.266 10.823 1.000 12.481 132 GLN C O 1
ATOM 5752 N N . GLU C 1 136 ? 42.212 32.981 11.491 1.000 10.652 133 GLU C N 1
ATOM 5753 C CA . GLU C 1 136 ? 42.648 32.361 10.217 1.000 11.347 133 GLU C CA 1
ATOM 5754 C C . GLU C 1 136 ? 41.942 31.023 10.062 1.000 9.619 133 GLU C C 1
ATOM 5755 O O . GLU C 1 136 ? 41.983 30.180 11.023 1.000 11.599 133 GLU C O 1
ATOM 5761 N N . MET C 1 137 ? 41.373 30.774 8.875 1.000 9.075 134 MET C N 1
ATOM 5762 C CA . MET C 1 137 ? 40.715 29.481 8.543 1.000 7.921 134 MET C CA 1
ATOM 5763 C C . MET C 1 137 ? 41.715 28.654 7.729 1.000 7.875 134 MET C C 1
ATOM 5764 O O . MET C 1 137 ? 42.125 29.096 6.630 1.000 8.270 134 MET C O 1
ATOM 5769 N N . LEU C 1 138 ? 42.150 27.551 8.301 1.000 7.960 135 LEU C N 1
ATOM 5770 C CA . LEU C 1 138 ? 43.228 26.690 7.709 1.000 9.382 135 LEU C CA 1
ATOM 5771 C C . LEU C 1 138 ? 42.598 25.544 6.927 1.000 8.346 135 LEU C C 1
ATOM 5772 O O . LEU C 1 138 ? 41.662 24.887 7.448 1.000 8.319 135 LEU C O 1
ATOM 5777 N N . PHE C 1 139 ? 43.092 25.322 5.718 1.000 7.327 136 PHE C N 1
ATOM 5778 C CA . PHE C 1 139 ? 42.722 24.142 4.909 1.000 7.475 136 PHE C CA 1
ATOM 5779 C C . PHE C 1 139 ? 43.966 23.300 4.721 1.000 7.553 136 PHE C C 1
ATOM 5780 O O . PHE C 1 139 ? 44.613 23.438 3.689 1.000 7.903 136 PHE C O 1
ATOM 5788 N N . LYS C 1 140 ? 44.278 22.461 5.712 1.000 8.788 137 LYS C N 1
ATOM 5789 C CA . LYS C 1 140 ? 45.584 21.768 5.804 1.000 9.505 137 LYS C CA 1
ATOM 5790 C C . LYS C 1 140 ? 45.788 20.811 4.636 1.000 8.261 137 LYS C C 1
ATOM 5791 O O . LYS C 1 140 ? 46.946 20.642 4.240 1.000 8.601 137 LYS C O 1
ATOM 5797 N N . GLU C 1 141 ? 44.727 20.205 4.139 1.000 7.998 138 GLU C N 1
ATOM 5798 C CA . GLU C 1 141 ? 44.757 19.166 3.078 1.000 8.364 138 GLU C CA 1
ATOM 5799 C C . GLU C 1 141 ? 45.394 19.719 1.798 1.000 7.062 138 GLU C C 1
ATOM 5800 O O . GLU C 1 141 ? 46.009 18.921 1.094 1.000 7.701 138 GLU C O 1
ATOM 5806 N N . THR C 1 142 ? 45.205 21.000 1.469 1.000 5.842 139 THR C N 1
ATOM 5807 C CA . THR C 1 142 ? 45.716 21.617 0.224 1.000 5.470 139 THR C CA 1
ATOM 5808 C C . THR C 1 142 ? 46.664 22.763 0.524 1.000 5.436 139 THR C C 1
ATOM 5809 O O . THR C 1 142 ? 47.158 23.349 -0.460 1.000 5.472 139 THR C O 1
ATOM 5813 N N . GLY C 1 143 ? 46.956 23.023 1.788 1.000 6.098 140 GLY C N 1
ATOM 5814 C CA . GLY C 1 143 ? 47.951 24.046 2.160 1.000 6.002 140 GLY C CA 1
ATOM 5815 C C . GLY C 1 143 ? 47.465 25.464 1.837 1.000 6.257 140 GLY C C 1
ATOM 5816 O O . GLY C 1 143 ? 48.288 26.304 1.342 1.000 6.417 140 GLY C O 1
ATOM 5817 N N . PHE C 1 144 ? 46.217 25.808 2.196 1.000 5.840 141 PHE C N 1
ATOM 5818 C CA . PHE C 1 144 ? 45.694 27.192 1.992 1.000 6.012 141 PHE C CA 1
ATOM 5819 C C . PHE C 1 144 ? 45.149 27.694 3.316 1.000 6.264 141 PHE C C 1
ATOM 5820 O O . PHE C 1 144 ? 44.795 26.871 4.160 1.000 6.717 141 PHE C O 1
ATOM 5828 N N . SER C 1 145 ? 45.297 28.988 3.573 1.000 6.543 142 SER C N 1
ATOM 5829 C CA . SER C 1 145 ? 44.578 29.625 4.692 1.000 6.994 142 SER C CA 1
ATOM 5830 C C . SER C 1 145 ? 43.767 30.788 4.151 1.000 6.643 142 SER C C 1
ATOM 5831 O O . SER C 1 145 ? 44.127 31.416 3.126 1.000 6.261 142 SER C O 1
ATOM 5834 N N . VAL C 1 146 ? 42.683 31.113 4.845 1.000 6.085 143 VAL C N 1
ATOM 5835 C CA . VAL C 1 146 ? 41.812 32.237 4.446 1.000 6.430 143 VAL C CA 1
ATOM 5836 C C . VAL C 1 146 ? 41.576 33.138 5.650 1.000 7.014 143 VAL C C 1
ATOM 5837 O O . VAL C 1 146 ? 41.290 32.604 6.721 1.000 7.406 143 VAL C O 1
ATOM 5841 N N . LYS C 1 147 ? 41.790 34.437 5.462 1.000 8.387 144 LYS C N 1
ATOM 5842 C CA . LYS C 1 147 ? 41.591 35.486 6.503 1.000 9.584 144 LYS C CA 1
ATOM 5843 C C . LYS C 1 147 ? 40.606 36.529 5.976 1.000 8.715 144 LYS C C 1
ATOM 5844 O O . LYS C 1 147 ? 40.627 36.900 4.794 1.000 8.952 144 LYS C O 1
ATOM 5850 N N . LEU C 1 148 ? 39.706 36.979 6.839 1.000 7.723 145 LEU C N 1
ATOM 5851 C CA . LEU C 1 148 ? 38.711 38.010 6.497 1.000 8.271 145 LEU C CA 1
ATOM 5852 C C . LEU C 1 148 ? 39.425 39.375 6.501 1.000 8.456 145 LEU C C 1
ATOM 5853 O O . LEU C 1 148 ? 39.926 39.794 7.580 1.000 9.759 145 LEU C O 1
ATOM 5858 N N . LEU C 1 149 ? 39.483 40.043 5.369 1.000 9.527 146 LEU C N 1
ATOM 5859 C CA . LEU C 1 149 ? 40.073 41.413 5.291 1.000 10.791 146 LEU C CA 1
ATOM 5860 C C . LEU C 1 149 ? 39.019 42.496 5.464 1.000 11.014 146 LEU C C 1
ATOM 5861 O O . LEU C 1 149 ? 39.349 43.635 5.907 1.000 10.332 146 LEU C O 1
ATOM 5866 N N . SER C 1 150 ? 37.792 42.254 5.021 1.000 10.824 147 SER C N 1
ATOM 5867 C CA . SER C 1 150 ? 36.770 43.307 4.884 1.000 11.396 147 SER C CA 1
ATOM 5868 C C . SER C 1 150 ? 35.410 42.634 4.926 1.000 12.852 147 SER C C 1
ATOM 5869 O O . SER C 1 150 ? 35.270 41.607 4.240 1.000 11.392 147 SER C O 1
ATOM 5872 N N . GLU C 1 151 ? 34.454 43.285 5.565 1.000 12.729 148 GLU C N 1
ATOM 5873 C CA . GLU C 1 151 ? 33.032 42.929 5.428 1.000 14.958 148 GLU C CA 1
ATOM 5874 C C . GLU C 1 151 ? 32.196 44.193 5.228 1.000 16.065 148 GLU C C 1
ATOM 5875 O O . GLU C 1 151 ? 32.309 45.112 6.082 1.000 19.459 148 GLU C O 1
ATOM 5881 N N . ASP C 1 152 ? 31.373 44.211 4.178 1.000 16.648 149 ASP C N 1
ATOM 5882 C CA . ASP C 1 152 ? 30.451 45.324 3.836 1.000 18.149 149 ASP C CA 1
ATOM 5883 C C . ASP C 1 152 ? 29.041 44.762 3.621 1.000 21.061 149 ASP C C 1
ATOM 5884 O O . ASP C 1 152 ? 28.741 44.201 2.509 1.000 19.144 149 ASP C O 1
ATOM 5889 N N . VAL C 1 153 ? 28.187 44.980 4.626 1.000 22.587 150 VAL C N 1
ATOM 5890 C CA . VAL C 1 153 ? 26.814 44.410 4.706 1.000 25.414 150 VAL C CA 1
ATOM 5891 C C . VAL C 1 153 ? 25.792 45.416 4.155 1.000 30.792 150 VAL C C 1
ATOM 5892 O O . VAL C 1 153 ? 25.746 46.580 4.631 1.000 29.256 150 VAL C O 1
ATOM 5896 N N . LYS C 1 154 ? 25.010 44.987 3.167 1.000 32.579 151 LYS C N 1
ATOM 5897 C CA . LYS C 1 154 ? 23.763 45.654 2.714 1.000 32.224 151 LYS C CA 1
ATOM 5898 C C . LYS C 1 154 ? 22.598 44.833 3.284 1.000 30.621 151 LYS C C 1
ATOM 5899 O O . LYS C 1 154 ? 22.871 43.828 3.966 1.000 32.169 151 LYS C O 1
ATOM 5905 N N . SER C 1 155 ? 21.350 45.273 3.122 1.000 31.581 152 SER C N 1
ATOM 5906 C CA . SER C 1 155 ? 20.155 44.589 3.696 1.000 32.762 152 SER C CA 1
ATOM 5907 C C . SER C 1 155 ? 20.089 43.140 3.203 1.000 32.291 152 SER C C 1
ATOM 5908 O O . SER C 1 155 ? 19.682 42.255 3.988 1.000 35.924 152 SER C O 1
ATOM 5911 N N . TYR C 1 156 ? 20.471 42.908 1.952 1.000 31.775 153 TYR C N 1
ATOM 5912 C CA . TYR C 1 156 ? 20.156 41.642 1.247 1.000 29.804 153 TYR C CA 1
ATOM 5913 C C . TYR C 1 156 ? 21.385 41.043 0.566 1.000 28.475 153 TYR C C 1
ATOM 5914 O O . TYR C 1 156 ? 21.204 40.023 -0.076 1.000 27.011 153 TYR C O 1
ATOM 5923 N N . TYR C 1 157 ? 22.576 41.628 0.703 1.000 24.687 154 TYR C N 1
ATOM 5924 C CA . TYR C 1 157 ? 23.830 41.015 0.186 1.000 21.095 154 TYR C CA 1
ATOM 5925 C C . TYR C 1 157 ? 25.009 41.609 0.946 1.000 21.965 154 TYR C C 1
ATOM 5926 O O . TYR C 1 157 ? 24.898 42.710 1.515 1.000 22.299 154 TYR C O 1
ATOM 5935 N N . THR C 1 158 ? 26.088 40.851 0.995 1.000 17.301 155 THR C N 1
ATOM 5936 C CA . THR C 1 158 ? 27.289 41.226 1.762 1.000 16.351 155 THR C CA 1
ATOM 5937 C C . THR C 1 158 ? 28.475 41.048 0.833 1.000 16.402 155 THR C C 1
ATOM 5938 O O . THR C 1 158 ? 28.443 40.108 0.009 1.000 13.837 155 THR C O 1
ATOM 5942 N N . VAL C 1 159 ? 29.458 41.948 0.928 1.000 13.471 156 VAL C N 1
ATOM 5943 C CA . VAL C 1 159 ? 30.724 41.759 0.169 1.000 13.885 156 VAL C CA 1
ATOM 5944 C C . VAL C 1 159 ? 31.814 41.524 1.190 1.000 13.418 156 VAL C C 1
ATOM 5945 O O . VAL C 1 159 ? 31.997 42.355 2.142 1.000 12.776 156 VAL C O 1
ATOM 5949 N N . HIS C 1 160 ? 32.579 40.453 1.003 1.000 10.565 157 HIS C N 1
ATOM 5950 C CA . HIS C 1 160 ? 33.762 40.159 1.821 1.000 10.034 157 HIS C CA 1
ATOM 5951 C C . HIS C 1 160 ? 34.969 40.260 0.898 1.000 9.335 157 HIS C C 1
ATOM 5952 O O . HIS C 1 160 ? 34.845 39.969 -0.283 1.000 10.384 157 HIS C O 1
ATOM 5959 N N . LEU C 1 161 ? 36.058 40.780 1.437 1.000 8.739 158 LEU C N 1
ATOM 5960 C CA . LEU C 1 161 ? 37.392 40.591 0.859 1.000 7.951 158 LEU C CA 1
ATOM 5961 C C . LEU C 1 161 ? 38.076 39.541 1.706 1.000 7.808 158 LEU C C 1
ATOM 5962 O O . LEU C 1 161 ? 38.093 39.665 2.953 1.000 8.359 158 LEU C O 1
ATOM 5967 N N . LEU C 1 162 ? 38.654 38.541 1.052 1.000 7.181 159 LEU C N 1
ATOM 5968 C CA . LEU C 1 162 ? 39.314 37.420 1.730 1.000 7.278 159 LEU C CA 1
ATOM 5969 C C . LEU C 1 162 ? 40.759 37.367 1.268 1.000 7.336 159 LEU C C 1
ATOM 5970 O O . LEU C 1 162 ? 40.966 37.471 0.054 1.000 9.719 159 LEU C O 1
ATOM 5975 N N . GLN C 1 163 ? 41.660 37.145 2.180 1.000 7.473 160 GLN C N 1
ATOM 5976 C CA . GLN C 1 163 ? 43.094 36.931 1.876 1.000 7.733 160 GLN C CA 1
ATOM 5977 C C . GLN C 1 163 ? 43.283 35.418 1.775 1.000 6.781 160 GLN C C 1
ATOM 5978 O O . GLN C 1 163 ? 43.164 34.743 2.817 1.000 6.323 160 GLN C O 1
ATOM 5984 N N . LEU C 1 164 ? 43.497 34.933 0.555 1.000 5.969 161 LEU C N 1
ATOM 5985 C CA . LEU C 1 164 ? 43.841 33.503 0.329 1.000 6.092 161 LEU C CA 1
ATOM 5986 C C . LEU C 1 164 ? 45.365 33.376 0.301 1.000 6.297 161 LEU C C 1
ATOM 5987 O O . LEU C 1 164 ? 45.985 33.983 -0.568 1.000 7.282 161 LEU C O 1
ATOM 5992 N N . GLU C 1 165 ? 45.929 32.590 1.201 1.000 7.280 162 GLU C N 1
ATOM 5993 C CA . GLU C 1 165 ? 47.394 32.371 1.265 1.000 8.763 162 GLU C CA 1
ATOM 5994 C C . GLU C 1 165 ? 47.710 30.922 0.919 1.000 9.067 162 GLU C C 1
ATOM 5995 O O . GLU C 1 165 ? 47.133 30.025 1.552 1.000 8.948 162 GLU C O 1
ATOM 6001 N N . ASN C 1 166 ? 48.589 30.713 -0.060 1.000 9.693 163 ASN C N 1
ATOM 6002 C CA . ASN C 1 166 ? 49.302 29.421 -0.225 1.000 11.357 163 ASN C CA 1
ATOM 6003 C C . ASN C 1 166 ? 50.331 29.319 0.898 1.000 12.716 163 ASN C C 1
ATOM 6004 O O . ASN C 1 166 ? 51.358 30.014 0.804 1.000 11.875 163 ASN C O 1
ATOM 6009 N N . ILE C 1 167 ? 50.066 28.515 1.927 1.000 13.535 164 ILE C N 1
ATOM 6010 C CA . ILE C 1 167 ? 50.871 28.531 3.187 1.000 17.177 164 ILE C CA 1
ATOM 6011 C C . ILE C 1 167 ? 52.263 27.953 2.922 1.000 19.296 164 ILE C C 1
ATOM 6012 O O . ILE C 1 167 ? 53.181 28.277 3.698 1.000 22.461 164 ILE C O 1
ATOM 6017 N N . ASN C 1 168 ? 52.412 27.175 1.870 1.000 19.106 165 ASN C N 1
ATOM 6018 C CA . ASN C 1 168 ? 53.709 26.541 1.520 1.000 22.885 165 ASN C CA 1
ATOM 6019 C C . ASN C 1 168 ? 54.681 27.605 0.969 1.000 26.132 165 ASN C C 1
ATOM 6020 O O . ASN C 1 168 ? 55.896 27.554 1.327 1.000 26.638 165 ASN C O 1
ATOM 6025 N N . SER C 1 169 ? 54.181 28.563 0.184 1.000 27.022 166 SER C N 1
ATOM 6026 C CA . SER C 1 169 ? 54.992 29.624 -0.481 1.000 26.710 166 SER C CA 1
ATOM 6027 C C . SER C 1 169 ? 54.932 30.962 0.271 1.000 26.567 166 SER C C 1
ATOM 6028 O O . SER C 1 169 ? 55.883 31.763 0.126 1.000 28.232 166 SER C O 1
ATOM 6031 N N . GLY C 1 170 ? 53.843 31.236 0.992 1.000 20.442 167 GLY C N 1
ATOM 6032 C CA . GLY C 1 170 ? 53.537 32.555 1.565 1.000 20.369 167 GLY C CA 1
ATOM 6033 C C . GLY C 1 170 ? 52.928 33.503 0.553 1.000 17.104 167 GLY C C 1
ATOM 6034 O O . GLY C 1 170 ? 52.584 34.642 0.994 1.000 17.812 167 GLY C O 1
ATOM 6035 N N . GLU C 1 171 ? 52.739 33.062 -0.707 1.000 16.624 168 GLU C N 1
ATOM 6036 C CA . GLU C 1 171 ? 52.061 33.863 -1.759 1.000 16.291 168 GLU C CA 1
ATOM 6037 C C . GLU C 1 171 ? 50.625 34.106 -1.282 1.000 14.857 168 GLU C C 1
ATOM 6038 O O . GLU C 1 171 ? 50.052 33.173 -0.707 1.000 10.938 168 GLU C O 1
ATOM 6044 N N . THR C 1 172 ? 50.129 35.329 -1.455 1.000 13.504 169 THR C N 1
ATOM 6045 C CA . THR C 1 172 ? 48.776 35.749 -1.002 1.000 12.507 169 THR C CA 1
ATOM 6046 C C . THR C 1 172 ? 48.045 36.450 -2.138 1.000 10.681 169 THR C C 1
ATOM 6047 O O . THR C 1 172 ? 48.695 37.096 -3.017 1.000 11.487 169 THR C O 1
ATOM 6051 N N . ARG C 1 173 ? 46.720 36.268 -2.183 1.000 9.693 170 ARG C N 1
ATOM 6052 C CA . ARG C 1 173 ? 45.846 36.936 -3.148 1.000 8.457 170 ARG C CA 1
ATOM 6053 C C . ARG C 1 173 ? 44.640 37.437 -2.400 1.000 8.480 170 ARG C C 1
ATOM 6054 O O . ARG C 1 173 ? 44.145 36.703 -1.531 1.000 8.246 170 ARG C O 1
ATOM 6062 N N . THR C 1 174 ? 44.126 38.593 -2.792 1.000 7.360 171 THR C N 1
ATOM 6063 C CA . THR C 1 174 ? 42.849 39.080 -2.280 1.000 7.464 171 THR C CA 1
ATOM 6064 C C . THR C 1 174 ? 41.740 38.623 -3.229 1.000 7.113 171 THR C C 1
ATOM 6065 O O . THR C 1 174 ? 41.781 38.947 -4.434 1.000 7.445 171 THR C O 1
ATOM 606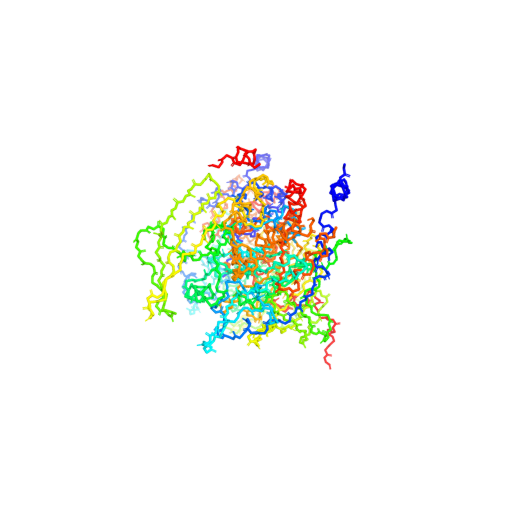9 N N . ILE C 1 175 ? 40.766 37.918 -2.670 1.000 7.137 172 ILE C N 1
ATOM 6070 C CA . ILE C 1 175 ? 39.588 37.396 -3.400 1.000 6.987 172 ILE C CA 1
ATOM 6071 C C . ILE C 1 175 ? 38.351 38.151 -2.932 1.000 6.790 172 ILE C C 1
ATOM 6072 O O . ILE C 1 175 ? 38.180 38.303 -1.690 1.000 7.483 172 ILE C O 1
ATOM 6077 N N . SER C 1 176 ? 37.541 38.604 -3.876 1.000 7.338 173 SER C N 1
ATOM 6078 C CA . SER C 1 176 ? 36.233 39.267 -3.599 1.000 7.952 173 SER C CA 1
ATOM 6079 C C . SER C 1 176 ? 35.191 38.156 -3.414 1.000 8.031 173 SER C C 1
ATOM 6080 O O . SER C 1 176 ? 35.158 37.282 -4.243 1.000 8.672 173 SER C O 1
ATOM 6083 N N . HIS C 1 177 ? 34.377 38.260 -2.392 1.000 8.197 174 HIS C N 1
ATOM 6084 C CA . HIS C 1 177 ? 33.300 37.285 -2.098 1.000 8.389 174 HIS C CA 1
ATOM 6085 C C . HIS C 1 177 ? 31.979 38.057 -2.045 1.000 8.958 174 HIS C C 1
ATOM 6086 O O . HIS C 1 177 ? 31.753 38.834 -1.101 1.000 10.202 174 HIS C O 1
ATOM 6093 N N . PHE C 1 178 ? 31.156 37.868 -3.059 1.000 9.488 175 PHE C N 1
ATOM 6094 C CA . PHE C 1 178 ? 29.852 38.556 -3.224 1.000 10.022 175 PHE C CA 1
ATOM 6095 C C . PHE C 1 178 ? 28.777 37.599 -2.747 1.000 9.788 175 PHE C C 1
ATOM 6096 O O . PHE C 1 178 ? 28.584 36.578 -3.488 1.000 10.518 175 PHE C O 1
ATOM 6104 N N . HIS C 1 179 ? 28.190 37.845 -1.579 1.000 8.995 176 HIS C N 1
ATOM 6105 C CA . HIS C 1 179 ? 27.224 36.921 -0.919 1.000 10.681 176 HIS C CA 1
ATOM 6106 C C . HIS C 1 179 ? 25.815 37.522 -1.006 1.000 12.674 176 HIS C C 1
ATOM 6107 O O . HIS C 1 179 ? 25.494 38.420 -0.202 1.000 13.266 176 HIS C O 1
ATOM 6114 N N . TYR C 1 180 ? 24.975 36.946 -1.868 1.000 14.881 177 TYR C N 1
ATOM 6115 C CA . TYR C 1 180 ? 23.532 37.287 -1.960 1.000 16.305 177 TYR C CA 1
ATOM 6116 C C . TYR C 1 180 ? 22.822 36.501 -0.865 1.000 16.658 177 TYR C C 1
ATOM 6117 O O . TYR C 1 180 ? 22.889 35.232 -0.883 1.000 15.655 177 TYR C O 1
ATOM 6126 N N . THR C 1 181 ? 22.186 37.161 0.126 1.000 15.224 178 THR C N 1
ATOM 6127 C CA . THR C 1 181 ? 21.741 36.462 1.356 1.000 15.426 178 THR C CA 1
ATOM 6128 C C . THR C 1 181 ? 20.221 36.294 1.402 1.000 15.619 178 THR C C 1
ATOM 6129 O O . THR C 1 181 ? 19.774 35.685 2.361 1.000 18.737 178 THR C O 1
ATOM 6133 N N . THR C 1 182 ? 19.509 36.803 0.409 1.000 17.760 179 THR C N 1
ATOM 6134 C CA . THR C 1 182 ? 18.023 36.777 0.368 1.000 22.613 179 THR C CA 1
ATOM 6135 C C . THR C 1 182 ? 17.541 36.245 -0.986 1.000 22.163 179 THR C C 1
ATOM 6136 O O . THR C 1 182 ? 16.590 36.837 -1.571 1.000 25.632 179 THR C O 1
ATOM 6140 N N . TRP C 1 183 ? 18.206 35.223 -1.519 1.000 18.097 180 TRP C N 1
ATOM 6141 C CA . TRP C 1 183 ? 17.713 34.523 -2.730 1.000 15.919 180 TRP C CA 1
ATOM 6142 C C . TRP C 1 183 ? 17.310 33.113 -2.321 1.000 16.011 180 TRP C C 1
ATOM 6143 O O . TRP C 1 183 ? 18.144 32.257 -2.106 1.000 15.555 180 TRP C O 1
ATOM 6154 N N . PRO C 1 184 ? 15.996 32.834 -2.202 1.000 15.398 181 PRO C N 1
ATOM 6155 C CA . PRO C 1 184 ? 15.530 31.553 -1.691 1.000 14.635 181 PRO C CA 1
ATOM 6156 C C . PRO C 1 184 ? 15.878 30.438 -2.697 1.000 13.778 181 PRO C C 1
ATOM 6157 O O . PRO C 1 184 ? 15.927 30.713 -3.906 1.000 13.635 181 PRO C O 1
ATOM 6161 N N . ASP C 1 185 ? 16.133 29.274 -2.131 1.000 14.580 182 ASP C N 1
ATOM 6162 C CA . ASP C 1 185 ? 16.350 27.973 -2.814 1.000 15.957 182 ASP C CA 1
ATOM 6163 C C . ASP C 1 185 ? 15.104 27.734 -3.666 1.000 15.180 182 ASP C C 1
ATOM 6164 O O . ASP C 1 185 ? 13.992 27.957 -3.153 1.000 13.938 182 ASP C O 1
ATOM 6169 N N . PHE C 1 186 ? 15.284 27.373 -4.928 1.000 15.648 183 PHE C N 1
ATOM 6170 C CA . PHE C 1 186 ? 14.195 27.121 -5.910 1.000 14.622 183 PHE C CA 1
ATOM 6171 C C . PHE C 1 186 ? 13.319 28.359 -6.090 1.000 16.023 183 PHE C C 1
ATOM 6172 O O . PHE C 1 186 ? 12.187 28.225 -6.606 1.000 14.787 183 PHE C O 1
ATOM 6180 N N . GLY C 1 187 ? 13.868 29.540 -5.774 1.000 15.027 184 GLY C N 1
ATOM 6181 C CA . GLY C 1 187 ? 13.132 30.802 -5.814 1.000 14.934 184 GLY C CA 1
ATOM 6182 C C . GLY C 1 187 ? 13.850 31.858 -6.620 1.000 13.710 184 GLY C C 1
ATOM 6183 O O . GLY C 1 187 ? 14.788 31.514 -7.394 1.000 12.206 184 GLY C O 1
ATOM 6184 N N . VAL C 1 188 ? 13.407 33.110 -6.472 1.000 14.021 185 VAL C N 1
ATOM 6185 C CA . VAL C 1 188 ? 13.844 34.222 -7.363 1.000 14.721 185 VAL C CA 1
ATOM 6186 C C . VAL C 1 188 ? 14.239 35.370 -6.455 1.000 14.113 185 VAL C C 1
ATOM 6187 O O . VAL C 1 188 ? 13.790 35.414 -5.319 1.000 16.137 185 VAL C O 1
ATOM 6191 N N . PRO C 1 189 ? 15.091 36.300 -6.929 1.000 15.198 186 PRO C N 1
ATOM 6192 C CA . PRO C 1 189 ? 15.377 37.515 -6.160 1.000 18.487 186 PRO C CA 1
ATOM 6193 C C . PRO C 1 189 ? 14.069 38.291 -5.871 1.000 19.808 186 PRO C C 1
ATOM 6194 O O . PRO C 1 189 ? 13.089 38.090 -6.571 1.000 19.862 186 PRO C O 1
ATOM 6198 N N . GLU C 1 190 ? 14.071 39.167 -4.863 1.000 25.133 187 GLU C N 1
ATOM 6199 C CA . GLU C 1 190 ? 12.894 40.024 -4.511 1.000 27.320 187 GLU C CA 1
ATOM 6200 C C . GLU C 1 190 ? 12.468 40.863 -5.729 1.000 28.772 187 GLU C C 1
ATOM 6201 O O . GLU C 1 190 ? 11.246 41.087 -5.897 1.000 29.684 187 GLU C O 1
ATOM 6207 N N . SER C 1 191 ? 13.415 41.334 -6.545 1.000 24.634 188 SER C N 1
ATOM 6208 C CA . SER C 1 191 ? 13.128 42.176 -7.721 1.000 26.653 188 SER C CA 1
ATOM 6209 C C . SER C 1 191 ? 14.294 42.124 -8.687 1.000 26.001 188 SER C C 1
ATOM 6210 O O . SER C 1 191 ? 15.421 41.833 -8.273 1.000 26.052 188 SER C O 1
ATOM 6213 N N . PRO C 1 192 ? 14.026 42.402 -9.980 1.000 25.365 189 PRO C N 1
ATOM 6214 C CA . PRO C 1 192 ? 15.062 42.645 -10.977 1.000 24.779 189 PRO C CA 1
ATOM 6215 C C . PRO C 1 192 ? 16.097 43.648 -10.456 1.000 27.569 189 PRO C C 1
ATOM 6216 O O . PRO C 1 192 ? 17.289 43.417 -10.624 1.000 25.125 189 PRO C O 1
ATOM 6220 N N . ALA C 1 193 ? 15.613 44.718 -9.821 1.000 24.522 190 ALA C N 1
ATOM 6221 C CA . ALA C 1 193 ? 16.442 45.815 -9.285 1.000 26.518 190 ALA C CA 1
ATOM 6222 C C . ALA C 1 193 ? 17.508 45.240 -8.351 1.000 27.059 190 ALA C C 1
ATOM 6223 O O . ALA C 1 193 ? 18.709 45.492 -8.599 1.000 30.098 190 ALA C O 1
ATOM 6225 N N . SER C 1 194 ? 17.070 44.491 -7.348 1.000 26.053 191 SER C N 1
ATOM 6226 C CA . SER C 1 194 ? 17.923 43.898 -6.292 1.000 26.213 191 SER C CA 1
ATOM 6227 C C . SER C 1 194 ? 18.983 43.010 -6.966 1.000 24.937 191 SER C C 1
ATOM 6228 O O . SER C 1 194 ? 20.167 43.161 -6.647 1.000 25.659 191 SER C O 1
ATOM 6231 N N . PHE C 1 195 ? 18.591 42.221 -7.963 1.000 22.878 192 PHE C N 1
ATOM 6232 C CA . PHE C 1 195 ? 19.515 41.285 -8.662 1.000 21.155 192 PHE C CA 1
ATOM 6233 C C . PHE C 1 195 ? 20.521 42.102 -9.471 1.000 23.313 192 PHE C C 1
ATOM 6234 O O . PHE C 1 195 ? 21.726 41.842 -9.442 1.000 24.183 192 PHE C O 1
ATOM 6242 N N . LEU C 1 196 ? 20.018 43.078 -10.231 1.000 21.452 193 LEU C N 1
ATOM 6243 C CA . LEU C 1 196 ? 20.848 43.896 -11.143 1.000 21.454 193 LEU C CA 1
ATOM 6244 C C . LEU C 1 196 ? 21.881 44.698 -10.354 1.000 21.577 193 LEU C C 1
ATOM 6245 O O . LEU C 1 196 ? 23.010 44.795 -10.867 1.000 21.166 193 LEU C O 1
ATOM 6250 N N . ASN C 1 197 ? 21.475 45.287 -9.225 1.000 21.940 194 ASN C N 1
ATOM 6251 C CA . ASN C 1 197 ? 22.345 46.101 -8.329 1.000 23.886 194 ASN C CA 1
ATOM 6252 C C . ASN C 1 197 ? 23.556 45.206 -8.027 1.000 24.570 194 ASN C C 1
ATOM 6253 O O . ASN C 1 197 ? 24.696 45.618 -8.265 1.000 21.976 194 ASN C O 1
ATOM 6258 N N . PHE C 1 198 ? 23.253 43.978 -7.615 1.000 22.686 195 PHE C N 1
ATOM 6259 C CA . PHE C 1 198 ? 24.255 42.970 -7.161 1.000 19.185 195 PHE C CA 1
ATOM 6260 C C . PHE C 1 198 ? 25.172 42.597 -8.321 1.000 19.090 195 PHE C C 1
ATOM 6261 O O . PHE C 1 198 ? 26.430 42.672 -8.205 1.000 18.856 195 PHE C O 1
ATOM 6269 N N . LEU C 1 199 ? 24.585 42.170 -9.427 1.000 18.635 196 LEU C N 1
ATOM 6270 C CA . LEU C 1 199 ? 25.344 41.829 -10.648 1.000 18.344 196 LEU C CA 1
ATOM 6271 C C . LEU C 1 199 ? 26.312 42.963 -11.045 1.000 18.372 196 LEU C C 1
ATOM 6272 O O . LEU C 1 199 ? 27.489 42.690 -11.415 1.000 17.232 196 LEU C O 1
ATOM 6277 N N . PHE C 1 200 ? 25.832 44.214 -11.069 1.000 20.544 197 PHE C N 1
ATOM 6278 C CA . PHE C 1 200 ? 26.669 45.387 -11.419 1.000 23.073 197 PHE C CA 1
ATOM 6279 C C . PHE C 1 200 ? 27.770 45.627 -10.373 1.000 21.724 197 PHE C C 1
ATOM 6280 O O . PHE C 1 200 ? 28.874 46.091 -10.794 1.000 24.595 197 PHE C O 1
ATOM 6288 N N . LYS C 1 201 ? 27.518 45.360 -9.095 1.000 22.305 198 LYS C N 1
ATOM 6289 C CA . LYS C 1 201 ? 28.571 45.409 -8.039 1.000 25.385 198 LYS C CA 1
ATOM 6290 C C . LYS C 1 201 ? 29.677 44.429 -8.449 1.000 23.213 198 LYS C C 1
ATOM 6291 O O . LYS C 1 201 ? 30.870 44.820 -8.440 1.000 21.796 198 LYS C O 1
ATOM 6297 N N . VAL C 1 202 ? 29.300 43.211 -8.862 1.000 20.793 199 VAL C N 1
ATOM 6298 C CA . VAL C 1 202 ? 30.302 42.197 -9.301 1.000 18.137 199 VAL C CA 1
ATOM 6299 C C . VAL C 1 202 ? 31.064 42.707 -10.531 1.000 19.193 199 VAL C C 1
ATOM 6300 O O . VAL C 1 202 ? 32.300 42.627 -10.545 1.000 20.086 199 VAL C O 1
ATOM 6304 N N . ARG C 1 203 ? 30.371 43.229 -11.546 1.000 18.457 200 ARG C N 1
ATOM 6305 C CA . ARG C 1 203 ? 31.016 43.706 -12.793 1.000 21.187 200 ARG C CA 1
ATOM 6306 C C . ARG C 1 203 ? 31.985 44.853 -12.473 1.000 21.896 200 ARG C C 1
ATOM 6307 O O . ARG C 1 203 ? 33.094 44.877 -13.056 1.000 22.642 200 ARG C O 1
ATOM 6315 N N . GLU C 1 204 ? 31.548 45.735 -11.582 1.000 23.330 201 GLU C N 1
ATOM 6316 C CA . GLU C 1 204 ? 32.236 46.997 -11.190 1.000 29.663 201 GLU C CA 1
ATOM 6317 C C . GLU C 1 204 ? 33.609 46.641 -10.608 1.000 28.407 201 GLU C C 1
ATOM 6318 O O . GLU C 1 204 ? 34.587 47.365 -10.880 1.000 27.019 201 GLU C O 1
ATOM 6324 N N . SER C 1 205 ? 33.707 45.509 -9.907 1.000 25.526 202 SER C N 1
ATOM 6325 C CA . SER C 1 205 ? 34.953 45.061 -9.235 1.000 24.093 202 SER C CA 1
ATOM 6326 C C . SER C 1 205 ? 36.036 44.686 -10.260 1.000 25.031 202 SER C C 1
ATOM 6327 O O . SER C 1 205 ? 37.201 44.625 -9.849 1.000 33.152 202 SER C O 1
ATOM 6330 N N . GLY C 1 206 ? 35.689 44.410 -11.519 1.000 21.645 203 GLY C N 1
ATOM 6331 C CA . GLY C 1 206 ? 36.583 43.878 -12.565 1.000 23.576 203 GLY C CA 1
ATOM 6332 C C . GLY C 1 206 ? 36.630 42.344 -12.627 1.000 24.026 203 GLY C C 1
ATOM 6333 O O . GLY C 1 206 ? 37.101 41.803 -13.647 1.000 22.817 203 GLY C O 1
ATOM 6334 N N . SER C 1 207 ? 36.052 41.650 -11.643 1.000 23.290 204 SER C N 1
ATOM 6335 C CA . SER C 1 207 ? 36.228 40.180 -11.441 1.000 23.460 204 SER C CA 1
ATOM 6336 C C . SER C 1 207 ? 35.729 39.334 -12.629 1.000 24.206 204 SER C C 1
ATOM 6337 O O . SER C 1 207 ? 36.136 38.141 -12.739 1.000 24.660 204 SER C O 1
ATOM 6340 N N . LEU C 1 208 ? 34.835 39.854 -13.477 1.000 22.704 205 LEU C N 1
ATOM 6341 C CA . LEU C 1 208 ? 34.237 39.103 -14.618 1.000 24.715 205 LEU C CA 1
ATOM 6342 C C . LEU C 1 208 ? 35.027 39.364 -15.907 1.000 25.574 205 LEU C C 1
ATOM 6343 O O . LEU C 1 208 ? 34.714 38.718 -16.948 1.000 25.755 205 LEU C O 1
ATOM 6348 N N . ASN C 1 209 ? 36.041 40.223 -15.847 1.000 27.619 206 ASN C N 1
ATOM 6349 C CA . ASN C 1 209 ? 36.783 40.664 -17.059 1.000 32.226 206 ASN C CA 1
ATOM 6350 C C . ASN C 1 209 ? 37.651 39.505 -17.541 1.000 31.069 206 ASN C C 1
ATOM 6351 O O . ASN C 1 209 ? 38.147 38.692 -16.755 1.000 27.127 206 ASN C O 1
ATOM 6356 N N . PRO C 1 210 ? 37.809 39.379 -18.873 1.000 32.521 207 PRO C N 1
ATOM 6357 C CA . PRO C 1 210 ? 38.472 38.224 -19.482 1.000 30.762 207 PRO C CA 1
ATOM 6358 C C . PRO C 1 210 ? 39.934 37.986 -19.064 1.000 27.080 207 PRO C C 1
ATOM 6359 O O . PRO C 1 210 ? 40.430 36.918 -19.273 1.000 28.273 207 PRO C O 1
ATOM 6363 N N . ASP C 1 211 ? 40.627 39.002 -18.561 1.000 25.166 208 ASP C N 1
ATOM 6364 C CA . ASP C 1 211 ? 42.049 38.888 -18.147 1.000 24.582 208 ASP C CA 1
ATOM 6365 C C . ASP C 1 211 ? 42.152 38.099 -16.835 1.000 21.508 208 ASP C C 1
ATOM 6366 O O . ASP C 1 211 ? 43.210 37.584 -16.560 1.000 18.476 208 ASP C O 1
ATOM 6371 N N . HIS C 1 212 ? 41.106 38.098 -16.010 1.000 18.919 209 HIS C N 1
ATOM 6372 C CA . HIS C 1 212 ? 41.110 37.309 -14.748 1.000 16.204 209 HIS C CA 1
ATOM 6373 C C . HIS C 1 212 ? 40.784 35.872 -15.097 1.000 13.880 209 HIS C C 1
ATOM 6374 O O . HIS C 1 212 ? 40.268 35.624 -16.180 1.000 12.438 209 HIS C O 1
ATOM 6381 N N . GLY C 1 213 ? 41.083 34.938 -14.181 1.000 11.794 210 GLY C N 1
ATOM 6382 C CA . GLY C 1 213 ? 40.469 33.614 -14.302 1.000 10.266 210 GLY C CA 1
ATOM 6383 C C . GLY C 1 213 ? 38.956 33.710 -14.187 1.000 9.415 210 GLY C C 1
ATOM 6384 O O . GLY C 1 213 ? 38.382 34.747 -13.857 1.000 9.910 210 GLY C O 1
ATOM 6385 N N . PRO C 1 214 ? 38.245 32.611 -14.489 1.000 8.423 211 PRO C N 1
ATOM 6386 C CA . PRO C 1 214 ? 36.799 32.570 -14.354 1.000 8.400 211 PRO C CA 1
ATOM 6387 C C . PRO C 1 214 ? 36.357 32.805 -12.902 1.000 7.988 211 PRO C C 1
ATOM 6388 O O . PRO C 1 214 ? 36.937 32.227 -11.980 1.000 8.456 211 PRO C O 1
ATOM 6392 N N . ALA C 1 215 ? 35.325 33.629 -12.736 1.000 6.988 212 ALA C N 1
ATOM 6393 C CA . ALA C 1 215 ? 34.672 33.824 -11.432 1.000 6.367 212 ALA C CA 1
ATOM 6394 C C . ALA C 1 215 ? 34.017 32.506 -11.047 1.000 6.216 212 ALA C C 1
ATOM 6395 O O . ALA C 1 215 ? 33.472 31.814 -11.916 1.000 6.560 212 ALA C O 1
ATOM 6397 N N . VAL C 1 216 ? 34.044 32.212 -9.774 1.000 5.935 213 VAL C N 1
ATOM 6398 C CA . VAL C 1 216 ? 33.367 30.979 -9.311 1.000 5.972 213 VAL C CA 1
ATOM 6399 C C . VAL C 1 216 ? 31.986 31.394 -8.835 1.000 6.355 213 VAL C C 1
ATOM 6400 O O . VAL C 1 216 ? 31.907 32.189 -7.859 1.000 6.578 213 VAL C O 1
ATOM 6404 N N . ILE C 1 217 ? 30.964 30.758 -9.400 1.000 6.681 214 ILE C N 1
ATOM 6405 C CA . ILE C 1 217 ? 29.550 31.037 -9.044 1.000 6.510 214 ILE C CA 1
ATOM 6406 C C . ILE C 1 217 ? 29.029 29.802 -8.341 1.000 6.245 214 ILE C C 1
ATOM 6407 O O . ILE C 1 217 ? 29.175 28.699 -8.888 1.000 5.852 214 ILE C O 1
ATOM 6412 N N . HIS C 1 218 ? 28.492 29.948 -7.149 1.000 5.263 215 HIS C N 1
ATOM 6413 C CA . HIS C 1 218 ? 27.870 28.777 -6.508 1.000 5.459 215 HIS C CA 1
ATOM 6414 C C . HIS C 1 218 ? 26.575 29.158 -5.810 1.000 5.596 215 HIS C C 1
ATOM 6415 O O . HIS C 1 218 ? 26.389 30.302 -5.379 1.000 6.690 215 HIS C O 1
ATOM 6422 N N . CYS C 1 219 ? 25.773 28.143 -5.570 1.000 6.279 216 CYS C N 1
ATOM 6423 C CA . CYS C 1 219 ? 24.639 28.183 -4.652 1.000 6.434 216 CYS C CA 1
ATOM 6424 C C . CYS C 1 219 ? 24.708 26.904 -3.844 1.000 6.754 216 CYS C C 1
ATOM 6425 O O . CYS C 1 219 ? 25.761 26.581 -3.301 1.000 6.754 216 CYS C O 1
ATOM 6428 N N . SER C 1 220 ? 23.600 26.201 -3.729 1.000 6.421 217 SER C N 1
ATOM 6429 C CA . SER C 1 220 ? 23.550 24.865 -3.103 1.000 7.198 217 SER C CA 1
ATOM 6430 C C . SER C 1 220 ? 24.107 23.781 -4.043 1.000 6.968 217 SER C C 1
ATOM 6431 O O . SER C 1 220 ? 25.208 23.225 -3.807 1.000 6.710 217 SER C O 1
ATOM 6434 N N . ALA C 1 221 ? 23.445 23.565 -5.169 1.000 6.947 218 ALA C N 1
ATOM 6435 C CA . ALA C 1 221 ? 23.865 22.565 -6.165 1.000 6.467 218 ALA C CA 1
ATOM 6436 C C . ALA C 1 221 ? 24.709 23.229 -7.250 1.000 6.674 218 ALA C C 1
ATOM 6437 O O . ALA C 1 221 ? 25.323 22.507 -8.022 1.000 5.955 218 ALA C O 1
ATOM 6439 N N . GLY C 1 222 ? 24.678 24.547 -7.401 1.000 6.595 219 GLY C N 1
ATOM 6440 C CA . GLY C 1 222 ? 25.441 25.206 -8.484 1.000 6.473 219 GLY C CA 1
ATOM 6441 C C . GLY C 1 222 ? 24.747 25.108 -9.827 1.000 6.672 219 GLY C C 1
ATOM 6442 O O . GLY C 1 222 ? 25.492 25.144 -10.865 1.000 6.633 219 GLY C O 1
ATOM 6443 N N . ILE C 1 223 ? 23.382 25.075 -9.859 1.000 7.232 220 ILE C N 1
ATOM 6444 C CA . ILE C 1 223 ? 22.650 24.986 -11.163 1.000 7.906 220 ILE C CA 1
ATOM 6445 C C . ILE C 1 223 ? 21.408 25.912 -11.220 1.000 7.649 220 ILE C C 1
ATOM 6446 O O . ILE C 1 223 ? 21.243 26.518 -12.262 1.000 8.590 220 ILE C O 1
ATOM 6451 N N . GLY C 1 224 ? 20.623 26.131 -10.166 1.000 8.223 221 GLY C N 1
ATOM 6452 C CA . GLY C 1 224 ? 19.414 26.987 -10.277 1.000 8.118 221 GLY C CA 1
ATOM 6453 C C . GLY C 1 224 ? 19.731 28.474 -10.227 1.000 8.624 221 GLY C C 1
ATOM 6454 O O . GLY C 1 224 ? 19.664 29.159 -11.259 1.000 9.225 221 GLY C O 1
ATOM 6455 N N . ARG C 1 225 ? 20.030 28.950 -9.035 1.000 9.056 222 ARG C N 1
ATOM 6456 C CA . ARG C 1 225 ? 20.432 30.351 -8.764 1.000 8.563 222 ARG C CA 1
ATOM 6457 C C . ARG C 1 225 ? 21.691 30.648 -9.554 1.000 8.915 222 ARG C C 1
ATOM 6458 O O . ARG C 1 225 ? 21.723 31.662 -10.257 1.000 8.095 222 ARG C O 1
ATOM 6466 N N . SER C 1 226 ? 22.672 29.743 -9.529 1.000 8.536 223 SER C N 1
ATOM 6467 C CA . SER C 1 226 ? 23.938 29.996 -10.271 1.000 8.778 223 SER C CA 1
ATOM 6468 C C . SER C 1 226 ? 23.658 30.136 -11.774 1.000 8.988 223 SER C C 1
ATOM 6469 O O . SER C 1 226 ? 24.294 30.958 -12.416 1.000 9.582 223 SER C O 1
ATOM 6472 N N . GLY C 1 227 ? 22.725 29.343 -12.321 1.000 9.424 224 GLY C N 1
ATOM 6473 C CA . GLY C 1 227 ? 22.456 29.410 -13.771 1.000 10.102 224 GLY C CA 1
ATOM 6474 C C . GLY C 1 227 ? 21.688 30.665 -14.149 1.000 10.739 224 GLY C C 1
ATOM 6475 O O . GLY C 1 227 ? 21.924 31.172 -15.233 1.000 12.158 224 GLY C O 1
ATOM 6476 N N . THR C 1 228 ? 20.847 31.150 -13.255 1.000 11.709 225 THR C N 1
ATOM 6477 C CA . THR C 1 228 ? 20.062 32.402 -13.423 1.000 12.246 225 THR C CA 1
ATOM 6478 C C . THR C 1 228 ? 21.034 33.570 -13.493 1.000 12.272 225 THR C C 1
ATOM 6479 O O . THR C 1 228 ? 21.011 34.373 -14.470 1.000 13.923 225 THR C O 1
ATOM 6483 N N . PHE C 1 229 ? 21.936 33.618 -12.521 1.000 12.349 226 PHE C N 1
ATOM 6484 C CA . PHE C 1 229 ? 22.990 34.650 -12.469 1.000 12.413 226 PHE C CA 1
ATOM 6485 C C . PHE C 1 229 ? 23.778 34.645 -13.771 1.000 13.692 226 PHE C C 1
ATOM 6486 O O . PHE C 1 229 ? 23.959 35.701 -14.407 1.000 13.058 226 PHE C O 1
ATOM 6494 N N . SER C 1 230 ? 24.258 33.485 -14.210 1.000 12.568 227 SER C N 1
ATOM 6495 C CA . SER C 1 230 ? 25.153 33.398 -15.380 1.000 14.465 227 SER C CA 1
ATOM 6496 C C . SER C 1 230 ? 24.363 33.723 -16.658 1.000 15.752 227 SER C C 1
ATOM 6497 O O . SER C 1 230 ? 24.930 34.406 -17.561 1.000 15.581 227 SER C O 1
ATOM 6500 N N . LEU C 1 231 ? 23.104 33.282 -16.734 1.000 15.129 228 LEU C N 1
ATOM 6501 C CA . LEU C 1 231 ? 22.261 33.495 -17.947 1.000 17.141 228 LEU C CA 1
ATOM 6502 C C . LEU C 1 231 ? 22.005 34.997 -18.095 1.000 16.458 228 LEU C C 1
ATOM 6503 O O . LEU C 1 231 ? 22.171 35.542 -19.212 1.000 19.217 228 LEU C O 1
ATOM 6508 N N . VAL C 1 232 ? 21.655 35.671 -17.016 1.000 17.743 229 VAL C N 1
ATOM 6509 C CA . VAL C 1 232 ? 21.316 37.125 -17.112 1.000 17.529 229 VAL C CA 1
ATOM 6510 C C . VAL C 1 232 ? 22.588 37.902 -17.498 1.000 19.138 229 VAL C C 1
ATOM 6511 O O . VAL C 1 232 ? 22.543 38.731 -18.451 1.000 19.649 229 VAL C O 1
ATOM 6515 N N . ASP C 1 233 ? 23.716 37.637 -16.835 1.000 18.760 230 ASP C N 1
ATOM 6516 C CA . ASP C 1 233 ? 24.998 38.332 -17.118 1.000 19.703 230 ASP C CA 1
ATOM 6517 C C . ASP C 1 233 ? 25.422 38.091 -18.562 1.000 20.998 230 ASP C C 1
ATOM 6518 O O . ASP C 1 233 ? 25.803 39.064 -19.241 1.000 24.384 230 ASP C O 1
ATOM 6523 N N . THR C 1 234 ? 25.409 36.850 -19.043 1.000 19.879 231 THR C N 1
ATOM 6524 C CA . THR C 1 234 ? 25.865 36.541 -20.413 1.000 20.396 231 THR C CA 1
ATOM 6525 C C . THR C 1 234 ? 24.953 37.257 -21.434 1.000 21.814 231 THR C C 1
ATOM 6526 O O . THR C 1 234 ? 25.474 37.848 -22.383 1.000 24.138 231 THR C O 1
ATOM 6530 N N . CYS C 1 235 ? 23.638 37.165 -21.260 1.000 24.362 232 CYS C N 1
ATOM 6531 C CA . CYS C 1 235 ? 22.650 37.729 -22.229 1.000 25.807 232 CYS C CA 1
ATOM 6532 C C . CYS C 1 235 ? 22.781 39.248 -22.327 1.000 28.653 232 CYS C C 1
ATOM 6533 O O . CYS C 1 235 ? 22.711 39.772 -23.468 1.000 29.214 232 CYS C O 1
ATOM 6536 N N . LEU C 1 236 ? 22.935 39.921 -21.191 1.000 28.604 233 LEU C N 1
ATOM 6537 C CA . LEU C 1 236 ? 23.230 41.378 -21.115 1.000 29.497 233 LEU C CA 1
ATOM 6538 C C . LEU C 1 236 ? 24.495 41.676 -21.929 1.000 30.597 233 LEU C C 1
ATOM 6539 O O . LEU C 1 236 ? 24.509 42.683 -22.665 1.000 31.921 233 LEU C O 1
ATOM 6544 N N . VAL C 1 237 ? 25.546 40.865 -21.801 1.000 26.812 234 VAL C N 1
ATOM 6545 C CA . VAL C 1 237 ? 26.817 41.081 -22.550 1.000 26.100 234 VAL C CA 1
ATOM 6546 C C . VAL C 1 237 ? 26.533 40.931 -24.045 1.000 28.782 234 VAL C C 1
ATOM 6547 O O . VAL C 1 237 ? 26.976 41.817 -24.802 1.000 30.538 234 VAL C O 1
ATOM 6551 N N . LEU C 1 238 ? 25.807 39.892 -24.458 1.000 30.390 235 LEU C N 1
ATOM 6552 C CA . LEU C 1 238 ? 25.539 39.612 -25.896 1.000 31.068 235 LEU C CA 1
ATOM 6553 C C . LEU C 1 238 ? 24.754 40.789 -26.506 1.000 36.042 235 LEU C C 1
ATOM 6554 O O . LEU C 1 238 ? 25.065 41.151 -27.651 1.000 40.602 235 LEU C O 1
ATOM 6559 N N . MET C 1 239 ? 23.854 41.428 -25.745 1.000 38.698 236 MET C N 1
ATOM 6560 C CA . MET C 1 239 ? 22.999 42.547 -26.244 1.000 40.796 236 MET C CA 1
ATOM 6561 C C . MET C 1 239 ? 23.813 43.844 -26.428 1.000 41.491 236 MET C C 1
ATOM 6562 O O . MET C 1 239 ? 24.882 43.979 -25.797 1.000 37.612 236 MET C O 1
ATOM 6567 N N . ILE C 1 245 ? 19.058 38.661 -29.929 1.000 45.668 242 ILE C N 1
ATOM 6568 C CA . ILE C 1 245 ? 19.558 37.345 -29.419 1.000 44.414 242 ILE C CA 1
ATOM 6569 C C . ILE C 1 245 ? 18.377 36.481 -28.965 1.000 38.858 242 ILE C C 1
ATOM 6570 O O . ILE C 1 245 ? 17.300 37.038 -28.689 1.000 42.776 242 ILE C O 1
ATOM 6575 N N . ASN C 1 246 ? 18.598 35.168 -28.860 1.000 34.236 243 ASN C N 1
ATOM 6576 C CA . ASN C 1 246 ? 17.578 34.171 -28.462 1.000 31.078 243 ASN C CA 1
ATOM 6577 C C . ASN C 1 246 ? 17.917 33.632 -27.060 1.000 29.723 243 ASN C C 1
ATOM 6578 O O . ASN C 1 246 ? 18.822 32.795 -26.977 1.000 30.254 243 ASN C O 1
ATOM 6583 N N . ILE C 1 247 ? 17.188 34.046 -26.021 1.000 26.636 244 ILE C N 1
ATOM 6584 C CA . ILE C 1 247 ? 17.461 33.658 -24.595 1.000 26.331 244 ILE C CA 1
ATOM 6585 C C . ILE C 1 247 ? 17.409 32.131 -24.446 1.000 26.295 244 ILE C C 1
ATOM 6586 O O . ILE C 1 247 ? 18.253 31.579 -23.688 1.000 26.132 244 ILE C O 1
ATOM 6591 N N . LYS C 1 248 ? 16.462 31.463 -25.110 1.000 24.609 245 LYS C N 1
ATOM 6592 C CA . LYS C 1 248 ? 16.259 29.998 -24.994 1.000 25.811 245 LYS C CA 1
ATOM 6593 C C . LYS C 1 248 ? 17.527 29.309 -25.502 1.000 27.274 245 LYS C C 1
ATOM 6594 O O . LYS C 1 248 ? 17.976 28.339 -24.872 1.000 24.734 245 LYS C O 1
ATOM 6600 N N . GLN C 1 249 ? 18.083 29.801 -26.605 1.000 28.894 246 GLN C N 1
ATOM 6601 C CA . GLN C 1 249 ? 19.254 29.151 -27.238 1.000 30.680 246 GLN C CA 1
ATOM 6602 C C . GLN C 1 249 ? 20.493 29.526 -26.427 1.000 26.260 246 GLN C C 1
ATOM 6603 O O . GLN C 1 249 ? 21.390 28.691 -26.364 1.000 25.945 246 GLN C O 1
ATOM 6609 N N . VAL C 1 250 ? 20.529 30.702 -25.798 1.000 22.511 247 VAL C N 1
ATOM 6610 C CA . VAL C 1 250 ? 21.681 31.039 -24.908 1.000 22.026 247 VAL C CA 1
ATOM 6611 C C . VAL C 1 250 ? 21.700 30.003 -23.782 1.000 19.751 247 VAL C C 1
ATOM 6612 O O . VAL C 1 250 ? 22.761 29.393 -23.543 1.000 21.346 247 VAL C O 1
ATOM 6616 N N . LEU C 1 251 ? 20.552 29.786 -23.142 1.000 18.418 248 LEU C N 1
ATOM 6617 C CA . LEU C 1 251 ? 20.417 28.868 -21.973 1.000 18.298 248 LEU C CA 1
ATOM 6618 C C . LEU C 1 251 ? 20.772 27.435 -22.410 1.000 18.601 248 LEU C C 1
ATOM 6619 O O . LEU C 1 251 ? 21.542 26.759 -21.683 1.000 16.178 248 LEU C O 1
ATOM 6624 N N . LEU C 1 252 ? 20.262 26.967 -23.556 1.000 17.533 249 LEU C N 1
ATOM 6625 C CA . LEU C 1 252 ? 20.550 25.573 -24.025 1.000 18.220 249 LEU C CA 1
ATOM 6626 C C . LEU C 1 252 ? 22.042 25.398 -24.333 1.000 16.954 249 LEU C C 1
ATOM 6627 O O . LEU C 1 252 ? 22.561 24.295 -24.031 1.000 15.202 249 LEU C O 1
ATOM 6632 N N . ASN C 1 253 ? 22.726 26.417 -24.850 1.000 16.911 250 ASN C N 1
ATOM 6633 C CA . ASN C 1 253 ? 24.187 26.333 -25.113 1.000 19.211 250 ASN C CA 1
ATOM 6634 C C . ASN C 1 253 ? 24.916 26.284 -23.766 1.000 18.132 250 ASN C C 1
ATOM 6635 O O . ASN C 1 253 ? 25.816 25.454 -23.622 1.000 18.016 250 ASN C O 1
ATOM 6640 N N . MET C 1 254 ? 24.493 27.089 -22.790 1.000 16.304 251 MET C N 1
ATOM 6641 C CA . MET C 1 254 ? 25.120 27.046 -21.442 1.000 16.654 251 MET C CA 1
ATOM 6642 C C . MET C 1 254 ? 24.874 25.681 -20.797 1.000 14.787 251 MET C C 1
ATOM 6643 O O . MET C 1 254 ? 25.782 25.193 -20.063 1.000 12.536 251 MET C O 1
ATOM 6648 N N . ARG C 1 255 ? 23.712 25.060 -21.031 1.000 13.308 252 ARG C N 1
ATOM 6649 C CA . ARG C 1 255 ? 23.422 23.729 -20.433 1.000 13.461 252 ARG C CA 1
ATOM 6650 C C . ARG C 1 255 ? 24.302 22.659 -21.068 1.000 12.709 252 ARG C C 1
ATOM 6651 O O . ARG C 1 255 ? 24.347 21.545 -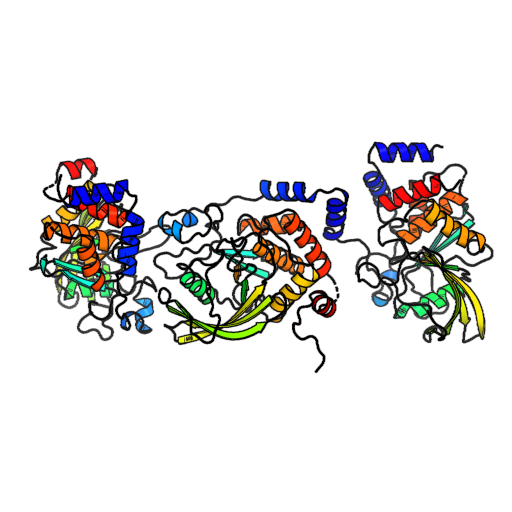20.495 1.000 13.282 252 ARG C O 1
ATOM 6659 N N . LYS C 1 256 ? 25.049 22.986 -22.118 1.000 13.701 253 LYS C N 1
ATOM 6660 C CA . LYS C 1 256 ? 25.994 21.984 -22.661 1.000 13.735 253 LYS C CA 1
ATOM 6661 C C . LYS C 1 256 ? 27.137 21.836 -21.659 1.000 13.046 253 LYS C C 1
ATOM 6662 O O . LYS C 1 256 ? 27.743 20.767 -21.619 1.000 12.768 253 LYS C O 1
ATOM 6668 N N . TYR C 1 257 ? 27.372 22.854 -20.833 1.000 11.677 254 TYR C N 1
ATOM 6669 C CA . TYR C 1 257 ? 28.540 22.879 -19.921 1.000 10.791 254 TYR C CA 1
ATOM 6670 C C . TYR C 1 257 ? 28.200 22.372 -18.513 1.000 8.827 254 TYR C C 1
ATOM 6671 O O . TYR C 1 257 ? 29.091 21.765 -17.903 1.000 8.016 254 TYR C O 1
ATOM 6680 N N . ARG C 1 258 ? 26.971 22.489 -18.040 1.000 8.098 255 ARG C N 1
ATOM 6681 C CA . ARG C 1 258 ? 26.594 21.986 -16.697 1.000 8.211 255 ARG C CA 1
ATOM 6682 C C . ARG C 1 258 ? 25.086 21.713 -16.690 1.000 8.199 255 ARG C C 1
ATOM 6683 O O . ARG C 1 258 ? 24.312 22.525 -17.266 1.000 8.398 255 ARG C O 1
ATOM 6691 N N . MET C 1 259 ? 24.691 20.564 -16.205 1.000 8.661 256 MET C N 1
ATOM 6692 C CA . MET C 1 259 ? 23.283 20.115 -16.230 1.000 8.978 256 MET C CA 1
ATOM 6693 C C . MET C 1 259 ? 22.352 21.086 -15.484 1.000 10.291 256 MET C C 1
ATOM 6694 O O . MET C 1 259 ? 22.746 21.655 -14.456 1.000 10.208 256 MET C O 1
ATOM 6699 N N . GLY C 1 260 ? 21.101 21.229 -15.944 1.000 10.815 257 GLY C N 1
ATOM 6700 C CA . GLY C 1 260 ? 20.006 21.708 -15.082 1.000 10.126 257 GLY C CA 1
ATOM 6701 C C . GLY C 1 260 ? 20.051 23.200 -14.787 1.000 10.453 257 GLY C C 1
ATOM 6702 O O . GLY C 1 260 ? 19.375 23.593 -13.823 1.000 10.964 257 GLY C O 1
ATOM 6703 N N . LEU C 1 261 ? 20.812 24.010 -15.520 1.000 11.022 258 LEU C N 1
ATOM 6704 C CA . LEU C 1 261 ? 20.927 25.457 -15.216 1.000 11.560 258 LEU C CA 1
ATOM 6705 C C . LEU C 1 261 ? 19.533 26.078 -15.354 1.000 12.685 258 LEU C C 1
ATOM 6706 O O . LEU C 1 261 ? 18.920 25.890 -16.426 1.000 11.066 258 LEU C O 1
ATOM 6711 N N . ILE C 1 262 ? 19.103 26.783 -14.310 1.000 12.975 259 ILE C N 1
ATOM 6712 C CA . ILE C 1 262 ? 17.737 27.358 -14.106 1.000 13.770 259 ILE C CA 1
ATOM 6713 C C . ILE C 1 262 ? 16.780 26.211 -13.781 1.000 13.968 259 ILE C C 1
ATOM 6714 O O . ILE C 1 262 ? 16.591 25.331 -14.663 1.000 13.448 259 ILE C O 1
ATOM 6719 N N . GLN C 1 263 ? 16.263 26.171 -12.548 1.000 13.341 260 GLN C N 1
ATOM 6720 C CA . GLN C 1 263 ? 15.604 24.958 -12.001 1.000 14.809 260 GLN C CA 1
ATOM 6721 C C . GLN C 1 263 ? 14.082 25.095 -11.974 1.000 15.489 260 GLN C C 1
ATOM 6722 O O . GLN C 1 263 ? 13.448 24.123 -11.552 1.000 16.961 260 GLN C O 1
ATOM 6728 N N . THR C 1 264 ? 13.517 26.256 -12.352 1.000 15.208 261 THR C N 1
ATOM 6729 C CA . THR C 1 264 ? 12.043 26.466 -12.293 1.000 14.941 261 THR C CA 1
ATOM 6730 C C . THR C 1 264 ? 11.602 27.413 -13.390 1.000 15.767 261 THR C C 1
ATOM 6731 O O . THR C 1 264 ? 12.343 28.267 -13.840 1.000 14.837 261 THR C O 1
ATOM 6735 N N . PRO C 1 265 ? 10.344 27.287 -13.872 1.000 17.523 262 PRO C N 1
ATOM 6736 C CA . PRO C 1 265 ? 9.811 28.254 -14.831 1.000 17.349 262 PRO C CA 1
ATOM 6737 C C . PRO C 1 265 ? 9.882 29.693 -14.299 1.000 15.705 262 PRO C C 1
ATOM 6738 O O . PRO C 1 265 ? 10.118 30.575 -15.046 1.000 17.027 262 PRO C O 1
ATOM 6742 N N . ASP C 1 266 ? 9.666 29.869 -12.999 1.000 16.914 263 ASP C N 1
ATOM 6743 C CA . ASP C 1 266 ? 9.736 31.196 -12.345 1.000 18.698 263 ASP C CA 1
ATOM 6744 C C . ASP C 1 266 ? 11.146 31.781 -12.507 1.000 17.256 263 ASP C C 1
ATOM 6745 O O . ASP C 1 266 ? 11.290 32.979 -12.847 1.000 17.606 263 ASP C O 1
ATOM 6750 N N . GLN C 1 267 ? 12.185 30.968 -12.305 1.000 16.181 264 GLN C N 1
ATOM 6751 C CA . GLN C 1 267 ? 13.582 31.455 -12.518 1.000 14.718 264 GLN C CA 1
ATOM 6752 C C . GLN C 1 267 ? 13.791 31.877 -14.001 1.000 14.782 264 GLN C C 1
ATOM 6753 O O . GLN C 1 267 ? 14.503 32.863 -14.288 1.000 14.869 264 GLN C O 1
ATOM 6759 N N . LEU C 1 268 ? 13.217 31.165 -14.963 1.000 14.190 265 LEU C N 1
ATOM 6760 C CA . LEU C 1 268 ? 13.290 31.516 -16.400 1.000 17.190 265 LEU C CA 1
ATOM 6761 C C . LEU C 1 268 ? 12.592 32.868 -16.606 1.000 15.255 265 LEU C C 1
ATOM 6762 O O . LEU C 1 268 ? 13.188 33.764 -17.161 1.000 15.896 265 LEU C O 1
ATOM 6767 N N . ARG C 1 269 ? 11.369 33.017 -16.098 1.000 18.262 266 ARG C N 1
ATOM 6768 C CA . ARG C 1 269 ? 10.607 34.288 -16.228 1.000 18.500 266 ARG C CA 1
ATOM 6769 C C . ARG C 1 269 ? 11.411 35.428 -15.584 1.000 17.560 266 ARG C C 1
ATOM 6770 O O . ARG C 1 269 ? 11.514 36.536 -16.191 1.000 17.898 266 ARG C O 1
ATOM 6778 N N . PHE C 1 270 ? 11.972 35.204 -14.398 1.000 16.619 267 PHE C N 1
ATOM 6779 C CA . PHE C 1 270 ? 12.781 36.229 -13.708 1.000 17.393 267 PHE C CA 1
ATOM 6780 C C . PHE C 1 270 ? 13.975 36.654 -14.574 1.000 18.011 267 PHE C C 1
ATOM 6781 O O . PHE C 1 270 ? 14.330 37.877 -14.605 1.000 18.667 267 PHE C O 1
ATOM 6789 N N . SER C 1 271 ? 14.675 35.682 -15.172 1.000 17.654 268 SER C N 1
ATOM 6790 C CA . SER C 1 271 ? 15.823 35.941 -16.076 1.000 19.224 268 SER C CA 1
ATOM 6791 C C . SER C 1 271 ? 15.430 36.940 -17.175 1.000 20.381 268 SER C C 1
ATOM 6792 O O . SER C 1 271 ? 16.156 37.906 -17.361 1.000 21.499 268 SER C O 1
ATOM 6795 N N . TYR C 1 272 ? 14.338 36.698 -17.899 1.000 22.654 269 TYR C N 1
ATOM 6796 C CA . TYR C 1 272 ? 13.790 37.648 -18.904 1.000 23.174 269 TYR C CA 1
ATOM 6797 C C . TYR C 1 272 ? 13.604 39.046 -18.297 1.000 22.638 269 TYR C C 1
ATOM 6798 O O . TYR C 1 272 ? 14.108 40.018 -18.888 1.000 25.130 269 TYR C O 1
ATOM 6807 N N . MET C 1 273 ? 12.905 39.130 -17.167 1.000 24.133 270 MET C N 1
ATOM 6808 C CA . MET C 1 273 ? 12.573 40.401 -16.458 1.000 26.083 270 MET C CA 1
ATOM 6809 C C . MET C 1 273 ? 13.863 41.128 -16.079 1.000 24.675 270 MET C C 1
ATOM 6810 O O . MET C 1 273 ? 13.950 42.334 -16.300 1.000 25.360 270 MET C O 1
ATOM 6815 N N . ALA C 1 274 ? 14.848 40.416 -15.529 1.000 21.421 271 ALA C N 1
ATOM 6816 C CA . ALA C 1 274 ? 16.162 40.993 -15.171 1.000 22.018 271 ALA C CA 1
ATOM 6817 C C . ALA C 1 274 ? 16.905 41.444 -16.425 1.000 18.630 271 ALA C C 1
ATOM 6818 O O . ALA C 1 274 ? 17.596 42.516 -16.384 1.000 18.744 271 ALA C O 1
ATOM 6820 N N . ILE C 1 275 ? 16.838 40.682 -17.507 1.000 17.153 272 ILE C N 1
ATOM 6821 C CA . ILE C 1 275 ? 17.490 41.072 -18.785 1.000 18.938 272 ILE C CA 1
ATOM 6822 C C . ILE C 1 275 ? 16.781 42.348 -19.302 1.000 21.677 272 ILE C C 1
ATOM 6823 O O . ILE C 1 275 ? 17.491 43.302 -19.678 1.000 23.457 272 ILE C O 1
ATOM 6828 N N . ILE C 1 276 ? 15.445 42.379 -19.226 1.000 26.083 273 ILE C N 1
ATOM 6829 C CA . ILE C 1 276 ? 14.604 43.563 -19.619 1.000 27.653 273 ILE C CA 1
ATOM 6830 C C . ILE C 1 276 ? 15.125 44.813 -18.886 1.000 27.346 273 ILE C C 1
ATOM 6831 O O . ILE C 1 276 ? 15.529 45.781 -19.564 1.000 34.055 273 ILE C O 1
ATOM 6836 N N . GLU C 1 277 ? 15.129 44.787 -17.556 1.000 29.113 274 GLU C N 1
ATOM 6837 C CA . GLU C 1 277 ? 15.511 45.935 -16.698 1.000 29.149 274 GLU C CA 1
ATOM 6838 C C . GLU C 1 277 ? 16.978 46.296 -16.976 1.000 32.289 274 GLU C C 1
ATOM 6839 O O . GLU C 1 277 ? 17.285 47.505 -17.153 1.000 29.356 274 GLU C O 1
ATOM 6845 N N . GLY C 1 278 ? 17.857 45.287 -17.068 1.000 29.702 275 GLY C N 1
ATOM 6846 C CA . GLY C 1 278 ? 19.306 45.493 -17.247 1.000 31.447 275 GLY C CA 1
ATOM 6847 C C . GLY C 1 278 ? 19.659 46.144 -18.574 1.000 34.049 275 GLY C C 1
ATOM 6848 O O . GLY C 1 278 ? 20.604 46.953 -18.576 1.000 34.180 275 GLY C O 1
ATOM 6849 N N . ALA C 1 279 ? 18.959 45.798 -19.664 1.000 38.038 276 ALA C N 1
ATOM 6850 C CA . ALA C 1 279 ? 19.205 46.300 -21.042 1.000 42.546 276 ALA C CA 1
ATOM 6851 C C . ALA C 1 279 ? 19.470 47.818 -21.013 1.000 49.172 276 ALA C C 1
ATOM 6852 O O . ALA C 1 279 ? 18.675 48.567 -21.588 1.000 51.310 276 ALA C O 1
ATOM 6854 N N . LYS C 1 280 ? 20.586 48.223 -20.388 1.000 55.311 277 LYS C N 1
ATOM 6855 C CA . LYS C 1 280 ? 21.017 49.627 -20.143 1.000 54.904 277 LYS C CA 1
ATOM 6856 C C . LYS C 1 280 ? 22.546 49.699 -20.170 1.000 55.498 277 LYS C C 1
ATOM 6857 O O . LYS C 1 280 ? 23.092 50.308 -19.228 1.000 60.625 277 LYS C O 1
ATOM 6863 N N . GLN C 1 289 ? 21.033 52.949 -11.486 1.000 40.993 286 GLN C N 1
ATOM 6864 C CA . GLN C 1 289 ? 21.632 52.045 -10.459 1.000 42.888 286 GLN C CA 1
ATOM 6865 C C . GLN C 1 289 ? 21.282 52.549 -9.054 1.000 45.546 286 GLN C C 1
ATOM 6866 O O . GLN C 1 289 ? 21.087 51.693 -8.168 1.000 42.345 286 GLN C O 1
ATOM 6872 N N . LYS C 1 290 ? 21.193 53.877 -8.858 1.000 43.542 287 LYS C N 1
ATOM 6873 C CA . LYS C 1 290 ? 20.803 54.506 -7.563 1.000 43.778 287 LYS C CA 1
ATOM 6874 C C . LYS C 1 290 ? 19.352 54.124 -7.241 1.000 40.693 287 LYS C C 1
ATOM 6875 O O . LYS C 1 290 ? 19.008 54.012 -6.041 1.000 36.212 287 LYS C O 1
ATOM 6881 N N . ARG C 1 291 ? 18.539 53.970 -8.291 1.000 40.518 288 ARG C N 1
ATOM 6882 C CA . ARG C 1 291 ? 17.119 53.519 -8.242 1.000 43.703 288 ARG C CA 1
ATOM 6883 C C . ARG C 1 291 ? 17.053 52.097 -7.664 1.000 38.395 288 ARG C C 1
ATOM 6884 O O . ARG C 1 291 ? 16.319 51.872 -6.664 1.000 39.601 288 ARG C O 1
ATOM 6892 N N . TRP C 1 292 ? 17.829 51.181 -8.242 1.000 37.252 289 TRP C N 1
ATOM 6893 C CA . TRP C 1 292 ? 17.929 49.764 -7.798 1.000 34.299 289 TRP C CA 1
ATOM 6894 C C . TRP C 1 292 ? 18.363 49.704 -6.335 1.000 34.872 289 TRP C C 1
ATOM 6895 O O . TRP C 1 292 ? 17.757 48.922 -5.589 1.000 34.566 289 TRP C O 1
ATOM 6906 N N . LYS C 1 293 ? 19.364 50.513 -5.967 1.000 37.343 290 LYS C N 1
ATOM 6907 C CA . LYS C 1 293 ? 19.901 50.631 -4.584 1.000 43.376 290 LYS C CA 1
ATOM 6908 C C . LYS C 1 293 ? 18.756 51.002 -3.635 1.000 42.887 290 LYS C C 1
ATOM 6909 O O . LYS C 1 293 ? 18.535 50.258 -2.655 1.000 45.908 290 LYS C O 1
ATOM 6915 N N . GLU C 1 294 ? 18.047 52.098 -3.931 1.000 43.357 291 GLU C N 1
ATOM 6916 C CA . GLU C 1 294 ? 16.844 52.553 -3.182 1.000 43.478 291 GLU C CA 1
ATOM 6917 C C . GLU C 1 294 ? 15.836 51.401 -3.071 1.000 41.957 291 GLU C C 1
ATOM 6918 O O . GLU C 1 294 ? 15.459 51.053 -1.921 1.000 38.766 291 GLU C O 1
ATOM 6924 N N . LEU C 1 295 ? 15.382 50.876 -4.221 1.000 40.499 292 LEU C N 1
ATOM 6925 C CA . LEU C 1 295 ? 14.308 49.838 -4.309 1.000 42.402 292 LEU C CA 1
ATOM 6926 C C . LEU C 1 295 ? 14.728 48.612 -3.501 1.000 41.659 292 LEU C C 1
ATOM 6927 O O . LEU C 1 295 ? 13.915 48.103 -2.680 1.000 40.708 292 LEU C O 1
ATOM 6932 N N . SER C 1 296 ? 15.977 48.193 -3.699 1.000 42.357 293 SER C N 1
ATOM 6933 C CA . SER C 1 296 ? 16.586 47.003 -3.058 1.000 40.875 293 SER C CA 1
ATOM 6934 C C . SER C 1 296 ? 16.677 47.203 -1.536 1.000 43.851 293 SER C C 1
ATOM 6935 O O . SER C 1 296 ? 16.829 46.187 -0.823 1.000 40.204 293 SER C O 1
ATOM 6938 N N . LYS C 1 297 ? 16.566 48.453 -1.053 1.000 42.771 294 LYS C N 1
ATOM 6939 C CA . LYS C 1 297 ? 16.623 48.824 0.391 1.000 42.175 294 LYS C CA 1
ATOM 6940 C C . LYS C 1 297 ? 17.947 48.308 0.977 1.000 42.346 294 LYS C C 1
ATOM 6941 O O . LYS C 1 297 ? 17.918 47.735 2.086 1.000 43.284 294 LYS C O 1
ATOM 6947 N N . GLU C 1 298 ? 19.057 48.494 0.257 1.000 42.094 295 GLU C N 1
ATOM 6948 C CA . GLU C 1 298 ? 20.366 47.838 0.540 1.000 44.158 295 GLU C CA 1
ATOM 6949 C C . GLU C 1 298 ? 21.030 48.499 1.757 1.000 42.590 295 GLU C C 1
ATOM 6950 O O . GLU C 1 298 ? 21.062 47.960 2.874 1.000 36.698 295 GLU C O 1
#

Foldseek 3Di:
DDPDDPPLVVVLVCCVVVVCLQVLVVVLQVLFDDAAQVLCVPPVNPLQAPDPPFAFHPVFAQFLPPDPRRDHRWGWQDDVLLLFIAIFHAAGDPLCLLVVLSSCVVLQFAEEEEAEDCAAPNRGLHDPSADPDQDWAADPVNQKIKGFPDWDAWPFKMWTWIWIANNVVRDIHIHTYIYGYPAHDLGHPPALLLLLLSLVVVVVVVRRPNVGGHHYYYYRSRAAVVLLSCLLVSLLSSLDDSSVSSSSSCVGTPRHHPDSNSVSRSSRNNVCSNPPSVVSCVVSNGHPCPDDD/DVLVVVLVVCVVVVCLQVLVVVLQVLFDDAAQVLCVDPVCVQQALDPPWAFHPVFAQFLPPDPRRDHRWGWQDDPLLLFIAIFHAAGDPLCLLVVLSSCVVLQQQEEEEAEDCDAPNDGLHDPSADPDQDWDADPVNQKIKGWPDWDDDPFKIWTWIWIANRVVRDIGTHIYIGGYQAHDLGGDPALCSLVVSLVVVVVVVSRPNVGGHHYYYYRSRAAVVLLSVLLVSLLSSPPDDDSSVSSSSSCNGTPCRHPDSVSVSRSSRNNVVSD/DDPLVVVLVVCVVVVCLQVLVVVLVVLADDADQVLCVDPVNPVQAPDPPFAFHPVFAQFQPPDPSRDHRWGWQQDVLLLFIAIFHAAGDPLCLLVVLSSCVVLQQQEAEEAADCDAPHDGLHDPSADPDQDWAADPVNQKIKGWPDWADAPFKIKTWIWIANNVVRDIGTHIYIGGYPAHDLGGPPALLLLLQSLVVCVVVVRRPNVGGHHYYYYRSRAASVLLSVLLVSLLSSLDDSSVSSSSSCVTTPCHHPDSNSVSRSSRNNVVSNPHVVSCVVSND

Solvent-accessible surface area: 38142 Å² total; per-residue (Å²): 97,99,17,71,30,61,79,2,67,92,59,34,106,78,15,48,94,102,200,79,22,125,54,13,10,114,60,0,117,129,85,26,92,134,68,68,64,164,24,1,96,50,84,34,1,172,101,34,18,39,74,185,100,18,1,0,7,36,108,9,27,10,110,2,94,102,14,21,21,45,0,9,1,0,0,65,0,61,20,134,153,7,142,26,40,0,0,0,2,8,0,3,26,115,66,5,8,6,24,2,0,3,0,0,28,31,42,140,1,59,0,0,0,0,0,0,129,47,77,10,155,166,50,96,20,0,15,69,0,10,3,103,66,137,125,82,51,120,14,152,102,11,10,2,1,0,74,32,85,59,95,54,74,43,55,14,0,15,20,14,69,0,40,0,41,14,94,50,45,46,94,67,63,52,0,18,0,4,17,2,30,68,2,70,21,137,17,40,3,165,33,26,9,6,0,0,14,0,0,38,68,0,59,139,58,16,1,16,64,119,115,60,16,23,1,0,0,0,2,15,14,0,12,9,6,0,0,0,0,0,0,0,0,0,0,18,53,57,91,71,83,0,42,83,19,0,11,59,1,7,70,64,0,36,14,0,0,38,24,38,76,1,0,67,10,0,4,58,0,0,38,30,7,49,103,81,87,177,62,4,94,112,103,11,124,9,66,104,84,89,90,204,199,117,52,15,69,163,67,31,108,101,17,41,92,100,189,82,22,110,54,16,10,83,56,0,102,113,82,33,101,121,64,96,47,154,14,4,92,65,122,111,0,172,101,35,23,30,17,118,55,4,3,0,6,35,106,9,27,10,112,3,92,165,39,197,32,43,0,8,0,0,0,60,0,56,14,146,124,12,130,24,35,0,0,0,2,6,0,3,31,112,70,4,6,4,20,2,0,22,1,0,25,42,40,138,3,63,0,0,0,0,0,0,126,39,73,16,173,94,32,96,32,0,14,73,0,8,5,90,68,136,120,79,51,120,14,178,122,30,8,7,1,0,73,36,88,56,90,59,98,96,110,36,7,13,19,10,65,0,49,0,39,23,96,132,65,43,91,70,69,59,2,11,0,7,17,2,23,66,5,78,40,55,17,45,3,174,41,16,57,17,0,15,76,0,0,100,72,0,55,156,46,13,0,10,69,93,123,67,13,19,1,0,0,0,2,12,5,0,8,7,4,0,0,1,0,0,0,0,0,0,0,21,59,44,97,147,108,18,90,2,45,82,15,1,15,48,1,11,65,67,0,35,17,0,0,21,20,36,75,2,1,76,9,0,8,61,0,1,45,100,7,136,154,83,77,12,61,150,71,33,117,91,12,43,98,99,189,86,25,136,58,10,15,104,63,0,96,108,76,31,134,92,78,77,44,157,26,2,47,88,95,106,1,112,100,35,22,29,19,52,61,5,2,0,8,23,105,9,28,8,110,4,91,161,40,190,42,38,0,8,1,0,0,59,0,48,11,133,141,8,125,28,40,0,0,0,2,7,0,3,29,111,68,5,6,6,22,2,0,25,1,0,27,37,42,133,3,63,0,0,0,0,0,1,130,40,85,16,88,178,49,91,14,0,13,74,0,9,4,89,65,137,120,72,50,99,15,174,123,33,7,6,1,0,78,41,89,42,91,60,94,53,70,13,0,14,22,9,63,0,46,0,36,33,79,128,74,40,99,66,61,48,2,11,0,6,16,1,24,61,4,78,11,32,15,42,4,158,30,26,4,3,0,0,13,0,0,34,69,0,60,142,56,15,1,14,67,87,120,64,13,22,2,0,0,0,1,1,0,0,6,4,4,0,0,0,0,0,0,0,0,0,0,18,51,55,100,114,75,1,37,95,12,0,21,62,1,9,89,40,0,32,13,0,0,31,13,39,87,1,0,86,11,0,8,63,0,1,40,60,2,44,193,121,164,161,18,110,137,99,8,170,47

Secondary structure (DSSP, 8-state):
--SSPPHHHHHHHHHHHTT-HHHHHHHHHHH------HHHHSGGGGGG-SSTT----TTTEEE-TT-SS-EEEEEEEEEGGGTEEEEEEPPPPTTTHHHHHHHHHHHT--EEEE-S-SEETTEE-S---S-SSSSPEEETTTTEEEEEEEEEE-SSEEEEEEEEEETTT--EEEEEEEEE-S-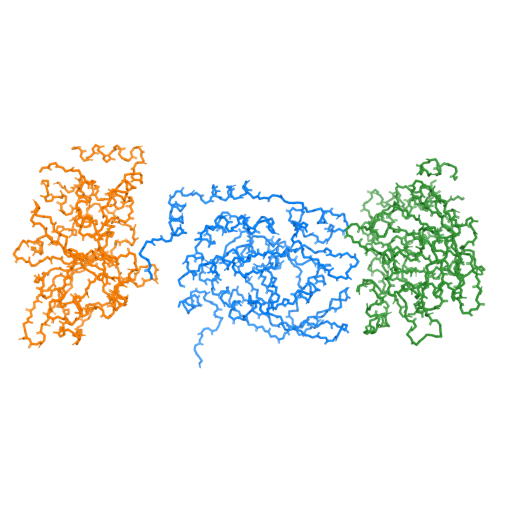-TT---S-HHHHHHHHHHHHTTTTTSTTS-PEEEESSSSSSHHHHHHHHHHHHHH---HHHHHHHHHTTSTT-S-SHHHHHHHHHHHHHHT--HHHHHHHHT--S-----/-HHHHHHHHHHHTT-HHHHHHHHHHHPPP---TGGGSGGGGGG-S-TT----TTTEEE-TT-SS-EEEEEEEEEGGGTEEEEEEPPPPGGGHHHHHHHHHHTT--EEEE-S-SEETTEE-S---S-SSSSPEEETTTTEEEEEEEEEE-SSEEEEEEEEEETTT--EEEEEEEEE-S--TT---S-HHHHHHHHHHHHHTTTTSTTSPPEEEESSSSSSHHHHHHHHHHHHHH-----HHHHHHHHTTTSTT-S-SHHHHHHHHHHHHH--/--HHHHHHHHHHHHT-HHHHHHHHHHH------TGGGSGGGGGG-S-TT--B-GGGEEEPTT-SS-EEEEEEEEEGGGTEEEEEEPPPPTTTHHHHHHHHHHHT--EEEE-S-SEETTEE-S---S-SSSS-EEETTTTEEEEEEEEEE-SSEEEEEEEEEETTT--EEEEEEEEE-S--TT---S-HHHHHHHHHHHHHTTTTSTTSPPEEEESSSSSHHHHHHHHHHHHHHH---HHHHHHHHTTTBTT-S-SHHHHHHHHHHHHHH---HHHHHHHT-

InterPro domains:
  IPR000242 Tyrosine-specific protein phosphatase, PTPase domain [PF00102] (42-274)
  IPR000242 Tyrosine-specific protein phosphatase, PTPase domain [PR00700] (67-74)
  IPR000242 Tyrosine-specific protein phosphatase, PTPase domain [PR00700] (83-103)
  IPR000242 Tyrosine-specific protein phosphatase, PTPase domain [PR00700] (170-187)
  IPR000242 Tyrosine-specific protein phosphatase, PTPase domain [PR00700] (211-229)
  IPR000242 Tyrosine-specific protein phosphatase, PTPase domain [PR00700] (242-257)
  IPR000242 Tyrosine-specific protein phosphatase, PTPase domain [PR00700] (258-268)
  IPR000242 Tyrosine-specific protein phosphatase, PTPase domain [PS50055] (5-275)
  IPR000242 Tyrosine-specific protein phosphatase, PTPase domain [SM00194] (4-277)
  IPR000387 Tyrosine-specific protein phosphatases domain [PS50056] (190-266)
  IPR003595 Protein-tyrosine phosphatase, catalytic [SM00404] (171-274)
  IPR012265 Protein-tyrosine phosphatase, non-receptor type-1/2 [PIRSF000926] (5-410)
  IPR016130 Protein-tyrosine phosphatase, active site [PS00383] (214-224)
  IPR029021 Protein-tyrosine phosphatase-like [G3DSA:3.90.190.10] (1-276)
  IPR029021 Protein-tyrosine phosphatase-like [SSF52799] (9-291)
  IPR051985 Non-receptor type tyrosine-specific phosphatase [PTHR46047] (3-406)

B-factor: mean 20.93, std 12.34, range [0.5, 73.05]

Nearest PDB structures (foldseek):
  7f5o-assembly3_C  TM=1.004E+00  e=3.807E-59  Homo sapiens
  7f5n-assembly3_C  TM=1.002E+00  e=2.221E-55  Homo sapiens
  7f5o-assembly1_A  TM=9.976E-01  e=4.405E-55  Homo sapiens
  7f5n-assembly1_A  TM=9.971E-01  e=1.276E-53  Homo sapiens
  7f5o-assembly2_B  TM=9.998E-01  e=9.946E-53  Homo sapiens

Organism: Homo sapiens (NCBI:txid9606)